Protein AF-0000000069418810 (afdb_homodimer)

Organism: NCBI:txid2607531

Solvent-accessible surface area (backbone atoms only — not comparable to full-atom values): 75416 Å² total; per-residue (Å²): 125,75,74,64,61,58,53,54,53,54,50,50,50,48,49,50,50,48,50,50,50,48,51,50,45,48,51,47,47,57,60,55,62,69,60,68,73,60,71,73,70,53,68,58,50,75,65,53,64,70,64,48,62,74,63,40,54,60,46,73,67,48,51,50,50,52,51,52,59,51,50,68,33,72,91,58,54,43,35,58,40,74,73,46,51,67,38,32,17,25,55,42,33,50,32,64,39,73,66,59,64,70,54,52,50,45,20,54,52,64,70,74,51,80,77,68,49,31,33,32,38,36,29,38,30,27,61,44,98,71,43,28,31,40,32,31,41,37,25,35,63,90,62,70,78,48,74,44,78,77,49,76,41,64,43,51,27,54,50,78,45,55,66,53,53,52,43,41,48,65,47,44,50,44,51,50,43,72,74,37,44,70,58,36,41,71,57,51,53,33,30,66,81,80,44,79,91,30,40,29,39,75,49,77,17,47,39,44,16,67,43,56,49,77,91,43,30,40,31,25,34,36,37,21,44,65,44,86,72,52,82,44,33,48,60,44,35,36,32,34,41,59,45,57,46,46,60,88,71,38,46,74,40,38,24,35,49,79,93,38,78,31,78,23,64,66,55,44,52,56,53,44,68,72,64,65,56,90,83,61,79,54,68,69,56,73,67,69,67,68,68,72,74,75,74,83,60,41,68,73,62,76,66,68,64,72,76,62,72,71,90,64,73,68,75,55,48,72,46,92,85,26,31,42,40,41,86,56,35,36,30,34,35,36,60,30,40,60,55,12,64,35,39,28,51,33,20,49,79,81,37,54,43,28,52,34,41,33,55,50,41,40,37,40,44,41,20,43,71,49,77,43,33,51,43,26,55,45,46,53,28,30,68,19,38,29,78,31,22,46,66,59,40,73,65,53,60,36,57,69,86,38,49,69,40,52,58,62,48,35,26,32,71,67,51,26,76,40,70,28,50,30,23,31,35,37,40,73,44,72,68,73,46,40,30,24,44,42,69,48,70,42,98,89,42,34,33,37,40,36,32,73,37,58,28,40,38,45,36,37,42,38,54,54,90,48,34,27,37,41,38,36,42,36,42,40,82,70,61,29,37,36,42,39,38,30,40,24,12,38,78,66,62,40,45,49,52,86,85,37,55,43,20,33,35,70,70,50,96,48,24,20,28,42,25,32,37,44,36,38,34,33,42,36,31,44,17,38,89,42,48,44,18,33,41,34,37,43,32,46,40,63,37,83,37,80,46,90,47,82,86,58,33,69,90,28,53,46,75,39,49,36,52,45,80,43,79,41,52,28,20,66,67,31,58,41,68,88,44,60,86,54,45,65,46,41,33,37,22,11,90,86,40,52,46,99,78,63,46,51,26,19,39,30,56,45,80,68,24,62,47,60,64,57,59,58,86,73,43,61,67,36,41,54,46,37,60,42,77,34,41,25,39,38,32,57,65,49,86,88,62,76,58,63,43,50,46,35,47,65,46,15,45,70,62,54,89,43,52,37,65,65,67,50,73,52,49,68,27,62,62,24,41,37,28,44,37,38,27,32,22,43,75,44,76,57,47,31,43,31,38,70,39,24,46,25,77,92,43,61,28,37,37,36,41,32,68,38,32,52,45,91,30,27,82,54,69,79,43,83,81,39,40,33,36,78,45,85,126,124,77,75,64,61,59,54,53,53,54,50,50,51,47,49,50,50,47,49,52,50,48,50,50,45,49,51,48,47,57,60,57,61,72,59,68,71,62,70,74,72,53,68,60,49,75,64,54,64,71,62,47,60,75,61,40,54,60,46,72,68,47,52,50,50,51,52,51,57,51,50,68,32,72,90,59,54,43,36,57,38,74,73,46,52,66,39,33,17,26,57,42,35,49,32,63,38,73,66,57,64,72,52,52,50,44,21,55,53,63,70,73,52,79,75,67,48,31,33,31,38,36,30,40,30,27,61,43,97,73,42,27,32,41,31,32,42,36,25,36,63,91,63,70,76,50,72,45,77,76,51,75,41,65,42,49,28,55,50,79,45,55,66,53,54,52,42,41,47,66,48,45,50,44,52,50,44,72,75,37,44,68,59,36,42,71,57,51,55,32,30,66,80,79,43,79,91,31,39,31,39,75,50,78,18,45,39,44,15,68,44,57,49,78,93,45,30,39,32,27,33,34,37,21,43,66,44,86,72,51,84,44,32,50,60,44,34,35,31,35,43,58,46,57,47,44,60,86,70,39,45,74,40,38,24,36,48,78,94,40,77,30,78,23,64,67,56,43,51,56,52,45,67,71,65,65,57,91,82,60,78,55,68,68,58,73,67,69,67,68,69,73,74,74,74,84,60,41,67,73,62,76,66,70,63,73,74,64,68,70,89,65,72,69,76,54,49,72,47,91,84,26,31,42,40,40,86,58,34,37,30,35,32,36,59,31,40,58,57,14,62,36,40,28,51,32,21,49,77,79,37,57,44,28,53,35,42,32,53,50,40,40,36,39,44,41,21,41,71,50,77,43,34,49,44,27,54,47,46,52,28,28,68,19,38,30,77,31,23,47,66,58,39,73,65,53,60,36,58,70,86,39,48,70,39,52,57,61,46,36,25,30,72,67,50,26,75,39,70,30,50,29,24,32,34,38,39,72,46,72,66,72,48,43,32,23,44,43,70,48,71,41,99,89,40,33,34,36,40,34,32,73,40,59,28,40,37,46,37,37,41,38,53,54,88,48,34,28,38,41,39,37,42,34,42,41,82,68,62,29,38,35,40,38,38,30,41,25,11,39,77,66,62,40,44,48,53,84,84,36,55,42,21,34,35,69,69,49,96,50,24,21,27,41,24,33,36,44,35,37,34,34,41,36,31,44,18,36,87,42,47,45,18,31,41,33,36,44,34,47,41,65,36,82,37,81,46,89,47,82,85,59,31,69,90,28,54,43,75,39,48,35,53,44,80,43,78,41,52,29,20,67,68,30,59,40,69,88,44,59,85,56,44,66,45,41,34,37,22,11,89,87,42,52,47,100,80,64,48,50,24,19,39,30,55,44,78,69,25,62,47,58,63,58,60,59,86,73,42,59,67,37,44,51,47,39,60,44,78,35,41,25,39,38,33,55,64,47,86,86,61,76,58,62,41,50,46,35,47,64,44,16,44,71,63,55,89,41,53,37,64,65,66,50,73,53,49,68,28,64,60,23,41,37,28,44,37,39,27,32,24,43,74,45,75,57,48,30,44,29,38,70,39,23,45,25,76,92,43,61,28,36,38,36,40,32,68,38,32,52,44,92,30,26,83,54,68,80,42,84,81,39,41,34,37,77,45,86,128

Secondary structure (DSSP, 8-state):
--HHHHHHHHHHHHHHHHHHHHHHHHHHHHHHHTTS------PPPHHHHHT-GGGSPPPHHHHHHHHHHHHT-TTT-BPPTTT--TTSEEEEEEEEEPPPHHHHHHHHHHS---PPPEEEEEEEETTSSS-EEEEEEEE-SSS--EEEEEEEEEGGGPPP-HHHHHHHIIIIIHHHHHHHHHHHHHHHS-BSSS-SSSBEEEEEEEPPTTTS-TT--EEEEEEEE--SS--EEEEEEEEEE--SSSGGG-EEEEEEESS-EESSHHHHHHHHHHH--TTS--HHHHHHT-------------------S-----SEEEETTTEEEETTEEEEEEEETTTEEEEEEEEETTEEEEEEEEEEEEEEEE--SSHHHHT-EEEGGGG-GGGGB----BTTTB-TTPEEE--EEEEGGGTEEEE-TT-EEEEEEE-SS-SEEEEEEETTEEEEEEE--EEEEEEEEEEETTEEEEEEEEE-TTS-EEEEEEEEEPPPEEE--GGGGGGEEE-SSSEEEEPEEEEEEEEEEE-TTSS-BEEEEEEEEEEEEE--STTTSGGGEEEEEEEEEEEE-BGGG-EE---TTS-EEEEEEEEEEE-TTSPEEEEEEEE-------S-TTSGGGGTTGGGGSSEEEEE--TT---SS-TTGGG-TTS-SS-GGGG-SS-B-TTB-EEEEEEEEEEE---GGGSSSB-STT--EEEEEEEESSSSS-TTTT-TT-EEEEE--/--SHHHHHHHHHHHHHHHHHHHHHHHHHHHHHHTTS------PPPHHHHHH-GGGSPPPHHHHHHHHHHHHT-TTT-BPPTTT--TTSEEEEEEEEEPPPHHHHHHHHHHS---PPPEEEEEEEETTSSS-EEEEEEEE-SSS--EEEEEEEEEGGGPPP-HHHHHHIIIIIIHHHHHHHHHHHHHHHS-BSSS-SSSBEEEEEEEPPTTTS-TT--EEEEEEEE--SS--EEEEEEEEEE--SSSGGG-EEEEEEESS-EESSHHHHHHHHHHH--TTS--HHHHHHT-----------------TTS-----SEEEETTTEEEETTEEEEEEEETTTEEEEEEEEETTEEEEEEEEEEEEEEEE--SSHHHHT-EEEGGGG-GGGGB----BTTTB-TTPEEE--EEEEGGGTEEEE-TT-EEEEEEE-SS-SEEEEEEETTEEEEEEE--EEEEEEEEEEETTEEEEEEEEE-TTS-EEEEEEEEEPPPEEE--GGGGGGEEE-SSSEEEEPEEEEEEEEEEE-TTSS-BEEEEEEEEEEEEE--STTTSGGGEEEEEEEEEEEE-BGGG-EE---TTS-EEEEEEEEEEE-TTSPEEEEEEEE-------S-TTSGGGGTTGGGGSSEEEEE--TT---SS-TTGGG-TTS-SS-GGGG-SS-B-TTB-EEEEEEEEEEE---GGGSSSB-STT--EEEEEEEESSSSS-TTTT-TT-EEEEE--

Foldseek 3Di:
DVVVVVVVVVVVVVVVVVVVVVVVVVVVVVVVVVPPPPPPLPQQDPVLLQPQCLLEKDDPLLQVLVQVVQCPDVVQVEDFLQPDALLAKYWFWKIWDHDDPVQVVCCRRPVPGDDATKMKIWIFHNNDPQTWIWIWIWDRSVDTDDIDTDDIGRNLLAFDFPNNVVLCVVAPLVVLCVLCVVVCCLQAVEHDPPGDPWHKDKDWAWFACVRPPHQWTKIKMFIFIPADFDTFTAQKIWMKTCNHSDSNPIDTAWIGGPHDIGGGSVRVVVVCVVPDDSPPPNVRHPPPPPRPPPPPPDPPPVPPPPPPDDVPPAQWDQRPNFWIDHQQWIWGWDQAQQFGIKIAQIDGNSHGWFGIKGWFWKKKFWPWDDPSRRRHIDIQSLRGQNVQQADQDDVPLHDNPKDFDWDWIAGSSVSGIDTRHRSKIKHKDWPPDWPDWDWDADPVAIKIWTHTKIKMWIWTWGDDDFKIKIWIWIHIPQGKIKIKIFIKGAFDKHFDDPVTVVAADDQDPTITGGKMKIKIKMKTFTAAVHQFKWKKKWKKDWDKDQAPDPPPDPVRIDIDIDIDIGTDWAQVRQFDADDPNIDIWIWMFDCSAADPVNHTWTKTKFWDAADADPDDPLPRLCQQPVLRNGQKTKAFDDPVPPHQHGSSSSHCSVPGPHGNVVRRPTDTSHGGRMMMMGMGIDIDHDDNVCGSMHDRPPGMTMMMIGTDSNDVDRPCPPPPPMDMDHDHD/DVVPVVVVVVVVVVVVVVVVVVVVVVVVVVVVVVPPPPPPLPQQDPVLLQPLCLLEKDDPLLQVLVQVVQCPDVVQVEDFLQPDALLAKYWFWKIWDHDDPVQVVCCRRPVPDDDATKMKIWIWHNVDPQTWIWIWIWDRSVDTDDIDTDDIGRNLLAFDFLNNVVLCVVAPLVVLCVLCVVVCCLQAVEHDPPGDPWHKDKDWAWFACVRPPHQWTKIKMFIFIPADFDTGTAQKIWMKTCNHSDSNPIDIAWIGGPHDIGGGSVRVVVVCVVPDDSPPPNVSHPPPPPRPPPPPPDPPPVPPPPPPDDVPDAQWDQRPNFWIDHQQWIWGWDQAQQFGIKIAQIDGNSHGWFGIKGWFWKKKFWPWDDPSRRRHIDIQSLRGQNVQQADQDDVPLHDNPKDFDWDWIAGSSVSGIDTRHRSKIKHKDWPPDWPDWDWDADPVAIKIWTHTKIKIWIWIWGDDDFKIKIWIWIHIPQGKIKIKIFIKGAFDKHFDDPVTVVAADDQDPTITGGKMKIKIKMKTFTAAVHQFKWKKKWKKDWDKDQAPDPPPDVVSIDIDIDIDIGTDWAQVRQFDADDPNIDIWIWMFDCSAADPVNHTWTKTKFWDAADADPDDDLPRLCQQPVLRNGQKTKAFDDPVPPHQHGSSSSHCSVPGPHGNVVRRPTDTSHGGRMMMMGMGIDIDHDDNVCGSMHDRVPGMTMMMIGTDSNDPDRPCPPPPPMDMDHDHD

Radius of gyration: 35.56 Å; Cα contacts (8 Å, |Δi|>4): 3519; chains: 2; bounding box: 109×102×103 Å

Structure (mmCIF, N/CA/C/O backbone):
data_AF-0000000069418810-model_v1
#
loop_
_entity.id
_entity.type
_entity.pdbx_description
1 polymer 'Amine oxidase'
#
loop_
_atom_site.group_PDB
_atom_site.id
_atom_site.type_symbol
_atom_site.label_atom_id
_atom_site.label_alt_id
_atom_site.label_comp_id
_atom_site.label_asym_id
_atom_site.label_entity_id
_atom_site.label_seq_id
_atom_site.pdbx_PDB_ins_code
_atom_site.Cartn_x
_atom_site.Cartn_y
_atom_site.Cartn_z
_atom_site.occupancy
_atom_site.B_iso_or_equiv
_atom_site.auth_seq_id
_atom_site.auth_comp_id
_atom_site.auth_asym_id
_atom_site.auth_atom_id
_atom_site.pdbx_PDB_model_num
ATOM 1 N N . MET A 1 1 ? 33.031 17.5 -69.25 1 26.44 1 MET A N 1
ATOM 2 C CA . MET A 1 1 ? 33.5 18.344 -68.188 1 26.44 1 MET A CA 1
ATOM 3 C C . MET A 1 1 ? 32.781 17.984 -66.875 1 26.44 1 MET A C 1
ATOM 5 O O . MET A 1 1 ? 33.125 18.5 -65.812 1 26.44 1 MET A O 1
ATOM 9 N N . ALA A 1 2 ? 31.547 17.391 -67 1 37.91 2 ALA A N 1
ATOM 10 C CA . ALA A 1 2 ? 30.531 17.234 -65.938 1 37.91 2 ALA A CA 1
ATOM 11 C C . ALA A 1 2 ? 30.922 16.141 -65 1 37.91 2 ALA A C 1
ATOM 13 O O . ALA A 1 2 ? 30.5 16.141 -63.812 1 37.91 2 ALA A O 1
ATOM 14 N N . LEU A 1 3 ? 31.75 15.18 -65.438 1 39.28 3 LEU A N 1
ATOM 15 C CA . LEU A 1 3 ? 32.062 13.984 -64.688 1 39.28 3 LEU A CA 1
ATOM 16 C C . LEU A 1 3 ? 33 14.32 -63.531 1 39.28 3 LEU A C 1
ATOM 18 O O . LEU A 1 3 ? 33.094 13.578 -62.562 1 39.28 3 LEU A O 1
ATOM 22 N N . SER A 1 4 ? 33.906 15.391 -63.719 1 43.75 4 SER A N 1
ATOM 23 C CA . SER A 1 4 ? 35.031 15.641 -62.812 1 43.75 4 SER A CA 1
ATOM 24 C C . SER A 1 4 ? 34.562 16.234 -61.5 1 43.75 4 SER A C 1
ATOM 26 O O . SER A 1 4 ? 35.25 16.062 -60.469 1 43.75 4 SER A O 1
ATOM 28 N N . HIS A 1 5 ? 33.469 17.062 -61.531 1 44.44 5 HIS A N 1
ATOM 29 C CA . HIS A 1 5 ? 33.094 17.797 -60.312 1 44.44 5 HIS A CA 1
ATOM 30 C C . HIS A 1 5 ? 32.5 16.891 -59.281 1 44.44 5 HIS A C 1
ATOM 32 O O . HIS A 1 5 ? 32.469 17.234 -58.094 1 44.44 5 HIS A O 1
ATOM 38 N N . THR A 1 6 ? 31.859 15.742 -59.75 1 46.97 6 THR A N 1
ATOM 39 C CA . THR A 1 6 ? 31.156 14.883 -58.812 1 46.97 6 THR A CA 1
ATOM 40 C C . THR A 1 6 ? 32.125 14.102 -57.969 1 46.97 6 THR A C 1
ATOM 42 O O . THR A 1 6 ? 31.828 13.789 -56.812 1 46.97 6 THR A O 1
ATOM 45 N N . LEU A 1 7 ? 33.406 13.836 -58.562 1 44.53 7 LEU A N 1
ATOM 46 C CA . LEU A 1 7 ? 34.344 13.039 -57.781 1 44.53 7 LEU A CA 1
ATOM 47 C C . LEU A 1 7 ? 34.938 13.852 -56.625 1 44.53 7 LEU A C 1
ATOM 49 O O . LEU A 1 7 ? 35.156 13.32 -55.562 1 44.53 7 LEU A O 1
ATOM 53 N N . LYS A 1 8 ? 35.125 15.234 -56.875 1 53.41 8 LYS A N 1
ATOM 54 C CA . LYS A 1 8 ? 35.719 16.047 -55.812 1 53.41 8 LYS A CA 1
ATOM 55 C C . LYS A 1 8 ? 34.781 16.172 -54.625 1 53.41 8 LYS A C 1
ATOM 57 O O . LYS A 1 8 ? 35.219 16.188 -53.469 1 53.41 8 LYS A O 1
ATOM 62 N N . PHE A 1 9 ? 33.438 16.281 -54.969 1 52.03 9 PHE A N 1
ATOM 63 C CA . PHE A 1 9 ? 32.469 16.406 -53.875 1 52.03 9 PHE A CA 1
ATOM 64 C C . PHE A 1 9 ? 32.469 15.156 -53 1 52.03 9 PHE A C 1
ATOM 66 O O . PHE A 1 9 ? 32.531 15.266 -51.781 1 52.03 9 PHE A O 1
ATOM 73 N N . TRP A 1 10 ? 32.562 13.953 -53.594 1 58.78 10 TRP A N 1
ATOM 74 C CA . TRP A 1 10 ? 32.5 12.727 -52.812 1 58.78 10 TRP A CA 1
ATOM 75 C C . TRP A 1 10 ? 33.812 12.516 -52.031 1 58.78 10 TRP A C 1
ATOM 77 O O . TRP A 1 10 ? 33.781 12.023 -50.906 1 58.78 10 TRP A O 1
ATOM 87 N N . ARG A 1 11 ? 34.969 13.047 -52.625 1 56.97 11 ARG A N 1
ATOM 88 C CA . ARG A 1 11 ? 36.25 12.961 -51.906 1 56.97 11 ARG A CA 1
ATOM 89 C C . ARG A 1 11 ? 36.25 13.883 -50.688 1 56.97 11 ARG A C 1
ATOM 91 O O . ARG A 1 11 ? 36.75 13.492 -49.625 1 56.97 11 ARG A O 1
ATOM 98 N N . THR A 1 12 ? 35.656 15.164 -50.938 1 58.38 12 THR A N 1
ATOM 99 C CA . THR A 1 12 ? 35.625 16.078 -49.812 1 58.38 12 THR A CA 1
ATOM 100 C C . THR A 1 12 ? 34.719 15.562 -48.719 1 58.38 12 THR A C 1
ATOM 102 O O . THR A 1 12 ? 35.062 15.625 -47.531 1 58.38 12 THR A O 1
ATOM 105 N N . ILE A 1 13 ? 33.562 14.891 -49.156 1 58.88 13 ILE A N 1
ATOM 106 C CA . ILE A 1 13 ? 32.656 14.344 -48.125 1 58.88 13 ILE A CA 1
ATOM 107 C C . ILE A 1 13 ? 33.312 13.18 -47.406 1 58.88 13 ILE A C 1
ATOM 109 O O . ILE A 1 13 ? 33.219 13.047 -46.188 1 58.88 13 ILE A O 1
ATOM 113 N N . SER A 1 14 ? 34.188 12.438 -48.219 1 59.03 14 SER A N 1
ATOM 114 C CA . SER A 1 14 ? 34.875 11.32 -47.594 1 59.03 14 SER A CA 1
ATOM 115 C C . SER A 1 14 ? 35.938 11.812 -46.594 1 59.03 14 SER A C 1
ATOM 117 O O . SER A 1 14 ? 36.094 11.258 -45.5 1 59.03 14 SER A O 1
ATOM 119 N N . TYR A 1 15 ? 36.594 12.977 -46.969 1 60.78 15 TYR A N 1
ATOM 120 C CA . TYR A 1 15 ? 37.594 13.508 -46.031 1 60.78 15 TYR A CA 1
ATOM 121 C C . TYR A 1 15 ? 36.938 14.086 -44.812 1 60.78 15 TYR A C 1
ATOM 123 O O . TYR A 1 15 ? 37.406 13.898 -43.688 1 60.78 15 TYR A O 1
ATOM 131 N N . VAL A 1 16 ? 35.75 14.727 -45 1 59.12 16 VAL A N 1
ATOM 132 C CA . VAL A 1 16 ? 35.031 15.281 -43.875 1 59.12 16 VAL A CA 1
ATOM 133 C C . VAL A 1 16 ? 34.531 14.148 -43 1 59.12 16 VAL A C 1
ATOM 135 O O . VAL A 1 16 ? 34.625 14.211 -41.75 1 59.12 16 VAL A O 1
ATOM 138 N N . LEU A 1 17 ? 34.094 13.031 -43.688 1 58.62 17 LEU A N 1
ATOM 139 C CA . LEU A 1 17 ? 33.594 11.914 -42.906 1 58.62 17 LEU A CA 1
ATOM 140 C C . LEU A 1 17 ? 34.719 11.203 -42.188 1 58.62 17 LEU A C 1
ATOM 142 O O . LEU A 1 17 ? 34.562 10.789 -41.031 1 58.62 17 LEU A O 1
ATOM 146 N N . ILE A 1 18 ? 35.938 11.211 -42.812 1 59.31 18 ILE A N 1
ATOM 147 C CA . ILE A 1 18 ? 37.125 10.641 -42.125 1 59.31 18 ILE A CA 1
ATOM 148 C C . ILE A 1 18 ? 37.531 11.547 -40.969 1 59.31 18 ILE A C 1
ATOM 150 O O . ILE A 1 18 ? 37.812 11.062 -39.875 1 59.31 18 ILE A O 1
ATOM 154 N N . ALA A 1 19 ? 37.469 12.883 -41.188 1 58 19 ALA A N 1
ATOM 155 C CA . ALA A 1 19 ? 37.844 13.797 -40.125 1 58 19 ALA A CA 1
ATOM 156 C C . ALA A 1 19 ? 36.844 13.719 -38.969 1 58 19 ALA A C 1
ATOM 158 O O . ALA A 1 19 ? 37.25 13.719 -37.781 1 58 19 ALA A O 1
ATOM 159 N N . VAL A 1 20 ? 35.531 13.555 -39.281 1 57.16 20 VAL A N 1
ATOM 160 C CA . VAL A 1 20 ? 34.531 13.422 -38.219 1 57.16 20 VAL A CA 1
ATOM 161 C C . VAL A 1 20 ? 34.688 12.078 -37.531 1 57.16 20 VAL A C 1
ATOM 163 O O . VAL A 1 20 ? 34.656 12 -36.281 1 57.16 20 VAL A O 1
ATOM 166 N N . SER A 1 21 ? 35.062 11.016 -38.281 1 55.94 21 SER A N 1
ATOM 167 C CA . SER A 1 21 ? 35.312 9.719 -37.656 1 55.94 21 SER A CA 1
ATOM 168 C C . SER A 1 21 ? 36.562 9.734 -36.781 1 55.94 21 SER A C 1
ATOM 170 O O . SER A 1 21 ? 36.562 9.164 -35.688 1 55.94 21 SER A O 1
ATOM 172 N N . LEU A 1 22 ? 37.594 10.445 -37.281 1 54.56 22 LEU A N 1
ATOM 173 C CA . LEU A 1 22 ? 38.812 10.523 -36.469 1 54.56 22 LEU A CA 1
ATOM 174 C C . LEU A 1 22 ? 38.594 11.367 -35.219 1 54.56 22 LEU A C 1
ATOM 176 O O . LEU A 1 22 ? 39.062 11.031 -34.125 1 54.56 22 LEU A O 1
ATOM 180 N N . SER A 1 23 ? 37.812 12.484 -35.375 1 52.16 23 SER A N 1
ATOM 181 C CA . SER A 1 23 ? 37.5 13.281 -34.219 1 52.16 23 SER A CA 1
ATOM 182 C C . SER A 1 23 ? 36.625 12.5 -33.219 1 52.16 23 SER A C 1
ATOM 184 O O . SER A 1 23 ? 36.812 12.602 -32 1 52.16 23 SER A O 1
ATOM 186 N N . LEU A 1 24 ? 35.688 11.648 -33.781 1 52.03 24 LEU A N 1
ATOM 187 C CA . LEU A 1 24 ? 34.906 10.797 -32.875 1 52.03 24 LEU A CA 1
ATOM 188 C C . LEU A 1 24 ? 35.781 9.711 -32.25 1 52.03 24 LEU A C 1
ATOM 190 O O . LEU A 1 24 ? 35.625 9.383 -31.078 1 52.03 24 LEU A O 1
ATOM 194 N N . LEU A 1 25 ? 36.812 9.242 -33.062 1 49.59 25 LEU A N 1
ATOM 195 C CA . LEU A 1 25 ? 37.75 8.273 -32.5 1 49.59 25 LEU A CA 1
ATOM 196 C C . LEU A 1 25 ? 38.625 8.922 -31.422 1 49.59 25 LEU A C 1
ATOM 198 O O . LEU A 1 25 ? 38.844 8.328 -30.359 1 49.59 25 LEU A O 1
ATOM 202 N N . ILE A 1 26 ? 39.156 10.148 -31.672 1 48 26 ILE A N 1
ATOM 203 C CA . ILE A 1 26 ? 39.938 10.82 -30.641 1 48 26 ILE A CA 1
ATOM 204 C C . ILE A 1 26 ? 39.062 11.102 -29.422 1 48 26 ILE A C 1
ATOM 206 O O . ILE A 1 26 ? 39.5 10.914 -28.281 1 48 26 ILE A O 1
ATOM 210 N N . ALA A 1 27 ? 37.75 11.523 -29.641 1 45 27 ALA A N 1
ATOM 211 C CA . ALA A 1 27 ? 36.875 11.727 -28.484 1 45 27 ALA A CA 1
ATOM 212 C C . ALA A 1 27 ? 36.656 10.422 -27.719 1 45 27 ALA A C 1
ATOM 214 O O . ALA A 1 27 ? 36.656 10.406 -26.484 1 45 27 ALA A O 1
ATOM 215 N N . VAL A 1 28 ? 36.562 9.297 -28.469 1 42.94 28 VAL A N 1
ATOM 216 C CA . VAL A 1 28 ? 36.438 8.008 -27.797 1 42.94 28 VA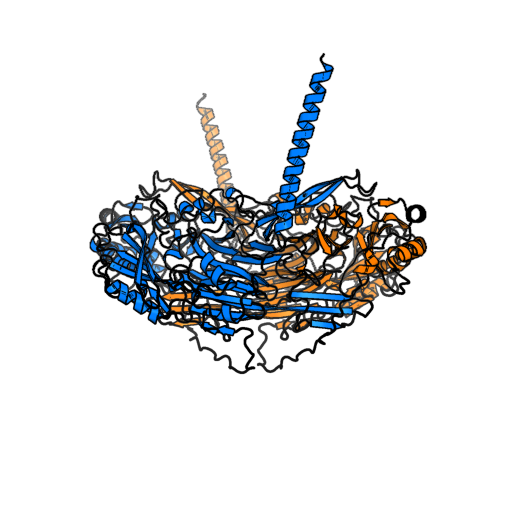L A CA 1
ATOM 217 C C . VAL A 1 28 ? 37.75 7.676 -27.094 1 42.94 28 VAL A C 1
ATOM 219 O O . VAL A 1 28 ? 37.75 7.18 -25.953 1 42.94 28 VAL A O 1
ATOM 222 N N . ILE A 1 29 ? 38.875 7.902 -27.719 1 41.28 29 ILE A N 1
ATOM 223 C CA . ILE A 1 29 ? 40.156 7.57 -27.094 1 41.28 29 ILE A CA 1
ATOM 224 C C . ILE A 1 29 ? 40.375 8.445 -25.859 1 41.28 29 ILE A C 1
ATOM 226 O O . ILE A 1 29 ? 40.781 7.965 -24.812 1 41.28 29 ILE A O 1
ATOM 230 N N . VAL A 1 30 ? 40.125 9.789 -26.016 1 38.53 30 VAL A N 1
ATOM 231 C CA . VAL A 1 30 ? 40.312 10.641 -24.844 1 38.53 30 VAL A CA 1
ATOM 232 C C . VAL A 1 30 ? 39.312 10.25 -23.766 1 38.53 30 VAL A C 1
ATOM 234 O O . VAL A 1 30 ? 39.688 10.195 -22.578 1 38.53 30 VAL A O 1
ATOM 237 N N . ILE A 1 31 ? 38.062 9.914 -24.156 1 35.03 31 ILE A N 1
ATOM 238 C CA . ILE A 1 31 ? 37.125 9.5 -23.125 1 35.03 31 ILE A CA 1
ATOM 239 C C . ILE A 1 31 ? 37.5 8.133 -22.578 1 35.03 31 ILE A C 1
ATOM 241 O O . ILE A 1 31 ? 37.375 7.871 -21.391 1 35.03 31 ILE A O 1
ATOM 245 N N . SER A 1 32 ? 38.094 7.27 -23.422 1 32.88 32 SER A N 1
ATOM 246 C CA . SER A 1 32 ? 38.5 5.961 -22.922 1 32.88 32 SER A CA 1
ATOM 247 C C . SER A 1 32 ? 39.75 6.066 -22.031 1 32.88 32 SER A C 1
ATOM 249 O O . SER A 1 32 ? 40 5.164 -21.234 1 32.88 32 SER A O 1
ATOM 251 N N . SER A 1 33 ? 40.75 6.867 -22.375 1 32.25 33 SER A N 1
ATOM 252 C CA . SER A 1 33 ? 41.969 6.879 -21.578 1 32.25 33 SER A CA 1
ATOM 253 C C . SER A 1 33 ? 41.688 7.41 -20.172 1 32.25 33 SER A C 1
ATOM 255 O O . SER A 1 33 ? 42.5 7.191 -19.266 1 32.25 33 SER A O 1
ATOM 257 N N . GLU A 1 34 ? 40.906 8.461 -20.031 1 28.5 34 GLU A N 1
ATOM 258 C CA . GLU A 1 34 ? 40.75 8.992 -18.688 1 28.5 34 GLU A CA 1
ATOM 259 C C . GLU A 1 34 ? 39.938 8.039 -17.797 1 28.5 34 GLU A C 1
ATOM 261 O O . GLU A 1 34 ? 39.438 8.438 -16.75 1 28.5 34 GLU A O 1
ATOM 266 N N . ARG A 1 35 ? 39.781 6.785 -18.219 1 30.53 35 ARG A N 1
ATOM 267 C CA . ARG A 1 35 ? 39.062 5.766 -17.438 1 30.53 35 ARG A CA 1
ATOM 268 C C . ARG A 1 35 ? 39.812 5.473 -16.141 1 30.53 35 ARG A C 1
ATOM 270 O O . ARG A 1 35 ? 39.25 4.891 -15.219 1 30.53 35 ARG A O 1
ATOM 277 N N . ASN A 1 36 ? 41.156 5.441 -16.25 1 27.7 36 ASN A N 1
ATOM 278 C CA . ASN A 1 36 ? 41.781 4.648 -15.195 1 27.7 36 ASN A CA 1
ATOM 279 C C . ASN A 1 36 ? 41.688 5.355 -13.844 1 27.7 36 ASN A C 1
ATOM 281 O O . ASN A 1 36 ? 41.844 4.727 -12.797 1 27.7 36 ASN A O 1
ATOM 285 N N . CYS A 1 37 ? 42.094 6.621 -13.82 1 27.08 37 CYS A N 1
ATOM 286 C CA . CYS A 1 37 ? 42.594 7.055 -12.516 1 27.08 37 CYS A CA 1
ATOM 287 C C . CYS A 1 37 ? 41.406 7.359 -11.578 1 27.08 37 CYS A C 1
ATOM 289 O O . CYS A 1 37 ? 41.062 8.523 -11.398 1 27.08 37 CYS A O 1
ATOM 291 N N . TYR A 1 38 ? 40.344 6.809 -11.852 1 28.33 38 TYR A N 1
ATOM 292 C CA . TYR A 1 38 ? 39.469 7.289 -10.789 1 28.33 38 TYR A CA 1
ATOM 293 C C . TYR A 1 38 ? 40.062 6.965 -9.414 1 28.33 38 TYR A C 1
ATOM 295 O O . TYR A 1 38 ? 40.375 5.809 -9.125 1 28.33 38 TYR A O 1
ATOM 303 N N . PRO A 1 39 ? 40.812 7.926 -8.906 1 29.5 39 PRO A N 1
ATOM 304 C CA . PRO A 1 39 ? 41.25 7.648 -7.535 1 29.5 39 PRO A CA 1
ATOM 305 C C . PRO A 1 39 ? 40.188 6.969 -6.691 1 29.5 39 PRO A C 1
ATOM 307 O O . PRO A 1 39 ? 39 7.23 -6.875 1 29.5 39 PRO A O 1
ATOM 310 N N . SER A 1 40 ? 40.375 5.734 -6.391 1 31.83 40 SER A N 1
ATOM 311 C CA . SER A 1 40 ? 39.562 5.074 -5.363 1 31.83 40 SER A CA 1
ATOM 312 C C . SER A 1 40 ? 39.219 6.039 -4.234 1 31.83 40 SER A C 1
ATOM 314 O O . SER A 1 40 ? 40.094 6.562 -3.555 1 31.83 40 SER A O 1
ATOM 316 N N . GLU A 1 41 ? 38.312 6.898 -4.512 1 34.16 41 GLU A N 1
ATOM 317 C CA . GLU A 1 41 ? 37.906 7.594 -3.291 1 34.16 41 GLU A CA 1
ATOM 318 C C . GLU A 1 41 ? 37.875 6.641 -2.1 1 34.16 41 GLU A C 1
ATOM 320 O O . GLU A 1 41 ? 37.219 5.59 -2.154 1 34.16 41 GLU A O 1
ATOM 325 N N . LYS A 1 42 ? 38.844 6.586 -1.33 1 44.66 42 LYS A N 1
ATOM 326 C CA . LYS A 1 42 ? 38.906 5.809 -0.097 1 44.66 42 LYS A CA 1
ATOM 327 C C . LYS A 1 42 ? 37.625 5.902 0.689 1 44.66 42 LYS A C 1
ATOM 329 O O . LYS A 1 42 ? 37.125 7.004 0.972 1 44.66 42 LYS A O 1
ATOM 334 N N . LYS A 1 43 ? 36.906 4.832 0.836 1 55.62 43 LYS A N 1
ATOM 335 C CA . LYS A 1 43 ? 35.719 4.77 1.688 1 55.62 43 LYS A CA 1
ATOM 336 C C . LYS A 1 43 ? 36 5.371 3.062 1 55.62 43 LYS A C 1
ATOM 338 O O . LYS A 1 43 ? 37 5.051 3.693 1 55.62 43 LYS A O 1
ATOM 343 N N . PRO A 1 44 ? 35.156 6.402 3.375 1 50.41 44 PRO A N 1
ATOM 344 C CA . PRO A 1 44 ? 35.406 6.934 4.715 1 50.41 44 PRO A CA 1
ATOM 345 C C . PRO A 1 44 ? 35.469 5.844 5.781 1 50.41 44 PRO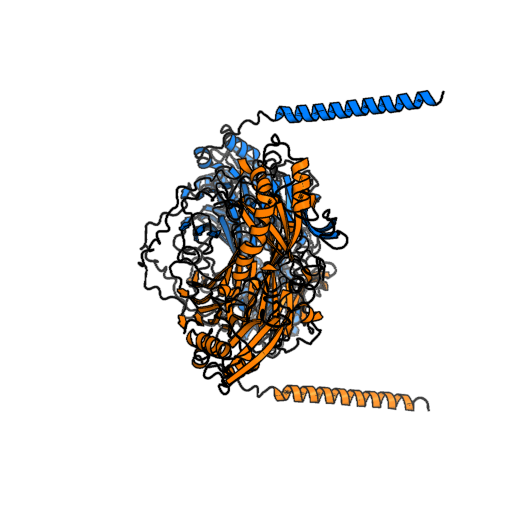 A C 1
ATOM 347 O O . PRO A 1 44 ? 34.75 4.832 5.676 1 50.41 44 PRO A O 1
ATOM 350 N N . THR A 1 45 ? 36.469 5.938 6.57 1 52.31 45 THR A N 1
ATOM 351 C CA . THR A 1 45 ? 36.625 4.996 7.672 1 52.31 45 THR A CA 1
ATOM 352 C C . THR A 1 45 ? 35.469 5.141 8.672 1 52.31 45 THR A C 1
ATOM 354 O O . THR A 1 45 ? 34.844 6.195 8.742 1 52.31 45 THR A O 1
ATOM 357 N N . GLU A 1 46 ? 35.094 4.035 9.258 1 56.31 46 GLU A N 1
ATOM 358 C CA . GLU A 1 46 ? 34.094 4.012 10.32 1 56.31 46 GLU A CA 1
ATOM 359 C C . GLU A 1 46 ? 34.312 5.148 11.312 1 56.31 46 GLU A C 1
ATOM 361 O O . GLU A 1 46 ? 33.344 5.77 11.789 1 56.31 46 GLU A O 1
ATOM 366 N N . SER A 1 47 ? 35.531 5.488 11.523 1 54.91 47 SER A N 1
ATOM 367 C CA . SER A 1 47 ? 35.875 6.516 12.5 1 54.91 47 SER A CA 1
ATOM 368 C C . SER A 1 47 ? 35.469 7.902 12.008 1 54.91 47 SER A C 1
ATOM 370 O O . SER A 1 47 ? 35.031 8.734 12.797 1 54.91 47 SER A O 1
ATOM 372 N N . MET A 1 48 ? 35.594 8.07 10.797 1 54.19 48 MET A N 1
ATOM 373 C CA . MET A 1 48 ? 35.25 9.383 10.242 1 54.19 48 MET A CA 1
ATOM 374 C C . MET A 1 48 ? 33.75 9.633 10.273 1 54.19 48 MET A C 1
ATOM 376 O O . MET A 1 48 ? 33.312 10.742 10.57 1 54.19 48 MET A O 1
ATOM 380 N N . ILE A 1 49 ? 33.062 8.672 10.047 1 56 49 ILE A N 1
ATOM 381 C CA . ILE A 1 49 ? 31.609 8.773 10.055 1 56 49 ILE A CA 1
ATOM 382 C C . ILE A 1 49 ? 31.125 9.07 11.477 1 56 49 ILE A C 1
ATOM 384 O O . ILE A 1 49 ? 30.234 9.883 11.672 1 56 49 ILE A O 1
ATOM 388 N N . GLU A 1 50 ? 31.828 8.555 12.344 1 59.97 50 GLU A N 1
ATOM 389 C CA . GLU A 1 50 ? 31.438 8.711 13.734 1 59.97 50 GLU A CA 1
ATOM 390 C C . GLU A 1 50 ? 31.812 10.094 14.273 1 59.97 50 GLU A C 1
ATOM 392 O O . GLU A 1 50 ? 31.172 10.609 15.18 1 59.97 50 GLU A O 1
ATOM 397 N N . LYS A 1 51 ? 32.812 10.641 13.656 1 59.06 51 LYS A N 1
ATOM 398 C CA . LYS A 1 51 ? 33.344 11.922 14.148 1 59.06 51 LYS A CA 1
ATOM 399 C C . LYS A 1 51 ? 32.625 13.094 13.484 1 59.06 51 LYS A C 1
ATOM 401 O O . LYS A 1 51 ? 32.906 14.25 13.812 1 59.06 51 LYS A O 1
ATOM 406 N N . ALA A 1 52 ? 31.703 12.688 12.703 1 62.44 52 ALA A N 1
ATOM 407 C CA . ALA A 1 52 ? 31.062 13.719 11.898 1 62.44 52 ALA A CA 1
ATOM 408 C C . ALA A 1 52 ? 30.062 14.523 12.727 1 62.44 52 ALA A C 1
ATOM 410 O O . ALA A 1 52 ? 28.844 14.398 12.547 1 62.44 52 ALA A O 1
ATOM 411 N N . GLU A 1 53 ? 30.516 15.406 13.477 1 70.06 53 GLU A N 1
ATOM 412 C CA . GLU A 1 53 ? 29.734 16.219 14.414 1 70.06 53 GLU A CA 1
ATOM 413 C C . GLU A 1 53 ? 28.906 17.266 13.68 1 70.06 53 GLU A C 1
ATOM 415 O O . GLU A 1 53 ? 27.969 17.828 14.242 1 70.06 53 GLU A O 1
ATOM 420 N N . TRP A 1 54 ? 29.219 17.375 12.422 1 76.44 54 TRP A N 1
ATOM 421 C CA . TRP A 1 54 ? 28.516 18.422 11.688 1 76.44 54 TRP A CA 1
ATOM 422 C C . TRP A 1 54 ? 27.062 18.047 11.445 1 76.44 54 TRP A C 1
ATOM 424 O O . TRP A 1 54 ? 26.219 18.906 11.219 1 76.44 54 TRP A O 1
ATOM 434 N N . TYR A 1 55 ? 26.719 16.75 11.586 1 82.88 55 TYR A N 1
ATOM 435 C CA . TYR A 1 55 ? 25.344 16.328 11.391 1 82.88 55 TYR A CA 1
ATOM 436 C C . TYR A 1 55 ? 24.531 16.484 12.672 1 82.88 55 TYR A C 1
ATOM 438 O O . TYR A 1 55 ? 23.297 16.484 12.648 1 82.88 55 TYR A O 1
ATOM 446 N N . ASN A 1 56 ? 25.219 16.703 13.688 1 85.06 56 ASN A N 1
ATOM 447 C CA . ASN A 1 56 ? 24.531 16.719 14.969 1 85.06 56 ASN A CA 1
ATOM 448 C C . ASN A 1 56 ? 23.656 17.953 15.109 1 85.06 56 ASN A C 1
ATOM 450 O O . ASN A 1 56 ? 24 19.031 14.609 1 85.06 56 ASN A O 1
ATOM 454 N N . GLU A 1 57 ? 22.609 17.781 15.773 1 89.44 57 GLU A N 1
ATOM 455 C CA . GLU A 1 57 ? 21.781 18.938 16.109 1 89.44 57 GLU A CA 1
ATOM 456 C C . GLU A 1 57 ? 22.547 19.922 17 1 89.44 57 GLU A C 1
ATOM 458 O O . GLU A 1 57 ? 23.578 19.562 17.578 1 89.44 57 GLU A O 1
ATOM 463 N N . LEU A 1 58 ? 22.047 21.094 17.062 1 93.56 58 LEU A N 1
ATOM 464 C CA . LEU A 1 58 ? 22.688 22.078 17.922 1 93.56 58 LEU A CA 1
ATOM 465 C C . LEU A 1 58 ? 22.656 21.625 19.391 1 93.56 58 LEU A C 1
ATOM 467 O O . LEU A 1 58 ? 21.641 21.125 19.875 1 93.56 58 LEU A O 1
ATOM 471 N N . LEU A 1 59 ? 23.734 21.766 20.031 1 91.69 59 LEU A N 1
ATOM 472 C CA . LEU A 1 59 ? 23.812 21.484 21.469 1 91.69 59 LEU A CA 1
ATOM 473 C C . LEU A 1 59 ? 23.266 22.656 22.281 1 91.69 59 LEU A C 1
ATOM 475 O O . LEU A 1 59 ? 23.266 23.797 21.812 1 91.69 59 LEU A O 1
ATOM 479 N N . PRO A 1 60 ? 22.859 22.375 23.516 1 94.44 60 PRO A N 1
ATOM 480 C CA . PRO A 1 60 ? 22.344 23.453 24.359 1 94.44 60 PRO A CA 1
ATOM 481 C C . PRO A 1 60 ? 23.312 24.609 24.5 1 94.44 60 PRO A C 1
ATOM 483 O O . PRO A 1 60 ? 22.906 25.766 24.438 1 94.44 60 PRO A O 1
ATOM 486 N N . ASN A 1 61 ? 24.578 24.312 24.672 1 94.75 61 ASN A N 1
ATOM 487 C CA . ASN A 1 61 ? 25.578 25.375 24.812 1 94.75 61 ASN A CA 1
ATOM 488 C C . ASN A 1 61 ? 25.719 26.188 23.531 1 94.75 61 ASN A C 1
ATOM 490 O O . ASN A 1 61 ? 25.938 27.391 23.594 1 94.75 61 ASN A O 1
ATOM 494 N N . GLU A 1 62 ? 25.656 25.562 22.375 1 95.25 62 GLU A N 1
ATOM 495 C CA . GLU A 1 62 ? 25.703 26.281 21.109 1 95.25 62 GLU A CA 1
ATOM 496 C C . GLU A 1 62 ? 24.5 27.219 20.953 1 95.25 62 GLU A C 1
ATOM 498 O O . GLU A 1 62 ? 24.641 28.344 20.484 1 95.25 62 GLU A O 1
ATOM 503 N N . ILE A 1 63 ? 23.344 26.75 21.328 1 96.75 63 ILE A N 1
ATOM 504 C CA . ILE A 1 63 ? 22.125 27.562 21.281 1 96.75 63 ILE A CA 1
ATOM 505 C C . ILE A 1 63 ? 22.281 28.797 22.172 1 96.75 63 ILE A C 1
ATOM 507 O O . ILE A 1 63 ? 21.969 29.906 21.75 1 96.75 63 ILE A O 1
ATOM 511 N N . GLU A 1 64 ? 22.781 28.594 23.375 1 96.25 64 GLU A N 1
ATOM 512 C CA . GLU A 1 64 ? 22.969 29.688 24.312 1 96.25 64 GLU A CA 1
ATOM 513 C C . GLU A 1 64 ? 23.953 30.719 23.766 1 96.25 64 GLU A C 1
ATOM 515 O O . GLU A 1 64 ? 23.75 31.922 23.938 1 96.25 64 GLU A O 1
ATOM 520 N N . LEU A 1 65 ? 25 30.172 23.188 1 96.62 65 LEU A N 1
ATOM 521 C CA . LEU A 1 65 ? 26 31.062 22.594 1 96.62 65 LEU A CA 1
ATOM 522 C C . LEU A 1 65 ? 25.391 31.938 21.516 1 96.62 65 LEU A C 1
ATOM 524 O O . LEU A 1 65 ? 25.688 33.125 21.438 1 96.62 65 LEU A O 1
ATOM 528 N N . VAL A 1 66 ? 24.578 31.375 20.641 1 97.88 66 VAL A N 1
ATOM 529 C CA . VAL A 1 66 ? 23.938 32.094 19.547 1 97.88 66 VAL A CA 1
ATOM 530 C C . VAL A 1 66 ? 22.953 33.125 20.125 1 97.88 66 VAL A C 1
ATOM 532 O O . VAL A 1 66 ? 22.922 34.281 19.672 1 97.88 66 VAL A O 1
ATOM 535 N N . VAL A 1 67 ? 22.156 32.75 21.109 1 97.19 67 VAL A N 1
ATOM 536 C CA . VAL A 1 67 ? 21.203 33.625 21.75 1 97.19 67 VAL A CA 1
ATOM 537 C C . VAL A 1 67 ? 21.922 34.844 22.344 1 97.19 67 VAL A C 1
ATOM 539 O O . VAL A 1 67 ? 21.547 36 22.109 1 97.19 67 VAL A O 1
ATOM 542 N N . LYS A 1 68 ? 22.984 34.562 23.094 1 96.06 68 LYS A N 1
ATOM 543 C CA . LYS A 1 68 ? 23.766 35.625 23.734 1 96.06 68 LYS A CA 1
ATOM 544 C C . LYS A 1 68 ? 24.375 36.562 22.688 1 96.06 68 LYS A C 1
ATOM 546 O O . LYS A 1 68 ? 24.328 37.781 22.844 1 96.06 68 LYS A O 1
ATOM 551 N N . PHE A 1 69 ? 24.984 36 21.719 1 97.19 69 PHE A N 1
ATOM 552 C CA . PHE A 1 69 ? 25.609 36.781 20.656 1 97.19 69 PHE A CA 1
ATOM 553 C C . PHE A 1 69 ? 24.594 37.719 20.016 1 97.19 69 PHE A C 1
ATOM 555 O O . PHE A 1 69 ? 24.906 38.906 19.797 1 97.19 69 PHE A O 1
ATOM 562 N N . LEU A 1 70 ? 23.359 37.219 19.703 1 97.31 70 LEU A N 1
ATOM 563 C CA . LEU A 1 70 ? 22.328 38.031 19.047 1 97.31 70 LEU A CA 1
ATOM 564 C C . LEU A 1 70 ? 21.766 39.062 20 1 97.31 70 LEU A C 1
ATOM 566 O O . LEU A 1 70 ? 21.484 40.219 19.594 1 97.31 70 LEU A O 1
ATOM 570 N N . GLU A 1 71 ? 21.562 38.781 21.234 1 94.69 71 GLU A N 1
ATOM 571 C CA . GLU A 1 71 ? 21.016 39.719 22.219 1 94.69 71 GLU A CA 1
ATOM 572 C C . GLU A 1 71 ? 21.969 40.875 22.5 1 94.69 71 GLU A C 1
ATOM 574 O O . GLU A 1 71 ? 21.547 41.969 22.875 1 94.69 71 GLU A O 1
ATOM 579 N N . GLU A 1 72 ? 23.234 40.625 22.344 1 94.38 72 GLU A N 1
ATOM 580 C CA . GLU A 1 72 ? 24.25 41.656 22.625 1 94.38 72 GLU A CA 1
ATOM 581 C C . GLU A 1 72 ? 24.391 42.625 21.469 1 94.38 72 GLU A C 1
ATOM 583 O O . GLU A 1 72 ? 25.016 43.688 21.625 1 94.38 72 GLU A O 1
ATOM 588 N N . ARG A 1 73 ? 23.844 42.344 20.438 1 94 73 ARG A N 1
ATOM 589 C CA . ARG A 1 73 ? 23.906 43.219 19.297 1 94 73 ARG A CA 1
ATOM 590 C C . ARG A 1 73 ? 22.875 44.344 19.406 1 94 73 ARG A C 1
ATOM 592 O O . ARG A 1 73 ? 21.688 44.125 19.109 1 94 73 ARG A O 1
ATOM 599 N N . SER A 1 74 ? 23.281 45.531 19.516 1 91.44 74 SER A N 1
ATOM 600 C CA . SER A 1 74 ? 22.391 46.656 19.766 1 91.44 74 SER A CA 1
ATOM 601 C C . SER A 1 74 ? 21.531 46.938 18.531 1 91.44 74 SER A C 1
ATOM 603 O O . SER A 1 74 ? 20.375 47.375 18.656 1 91.44 74 SER A O 1
ATOM 605 N N . ASN A 1 75 ? 22.078 46.719 17.391 1 92.12 75 ASN A N 1
ATOM 606 C CA . ASN A 1 75 ? 21.359 47.031 16.172 1 92.12 75 ASN A CA 1
ATOM 607 C C . ASN A 1 75 ? 20.156 46.125 15.969 1 92.12 75 ASN A C 1
ATOM 609 O O . ASN A 1 75 ? 19.234 46.438 15.227 1 92.12 75 ASN A O 1
ATOM 613 N N . LEU A 1 76 ? 20.109 45 16.625 1 95.5 76 LEU A N 1
ATOM 614 C CA . LEU A 1 76 ? 19 44.062 16.484 1 95.5 76 LEU A CA 1
ATOM 615 C C . LEU A 1 76 ? 17.953 44.312 17.562 1 95.5 76 LEU A C 1
ATOM 617 O O . LEU A 1 76 ? 16.781 43.969 17.375 1 95.5 76 LEU A O 1
ATOM 621 N N . SER A 1 77 ? 18.312 44.875 18.734 1 95.44 77 SER A N 1
ATOM 622 C CA . SER A 1 77 ? 17.406 45.156 19.844 1 95.44 77 SER A CA 1
ATOM 623 C C . SER A 1 77 ? 16.578 43.938 20.203 1 95.44 77 SER A C 1
ATOM 625 O O . SER A 1 77 ? 15.344 44.031 20.281 1 95.44 77 SER A O 1
ATOM 627 N N . ILE A 1 78 ? 17.172 42.844 20.375 1 97.25 78 ILE A N 1
ATOM 628 C CA . ILE A 1 78 ? 16.484 41.562 20.594 1 97.25 78 ILE A CA 1
ATOM 629 C C . ILE A 1 78 ? 15.922 41.531 22.016 1 97.25 78 ILE A C 1
ATOM 631 O O . ILE A 1 78 ? 16.641 41.781 22.984 1 97.25 78 ILE A O 1
ATOM 635 N N . VAL A 1 79 ? 14.633 41.219 22.078 1 95.94 79 VAL A N 1
ATOM 636 C CA . VAL A 1 79 ? 13.969 40.938 23.344 1 95.94 79 VAL A CA 1
ATOM 637 C C . VAL A 1 79 ? 13.875 39.406 23.547 1 95.94 79 VAL A C 1
ATOM 639 O O . VAL A 1 79 ? 13.68 38.656 22.594 1 95.94 79 VAL A O 1
ATOM 642 N N . THR A 1 80 ? 14.031 39.031 24.781 1 93.62 80 THR A N 1
ATOM 643 C CA . THR A 1 80 ? 13.953 37.625 25.094 1 93.62 80 THR A CA 1
ATOM 644 C C . THR A 1 80 ? 12.586 37.031 24.703 1 93.62 80 THR A C 1
ATOM 646 O O . THR A 1 80 ? 11.57 37.719 24.844 1 93.62 80 THR A O 1
ATOM 649 N N . ALA A 1 81 ? 12.609 35.844 24.266 1 90.56 81 ALA A N 1
ATOM 650 C CA . ALA A 1 81 ? 11.422 35.219 23.703 1 90.56 81 ALA A CA 1
ATOM 651 C C . ALA A 1 81 ? 10.266 35.219 24.703 1 90.56 81 ALA A C 1
ATOM 653 O O . ALA A 1 81 ? 9.117 35.438 24.312 1 90.56 81 ALA A O 1
ATOM 654 N N . LYS A 1 82 ? 10.484 35.031 25.953 1 90.12 82 LYS A N 1
ATOM 655 C CA . LYS A 1 82 ? 9.453 34.938 26.984 1 90.12 82 LYS A CA 1
ATOM 656 C C . LYS A 1 82 ? 8.742 36.25 27.188 1 90.12 82 LYS A C 1
ATOM 658 O O . LYS A 1 82 ? 7.566 36.312 27.547 1 90.12 82 LYS A O 1
ATOM 663 N N . LYS A 1 83 ? 9.391 37.344 26.859 1 92.19 83 LYS A N 1
ATOM 664 C CA . LYS A 1 83 ? 8.875 38.656 27.156 1 92.19 83 LYS A CA 1
ATOM 665 C C . LYS A 1 83 ? 8.5 39.406 25.891 1 92.19 83 LYS A C 1
ATOM 667 O O . LYS A 1 83 ? 7.902 40.5 25.938 1 92.19 83 LYS A O 1
ATOM 672 N N . ALA A 1 84 ? 8.82 38.844 24.844 1 94 84 ALA A N 1
ATOM 673 C CA . ALA A 1 84 ? 8.711 39.562 23.578 1 94 84 ALA A CA 1
ATOM 674 C C . ALA A 1 84 ? 7.25 39.781 23.203 1 94 84 ALA A C 1
ATOM 676 O O . ALA A 1 84 ? 6.406 38.906 23.422 1 94 84 ALA A O 1
ATOM 677 N N . LEU A 1 85 ? 6.961 40.906 22.688 1 94.56 85 LEU A N 1
ATOM 678 C CA . LEU A 1 85 ? 5.715 41.219 22 1 94.56 85 LEU A CA 1
ATOM 679 C C . LEU A 1 85 ? 5.883 41.094 20.484 1 94.56 85 LEU A C 1
ATOM 681 O O . LEU A 1 85 ? 7.012 41.094 19.984 1 94.56 85 LEU A O 1
ATOM 685 N N . LEU A 1 86 ? 4.762 41.031 19.828 1 95.31 86 LEU A N 1
ATOM 686 C CA . LEU A 1 86 ? 4.805 40.875 18.375 1 95.31 86 LEU A CA 1
ATOM 687 C C . LEU A 1 86 ? 5.477 42.094 17.734 1 95.31 86 LEU A C 1
ATOM 689 O O . LEU A 1 86 ? 6.078 41.969 16.672 1 95.31 86 LEU A O 1
ATOM 693 N N . SER A 1 87 ? 5.395 43.281 18.422 1 95.69 87 SER A N 1
ATOM 694 C CA . SER A 1 87 ? 5.953 44.5 17.906 1 95.69 87 SER A CA 1
ATOM 695 C C . SER A 1 87 ? 7.438 44.625 18.234 1 95.69 87 SER A C 1
ATOM 697 O O . SER A 1 87 ? 8.094 45.594 17.844 1 95.69 87 SER A O 1
ATOM 699 N N . ASP A 1 88 ? 7.992 43.656 18.906 1 97.12 88 ASP A N 1
ATOM 700 C CA . ASP A 1 88 ? 9.414 43.656 19.25 1 97.12 88 ASP A CA 1
ATOM 701 C C . ASP A 1 88 ? 10.219 42.844 18.234 1 97.12 88 ASP A C 1
ATOM 703 O O . ASP A 1 88 ? 9.656 42.188 17.359 1 97.12 88 ASP A O 1
ATOM 707 N N . SER A 1 89 ? 11.539 43.031 18.375 1 97.56 89 SER A N 1
ATOM 708 C CA . SER A 1 89 ? 12.445 42.094 17.719 1 97.56 89 SER A CA 1
ATOM 709 C C . SER A 1 89 ? 12.797 40.906 18.625 1 97.56 89 SER A C 1
ATOM 711 O O . SER A 1 89 ? 13.148 41.125 19.797 1 97.56 89 SER A O 1
ATOM 713 N N . PHE A 1 90 ? 12.656 39.719 18.203 1 97.56 90 PHE A N 1
ATOM 714 C CA . PHE A 1 90 ? 13.008 38.562 18.984 1 97.56 90 PHE A CA 1
ATOM 715 C C . PHE A 1 90 ? 13.375 37.375 18.094 1 97.56 90 PHE A C 1
ATOM 717 O O . PHE A 1 90 ? 13.016 37.344 16.906 1 97.56 90 PHE A O 1
ATOM 724 N N . ILE A 1 91 ? 14.125 36.438 18.641 1 98.12 91 ILE A N 1
ATOM 725 C CA . ILE A 1 91 ? 14.508 35.219 17.922 1 98.12 91 ILE A CA 1
ATOM 726 C C . ILE A 1 91 ? 13.336 34.25 17.906 1 98.12 91 ILE A C 1
ATOM 728 O O . ILE A 1 91 ? 12.883 33.781 18.953 1 98.12 91 ILE A O 1
ATOM 732 N N . HIS A 1 92 ? 12.82 33.906 16.75 1 97.56 92 HIS A N 1
ATOM 733 C CA . HIS A 1 92 ? 11.719 32.969 16.641 1 97.56 92 HIS A CA 1
ATOM 734 C C . HIS A 1 92 ? 12.227 31.531 16.812 1 97.56 92 HIS A C 1
ATOM 736 O O . HIS A 1 92 ? 11.641 30.75 17.562 1 97.56 92 HIS A O 1
ATOM 742 N N . PHE A 1 93 ? 13.266 31.141 16.062 1 97.62 93 PHE A N 1
ATOM 743 C CA . PHE A 1 93 ? 13.906 29.859 16.344 1 97.62 93 PHE A CA 1
ATOM 744 C C . PHE A 1 93 ? 15.344 29.859 15.836 1 97.62 93 PHE A C 1
ATOM 746 O O . PHE A 1 93 ? 15.766 30.781 15.125 1 97.62 93 PHE A O 1
ATOM 753 N N . ILE A 1 94 ? 16.141 28.953 16.297 1 97.94 94 ILE A N 1
ATOM 754 C CA . ILE A 1 94 ? 17.531 28.688 15.898 1 97.94 94 ILE A CA 1
ATOM 755 C C . ILE A 1 94 ? 17.672 27.219 15.477 1 97.94 94 ILE A C 1
ATOM 757 O O . ILE A 1 94 ? 17.125 26.328 16.109 1 97.94 94 ILE A O 1
ATOM 761 N N . GLU A 1 95 ? 18.297 26.984 14.383 1 96.69 95 GLU A N 1
ATOM 762 C CA . GLU A 1 95 ? 18.531 25.609 13.961 1 96.69 95 GLU A CA 1
ATOM 763 C C . GLU A 1 95 ? 19.891 25.453 13.305 1 96.69 95 GLU A C 1
ATOM 765 O O . GLU A 1 95 ? 20.562 26.453 13.016 1 96.69 95 GLU A O 1
ATOM 770 N N . LEU A 1 96 ? 20.312 24.234 13.172 1 95.25 96 LEU A N 1
ATOM 771 C CA . LEU A 1 96 ? 21.578 23.922 12.516 1 95.25 96 LEU A CA 1
ATOM 772 C C . LEU A 1 96 ? 21.531 24.328 11.047 1 95.25 96 LEU A C 1
ATOM 774 O O . LEU A 1 96 ? 20.547 24.047 10.352 1 95.25 96 LEU A O 1
ATOM 778 N N . LYS A 1 97 ? 22.469 25.078 10.648 1 95.19 97 LYS A N 1
ATOM 779 C CA . LYS A 1 97 ? 22.688 25.297 9.227 1 95.19 97 LYS A CA 1
ATOM 780 C C . LYS A 1 97 ? 23.703 24.312 8.672 1 95.19 97 LYS A C 1
ATOM 782 O O . LYS A 1 97 ? 24.906 24.406 8.961 1 95.19 97 LYS A O 1
ATOM 787 N N . MET A 1 98 ? 23.25 23.469 7.871 1 92.12 98 MET A N 1
ATOM 788 C CA . MET A 1 98 ? 24.172 22.484 7.297 1 92.12 98 MET A CA 1
ATOM 789 C C . MET A 1 98 ? 25.141 23.141 6.332 1 92.12 98 MET A C 1
ATOM 791 O O . MET A 1 98 ? 24.766 24.031 5.578 1 92.12 98 MET A O 1
ATOM 795 N N . PRO A 1 99 ? 26.391 22.703 6.312 1 91.62 99 PRO A N 1
ATOM 796 C CA . PRO A 1 99 ? 27.312 23.172 5.273 1 91.62 99 PRO A CA 1
ATOM 797 C C . PRO A 1 99 ? 26.891 22.734 3.873 1 91.62 99 PRO A C 1
ATOM 799 O O . PRO A 1 99 ? 26.031 21.859 3.727 1 91.62 99 PRO A O 1
ATOM 802 N N . ASP A 1 100 ? 27.484 23.406 2.957 1 92.88 100 ASP A N 1
ATOM 803 C CA . ASP A 1 100 ? 27.266 22.969 1.587 1 92.88 100 ASP A CA 1
ATOM 804 C C . ASP A 1 100 ? 27.609 21.484 1.428 1 92.88 100 ASP A C 1
ATOM 806 O O . ASP A 1 100 ? 28.594 21 2.012 1 92.88 100 ASP A O 1
ATOM 810 N N . LYS A 1 101 ? 26.812 20.844 0.625 1 93.75 101 LYS A N 1
ATOM 811 C CA . LYS A 1 101 ? 27.016 19.406 0.425 1 93.75 101 LYS A CA 1
ATOM 812 C C . LYS A 1 101 ? 28.422 19.109 -0.058 1 93.75 101 LYS A C 1
ATOM 814 O O . LYS A 1 101 ? 29.062 18.156 0.407 1 93.75 101 LYS A O 1
ATOM 819 N N . LYS A 1 102 ? 28.938 19.875 -1.004 1 90.88 102 LYS A N 1
ATOM 820 C CA . LYS A 1 102 ? 30.266 19.641 -1.566 1 90.88 102 LYS A CA 1
ATOM 821 C C . LYS A 1 102 ? 31.328 19.656 -0.476 1 90.88 102 LYS A C 1
ATOM 823 O O . LYS A 1 102 ? 32.281 18.891 -0.532 1 90.88 102 LYS A O 1
ATOM 828 N N . ASN A 1 103 ? 31.172 20.516 0.472 1 89.62 103 ASN A N 1
ATOM 829 C CA . ASN A 1 103 ? 32.125 20.625 1.561 1 89.62 103 ASN A CA 1
ATOM 830 C C . ASN A 1 103 ? 32.031 19.422 2.498 1 89.62 103 ASN A C 1
ATOM 832 O O . ASN A 1 103 ? 33.062 18.938 2.992 1 89.62 103 ASN A O 1
ATOM 836 N N . ILE A 1 104 ? 30.875 19 2.781 1 89.25 104 ILE A N 1
ATOM 837 C CA . ILE A 1 104 ? 30.672 17.828 3.623 1 89.25 104 ILE A CA 1
ATOM 838 C C . ILE A 1 104 ? 31.281 16.594 2.949 1 89.25 104 ILE A C 1
ATOM 840 O O . ILE A 1 104 ? 32 15.82 3.586 1 89.25 104 ILE A O 1
ATOM 844 N N . LEU A 1 105 ? 30.953 16.453 1.671 1 89.38 105 LEU A N 1
ATOM 845 C CA . LEU A 1 105 ? 31.453 15.289 0.942 1 89.38 105 LEU A CA 1
ATOM 846 C C . LEU A 1 105 ? 32.969 15.312 0.842 1 89.38 105 LEU A C 1
ATOM 848 O O . LEU A 1 105 ? 33.625 14.266 0.906 1 89.38 105 LEU A O 1
ATOM 852 N N . ARG A 1 106 ? 33.531 16.484 0.62 1 86.56 106 ARG A N 1
ATOM 853 C CA . ARG A 1 106 ? 34.969 16.609 0.601 1 86.56 106 ARG A CA 1
ATOM 854 C C . ARG A 1 106 ? 35.594 16.141 1.919 1 86.56 106 ARG A C 1
ATOM 856 O O . ARG A 1 106 ? 36.625 15.461 1.928 1 86.56 106 ARG A O 1
ATOM 863 N N . TYR A 1 107 ? 35 16.531 2.943 1 83.75 107 TYR A N 1
ATOM 864 C CA . TYR A 1 107 ? 35.469 16.109 4.258 1 83.75 107 TYR A CA 1
ATOM 865 C C . TYR A 1 107 ? 35.344 14.594 4.418 1 83.75 107 TYR A C 1
ATOM 867 O O . TYR A 1 107 ? 36.281 13.945 4.922 1 83.75 107 TYR A O 1
ATOM 875 N N . LEU A 1 108 ? 34.219 14.031 4.07 1 81.62 108 LEU A N 1
ATOM 876 C CA . LEU A 1 108 ? 33.938 12.609 4.242 1 81.62 108 LEU A CA 1
ATOM 877 C C . LEU A 1 108 ? 34.906 11.773 3.391 1 81.62 108 LEU A C 1
ATOM 879 O O . LEU A 1 108 ? 35.281 10.672 3.783 1 81.62 108 LEU A O 1
ATOM 883 N N . ASN A 1 109 ? 35.281 12.375 2.297 1 77.81 109 ASN A N 1
ATOM 884 C CA . ASN A 1 109 ? 36.094 11.602 1.359 1 77.81 109 ASN A CA 1
ATOM 885 C C . ASN A 1 109 ? 37.562 11.852 1.562 1 77.81 109 ASN A C 1
ATOM 887 O O . ASN A 1 109 ? 38.406 10.977 1.299 1 77.81 109 ASN A O 1
ATOM 891 N N . GLU A 1 110 ? 38 13.141 1.912 1 75.75 110 GLU A N 1
ATOM 892 C CA . GLU A 1 110 ? 39.406 13.516 1.939 1 75.75 110 GLU A CA 1
ATOM 893 C C . GLU A 1 110 ? 39.875 13.805 3.363 1 75.75 110 GLU A C 1
ATOM 895 O O . GLU A 1 110 ? 41.094 13.891 3.625 1 75.75 110 GLU A O 1
ATOM 900 N N . GLU A 1 111 ? 39.156 13.906 4.316 1 67.5 111 GLU A N 1
ATOM 901 C CA . GLU A 1 111 ? 39.438 14.203 5.715 1 67.5 111 GLU A CA 1
ATOM 902 C C . GLU A 1 111 ? 40.188 15.531 5.852 1 67.5 111 GLU A C 1
ATOM 904 O O . GLU A 1 111 ? 40.938 15.727 6.801 1 67.5 111 GLU A O 1
ATOM 909 N N . THR A 1 112 ? 40.281 16.344 5.02 1 64.94 112 THR A N 1
ATOM 910 C CA . THR A 1 112 ? 41.188 17.484 5.113 1 64.94 112 THR A CA 1
ATOM 911 C C . THR A 1 112 ? 40.406 18.734 5.551 1 64.94 112 THR A C 1
ATOM 913 O O . THR A 1 112 ? 41 19.641 6.164 1 64.94 112 THR A O 1
ATOM 916 N N . TYR A 1 113 ? 39.219 18.859 5.184 1 70.19 113 TYR A N 1
ATOM 917 C CA . TYR A 1 113 ? 38.469 20.094 5.387 1 70.19 113 TYR A CA 1
ATOM 918 C C . TYR A 1 113 ? 37.281 19.891 6.32 1 70.19 113 TYR A C 1
ATOM 920 O O . TYR A 1 113 ? 36.469 18.984 6.102 1 70.19 113 TYR A O 1
ATOM 928 N N . LEU A 1 114 ? 37.5 20.5 7.574 1 74.38 114 LEU A N 1
ATOM 929 C CA . LEU A 1 114 ? 36.344 20.453 8.461 1 74.38 114 LEU A CA 1
ATOM 930 C C . LEU A 1 114 ? 35.5 21.703 8.312 1 74.38 114 LEU A C 1
ATOM 932 O O . LEU A 1 114 ? 35.938 22.812 8.664 1 74.38 114 LEU A O 1
ATOM 936 N N . PRO A 1 115 ? 34.312 21.516 7.781 1 83.5 115 PRO A N 1
ATOM 937 C CA . PRO A 1 115 ? 33.469 22.719 7.672 1 83.5 115 PRO A CA 1
ATOM 938 C C . PRO A 1 115 ? 33.062 23.281 9.031 1 83.5 115 PRO A C 1
ATOM 940 O O . PRO A 1 115 ? 32.938 22.547 10 1 83.5 115 PRO A O 1
ATOM 943 N N . ASN A 1 116 ? 32.906 24.609 9.062 1 86.31 116 ASN A N 1
ATOM 944 C CA . ASN A 1 116 ? 32.438 25.25 10.289 1 86.31 116 ASN A CA 1
ATOM 945 C C . ASN A 1 116 ? 31 24.844 10.617 1 86.31 116 ASN A C 1
ATOM 947 O O . ASN A 1 116 ? 30.172 24.703 9.719 1 86.31 116 ASN A O 1
ATOM 951 N N . ARG A 1 117 ? 30.828 24.625 11.836 1 91.5 117 ARG A N 1
ATOM 952 C CA . ARG A 1 117 ? 29.453 24.484 12.289 1 91.5 117 ARG A CA 1
ATOM 953 C C . ARG A 1 117 ? 28.781 25.844 12.422 1 91.5 117 ARG A C 1
ATOM 955 O O . ARG A 1 117 ? 29.359 26.781 12.977 1 91.5 117 ARG A O 1
ATOM 962 N N . GLU A 1 118 ? 27.688 25.938 11.828 1 95.19 118 GLU A N 1
ATOM 963 C CA . GLU A 1 118 ? 26.969 27.203 11.805 1 95.19 118 GLU A CA 1
ATOM 964 C C . GLU A 1 118 ? 25.516 27.016 12.242 1 95.19 118 GLU A C 1
ATOM 966 O O . GLU A 1 118 ? 25 25.906 12.258 1 95.19 118 GLU A O 1
ATOM 971 N N . ALA A 1 119 ? 24.875 28.078 12.648 1 97.25 119 ALA A N 1
ATOM 972 C CA . ALA A 1 119 ? 23.453 28.109 12.992 1 97.25 119 ALA A CA 1
ATOM 973 C C . ALA A 1 119 ? 22.688 29.078 12.086 1 97.25 119 ALA A C 1
ATOM 975 O O . ALA A 1 119 ? 23.266 30.016 11.555 1 97.25 119 ALA A O 1
ATOM 976 N N . LYS A 1 120 ? 21.531 28.766 11.859 1 97.5 120 LYS A N 1
ATOM 977 C CA . LYS A 1 120 ? 20.578 29.688 11.242 1 97.5 120 LYS A CA 1
ATOM 978 C C . LYS A 1 120 ? 19.578 30.219 12.273 1 97.5 120 LYS A C 1
ATOM 980 O O . LYS A 1 120 ? 18.984 29.438 13.031 1 97.5 120 LYS A O 1
ATOM 985 N N . ALA A 1 121 ? 19.406 31.469 12.336 1 98.25 121 ALA A N 1
ATOM 986 C CA . ALA A 1 121 ? 18.453 32.094 13.227 1 98.25 121 ALA A CA 1
ATOM 987 C C . ALA A 1 121 ? 17.391 32.875 12.438 1 98.25 121 ALA A C 1
ATOM 989 O O . ALA A 1 121 ? 17.703 33.562 11.469 1 98.25 121 ALA A O 1
ATOM 990 N N . VAL A 1 122 ? 16.203 32.688 12.812 1 98.12 122 VAL A N 1
ATOM 991 C CA . VAL A 1 122 ? 15.086 33.438 12.258 1 98.12 122 VAL A CA 1
ATOM 992 C C . VAL A 1 122 ? 14.602 34.469 13.281 1 98.12 122 VAL A C 1
ATOM 994 O O . VAL A 1 122 ? 14.211 34.094 14.398 1 98.12 122 VAL A O 1
ATOM 997 N N . ILE A 1 123 ? 14.625 35.688 12.906 1 98.19 123 ILE A N 1
ATOM 998 C CA . ILE A 1 123 ? 14.32 36.781 13.828 1 98.19 123 ILE A CA 1
ATOM 999 C C . ILE A 1 123 ? 13.117 37.562 13.312 1 98.19 123 ILE A C 1
ATOM 1001 O O . ILE A 1 123 ? 13.109 38.031 12.172 1 98.19 123 ILE A O 1
ATOM 1005 N N . PHE A 1 124 ? 12.125 37.719 14.148 1 98.12 124 PHE A N 1
ATOM 1006 C CA . PHE A 1 124 ? 11.031 38.625 13.875 1 98.12 124 PHE A CA 1
ATOM 1007 C C . PHE A 1 124 ? 11.43 40.062 14.219 1 98.12 124 PHE A C 1
ATOM 1009 O O . PHE A 1 124 ? 11.906 40.344 15.328 1 98.12 124 PHE A O 1
ATOM 1016 N N . ARG A 1 125 ? 11.281 40.938 13.242 1 97.88 125 ARG A N 1
ATOM 1017 C CA . ARG A 1 125 ? 11.641 42.344 13.422 1 97.88 125 ARG A CA 1
ATOM 1018 C C . ARG A 1 125 ? 10.398 43.219 13.469 1 97.88 125 ARG A C 1
ATOM 1020 O O . ARG A 1 125 ? 10.195 44.062 12.586 1 97.88 125 ARG A O 1
ATOM 1027 N N . GLY A 1 126 ? 9.664 43.062 14.5 1 96.44 126 GLY A N 1
ATOM 1028 C CA . GLY A 1 126 ? 8.414 43.812 14.633 1 96.44 126 GLY A CA 1
ATOM 1029 C C . GLY A 1 126 ? 8.625 45.281 14.977 1 96.44 126 GLY A C 1
ATOM 1030 O O . GLY A 1 126 ? 7.738 46.094 14.742 1 96.44 126 GLY A O 1
ATOM 1031 N N . ASN A 1 127 ? 9.781 45.625 15.469 1 95.25 127 ASN A N 1
ATOM 1032 C CA . ASN A 1 127 ? 10.055 47 15.914 1 95.25 127 ASN A CA 1
ATOM 1033 C C . ASN A 1 127 ? 10.625 47.844 14.781 1 95.25 127 ASN A C 1
ATOM 1035 O O . ASN A 1 127 ? 10.82 49.062 14.945 1 95.25 127 ASN A O 1
ATOM 1039 N N . GLU A 1 128 ? 10.898 47.281 13.656 1 96.06 128 GLU A N 1
ATOM 1040 C CA . GLU A 1 128 ? 11.445 48.031 12.531 1 96.06 128 GLU A CA 1
ATOM 1041 C C . GLU A 1 128 ? 10.391 48.938 11.906 1 96.06 128 GLU A C 1
ATOM 1043 O O . GLU A 1 128 ? 9.195 48.625 11.969 1 96.06 128 GLU A O 1
ATOM 1048 N N . PRO A 1 129 ? 10.836 50.094 11.266 1 95.12 129 PRO A N 1
ATOM 1049 C CA . PRO A 1 129 ? 9.859 50.938 10.586 1 95.12 129 PRO A CA 1
ATOM 1050 C C . PRO A 1 129 ? 9.016 50.156 9.57 1 95.12 129 PRO A C 1
ATOM 1052 O O . PRO A 1 129 ? 7.805 50.406 9.477 1 95.12 129 PRO A O 1
ATOM 1055 N N . ILE A 1 130 ? 9.664 49.344 8.867 1 96.31 130 ILE A N 1
ATOM 1056 C CA . ILE A 1 130 ? 8.969 48.375 8.047 1 96.31 130 ILE A CA 1
ATOM 1057 C C . ILE A 1 130 ? 9.172 46.969 8.625 1 96.31 130 ILE A C 1
ATOM 1059 O O . ILE A 1 130 ? 10.18 46.312 8.344 1 96.31 130 ILE A O 1
ATOM 1063 N N . PRO A 1 131 ? 8.203 46.531 9.375 1 97 131 PRO A N 1
ATOM 1064 C CA . PRO A 1 131 ? 8.367 45.25 10.023 1 97 131 PRO A CA 1
ATOM 1065 C C . PRO A 1 131 ? 8.648 44.125 9.031 1 97 131 PRO A C 1
ATOM 1067 O O . PRO A 1 131 ? 8.086 44.094 7.934 1 97 131 PRO A O 1
ATOM 1070 N N . CYS A 1 132 ? 9.453 43.156 9.352 1 97.81 132 CYS A N 1
ATOM 1071 C CA . CYS A 1 132 ? 9.844 42.062 8.484 1 97.81 132 CYS A CA 1
ATOM 1072 C C . CYS A 1 132 ? 10.391 40.875 9.297 1 97.81 132 CYS A C 1
ATOM 1074 O O . CYS A 1 132 ? 10.398 40.938 10.531 1 97.81 132 CYS A O 1
ATOM 1076 N N . VAL A 1 133 ? 10.609 39.781 8.719 1 98 133 VAL A N 1
ATOM 1077 C CA . VAL A 1 133 ? 11.352 38.656 9.266 1 98 133 VAL A CA 1
ATOM 1078 C C . VAL A 1 133 ? 12.719 38.562 8.602 1 98 133 VAL A C 1
ATOM 1080 O O . VAL A 1 133 ? 12.836 38.656 7.375 1 98 133 VAL A O 1
ATOM 1083 N N . GLU A 1 134 ? 13.742 38.406 9.391 1 98.31 134 GLU A N 1
ATOM 1084 C CA . GLU A 1 134 ? 15.094 38.281 8.867 1 98.31 134 GLU A CA 1
ATOM 1085 C C . GLU A 1 134 ? 15.695 36.938 9.234 1 98.31 134 GLU A C 1
ATOM 1087 O O . GLU A 1 134 ? 15.477 36.438 10.344 1 98.31 134 GLU A O 1
ATOM 1092 N N . GLU A 1 135 ? 16.359 36.312 8.32 1 98.12 135 GLU A N 1
ATOM 1093 C CA . GLU A 1 135 ? 17.094 35.062 8.555 1 98.12 135 GLU A CA 1
ATOM 1094 C C . GLU A 1 135 ? 18.594 35.281 8.461 1 98.12 135 GLU A C 1
ATOM 1096 O O . GLU A 1 135 ? 19.078 35.938 7.523 1 98.12 135 GLU A O 1
ATOM 1101 N N . TYR A 1 136 ? 19.328 34.75 9.438 1 98.19 136 TYR A N 1
ATOM 1102 C CA . TYR A 1 136 ? 20.781 34.938 9.516 1 98.19 136 TYR A CA 1
ATOM 1103 C C . TYR A 1 136 ? 21.484 33.594 9.625 1 98.19 136 TYR A C 1
ATOM 1105 O O . TYR A 1 136 ? 20.953 32.656 10.211 1 98.19 136 TYR A O 1
ATOM 1113 N N . VAL A 1 137 ? 22.672 33.531 9.086 1 97.69 137 VAL A N 1
ATOM 1114 C CA . VAL A 1 137 ? 23.625 32.469 9.375 1 97.69 137 VAL A CA 1
ATOM 1115 C C . VAL A 1 137 ? 24.703 32.969 10.32 1 97.69 137 VAL A C 1
ATOM 1117 O O . VAL A 1 137 ? 25.266 34.062 10.109 1 97.69 137 VAL A O 1
ATOM 1120 N N . ILE A 1 138 ? 24.969 32.219 11.344 1 97.75 138 ILE A N 1
ATOM 1121 C CA . ILE A 1 138 ? 25.906 32.625 12.391 1 97.75 138 ILE A CA 1
ATOM 1122 C C . ILE A 1 138 ? 26.938 31.547 12.602 1 97.75 138 ILE A C 1
ATOM 1124 O O . ILE A 1 138 ? 26.594 30.359 12.734 1 97.75 138 ILE A O 1
ATOM 1128 N N . GLY A 1 139 ? 28.203 31.969 12.656 1 94.62 139 GLY A N 1
ATOM 1129 C CA . GLY A 1 139 ? 29.234 31 12.953 1 94.62 139 GLY A CA 1
ATOM 1130 C C . GLY A 1 139 ? 30.625 31.609 12.984 1 94.62 139 GLY A C 1
ATOM 1131 O O . GLY A 1 139 ? 30.781 32.844 12.891 1 94.62 139 GLY A O 1
ATOM 1132 N N . PRO A 1 140 ? 31.609 30.719 13.195 1 94.19 140 PRO A N 1
ATOM 1133 C CA . PRO A 1 140 ? 31.5 29.328 13.648 1 94.19 140 PRO A CA 1
ATOM 1134 C C . PRO A 1 140 ? 30.984 29.203 15.078 1 94.19 140 PRO A C 1
ATOM 1136 O O . PRO A 1 140 ? 31.094 30.141 15.867 1 94.19 140 PRO A O 1
ATOM 1139 N N . LEU A 1 141 ? 30.344 28.125 15.375 1 93.88 141 LEU A N 1
ATOM 1140 C CA . LEU A 1 141 ? 29.688 27.984 16.672 1 93.88 141 LEU A CA 1
ATOM 1141 C C . LEU A 1 141 ? 30.703 27.734 17.781 1 93.88 141 LEU A C 1
ATOM 1143 O O . LEU A 1 141 ? 30.375 27.844 18.969 1 93.88 141 LEU A O 1
ATOM 1147 N N . SER A 1 142 ? 31.953 27.438 17.453 1 87.75 142 SER A N 1
ATOM 1148 C CA . SER A 1 142 ? 33 27.312 18.469 1 87.75 142 SER A CA 1
ATOM 1149 C C . SER A 1 142 ? 33.406 28.688 19 1 87.75 142 SER A C 1
ATOM 1151 O O . SER A 1 142 ? 33.75 28.812 20.188 1 87.75 142 SER A O 1
ATOM 1153 N N . ASN A 1 143 ? 33.531 29.656 18.234 1 90.38 143 ASN A N 1
ATOM 1154 C CA . ASN A 1 143 ? 33.812 31.062 18.516 1 90.38 143 ASN A CA 1
ATOM 1155 C C . ASN A 1 143 ? 33.188 31.984 17.469 1 90.38 143 ASN A C 1
ATOM 1157 O O . ASN A 1 143 ? 33.844 32.344 16.5 1 90.38 143 ASN A O 1
ATOM 1161 N N . ILE A 1 144 ? 32 32.438 17.797 1 96.12 144 ILE A N 1
ATOM 1162 C CA . ILE A 1 144 ? 31.219 33.156 16.797 1 96.12 144 ILE A CA 1
ATOM 1163 C C . ILE A 1 144 ? 31.969 34.438 16.375 1 96.12 144 ILE A C 1
ATOM 1165 O O . ILE A 1 144 ? 32.281 35.281 17.219 1 96.12 144 ILE A O 1
ATOM 1169 N N . THR A 1 145 ? 32.25 34.562 15.062 1 94.44 145 THR A N 1
ATOM 1170 C CA . THR A 1 145 ? 33 35.688 14.547 1 94.44 145 THR A CA 1
ATOM 1171 C C . THR A 1 145 ? 32.25 36.406 13.438 1 94.44 145 THR A C 1
ATOM 1173 O O . THR A 1 145 ? 32.562 37.531 13.062 1 94.44 145 THR A O 1
ATOM 1176 N N . TYR A 1 146 ? 31.203 35.719 12.93 1 95.12 146 TYR A N 1
ATOM 1177 C CA . TYR A 1 146 ? 30.5 36.375 11.844 1 95.12 146 TYR A CA 1
ATOM 1178 C C . TYR A 1 146 ? 29 36.094 11.922 1 95.12 146 TYR A C 1
ATOM 1180 O O . TYR A 1 146 ? 28.578 35.156 12.602 1 95.12 146 TYR A O 1
ATOM 1188 N N . MET A 1 147 ? 28.266 36.875 11.281 1 96.12 147 MET A N 1
ATOM 1189 C CA . MET A 1 147 ? 26.812 36.812 11.078 1 96.12 147 MET A CA 1
ATOM 1190 C C . MET A 1 147 ? 26.438 37.438 9.727 1 96.12 147 MET A C 1
ATOM 1192 O O . MET A 1 147 ? 26.875 38.531 9.398 1 96.12 147 MET A O 1
ATOM 1196 N N . HIS A 1 148 ? 25.734 36.688 8.875 1 95.88 148 HIS A N 1
ATOM 1197 C CA . HIS A 1 148 ? 25.312 37.156 7.559 1 95.88 148 HIS A CA 1
ATOM 1198 C C . HIS A 1 148 ? 23.812 36.969 7.355 1 95.88 148 HIS A C 1
ATOM 1200 O O . HIS A 1 148 ? 23.266 35.906 7.648 1 95.88 148 HIS A O 1
ATOM 1206 N N . LYS A 1 149 ? 23.156 38 6.898 1 96.62 149 LYS A N 1
ATOM 1207 C CA . LYS A 1 149 ? 21.734 37.938 6.57 1 96.62 149 LYS A CA 1
ATOM 1208 C C . LYS A 1 149 ? 21.516 37.156 5.262 1 96.62 149 LYS A C 1
ATOM 1210 O O . LYS A 1 149 ? 22.141 37.469 4.25 1 96.62 149 LYS A O 1
ATOM 1215 N N . ILE A 1 150 ? 20.625 36.219 5.258 1 94.31 150 ILE A N 1
ATOM 1216 C CA . ILE A 1 150 ? 20.359 35.375 4.09 1 94.31 150 ILE A CA 1
ATOM 1217 C C . ILE A 1 150 ? 19.156 35.938 3.334 1 94.31 150 ILE A C 1
ATOM 1219 O O . ILE A 1 150 ? 19.125 35.906 2.102 1 94.31 150 ILE A O 1
ATOM 1223 N N . ARG A 1 151 ? 18.109 36.344 4.055 1 94.69 151 ARG A N 1
ATOM 1224 C CA . ARG A 1 151 ? 16.922 36.844 3.393 1 94.69 151 ARG A CA 1
ATOM 1225 C C . ARG A 1 151 ? 16.062 37.656 4.359 1 94.69 151 ARG A C 1
ATOM 1227 O O . ARG A 1 151 ? 16.266 37.594 5.574 1 94.69 151 ARG A O 1
ATOM 1234 N N . THR A 1 152 ? 15.281 38.5 3.801 1 97.25 152 THR A N 1
ATOM 1235 C CA . THR A 1 152 ? 14.258 39.281 4.48 1 97.25 152 THR A CA 1
ATOM 1236 C C . THR A 1 152 ? 12.875 38.938 3.924 1 97.25 152 THR A C 1
ATOM 1238 O O . THR A 1 152 ? 12.672 38.938 2.709 1 97.25 152 THR A O 1
ATOM 1241 N N . ILE A 1 153 ? 11.977 38.625 4.75 1 97.44 153 ILE A N 1
ATOM 1242 C CA . ILE A 1 153 ? 10.617 38.25 4.371 1 97.44 153 ILE A CA 1
ATOM 1243 C C . ILE A 1 153 ? 9.633 39.281 4.906 1 97.44 153 ILE A C 1
ATOM 1245 O O . ILE A 1 153 ? 9.758 39.75 6.047 1 97.44 153 ILE A O 1
ATOM 1249 N N . PRO A 1 154 ? 8.641 39.688 4.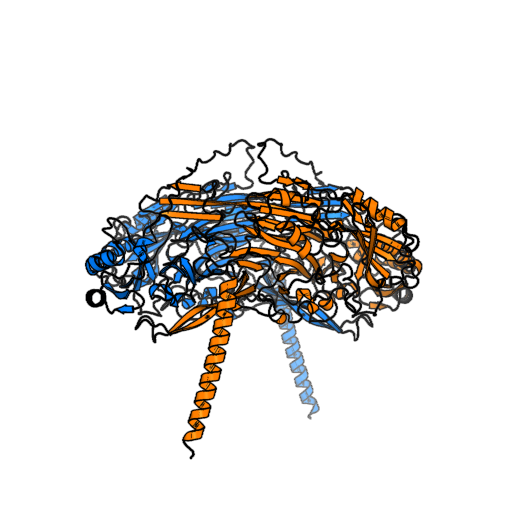051 1 96.25 154 PRO A N 1
ATOM 1250 C CA . PRO A 1 154 ? 7.621 40.594 4.586 1 96.25 154 PRO A CA 1
ATOM 1251 C C . PRO A 1 154 ? 6.941 40.031 5.836 1 96.25 154 PRO A C 1
ATOM 1253 O O . PRO A 1 154 ? 6.664 38.844 5.914 1 96.25 154 PRO A O 1
ATOM 1256 N N . PHE A 1 155 ? 6.625 40.875 6.785 1 96.75 155 PHE A N 1
ATOM 1257 C CA . PHE A 1 155 ? 6.152 40.469 8.102 1 96.75 155 PHE A CA 1
ATOM 1258 C C . PHE A 1 155 ? 4.797 39.781 8 1 96.75 155 PHE A C 1
ATOM 1260 O O . PHE A 1 155 ? 4.48 38.906 8.797 1 96.75 155 PHE A O 1
ATOM 1267 N N . TYR A 1 156 ? 3.939 40.188 7.047 1 94.94 156 TYR A N 1
ATOM 1268 C CA . TYR A 1 156 ? 2.598 39.625 6.938 1 94.94 156 TYR A CA 1
ATOM 1269 C C . TYR A 1 156 ? 2.656 38.156 6.602 1 94.94 156 TYR A C 1
ATOM 1271 O O . TYR A 1 156 ? 1.677 37.438 6.789 1 94.94 156 TYR A O 1
ATOM 1279 N N . GLN A 1 157 ? 3.787 37.625 6.121 1 95.56 157 GLN A N 1
ATOM 1280 C CA . GLN A 1 157 ? 3.918 36.219 5.727 1 95.56 157 GLN A CA 1
ATOM 1281 C C . GLN A 1 157 ? 4.453 35.375 6.879 1 95.56 157 GLN A C 1
ATOM 1283 O O . GLN A 1 157 ? 4.602 34.156 6.742 1 95.56 157 GLN A O 1
ATOM 1288 N N . ARG A 1 158 ? 4.742 36 7.996 1 95.62 158 ARG A N 1
ATOM 1289 C CA . ARG A 1 158 ? 5.359 35.312 9.125 1 95.62 158 ARG A CA 1
ATOM 1290 C C . ARG A 1 158 ? 4.535 34.094 9.547 1 95.62 158 ARG A C 1
ATOM 1292 O O . ARG A 1 158 ? 3.309 34.094 9.414 1 95.62 158 ARG A O 1
ATOM 1299 N N . PRO A 1 159 ? 5.199 33.031 10.062 1 93.94 159 PRO A N 1
ATOM 1300 C CA . PRO A 1 159 ? 4.41 31.953 10.633 1 93.94 159 PRO A CA 1
ATOM 1301 C C . PRO A 1 159 ? 3.613 32.375 11.867 1 93.94 159 PRO A C 1
ATOM 1303 O O . PRO A 1 159 ? 4.023 33.281 12.578 1 93.94 159 PRO A O 1
ATOM 1306 N N . ILE A 1 160 ? 2.516 31.734 12.07 1 90.44 160 ILE A N 1
ATOM 1307 C CA . ILE A 1 160 ? 1.707 32.062 13.242 1 90.44 160 ILE A CA 1
ATOM 1308 C C . ILE A 1 160 ? 2.387 31.531 14.508 1 90.44 160 ILE A C 1
ATOM 1310 O O . ILE A 1 160 ? 2.877 30.406 14.531 1 90.44 160 ILE A O 1
ATOM 1314 N N . THR A 1 161 ? 2.467 32.344 15.539 1 91.94 161 THR A N 1
ATOM 1315 C CA . THR A 1 161 ? 3.143 32 16.781 1 91.94 161 THR A CA 1
ATOM 1316 C C . THR A 1 161 ? 2.131 31.797 17.906 1 91.94 161 THR A C 1
ATOM 1318 O O . THR A 1 161 ? 0.969 32.188 17.781 1 91.94 161 THR A O 1
ATOM 1321 N N . VAL A 1 162 ? 2.6 31.203 18.938 1 90.19 162 VAL A N 1
ATOM 1322 C CA . VAL A 1 162 ? 1.771 31.016 20.125 1 90.19 162 VAL A CA 1
ATOM 1323 C C . VAL A 1 162 ? 1.385 32.375 20.688 1 90.19 162 VAL A C 1
ATOM 1325 O O . VAL A 1 162 ? 0.256 32.562 21.156 1 90.19 162 VAL A O 1
ATOM 1328 N N . MET A 1 163 ? 2.27 33.281 20.688 1 92.19 163 MET A N 1
ATOM 1329 C CA . MET A 1 163 ? 2.002 34.625 21.141 1 92.19 163 MET A CA 1
ATOM 1330 C C . MET A 1 163 ? 0.88 35.25 20.328 1 92.19 163 MET A C 1
ATOM 1332 O O . MET A 1 163 ? 0.008 35.938 20.891 1 92.19 163 MET A O 1
ATOM 1336 N N . GLU A 1 164 ? 0.93 35.094 19.109 1 93.25 164 GLU A N 1
ATOM 1337 C CA . GLU A 1 164 ? -0.112 35.656 18.25 1 93.25 164 GLU A CA 1
ATOM 1338 C C . GLU A 1 164 ? -1.468 35.031 18.547 1 93.25 164 GLU A C 1
ATOM 1340 O O . GLU A 1 164 ? -2.504 35.688 18.453 1 93.25 164 GLU A O 1
ATOM 1345 N N . MET A 1 165 ? -1.469 33.812 18.844 1 92.94 165 MET A N 1
ATOM 1346 C CA . MET A 1 165 ? -2.709 33.125 19.219 1 92.94 165 MET A CA 1
ATOM 1347 C C . MET A 1 165 ? -3.285 33.75 20.5 1 92.94 165 MET A C 1
ATOM 1349 O O . MET A 1 165 ? -4.496 33.938 20.609 1 92.94 165 MET A O 1
ATOM 1353 N N . LYS A 1 166 ? -2.41 34 21.406 1 93.56 166 LYS A N 1
ATOM 1354 C CA . LYS A 1 166 ? -2.84 34.688 22.641 1 93.56 166 LYS A CA 1
ATOM 1355 C C . LYS A 1 166 ? -3.367 36.094 22.344 1 93.56 166 LYS A C 1
ATOM 1357 O O . LYS A 1 166 ? -4.355 36.5 22.938 1 93.56 166 LYS A O 1
ATOM 1362 N N . ASN A 1 167 ? -2.686 36.719 21.5 1 96.38 167 ASN A N 1
ATOM 1363 C CA . ASN A 1 167 ? -3.115 38.062 21.125 1 96.38 167 ASN A CA 1
ATOM 1364 C C . ASN A 1 167 ? -4.457 38.031 20.406 1 96.38 167 ASN A C 1
ATOM 1366 O O . ASN A 1 167 ? -5.262 38.969 20.547 1 96.38 167 ASN A O 1
ATOM 1370 N N . LEU A 1 168 ? -4.672 37.031 19.578 1 97.19 168 LEU A N 1
ATOM 1371 C CA . LEU A 1 168 ? -5.965 36.875 18.938 1 97.19 168 LEU A CA 1
ATOM 1372 C C . LEU A 1 168 ? -7.09 36.781 19.953 1 97.19 168 LEU A C 1
ATOM 1374 O O . LEU A 1 168 ? -8.156 37.375 19.766 1 97.19 168 LEU A O 1
ATOM 1378 N N . LYS A 1 169 ? -6.844 36.062 20.969 1 96.19 169 LYS A N 1
ATOM 1379 C CA . LYS A 1 169 ? -7.824 35.938 22.047 1 96.19 169 LYS A CA 1
ATOM 1380 C C . LYS A 1 169 ? -8.07 37.281 22.719 1 96.19 169 LYS A C 1
ATOM 1382 O O . LYS A 1 169 ? -9.219 37.688 22.938 1 96.19 169 LYS A O 1
ATOM 1387 N N . LEU A 1 170 ? -7.039 38 22.938 1 96.25 170 LEU A N 1
ATOM 1388 C CA . LEU A 1 170 ? -7.094 39.219 23.75 1 96.25 170 LEU A CA 1
ATOM 1389 C C . LEU A 1 170 ? -7.637 40.406 22.938 1 96.25 170 LEU A C 1
ATOM 1391 O O . LEU A 1 170 ? -8.312 41.281 23.469 1 96.25 170 LEU A O 1
ATOM 1395 N N . TYR A 1 171 ? -7.332 40.375 21.656 1 97.44 171 TYR A N 1
ATOM 1396 C CA . TYR A 1 171 ? -7.602 41.594 20.922 1 97.44 171 TYR A CA 1
ATOM 1397 C C . TYR A 1 171 ? -8.719 41.406 19.906 1 97.44 171 TYR A C 1
ATOM 1399 O O . TYR A 1 171 ? -9.328 42.375 19.438 1 97.44 171 TYR A O 1
ATOM 1407 N N . ILE A 1 172 ? -8.969 40.219 19.484 1 98.31 172 ILE A N 1
ATOM 1408 C CA . ILE A 1 172 ? -10.016 40 18.484 1 98.31 172 ILE A CA 1
ATOM 1409 C C . ILE A 1 172 ? -11.203 39.281 19.156 1 98.31 172 ILE A C 1
ATOM 1411 O O . ILE A 1 172 ? -12.328 39.781 19.109 1 98.31 172 ILE A O 1
ATOM 1415 N N . ILE A 1 173 ? -10.977 38.156 19.75 1 98.25 173 ILE A N 1
ATOM 1416 C CA . ILE A 1 173 ? -12.062 37.375 20.328 1 98.25 173 ILE A CA 1
ATOM 1417 C C . ILE A 1 173 ? -12.758 38.156 21.406 1 98.25 173 ILE A C 1
ATOM 1419 O O . ILE A 1 173 ? -13.992 38.156 21.516 1 98.25 173 ILE A O 1
ATOM 1423 N N . LYS A 1 174 ? -11.992 38.844 22.281 1 97.5 174 LYS A N 1
ATOM 1424 C CA . LYS A 1 174 ? -12.57 39.688 23.312 1 97.5 174 LYS A CA 1
ATOM 1425 C C . LYS A 1 174 ? -13.438 40.781 22.703 1 97.5 174 LYS A C 1
ATOM 1427 O O . LYS A 1 174 ? -14.539 41.062 23.188 1 97.5 174 LYS A O 1
ATOM 1432 N N . LYS A 1 175 ? -12.938 41.438 21.688 1 97.19 175 LYS A N 1
ATOM 1433 C CA . LYS A 1 175 ? -13.695 42.469 20.984 1 97.19 175 LYS A CA 1
ATOM 1434 C C . LYS A 1 175 ? -15.008 41.906 20.438 1 97.19 175 LYS A C 1
ATOM 1436 O O . LYS A 1 175 ? -16.047 42.562 20.5 1 97.19 175 LYS A O 1
ATOM 1441 N N . VAL A 1 176 ? -14.953 40.75 19.875 1 98.25 176 VAL A N 1
ATOM 1442 C CA . VAL A 1 176 ? -16.141 40.094 19.312 1 98.25 176 VAL A CA 1
ATOM 1443 C C . VAL A 1 176 ? -17.109 39.75 20.422 1 98.25 176 VAL A C 1
ATOM 1445 O O . VAL A 1 176 ? -18.328 39.969 20.297 1 98.25 176 VAL A O 1
ATOM 1448 N N . GLU A 1 177 ? -16.578 39.125 21.5 1 97.62 177 GLU A N 1
ATOM 1449 C CA . GLU A 1 177 ? -17.469 38.812 22.625 1 97.62 177 GLU A CA 1
ATOM 1450 C C . GLU A 1 177 ? -18.156 40.062 23.141 1 97.62 177 GLU A C 1
ATOM 1452 O O . GLU A 1 177 ? -19.359 40.062 23.391 1 97.62 177 GLU A O 1
ATOM 1457 N N . ASP A 1 178 ? -17.438 41.188 23.359 1 97.06 178 ASP A N 1
ATOM 1458 C CA . ASP A 1 178 ? -17.969 42.438 23.922 1 97.06 178 ASP A CA 1
ATOM 1459 C C . ASP A 1 178 ? -19.078 43 23.031 1 97.06 178 ASP A C 1
ATOM 1461 O O . ASP A 1 178 ? -20.094 43.5 23.531 1 97.06 178 ASP A O 1
ATOM 1465 N N . LYS A 1 179 ? -18.859 42.906 21.781 1 97.38 179 LYS A N 1
ATOM 1466 C CA . LYS A 1 179 ? -19.812 43.5 20.828 1 97.38 179 LYS A CA 1
ATOM 1467 C C . LYS A 1 179 ? -21.016 42.594 20.641 1 97.38 179 LYS A C 1
ATOM 1469 O O . LYS A 1 179 ? -22.094 43.062 20.266 1 97.38 179 LYS A O 1
ATOM 1474 N N . THR A 1 180 ? -20.875 41.312 20.844 1 97.19 180 THR A N 1
ATOM 1475 C CA . THR A 1 180 ? -21.938 40.375 20.469 1 97.19 180 THR A CA 1
ATOM 1476 C C . THR A 1 180 ? -22.375 39.531 21.672 1 97.19 180 THR A C 1
ATOM 1478 O O . THR A 1 180 ? -22.938 38.469 21.516 1 97.19 180 THR A O 1
ATOM 1481 N N . ARG A 1 181 ? -22.109 39.906 22.844 1 94.94 181 ARG A N 1
ATOM 1482 C CA . ARG A 1 181 ? -22.312 39.125 24.062 1 94.94 181 ARG A CA 1
ATOM 1483 C C . ARG A 1 181 ? -23.75 38.656 24.141 1 94.94 181 ARG A C 1
ATOM 1485 O O . ARG A 1 181 ? -24 37.469 24.359 1 94.94 181 ARG A O 1
ATOM 1492 N N . ASP A 1 182 ? -24.766 39.562 24 1 93 182 ASP A N 1
ATOM 1493 C CA . ASP A 1 182 ? -26.172 39.188 24.109 1 93 182 ASP A CA 1
ATOM 1494 C C . ASP A 1 182 ? -26.562 38.219 23.016 1 93 182 ASP A C 1
ATOM 1496 O O . ASP A 1 182 ? -27.297 37.25 23.281 1 93 182 ASP A O 1
ATOM 1500 N N . PHE A 1 183 ? -26.141 38.469 21.875 1 93.56 183 PHE A N 1
ATOM 1501 C CA . PHE A 1 183 ? -26.391 37.594 20.734 1 93.56 183 PHE A CA 1
ATOM 1502 C C . PHE A 1 183 ? -25.859 36.188 21.016 1 93.56 183 PHE A C 1
ATOM 1504 O O . PHE A 1 183 ? -26.562 35.188 20.812 1 93.56 183 PHE A O 1
ATOM 1511 N N . LEU A 1 184 ? -24.531 36.031 21.484 1 93.88 184 LEU A N 1
ATOM 1512 C CA . LEU A 1 184 ? -23.891 34.75 21.75 1 93.88 184 LEU A CA 1
ATOM 1513 C C . LEU A 1 184 ? -24.641 34 22.844 1 93.88 184 LEU A C 1
ATOM 1515 O O . LEU A 1 184 ? -24.828 32.781 22.75 1 93.88 184 LEU A O 1
ATOM 1519 N N . LEU A 1 185 ? -25.031 34.656 23.891 1 90.44 185 LEU A N 1
ATOM 1520 C CA . LEU A 1 185 ? -25.75 34.031 25 1 90.44 185 LEU A CA 1
ATOM 1521 C C . LEU A 1 185 ? -27.125 33.562 24.547 1 90.44 185 LEU A C 1
ATOM 1523 O O . LEU A 1 185 ? -27.578 32.469 24.922 1 90.44 185 LEU A O 1
ATOM 1527 N N . LYS A 1 186 ? -27.812 34.375 23.766 1 88.5 186 LYS A N 1
ATOM 1528 C CA . LYS A 1 186 ? -29.156 34.062 23.297 1 88.5 186 LYS A CA 1
ATOM 1529 C C . LYS A 1 186 ? -29.125 32.875 22.328 1 88.5 186 LYS A C 1
ATOM 1531 O O . LYS A 1 186 ? -29.953 31.969 22.391 1 88.5 186 LYS A O 1
ATOM 1536 N N . GLU A 1 187 ? -28.156 32.906 21.438 1 88.5 187 GLU A N 1
ATOM 1537 C CA . GLU A 1 187 ? -28.109 31.906 20.359 1 88.5 187 GLU A CA 1
ATOM 1538 C C . GLU A 1 187 ? -27.453 30.609 20.828 1 88.5 187 GLU A C 1
ATOM 1540 O O . GLU A 1 187 ? -27.812 29.531 20.359 1 88.5 187 GLU A O 1
ATOM 1545 N N . TYR A 1 188 ? -26.422 30.719 21.672 1 88.12 188 TYR A N 1
ATOM 1546 C CA . TYR A 1 188 ? -25.594 29.547 21.938 1 88.12 188 TYR A CA 1
ATOM 1547 C C . TYR A 1 188 ? -25.469 29.281 23.422 1 88.12 188 TYR A C 1
ATOM 1549 O O . TYR A 1 188 ? -24.984 28.234 23.844 1 88.12 188 TYR A O 1
ATOM 1557 N N . ASP A 1 189 ? -25.844 30.094 24.297 1 88.88 189 ASP A N 1
ATOM 1558 C CA . ASP A 1 189 ? -25.656 30 25.75 1 88.88 189 ASP A CA 1
ATOM 1559 C C . ASP A 1 189 ? -24.188 29.719 26.078 1 88.88 189 ASP A C 1
ATOM 1561 O O . ASP A 1 189 ? -23.891 28.828 26.859 1 88.88 189 ASP A O 1
ATOM 1565 N N . ALA A 1 190 ? -23.281 30.453 25.375 1 90.19 190 ALA A N 1
ATOM 1566 C CA . ALA A 1 190 ? -21.859 30.234 25.547 1 90.19 190 ALA A CA 1
ATOM 1567 C C . ALA A 1 190 ? -21.062 31.484 25.219 1 90.19 190 ALA A C 1
ATOM 1569 O O . ALA A 1 190 ? -21.516 32.312 24.438 1 90.19 190 ALA A O 1
ATOM 1570 N N . LEU A 1 191 ? -19.969 31.641 25.828 1 93.62 191 LEU A N 1
ATOM 1571 C CA . LEU A 1 191 ? -19.062 32.75 25.578 1 93.62 191 LEU A CA 1
ATOM 1572 C C . LEU A 1 191 ? -17.641 32.25 25.391 1 93.62 191 LEU A C 1
ATOM 1574 O O . LEU A 1 191 ? -17.25 31.25 25.969 1 93.62 191 LEU A O 1
ATOM 1578 N N . PRO A 1 192 ? -16.906 32.938 24.578 1 94 192 PRO A N 1
ATOM 1579 C CA . PRO A 1 192 ? -15.555 32.469 24.297 1 94 192 PRO A CA 1
ATOM 1580 C C . PRO A 1 192 ? -14.547 32.875 25.375 1 94 192 PRO A C 1
ATOM 1582 O O . PRO A 1 192 ? -13.547 32.188 25.578 1 94 192 PRO A O 1
ATOM 1585 N N . ILE A 1 193 ? -14.68 33.938 26.062 1 94.31 193 ILE A N 1
ATOM 1586 C CA . ILE A 1 193 ? -13.711 34.438 27.031 1 94.31 193 ILE A CA 1
ATOM 1587 C C . ILE A 1 193 ? -14.273 34.281 28.453 1 94.31 193 ILE A C 1
ATOM 1589 O O . ILE A 1 193 ? -13.688 33.625 29.297 1 94.31 193 ILE A O 1
ATOM 1593 N N . SER A 1 194 ? -15.414 34.875 28.672 1 92.06 194 SER A N 1
ATOM 1594 C CA . SER A 1 194 ? -16.031 34.875 30 1 92.06 194 SER A CA 1
ATOM 1595 C C . SER A 1 194 ? -17.047 33.75 30.141 1 92.06 194 SER A C 1
ATOM 1597 O O . SER A 1 194 ? -18.188 33.969 30.531 1 92.06 194 SER A O 1
ATOM 1599 N N . CYS A 1 195 ? -16.547 32.594 29.781 1 85.38 195 CYS A N 1
ATOM 1600 C CA . CYS A 1 195 ? -17.531 31.531 29.734 1 85.38 195 CYS A CA 1
ATOM 1601 C C . CYS A 1 195 ? -18 31.172 31.141 1 85.38 195 CYS A C 1
ATOM 1603 O O . CYS A 1 195 ? -17.219 31.188 32.094 1 85.38 195 CYS A O 1
ATOM 1605 N N . ILE A 1 196 ? -19.203 30.922 31.328 1 78.94 196 ILE A N 1
ATOM 1606 C CA . ILE A 1 196 ? -19.875 30.578 32.594 1 78.94 196 ILE A CA 1
ATOM 1607 C C . ILE A 1 196 ? -20.297 29.109 32.562 1 78.94 196 ILE A C 1
ATOM 1609 O O . ILE A 1 196 ? -19.641 28.25 33.125 1 78.94 196 ILE A O 1
ATOM 1613 N N . ALA A 1 197 ? -21.391 28.812 31.766 1 72.94 197 ALA A N 1
ATOM 1614 C CA . ALA A 1 197 ? -21.906 27.438 31.672 1 72.94 197 ALA A CA 1
ATOM 1615 C C . ALA A 1 197 ? -21.219 26.672 30.531 1 72.94 197 ALA A C 1
ATOM 1617 O O . ALA A 1 197 ? -20.859 25.516 30.703 1 72.94 197 ALA A O 1
ATOM 1618 N N . HIS A 1 198 ? -21.156 27.297 29.406 1 81.38 198 HIS A N 1
ATOM 1619 C CA . HIS A 1 198 ? -20.531 26.672 28.25 1 81.38 198 HIS A CA 1
ATOM 1620 C C . HIS A 1 198 ? -19.469 27.594 27.641 1 81.38 198 HIS A C 1
ATOM 1622 O O . HIS A 1 198 ? -19.625 28.812 27.641 1 81.38 198 HIS A O 1
ATOM 1628 N N . CYS A 1 199 ? -18.422 26.953 27.219 1 86.5 199 CYS A N 1
ATOM 1629 C CA . CYS A 1 199 ? -17.312 27.719 26.672 1 86.5 199 CYS A CA 1
ATOM 1630 C C . CYS A 1 199 ? -17.141 27.469 25.188 1 86.5 199 CYS A C 1
ATOM 1632 O O . CYS A 1 199 ? -17.344 26.359 24.703 1 86.5 199 CYS A O 1
ATOM 1634 N N . LEU A 1 200 ? -16.844 28.531 24.516 1 90.06 200 LEU A N 1
ATOM 1635 C CA . LEU A 1 200 ? -16.516 28.438 23.094 1 90.06 200 LEU A CA 1
ATOM 1636 C C . LEU A 1 200 ? -15.016 28.578 22.875 1 90.06 200 LEU A C 1
ATOM 1638 O O . LEU A 1 200 ? -14.344 29.312 23.594 1 90.06 200 LEU A O 1
ATOM 1642 N N . GLU A 1 201 ? -14.531 27.828 22.016 1 89.75 201 GLU A N 1
ATOM 1643 C CA . GLU A 1 201 ? -13.156 27.969 21.516 1 89.75 201 GLU A CA 1
ATOM 1644 C C . GLU A 1 201 ? -13.133 28.375 20.047 1 89.75 201 GLU A C 1
ATOM 1646 O O . GLU A 1 201 ? -13.984 27.953 19.266 1 89.75 201 GLU A O 1
ATOM 1651 N N . PHE A 1 202 ? -12.18 29.266 19.719 1 92.56 202 PHE A N 1
ATOM 1652 C CA . PHE A 1 202 ? -12.172 29.734 18.328 1 92.56 202 PHE A CA 1
ATOM 1653 C C . PHE A 1 202 ? -11.273 28.859 17.469 1 92.56 202 PHE A C 1
ATOM 1655 O O . PHE A 1 202 ? -10.359 28.203 17.969 1 92.56 202 PHE A O 1
ATOM 1662 N N . TYR A 1 203 ? -11.57 28.75 16.219 1 91.19 203 TYR A N 1
ATOM 1663 C CA . TYR A 1 203 ? -10.719 28.188 15.188 1 91.19 203 TYR A CA 1
ATOM 1664 C C . TYR A 1 203 ? -10.461 29.203 14.078 1 91.19 203 TYR A C 1
ATOM 1666 O O . TYR A 1 203 ? -11.141 30.234 14.008 1 91.19 203 TYR A O 1
ATOM 1674 N N . MET A 1 204 ? -9.453 28.969 13.305 1 92.38 204 MET A N 1
ATOM 1675 C CA . MET A 1 204 ? -9.102 29.953 12.289 1 92.38 204 MET A CA 1
ATOM 1676 C C . MET A 1 204 ? -8.922 29.297 10.93 1 92.38 204 MET A C 1
ATOM 1678 O O . MET A 1 204 ? -8.523 28.141 10.844 1 92.38 204 MET A O 1
ATOM 1682 N N . SER A 1 205 ? -9.188 29.984 9.891 1 93.38 205 SER A N 1
ATOM 1683 C CA . SER A 1 205 ? -8.961 29.672 8.492 1 93.38 205 SER A CA 1
ATOM 1684 C C . SER A 1 205 ? -8.219 30.797 7.777 1 93.38 205 SER A C 1
ATOM 1686 O O . SER A 1 205 ? -8.82 31.828 7.453 1 93.38 205 SER A O 1
ATOM 1688 N N . PRO A 1 206 ? -6.996 30.547 7.504 1 92.19 206 PRO A N 1
ATOM 1689 C CA . PRO A 1 206 ? -6.262 31.594 6.789 1 92.19 206 PRO A CA 1
ATOM 1690 C C . PRO A 1 206 ? -6.824 31.859 5.398 1 92.19 206 PRO A C 1
ATOM 1692 O O . PRO A 1 206 ? -7.203 30.938 4.688 1 92.19 206 PRO A O 1
ATOM 1695 N N . VAL A 1 207 ? -6.855 33.125 5.035 1 90.75 207 VAL A N 1
ATOM 1696 C CA . VAL A 1 207 ? -7.301 33.531 3.701 1 90.75 207 VAL A CA 1
ATOM 1697 C C . VAL A 1 207 ? -6.098 33.625 2.764 1 90.75 207 VAL A C 1
ATOM 1699 O O . VAL A 1 207 ? -5.184 34.406 2.996 1 90.75 207 VAL A O 1
ATOM 1702 N N . PRO A 1 208 ? -6.121 32.844 1.725 1 87 208 PRO A N 1
ATOM 1703 C CA . PRO A 1 208 ? -5.031 33.031 0.764 1 87 208 PRO A CA 1
ATOM 1704 C C . PRO A 1 208 ? -4.969 34.438 0.207 1 87 208 PRO A C 1
ATOM 1706 O O . PRO A 1 208 ? -5.996 35 -0.174 1 87 208 PRO A O 1
ATOM 1709 N N . GLU A 1 209 ? -3.816 34.938 0.093 1 86.62 209 GLU A N 1
ATOM 1710 C CA . GLU A 1 209 ? -3.604 36.312 -0.348 1 86.62 209 GLU A CA 1
ATOM 1711 C C . GLU A 1 209 ? -4.234 36.531 -1.716 1 86.62 209 GLU A C 1
ATOM 1713 O O . GLU A 1 209 ? -4.824 37.594 -1.953 1 86.62 209 GLU A O 1
ATOM 1718 N N . VAL A 1 210 ? -4.117 35.594 -2.586 1 87.06 210 VAL A N 1
ATOM 1719 C CA . VAL A 1 210 ? -4.539 35.75 -3.973 1 87.06 210 VAL A CA 1
ATOM 1720 C C . VAL A 1 210 ? -6.062 35.781 -4.051 1 87.06 210 VAL A C 1
ATOM 1722 O O . VAL A 1 210 ? -6.637 36.281 -5.02 1 87.06 210 VAL A O 1
ATOM 1725 N N . LEU A 1 211 ? -6.707 35.219 -3.131 1 85.25 211 LEU A N 1
ATOM 1726 C CA . LEU A 1 211 ? -8.164 35.156 -3.127 1 85.25 211 LEU A CA 1
ATOM 1727 C C . LEU A 1 211 ? -8.742 36.312 -2.285 1 85.25 211 LEU A C 1
ATOM 1729 O O . LEU A 1 211 ? -9.914 36.656 -2.416 1 85.25 211 LEU A O 1
ATOM 1733 N N . GLY A 1 212 ? -7.926 36.844 -1.434 1 83.69 212 GLY A N 1
ATOM 1734 C CA . GLY A 1 212 ? -8.328 37.969 -0.589 1 83.69 212 GLY A CA 1
ATOM 1735 C C . GLY A 1 212 ? -7.738 39.281 -1.025 1 83.69 212 GLY A C 1
ATOM 1736 O O . GLY A 1 212 ? -7.949 39.719 -2.158 1 83.69 212 GLY A O 1
ATOM 1737 N N . LYS A 1 213 ? -7.004 39.812 -0.068 1 86.44 213 LYS A N 1
ATOM 1738 C CA . LYS A 1 213 ? -6.328 41.094 -0.336 1 86.44 213 LYS A CA 1
ATOM 1739 C C . LYS A 1 213 ? -4.812 40.906 -0.341 1 86.44 213 LYS A C 1
ATOM 1741 O O . LYS A 1 213 ? -4.262 40.219 0.524 1 86.44 213 LYS A O 1
ATOM 1746 N N . PHE A 1 214 ? -4.195 41.562 -1.22 1 89.44 214 PHE A N 1
ATOM 1747 C CA . PHE A 1 214 ? -2.75 41.438 -1.367 1 89.44 214 PHE A CA 1
ATOM 1748 C C . PHE A 1 214 ? -2.029 42.062 -0.182 1 89.44 214 PHE A C 1
ATOM 1750 O O . PHE A 1 214 ? -2.432 43.125 0.307 1 89.44 214 PHE A O 1
ATOM 1757 N N . LYS A 1 215 ? -1.039 41.406 0.321 1 92.31 215 LYS A N 1
ATOM 1758 C CA . LYS A 1 215 ? -0.112 41.844 1.361 1 92.31 215 LYS A CA 1
ATOM 1759 C C . LYS A 1 215 ? -0.835 42.062 2.686 1 92.31 215 LYS A C 1
ATOM 1761 O O . LYS A 1 215 ? -0.474 42.938 3.457 1 92.31 215 LYS A O 1
ATOM 1766 N N . ARG A 1 216 ? -1.905 41.344 2.857 1 93 216 ARG A N 1
ATOM 1767 C CA . ARG A 1 216 ? -2.648 41.375 4.113 1 93 216 ARG A CA 1
ATOM 1768 C C . ARG A 1 216 ? -2.713 39.969 4.734 1 93 216 ARG A C 1
ATOM 1770 O O . ARG A 1 216 ? -2.705 38.969 4.023 1 93 216 ARG A O 1
ATOM 1777 N N . ARG A 1 217 ? -2.758 40 5.992 1 95.12 217 ARG A N 1
ATOM 1778 C CA . ARG A 1 217 ? -2.939 38.781 6.762 1 95.12 217 ARG A CA 1
ATOM 1779 C C . ARG A 1 217 ? -4.363 38.656 7.297 1 95.12 217 ARG A C 1
ATOM 1781 O O . ARG A 1 217 ? -4.633 39.031 8.445 1 95.12 217 ARG A O 1
ATOM 1788 N N . LEU A 1 218 ? -5.219 38.094 6.48 1 94.06 218 LEU A N 1
ATOM 1789 C CA . LEU A 1 218 ? -6.633 37.969 6.812 1 94.06 218 LEU A CA 1
ATOM 1790 C C . LEU A 1 218 ? -6.949 36.531 7.281 1 94.06 218 LEU A C 1
ATOM 1792 O O . LEU A 1 218 ? -6.309 35.594 6.844 1 94.06 218 LEU A O 1
ATOM 1796 N N . LEU A 1 219 ? -7.867 36.438 8.18 1 95.19 219 LEU A N 1
ATOM 1797 C CA . LEU A 1 219 ? -8.383 35.188 8.711 1 95.19 219 LEU A CA 1
ATOM 1798 C C . LEU A 1 219 ? -9.906 35.219 8.773 1 95.19 219 LEU A C 1
ATOM 1800 O O . LEU A 1 219 ? -10.508 36.25 9 1 95.19 219 LEU A O 1
ATOM 1804 N N . TRP A 1 220 ? -10.453 34.094 8.484 1 96.06 220 TRP A N 1
ATOM 1805 C CA . TRP A 1 220 ? -11.797 33.844 8.992 1 96.06 220 TRP A CA 1
ATOM 1806 C C . TRP A 1 220 ? -11.75 33.031 10.281 1 96.06 220 TRP A C 1
ATOM 1808 O O . TRP A 1 220 ? -10.984 32.062 10.391 1 96.06 220 TRP A O 1
ATOM 1818 N N . LEU A 1 221 ? -12.477 33.469 11.258 1 97.06 221 LEU A N 1
ATOM 1819 C CA . LEU A 1 221 ? -12.555 32.781 12.547 1 97.06 221 LEU A CA 1
ATOM 1820 C C . LEU A 1 221 ? -13.977 32.281 12.82 1 97.06 221 LEU A C 1
ATOM 1822 O O . LEU A 1 221 ? -14.938 32.844 12.281 1 97.06 221 LEU A O 1
ATOM 1826 N N . GLY A 1 222 ? -14.062 31.25 13.547 1 95.19 222 GLY A N 1
ATOM 1827 C CA . GLY A 1 222 ? -15.312 30.703 14.055 1 95.19 222 GLY A CA 1
ATOM 1828 C C . GLY A 1 222 ? -15.188 30.141 15.461 1 95.19 222 GLY A C 1
ATOM 1829 O O . GLY A 1 222 ? -14.117 30.188 16.062 1 95.19 222 GLY A O 1
ATOM 1830 N N . PHE A 1 223 ? -16.359 29.719 15.977 1 93.62 223 PHE A N 1
ATOM 1831 C CA . PHE A 1 223 ? -16.359 29.172 17.328 1 93.62 223 PHE A CA 1
ATOM 1832 C C . PHE A 1 223 ? -16.859 27.734 17.328 1 93.62 223 PHE A C 1
ATOM 1834 O O . PHE A 1 223 ? -17.625 27.328 16.453 1 93.62 223 PHE A O 1
ATOM 1841 N N . SER A 1 224 ? -16.312 27 18.219 1 90.38 224 SER A N 1
ATOM 1842 C CA . SER A 1 224 ? -16.812 25.672 18.578 1 90.38 224 SER A CA 1
ATOM 1843 C C . SER A 1 224 ? -16.969 25.531 20.094 1 90.38 224 SER A C 1
ATOM 1845 O O . SER A 1 224 ? -16.25 26.172 20.859 1 90.38 224 SER A O 1
ATOM 1847 N N . TYR A 1 225 ? -17.938 24.734 20.469 1 85.06 225 TYR A N 1
ATOM 1848 C CA . TYR A 1 225 ? -18.062 24.438 21.891 1 85.06 225 TYR A CA 1
ATOM 1849 C C . TYR A 1 225 ? -16.828 23.703 22.406 1 85.06 225 TYR A C 1
ATOM 1851 O O . TYR A 1 225 ? -16.297 22.812 21.719 1 85.06 225 TYR A O 1
ATOM 1859 N N . LYS A 1 226 ? -16.328 24.141 23.453 1 78.94 226 LYS A N 1
ATOM 1860 C CA . LYS A 1 226 ? -15.227 23.438 24.094 1 78.94 226 LYS A CA 1
ATOM 1861 C C . LYS A 1 226 ? -15.719 22.188 24.828 1 78.94 226 LYS A C 1
ATOM 1863 O O . LYS A 1 226 ? -16.234 22.281 25.953 1 78.94 226 LYS A O 1
ATOM 1868 N N . THR A 1 227 ? -15.781 21.109 24.141 1 69.81 227 THR A N 1
ATOM 1869 C CA . THR A 1 227 ? -16.25 19.859 24.75 1 69.81 227 THR A CA 1
ATOM 1870 C C . THR A 1 227 ? -15.117 18.844 24.812 1 69.81 227 THR A C 1
ATOM 1872 O O . THR A 1 227 ? -14.031 19.062 24.281 1 69.81 227 THR A O 1
ATOM 1875 N N . ILE A 1 228 ? -15.383 17.891 25.609 1 56.94 228 ILE A N 1
ATOM 1876 C CA . ILE A 1 228 ? -14.375 16.859 25.797 1 56.94 228 ILE A CA 1
ATOM 1877 C C . ILE A 1 228 ? -14.266 16 24.531 1 56.94 228 ILE A C 1
ATOM 1879 O O . ILE A 1 228 ? -13.172 15.625 24.125 1 56.94 228 ILE A O 1
ATOM 1883 N N . TYR A 1 229 ? -15.336 15.75 23.953 1 58.91 229 TYR A N 1
ATOM 1884 C CA . TYR A 1 229 ? -15.227 14.695 22.953 1 58.91 229 TYR A CA 1
ATOM 1885 C C . TYR A 1 229 ? -15.586 15.219 21.578 1 58.91 229 TYR A C 1
ATOM 1887 O O . TYR A 1 229 ? -15.086 14.719 20.562 1 58.91 229 TYR A O 1
ATOM 1895 N N . ASP A 1 230 ? -16.438 16.109 21.625 1 64.38 230 ASP A N 1
ATOM 1896 C CA . ASP A 1 230 ? -17 16.422 20.312 1 64.38 230 ASP A CA 1
ATOM 1897 C C . ASP A 1 230 ? -16.719 17.875 19.922 1 64.38 230 ASP A C 1
ATOM 1899 O O . ASP A 1 230 ? -16.734 18.766 20.781 1 64.38 230 ASP A O 1
ATOM 1903 N N . ILE A 1 231 ? -16.203 17.922 18.781 1 74.19 231 ILE A N 1
ATOM 1904 C CA . ILE A 1 231 ? -16.094 19.281 18.25 1 74.19 231 ILE A CA 1
ATOM 1905 C C . ILE A 1 231 ? -17.438 19.719 17.672 1 74.19 231 ILE A C 1
ATOM 1907 O O . ILE A 1 231 ? -17.969 19.078 16.766 1 74.19 231 ILE A O 1
ATOM 1911 N N . SER A 1 232 ? -17.969 20.688 18.234 1 84.69 232 SER A N 1
ATOM 1912 C CA . SER A 1 232 ? -19.281 21.203 17.797 1 84.69 232 SER A CA 1
ATOM 1913 C C . SER A 1 232 ? -19.188 22.656 17.391 1 84.69 232 SER A C 1
ATOM 1915 O O . SER A 1 232 ? -19.531 23.547 18.156 1 84.69 232 SER A O 1
ATOM 1917 N N . PRO A 1 233 ? -18.938 22.891 16.156 1 91 233 PRO A N 1
ATOM 1918 C CA . PRO A 1 233 ? -18.859 24.266 15.68 1 91 233 PRO A CA 1
ATOM 1919 C C . PRO A 1 233 ? -20.219 24.938 15.609 1 91 233 PRO A C 1
ATOM 1921 O O . PRO A 1 233 ? -21.234 24.281 15.406 1 91 233 PRO A O 1
ATOM 1924 N N . VAL A 1 234 ? -20.25 26.188 15.828 1 91.56 234 VAL A N 1
ATOM 1925 C CA . VAL A 1 234 ? -21.484 26.953 15.703 1 91.56 234 VAL A CA 1
ATOM 1926 C C . VAL A 1 234 ? -21.531 27.656 14.352 1 91.56 234 VAL A C 1
ATOM 1928 O O . VAL A 1 234 ? -20.516 27.703 13.641 1 91.56 234 VAL A O 1
ATOM 1931 N N . ASN A 1 235 ? -22.641 28.156 13.922 1 93.06 235 ASN A N 1
ATOM 1932 C CA . ASN A 1 235 ? -22.828 28.734 12.594 1 93.06 235 ASN A CA 1
ATOM 1933 C C . ASN A 1 235 ? -22.594 30.25 12.617 1 93.06 235 ASN A C 1
ATOM 1935 O O . ASN A 1 235 ? -23.375 31.016 12.078 1 93.06 235 ASN A O 1
ATOM 1939 N N . PHE A 1 236 ? -21.578 30.688 13.305 1 95.75 236 PHE A N 1
ATOM 1940 C CA . PHE A 1 236 ? -21.156 32.094 13.391 1 95.75 236 PHE A CA 1
ATOM 1941 C C . PHE A 1 236 ? -19.656 32.219 13.086 1 95.75 236 PHE A C 1
ATOM 1943 O O . PHE A 1 236 ? -18.844 31.531 13.703 1 95.75 236 PHE A O 1
ATOM 1950 N N . GLN A 1 237 ? -19.328 33.062 12.07 1 97.12 237 GLN A N 1
ATOM 1951 C CA . GLN A 1 237 ? -17.938 33.312 11.672 1 97.12 237 GLN A CA 1
ATOM 1952 C C . GLN A 1 237 ? -17.688 34.812 11.422 1 97.12 237 GLN A C 1
ATOM 1954 O O . GLN A 1 237 ? -18.625 35.562 11.211 1 97.12 237 GLN A O 1
ATOM 1959 N N . PHE A 1 238 ? -16.484 35.188 11.508 1 97.88 238 PHE A N 1
ATOM 1960 C CA . PHE A 1 238 ? -16.141 36.594 11.258 1 97.88 238 PHE A CA 1
ATOM 1961 C C . PHE A 1 238 ? -14.727 36.719 10.719 1 97.88 238 PHE A C 1
ATOM 1963 O O . PHE A 1 238 ? -13.883 35.844 10.977 1 97.88 238 PHE A O 1
ATOM 1970 N N . GLU A 1 239 ? -14.484 37.719 9.977 1 96.75 239 GLU A N 1
ATOM 1971 C CA . GLU A 1 239 ? -13.188 38.031 9.383 1 96.75 239 GLU A CA 1
ATOM 1972 C C . GLU A 1 239 ? -12.32 38.844 10.328 1 96.75 239 GLU A C 1
ATOM 1974 O O . GLU A 1 239 ? -12.844 39.656 11.094 1 96.75 239 GLU A O 1
ATOM 1979 N N . ALA A 1 240 ? -11.062 38.688 10.328 1 97.56 240 ALA A N 1
ATOM 1980 C CA . ALA A 1 240 ? -10.117 39.5 11.086 1 97.56 240 ALA A CA 1
ATOM 1981 C C . ALA A 1 240 ? -8.898 39.844 10.234 1 97.56 240 ALA A C 1
ATOM 1983 O O . ALA A 1 240 ? -8.422 39.031 9.453 1 97.56 240 ALA A O 1
ATOM 1984 N N . ASP A 1 241 ? -8.438 41.062 10.32 1 97.38 241 ASP A N 1
ATOM 1985 C CA . ASP A 1 241 ? -7.18 41.5 9.734 1 97.38 241 ASP A CA 1
ATOM 1986 C C . ASP A 1 241 ? -6.094 41.625 10.805 1 97.38 241 ASP A C 1
ATOM 1988 O O . ASP A 1 241 ? -6.152 42.531 11.656 1 97.38 241 ASP A O 1
ATOM 1992 N N . ILE A 1 242 ? -5.117 40.781 10.719 1 97.25 242 ILE A N 1
ATOM 1993 C CA . ILE A 1 242 ? -4.086 40.781 11.75 1 97.25 242 ILE A CA 1
ATOM 1994 C C . ILE A 1 242 ? -2.732 41.125 11.125 1 97.25 242 ILE A C 1
ATOM 1996 O O . ILE A 1 242 ? -1.704 40.562 11.523 1 97.25 242 ILE A O 1
ATOM 2000 N N . THR A 1 243 ? -2.668 41.969 10.156 1 96.25 243 THR A N 1
ATOM 2001 C CA . THR A 1 243 ? -1.484 42.312 9.383 1 96.25 243 THR A CA 1
ATOM 2002 C C . THR A 1 243 ? -0.485 43.094 10.25 1 96.25 243 THR A C 1
ATOM 2004 O O . THR A 1 243 ? 0.719 42.844 10.188 1 96.25 243 THR A O 1
ATOM 2007 N N . SER A 1 244 ? -0.933 43.969 11.117 1 96.12 244 SER A N 1
ATOM 2008 C CA . SER A 1 244 ? -0.094 44.875 11.898 1 96.12 244 SER A CA 1
ATOM 2009 C C . SER A 1 244 ? 0.737 44.125 12.922 1 96.12 244 SER A C 1
ATOM 2011 O O . SER A 1 244 ? 0.26 43.156 13.523 1 96.12 244 SER A O 1
ATOM 2013 N N . PRO A 1 245 ? 1.969 44.531 13.156 1 96.12 245 PRO A N 1
ATOM 2014 C CA . PRO A 1 245 ? 2.756 43.938 14.242 1 96.12 245 PRO A CA 1
ATOM 2015 C C . PRO A 1 245 ? 2.256 44.375 15.625 1 96.12 245 PRO A C 1
ATOM 2017 O O . PRO A 1 245 ? 2.738 43.844 16.641 1 96.12 245 PRO A O 1
ATOM 2020 N N . THR A 1 246 ? 1.305 45.25 15.602 1 96.62 246 THR A N 1
ATOM 2021 C CA . THR A 1 246 ? 0.687 45.719 16.844 1 96.62 246 THR A CA 1
ATOM 2022 C C . THR A 1 246 ? -0.728 45.156 16.984 1 96.62 246 THR A C 1
ATOM 2024 O O . THR A 1 246 ? -1.669 45.688 16.391 1 96.62 246 THR A O 1
ATOM 2027 N N . PRO A 1 247 ? -0.874 44.25 17.875 1 97.06 247 PRO A N 1
ATOM 2028 C CA . PRO A 1 247 ? -2.15 43.531 17.969 1 97.06 247 PRO A CA 1
ATOM 2029 C C . PRO A 1 247 ? -3.33 44.469 18.234 1 97.06 247 PRO A C 1
ATOM 2031 O O . PRO A 1 247 ? -4.441 44.219 17.766 1 97.06 247 PRO A O 1
ATOM 2034 N N . SER A 1 248 ? -3.158 45.531 18.984 1 96.19 248 SER A N 1
ATOM 2035 C CA . SER A 1 248 ? -4.246 46.469 19.281 1 96.19 248 SER A CA 1
ATOM 2036 C C . SER A 1 248 ? -4.801 47.094 18 1 96.19 248 SER A C 1
ATOM 2038 O O . SER A 1 248 ? -5.91 47.625 18 1 96.19 248 SER A O 1
ATOM 2040 N N . ASP A 1 249 ? -4.047 47.031 16.922 1 97.06 249 ASP A N 1
ATOM 2041 C CA . ASP A 1 249 ? -4.461 47.594 15.633 1 97.06 249 ASP A CA 1
ATOM 2042 C C . ASP A 1 249 ? -5.336 46.594 14.859 1 97.06 249 ASP A C 1
ATOM 2044 O O . ASP A 1 249 ? -5.941 46.969 13.844 1 97.06 249 ASP A O 1
ATOM 2048 N N . TRP A 1 250 ? -5.379 45.438 15.305 1 98.19 250 TRP A N 1
ATOM 2049 C CA . TRP A 1 250 ? -6.121 44.406 14.57 1 98.19 250 TRP A CA 1
ATOM 2050 C C . TRP A 1 250 ? -7.609 44.75 14.531 1 98.19 250 TRP A C 1
ATOM 2052 O O . TRP A 1 250 ? -8.133 45.375 15.445 1 98.19 250 TRP A O 1
ATOM 2062 N N . THR A 1 251 ? -8.281 44.344 13.422 1 97.69 251 THR A N 1
ATOM 2063 C CA . THR A 1 251 ? -9.672 44.75 13.227 1 97.69 251 THR A CA 1
ATOM 2064 C C . THR A 1 251 ? -10.531 43.531 12.883 1 97.69 251 THR A C 1
ATOM 2066 O O . THR A 1 251 ? -10.023 42.531 12.383 1 97.69 251 THR A O 1
ATOM 2069 N N . VAL A 1 252 ? -11.789 43.656 13.195 1 98.06 252 VAL A N 1
ATOM 2070 C CA . VAL A 1 252 ? -12.812 42.719 12.805 1 98.06 252 VAL A CA 1
ATOM 2071 C C . VAL A 1 252 ? -13.617 43.25 11.625 1 98.06 252 VAL A C 1
ATOM 2073 O O . VAL A 1 252 ? -14.055 44.406 11.648 1 98.06 252 VAL A O 1
ATOM 2076 N N . GLY A 1 253 ? -13.719 42.438 10.609 1 95.62 253 GLY A N 1
ATOM 2077 C CA . GLY A 1 253 ? -14.422 42.875 9.406 1 95.62 253 GLY A CA 1
ATOM 2078 C C . GLY A 1 253 ? -15.805 42.25 9.273 1 95.62 253 GLY A C 1
ATOM 2079 O O . GLY A 1 253 ? -16.609 42.312 10.195 1 95.62 253 GLY A O 1
ATOM 2080 N N . LYS A 1 254 ? -16.016 41.625 8.133 1 95.62 254 LYS A N 1
ATOM 2081 C CA . LYS A 1 254 ? -17.297 41 7.82 1 95.62 254 LYS A CA 1
ATOM 2082 C C . LYS A 1 254 ? -17.641 39.906 8.812 1 95.62 254 LYS A C 1
ATOM 2084 O O . LYS A 1 254 ? -16.75 39.344 9.461 1 95.62 254 LYS A O 1
ATOM 2089 N N . ALA A 1 255 ? -18.891 39.656 8.906 1 97.19 255 ALA A N 1
ATOM 2090 C CA . ALA A 1 255 ? -19.391 38.562 9.734 1 97.19 255 ALA A CA 1
ATOM 2091 C C . ALA A 1 255 ? -20.344 37.656 8.953 1 97.19 255 ALA A C 1
ATOM 2093 O O . ALA A 1 255 ? -20.984 38.125 7.992 1 97.19 255 ALA A O 1
ATOM 2094 N N . TRP A 1 256 ? -20.391 36.438 9.266 1 96.19 256 TRP A N 1
ATOM 2095 C CA . TRP A 1 256 ? -21.266 35.438 8.664 1 96.19 256 TRP A CA 1
ATOM 2096 C C . TRP A 1 256 ? -22.062 34.688 9.727 1 96.19 256 TRP A C 1
ATOM 2098 O O . TRP A 1 256 ? -21.484 34.219 10.711 1 96.19 256 TRP A O 1
ATOM 2108 N N . PHE A 1 257 ? -23.375 34.719 9.664 1 94.62 257 PHE A N 1
ATOM 2109 C CA . PHE A 1 257 ? -24.25 34 10.594 1 94.62 257 PHE A CA 1
ATOM 2110 C C . PHE A 1 257 ? -25.438 33.406 9.867 1 94.62 257 PHE A C 1
ATOM 2112 O O . PHE A 1 257 ? -26.156 34.094 9.133 1 94.62 257 PHE A O 1
ATOM 2119 N N . ASP A 1 258 ? -25.547 32.062 9.992 1 89.06 258 ASP A N 1
ATOM 2120 C CA . ASP A 1 258 ? -26.703 31.312 9.492 1 89.06 258 ASP A CA 1
ATOM 2121 C C . ASP A 1 258 ? -26.891 31.531 7.996 1 89.06 258 ASP A C 1
ATOM 2123 O O . ASP A 1 258 ? -27.984 31.922 7.559 1 89.06 258 ASP A O 1
ATOM 2127 N N . ASN A 1 259 ? -25.844 31.453 7.285 1 89.69 259 ASN A N 1
ATOM 2128 C CA . ASN A 1 259 ? -25.812 31.5 5.824 1 89.69 259 ASN A CA 1
ATOM 2129 C C . ASN A 1 259 ? -26.141 32.906 5.305 1 89.69 259 ASN A C 1
ATOM 2131 O O . ASN A 1 259 ? -26.844 33.031 4.293 1 89.69 259 ASN A O 1
ATOM 2135 N N . LYS A 1 260 ? -25.797 33.844 6.07 1 92.5 260 LYS A N 1
ATOM 2136 C CA . LYS A 1 260 ? -25.906 35.219 5.656 1 92.5 260 LYS A CA 1
ATOM 2137 C C . LYS A 1 260 ? -24.641 36 5.996 1 92.5 260 LYS A C 1
ATOM 2139 O O . LYS A 1 260 ? -24.078 35.844 7.078 1 92.5 260 LYS A O 1
ATOM 2144 N N . MET A 1 261 ? -24.266 36.875 5.023 1 95.19 261 MET A N 1
ATOM 2145 C CA . MET A 1 261 ? -23.078 37.719 5.203 1 95.19 261 MET A CA 1
ATOM 2146 C C . MET A 1 261 ? -23.453 39.125 5.676 1 95.19 261 MET A C 1
ATOM 2148 O O . MET A 1 261 ? -24.438 39.688 5.203 1 95.19 261 MET A O 1
ATOM 2152 N N . TYR A 1 262 ? -22.766 39.656 6.609 1 96.31 262 TYR A N 1
ATOM 2153 C CA . TYR A 1 262 ? -22.953 41.031 7.133 1 96.31 262 TYR A CA 1
ATOM 2154 C C . TYR A 1 262 ? -21.688 41.844 6.953 1 96.31 262 TYR A C 1
ATOM 2156 O O . TYR A 1 262 ? -20.578 41.312 6.984 1 96.31 262 TYR A O 1
ATOM 2164 N N . ASP A 1 263 ? -21.828 43.094 6.836 1 95.25 263 ASP A N 1
ATOM 2165 C CA . ASP A 1 263 ? -20.703 43.969 6.582 1 95.25 263 ASP A CA 1
ATOM 2166 C C . ASP A 1 263 ? -19.797 44.062 7.805 1 95.25 263 ASP A C 1
ATOM 2168 O O . ASP A 1 263 ? -18.594 44.344 7.676 1 95.25 263 ASP A O 1
ATOM 2172 N N . ASN A 1 264 ? -20.406 43.969 8.93 1 96.62 264 ASN A N 1
ATOM 2173 C CA . ASN A 1 264 ? -19.703 44 10.203 1 96.62 264 ASN A CA 1
ATOM 2174 C C . ASN A 1 264 ? -20.562 43.438 11.336 1 96.62 264 ASN A C 1
ATOM 2176 O O . ASN A 1 264 ? -21.703 43.062 11.117 1 96.62 264 ASN A O 1
ATOM 2180 N N . LEU A 1 265 ? -19.984 43.438 12.531 1 97.88 265 LEU A N 1
ATOM 2181 C CA . LEU A 1 265 ? -20.688 42.906 13.688 1 97.88 265 LEU A CA 1
ATOM 2182 C C . LEU A 1 265 ? -21.875 43.75 14.062 1 97.88 265 LEU A C 1
ATOM 2184 O O . LEU A 1 265 ? -22.906 43.25 14.5 1 97.88 265 LEU A O 1
ATOM 2188 N N . THR A 1 266 ? -21.797 45.094 13.922 1 97.44 266 THR A N 1
ATOM 2189 C CA . THR A 1 266 ? -22.891 46 14.242 1 97.44 266 THR A CA 1
ATOM 2190 C C . THR A 1 266 ? -24.109 45.688 13.359 1 97.44 266 THR A C 1
ATOM 2192 O O . THR A 1 266 ? -25.234 45.656 13.844 1 97.44 266 THR A O 1
ATOM 2195 N N . HIS A 1 267 ? -23.797 45.531 12.102 1 97.06 267 HIS A N 1
ATOM 2196 C CA . HIS A 1 267 ? -24.859 45.188 11.172 1 97.06 267 HIS A CA 1
ATOM 2197 C C . HIS A 1 267 ? -25.547 43.875 11.562 1 97.06 267 HIS A C 1
ATOM 2199 O O . HIS A 1 267 ? -26.766 43.75 11.422 1 97.06 267 HIS A O 1
ATOM 2205 N N . LEU A 1 268 ? -24.781 42.875 11.914 1 96.94 268 LEU A N 1
ATOM 2206 C CA . LEU A 1 268 ? -25.328 41.594 12.344 1 96.94 268 LEU A CA 1
ATOM 2207 C C . LEU A 1 268 ? -26.234 41.75 13.555 1 96.94 268 LEU A C 1
ATOM 2209 O O . LEU A 1 268 ? -27.359 41.25 13.562 1 96.94 268 LEU A O 1
ATOM 2213 N N . ILE A 1 269 ? -25.781 42.5 14.57 1 96.56 269 ILE A N 1
ATOM 2214 C CA . ILE A 1 269 ? -26.531 42.688 15.82 1 96.56 269 ILE A CA 1
ATOM 2215 C C . ILE A 1 269 ? -27.828 43.438 15.555 1 96.56 269 ILE A C 1
ATOM 2217 O O . ILE A 1 269 ? -28.875 43.094 16.109 1 96.56 269 ILE A O 1
ATOM 2221 N N . GLN A 1 270 ? -27.797 44.438 14.75 1 96.12 270 GLN A N 1
ATOM 2222 C CA . GLN A 1 270 ? -28.984 45.219 14.406 1 96.12 270 GLN A CA 1
ATOM 2223 C C . GLN A 1 270 ? -30.031 44.344 13.727 1 96.12 270 GLN A C 1
ATOM 2225 O O . GLN A 1 270 ? -31.203 44.375 14.07 1 96.12 270 GLN A O 1
ATOM 2230 N N . ASP A 1 271 ? -29.531 43.625 12.789 1 94.88 271 ASP A N 1
ATOM 2231 C CA . ASP A 1 271 ? -30.438 42.75 12.062 1 94.88 271 ASP A CA 1
ATOM 2232 C C . ASP A 1 271 ? -31 41.656 12.984 1 94.88 271 ASP A C 1
ATOM 2234 O O . ASP A 1 271 ? -32.188 41.344 12.93 1 94.88 271 ASP A O 1
ATOM 2238 N N . TYR A 1 272 ? -30.125 41.094 13.773 1 93 272 TYR A N 1
ATOM 2239 C CA . TYR A 1 272 ? -30.531 40.031 14.703 1 93 272 TYR A CA 1
ATOM 2240 C C . TYR A 1 272 ? -31.578 40.531 15.688 1 93 272 TYR A C 1
ATOM 2242 O O . TYR A 1 272 ? -32.562 39.844 15.961 1 93 272 TYR A O 1
ATOM 2250 N N . ASN A 1 273 ? -31.422 41.719 16.25 1 91.56 273 ASN A N 1
ATOM 2251 C CA . ASN A 1 273 ? -32.344 42.281 17.219 1 91.56 273 ASN A CA 1
ATOM 2252 C C . ASN A 1 273 ? -33.719 42.562 16.594 1 91.56 273 ASN A C 1
ATOM 2254 O O . ASN A 1 273 ? -34.75 42.469 17.281 1 91.56 273 ASN A O 1
ATOM 2258 N N . LYS A 1 274 ? -33.719 42.781 15.398 1 91.38 274 LYS A N 1
ATOM 2259 C CA . LYS A 1 274 ? -34.969 43.031 14.695 1 91.38 274 LYS A CA 1
ATOM 2260 C C . LYS A 1 274 ? -35.719 41.75 14.422 1 91.38 274 LYS A C 1
ATOM 2262 O O . LYS A 1 274 ? -36.969 41.719 14.359 1 91.38 274 LYS A O 1
ATOM 2267 N N . THR A 1 275 ? -35 40.688 14.227 1 84.19 275 THR A N 1
ATOM 2268 C CA . THR A 1 275 ? -35.594 39.469 13.742 1 84.19 275 THR A CA 1
ATOM 2269 C C . THR A 1 275 ? -35.719 38.406 14.852 1 84.19 275 THR A C 1
ATOM 2271 O O . THR A 1 275 ? -36.375 37.406 14.711 1 84.19 275 THR A O 1
ATOM 2274 N N . TYR A 1 276 ? -35.031 38.656 15.938 1 80.5 276 TYR A N 1
ATOM 2275 C CA . TYR A 1 276 ? -34.969 37.688 17.016 1 80.5 276 TYR A CA 1
ATOM 2276 C C . TYR A 1 276 ? -36.375 37.438 17.609 1 80.5 276 TYR A C 1
ATOM 2278 O O . TYR A 1 276 ? -37.094 38.406 17.875 1 80.5 276 TYR A O 1
ATOM 2286 N N . ASN A 1 277 ? -36.844 36.156 17.516 1 68.81 277 ASN A N 1
ATOM 2287 C CA . ASN A 1 277 ? -38.031 35.688 18.188 1 68.81 277 ASN A CA 1
ATOM 2288 C C . ASN A 1 277 ? -37.719 34.594 19.219 1 68.81 277 ASN A C 1
ATOM 2290 O O . ASN A 1 277 ? -37.094 33.594 18.891 1 68.81 277 ASN A O 1
ATOM 2294 N N . GLU A 1 278 ? -37.969 34.812 20.5 1 60.47 278 GLU A N 1
ATOM 2295 C CA . GLU A 1 278 ? -37.688 33.938 21.625 1 60.47 278 GLU A CA 1
ATOM 2296 C C . GLU A 1 278 ? -38.156 32.531 21.344 1 60.47 278 GLU A C 1
ATOM 2298 O O . GLU A 1 278 ? -37.594 31.547 21.875 1 60.47 278 GLU A O 1
ATOM 2303 N N . ASN A 1 279 ? -39.188 32.188 20.609 1 52.91 279 ASN A N 1
ATOM 2304 C CA . ASN A 1 279 ? -39.781 30.859 20.391 1 52.91 279 ASN A CA 1
ATOM 2305 C C . ASN A 1 279 ? -38.938 30.031 19.406 1 52.91 279 ASN A C 1
ATOM 2307 O O . ASN A 1 279 ? -39.25 28.875 19.141 1 52.91 279 ASN A O 1
ATOM 2311 N N . THR A 1 280 ? -38 30.5 18.859 1 48.78 280 THR A N 1
ATOM 2312 C CA . THR A 1 280 ? -37.219 29.719 17.906 1 48.78 280 THR A CA 1
ATOM 2313 C C . THR A 1 280 ? -36.219 28.812 18.625 1 48.78 280 THR A C 1
ATOM 2315 O O . THR A 1 280 ? -35.406 29.297 19.422 1 48.78 280 THR A O 1
ATOM 2318 N N . THR A 1 281 ? -36.594 27.578 19.031 1 46.5 281 THR A N 1
ATOM 2319 C CA . THR A 1 281 ? -35.844 26.5 19.672 1 46.5 281 THR A CA 1
ATOM 2320 C C . THR A 1 281 ? -34.406 26.484 19.141 1 46.5 281 THR A C 1
ATOM 2322 O O . THR A 1 281 ? -34.156 26.359 17.938 1 46.5 281 THR A O 1
ATOM 2325 N N . ARG A 1 282 ? -33.562 27.016 19.922 1 51.22 282 ARG A N 1
ATOM 2326 C CA . ARG A 1 282 ? -32.125 27.141 19.656 1 51.22 282 ARG A CA 1
ATOM 2327 C C . ARG A 1 282 ? -31.469 25.766 19.531 1 51.22 282 ARG A C 1
ATOM 2329 O O . ARG A 1 282 ? -31.422 25 20.5 1 51.22 282 ARG A O 1
ATOM 2336 N N . PHE A 1 283 ? -31.344 25.219 18.453 1 48.69 283 PHE A N 1
ATOM 2337 C CA . PHE A 1 283 ? -30.922 23.891 17.984 1 48.69 283 PHE A CA 1
ATOM 2338 C C . PHE A 1 283 ? -29.578 23.516 18.578 1 48.69 283 PHE A C 1
ATOM 2340 O O . PHE A 1 283 ? -29.391 22.375 19.031 1 48.69 283 PHE A O 1
ATOM 2347 N N . TYR A 1 284 ? -28.594 24.422 18.609 1 52.44 284 TYR A N 1
ATOM 2348 C CA . TYR A 1 284 ? -27.25 24.016 18.984 1 52.44 284 TYR A CA 1
ATOM 2349 C C . TYR A 1 284 ? -27.156 23.688 20.469 1 52.44 284 TYR A C 1
ATOM 2351 O O . TYR A 1 284 ? -26.359 22.844 20.875 1 52.44 284 TYR A O 1
ATOM 2359 N N . GLN A 1 285 ? -27.969 24.297 21.453 1 47.66 285 GLN A N 1
ATOM 2360 C CA . GLN A 1 285 ? -27.859 24.172 22.906 1 47.66 285 GLN A CA 1
ATOM 2361 C C . GLN A 1 285 ? -28.156 22.75 23.359 1 47.66 285 GLN A C 1
ATOM 2363 O O . GLN A 1 285 ? -27.484 22.219 24.234 1 47.66 285 GLN A O 1
ATOM 2368 N N . ARG A 1 286 ? -29.141 22.094 22.844 1 44.59 286 ARG A N 1
ATOM 2369 C CA . ARG A 1 286 ? -29.672 20.875 23.453 1 44.59 286 ARG A CA 1
ATOM 2370 C C . ARG A 1 286 ? -28.812 19.672 23.062 1 44.59 286 ARG A C 1
ATOM 2372 O O . ARG A 1 286 ? -28.672 18.734 23.859 1 44.59 286 ARG A O 1
ATOM 2379 N N . THR A 1 287 ? -28.219 19.641 21.953 1 46.78 287 THR A N 1
ATOM 2380 C CA . THR A 1 287 ? -27.703 18.391 21.391 1 46.78 287 THR A CA 1
ATOM 2381 C C . THR A 1 287 ? -26.266 18.156 21.844 1 46.78 287 THR A C 1
ATOM 2383 O O . THR A 1 287 ? -25.859 17.016 22.062 1 46.78 287 THR A O 1
ATOM 2386 N N . VAL A 1 288 ? -25.516 19.203 22 1 48.5 288 VAL A N 1
ATOM 2387 C CA . VAL A 1 288 ? -24.062 18.984 22 1 48.5 288 VAL A CA 1
ATOM 2388 C C . VAL A 1 288 ? -23.641 18.391 23.344 1 48.5 288 VAL A C 1
ATOM 2390 O O . VAL A 1 288 ? -22.656 17.656 23.422 1 48.5 288 VAL A O 1
ATOM 2393 N N . PHE A 1 289 ? -24.391 18.781 24.531 1 45.34 289 PHE A N 1
ATOM 2394 C CA . PHE A 1 289 ? -23.656 18.641 25.781 1 45.34 289 PHE A CA 1
ATOM 2395 C C . PHE A 1 289 ? -23.891 17.266 26.391 1 45.34 289 PHE A C 1
ATOM 2397 O O . PHE A 1 289 ? -23.641 17.047 27.578 1 45.34 289 PHE A O 1
ATOM 2404 N N . GLN A 1 290 ? -24.484 16.422 25.688 1 45.88 290 GLN A N 1
ATOM 2405 C CA . GLN A 1 290 ? -24.484 15.18 26.469 1 45.88 290 GLN A CA 1
ATOM 2406 C C . GLN A 1 290 ? -23.078 14.586 26.562 1 45.88 290 GLN A C 1
ATOM 2408 O O . GLN A 1 290 ? -22.594 13.984 25.609 1 45.88 290 GLN A O 1
ATOM 2413 N N . GLU A 1 291 ? -22.297 15.227 27.422 1 48.75 291 GLU A N 1
ATOM 2414 C CA . GLU A 1 291 ? -21 14.664 27.766 1 48.75 291 GLU A CA 1
ATOM 2415 C C . GLU A 1 291 ? -21.094 13.18 28.078 1 48.75 291 GLU A C 1
ATOM 2417 O O . GLU A 1 291 ? -21.75 12.797 29.062 1 48.75 291 GLU A O 1
ATOM 2422 N N . LYS A 1 292 ? -21.203 12.445 27.156 1 45.84 292 LYS A N 1
ATOM 2423 C CA . LYS A 1 292 ? -21.094 11.055 27.578 1 45.84 292 LYS A CA 1
ATOM 2424 C C . LYS A 1 292 ? -19.844 10.828 28.422 1 45.84 292 LYS A C 1
ATOM 2426 O O . LYS A 1 292 ? -18.75 11.211 28.016 1 45.84 292 LYS A O 1
ATOM 2431 N N . ARG A 1 293 ? -19.984 10.742 29.719 1 40.38 293 ARG A N 1
ATOM 2432 C CA . ARG A 1 293 ? -19 10.391 30.75 1 40.38 293 ARG A CA 1
ATOM 2433 C C . ARG A 1 293 ? -18.172 9.188 30.312 1 40.38 293 ARG A C 1
ATOM 2435 O O . ARG A 1 293 ? -18.703 8.125 30 1 40.38 293 ARG A O 1
ATOM 2442 N N . PHE A 1 294 ? -17.141 9.375 29.688 1 45.41 294 PHE A N 1
ATOM 2443 C CA . PHE A 1 294 ? -16.25 8.234 29.578 1 45.41 294 PHE A CA 1
ATOM 2444 C C . PHE A 1 294 ? -15.758 7.801 30.953 1 45.41 294 PHE A C 1
ATOM 2446 O O . PHE A 1 294 ? -14.852 8.414 31.516 1 45.41 294 PHE A O 1
ATOM 2453 N N . SER A 1 295 ? -16.594 7.531 31.938 1 41.84 295 SER A N 1
ATOM 2454 C CA . SER A 1 295 ? -16.266 7.137 33.312 1 41.84 295 SER A CA 1
ATOM 2455 C C . SER A 1 295 ? -14.977 6.328 33.375 1 41.84 295 SER A C 1
ATOM 2457 O O . SER A 1 295 ? -14.297 6.312 34.406 1 41.84 295 SER A O 1
ATOM 2459 N N . ASN A 1 296 ? -14.82 5.203 32.719 1 44.25 296 ASN A N 1
ATOM 2460 C CA . ASN A 1 296 ? -13.797 4.238 33.125 1 44.25 296 ASN A CA 1
ATOM 2461 C C . ASN A 1 296 ? -12.445 4.574 32.5 1 44.25 296 ASN A C 1
ATOM 2463 O O . ASN A 1 296 ? -12.07 4.004 31.469 1 44.25 296 ASN A O 1
ATOM 2467 N N . PHE A 1 297 ? -11.969 5.793 32.875 1 45.53 297 PHE A N 1
ATOM 2468 C CA . PHE A 1 297 ? -10.602 6.203 32.594 1 45.53 297 PHE A CA 1
ATOM 2469 C C . PHE A 1 297 ? -9.609 5.152 33.094 1 45.53 297 PHE A C 1
ATOM 2471 O O . PHE A 1 297 ? -9.641 4.742 34.25 1 45.53 297 PHE A O 1
ATOM 2478 N N . HIS A 1 298 ? -9.234 4.285 32.344 1 50.12 298 HIS A N 1
ATOM 2479 C CA . HIS A 1 298 ? -8.141 3.43 32.781 1 50.12 298 HIS A CA 1
ATOM 2480 C C . HIS A 1 298 ? -6.812 4.176 32.781 1 50.12 298 HIS A C 1
ATOM 2482 O O . HIS A 1 298 ? -6.473 4.824 31.781 1 50.12 298 HIS A O 1
ATOM 2488 N N . LYS A 1 299 ? -6.391 4.625 34.062 1 48.12 299 LYS A N 1
ATOM 2489 C CA . LYS A 1 299 ? -5.039 5.152 34.219 1 48.12 299 LYS A CA 1
ATOM 2490 C C . LYS A 1 299 ? -4.008 4.258 33.531 1 48.12 299 LYS A C 1
ATOM 2492 O O . LYS A 1 299 ? -4.062 3.031 33.656 1 48.12 299 LYS A O 1
ATOM 2497 N N . TYR A 1 300 ? -3.324 4.898 32.625 1 50.25 300 TYR A N 1
ATOM 2498 C CA . TYR A 1 300 ? -2.189 4.195 32.031 1 50.25 300 TYR A CA 1
ATOM 2499 C C . TYR A 1 300 ? -1.256 3.664 33.125 1 50.25 300 TYR A C 1
ATOM 2501 O O . TYR A 1 300 ? -0.807 4.418 34 1 50.25 300 TYR A O 1
ATOM 2509 N N . GLU A 1 301 ? -1.555 2.533 33.719 1 49.81 301 GLU A N 1
ATOM 2510 C CA . GLU A 1 301 ? -0.412 1.993 34.438 1 49.81 301 GLU A CA 1
ATOM 2511 C C . GLU A 1 301 ? 0.604 1.363 33.5 1 49.81 301 GLU A C 1
ATOM 2513 O O . GLU A 1 301 ? 0.248 0.521 32.656 1 49.81 301 GLU A O 1
ATOM 2518 N N . GLN A 1 302 ? 1.535 2.213 33.312 1 44.66 302 GLN A N 1
ATOM 2519 C CA . GLN A 1 302 ? 2.621 1.606 32.531 1 44.66 302 GLN A CA 1
ATOM 2520 C C . GLN A 1 302 ? 2.809 0.141 32.938 1 44.66 302 GLN A C 1
ATOM 2522 O O . GLN A 1 302 ? 3.066 -0.175 34.094 1 44.66 302 GLN A O 1
ATOM 2527 N N . LYS A 1 303 ? 2.031 -0.624 32.5 1 45.38 303 LYS A N 1
ATOM 2528 C CA . LYS A 1 303 ? 2.379 -2.014 32.781 1 45.38 303 LYS A CA 1
ATOM 2529 C C . LYS A 1 303 ? 3.869 -2.262 32.562 1 45.38 303 LYS A C 1
ATOM 2531 O O . LYS A 1 303 ? 4.422 -1.898 31.531 1 45.38 303 LYS A O 1
ATOM 2536 N N . GLU A 1 304 ? 4.582 -2.166 33.719 1 35.44 304 GLU A N 1
ATOM 2537 C CA . GLU A 1 304 ? 5.953 -2.656 33.594 1 35.44 304 GLU A CA 1
ATOM 2538 C C . GLU A 1 304 ? 6.012 -3.936 32.75 1 35.44 304 GLU A C 1
ATOM 2540 O O . GLU A 1 304 ? 5.434 -4.953 33.125 1 35.44 304 GLU A O 1
ATOM 2545 N N . GLU A 1 305 ? 5.543 -3.959 31.625 1 37.53 305 GLU A N 1
ATOM 2546 C CA . GLU A 1 305 ? 5.969 -5.25 31.094 1 37.53 305 GLU A CA 1
ATOM 2547 C C . GLU A 1 305 ? 7.227 -5.754 31.812 1 37.53 305 GLU A C 1
ATOM 2549 O O . GLU A 1 305 ? 8.172 -4.988 32.031 1 37.53 305 GLU A O 1
ATOM 2554 N N . SER A 1 306 ? 6.961 -6.652 32.781 1 32.84 306 SER A N 1
ATOM 2555 C CA . SER A 1 306 ? 8.102 -7.367 33.344 1 32.84 306 SER A CA 1
ATOM 2556 C C . SER A 1 306 ? 9.281 -7.367 32.375 1 32.84 306 SER A C 1
ATOM 2558 O O . SER A 1 306 ? 9.109 -7.594 31.172 1 32.84 306 SER A O 1
ATOM 2560 N N . SER A 1 307 ? 10.164 -6.492 32.719 1 34.19 307 SER A N 1
ATOM 2561 C CA . SER A 1 307 ? 11.523 -6.605 32.188 1 34.19 307 SER A CA 1
ATOM 2562 C C . SER A 1 307 ? 11.906 -8.062 31.969 1 34.19 307 SER A C 1
ATOM 2564 O O . SER A 1 307 ? 13.047 -8.461 32.219 1 34.19 307 SER A O 1
ATOM 2566 N N . GLY A 1 308 ? 11.086 -8.961 32.438 1 31.66 308 GLY A N 1
ATOM 2567 C CA . GLY A 1 308 ? 11.758 -10.258 32.438 1 31.66 308 GLY A CA 1
ATOM 2568 C C . GLY A 1 308 ? 12.727 -10.445 31.297 1 31.66 308 GLY A C 1
ATOM 2569 O O . GLY A 1 308 ? 13.734 -11.141 31.438 1 31.66 308 GLY A O 1
ATOM 2570 N N . GLY A 1 309 ? 12.102 -10.953 30.172 1 32.25 309 GLY A N 1
ATOM 2571 C CA . GLY A 1 309 ? 13.125 -11.758 29.516 1 32.25 309 GLY A CA 1
ATOM 2572 C C . GLY A 1 309 ? 14.445 -11.023 29.344 1 32.25 309 GLY A C 1
ATOM 2573 O O . GLY A 1 309 ? 14.539 -9.828 29.625 1 32.25 309 GLY A O 1
ATOM 2574 N N . SER A 1 310 ? 15.234 -11.656 28.422 1 34.62 310 SER A N 1
ATOM 2575 C CA . SER A 1 310 ? 16.641 -11.641 28.047 1 34.62 310 SER A CA 1
ATOM 2576 C C . SER A 1 310 ? 17.125 -10.227 27.75 1 34.62 310 SER A C 1
ATOM 2578 O O . SER A 1 310 ? 16.344 -9.383 27.297 1 34.62 310 SER A O 1
ATOM 2580 N N . ASP A 1 311 ? 17.922 -9.555 28.469 1 39.47 311 ASP A N 1
ATOM 2581 C CA . ASP A 1 311 ? 19.016 -8.758 27.938 1 39.47 311 ASP A CA 1
ATOM 2582 C C . ASP A 1 311 ? 19.031 -8.781 26.406 1 39.47 311 ASP A C 1
ATOM 2584 O O . ASP A 1 311 ? 19.875 -9.438 25.797 1 39.47 311 ASP A O 1
ATOM 2588 N N . SER A 1 312 ? 18.047 -9.094 25.812 1 50.72 312 SER A N 1
ATOM 2589 C CA . SER A 1 312 ? 18.031 -9.297 24.359 1 50.72 312 SER A CA 1
ATOM 2590 C C . SER A 1 312 ? 18.656 -8.109 23.625 1 50.72 312 SER A C 1
ATOM 2592 O O . SER A 1 312 ? 18.156 -6.984 23.75 1 50.72 312 SER A O 1
ATOM 2594 N N . LYS A 1 313 ? 19.797 -8.102 23.406 1 64.06 313 LYS A N 1
ATOM 2595 C CA . LYS A 1 313 ? 20.719 -7.203 22.734 1 64.06 313 LYS A CA 1
ATOM 2596 C C . LYS A 1 313 ? 20.062 -6.543 21.516 1 64.06 313 LYS A C 1
ATOM 2598 O O . LYS A 1 313 ? 19.578 -7.227 20.625 1 64.06 313 LYS A O 1
ATOM 2603 N N . LYS A 1 314 ? 19.5 -5.246 21.797 1 84.19 314 LYS A N 1
ATOM 2604 C CA . LYS A 1 314 ? 19.094 -4.441 20.656 1 84.19 314 LYS A CA 1
ATOM 2605 C C . LYS A 1 314 ? 19.984 -4.727 19.438 1 84.19 314 LYS A C 1
ATOM 2607 O O . LYS A 1 314 ? 21.172 -4.977 19.594 1 84.19 314 LYS A O 1
ATOM 2612 N N . SER A 1 315 ? 19.297 -4.812 18.391 1 90.19 315 SER A N 1
ATOM 2613 C CA . SER A 1 315 ? 20.031 -5.094 17.156 1 90.19 315 SER A CA 1
ATOM 2614 C C . SER A 1 315 ? 20.656 -3.826 16.578 1 90.19 315 SER A C 1
ATOM 2616 O O . SER A 1 315 ? 21.188 -3.84 15.477 1 90.19 315 SER A O 1
ATOM 2618 N N . TYR A 1 316 ? 20.516 -2.684 17.312 1 95.75 316 TYR A N 1
ATOM 2619 C CA . TYR A 1 316 ? 21.031 -1.405 16.828 1 95.75 316 TYR A CA 1
ATOM 2620 C C . TYR A 1 316 ? 21.781 -0.672 17.938 1 95.75 316 TYR A C 1
ATOM 2622 O O . TYR A 1 316 ? 21.656 -1.017 19.125 1 95.75 316 TYR A O 1
ATOM 2630 N N . THR A 1 317 ? 22.641 0.265 17.578 1 94.94 317 THR A N 1
ATOM 2631 C CA . THR A 1 317 ? 23.344 1.158 18.484 1 94.94 317 THR A CA 1
ATOM 2632 C C . THR A 1 317 ? 23.141 2.615 18.094 1 94.94 317 THR A C 1
ATOM 2634 O O . THR A 1 317 ? 23.062 2.932 16.891 1 94.94 317 THR A O 1
ATOM 2637 N N . ILE A 1 318 ? 22.953 3.449 19.031 1 93.25 318 ILE A N 1
ATOM 2638 C CA . ILE A 1 318 ? 22.844 4.891 18.828 1 93.25 318 ILE A CA 1
ATOM 2639 C C . ILE A 1 318 ? 24.062 5.59 19.406 1 93.25 318 ILE A C 1
ATOM 2641 O O . ILE A 1 318 ? 24.328 5.488 20.609 1 93.25 318 ILE A O 1
ATOM 2645 N N . LEU A 1 319 ? 24.734 6.246 18.547 1 88.56 319 LEU A N 1
ATOM 2646 C CA . LEU A 1 319 ? 25.938 6.961 18.969 1 88.56 319 LEU A CA 1
ATOM 2647 C C . LEU A 1 319 ? 25.672 8.461 19.047 1 88.56 319 LEU A C 1
ATOM 2649 O O . LEU A 1 319 ? 25.156 9.055 18.094 1 88.56 319 LEU A O 1
ATOM 2653 N N . LYS A 1 320 ? 26.016 9.086 20.094 1 82.25 320 LYS A N 1
ATOM 2654 C CA . LYS A 1 320 ? 25.922 10.516 20.344 1 82.25 320 LYS A CA 1
ATOM 2655 C C . LYS A 1 320 ? 24.531 11.047 20.047 1 82.25 320 LYS A C 1
ATOM 2657 O O . LYS A 1 320 ? 24.375 12.141 19.516 1 82.25 320 LYS A O 1
ATOM 2662 N N . GLN A 1 321 ? 23.625 10.234 20.094 1 82.88 321 GLN A N 1
ATOM 2663 C CA . GLN A 1 321 ? 22.219 10.562 19.906 1 82.88 321 GLN A CA 1
ATOM 2664 C C . GLN A 1 321 ? 21.953 11.086 18.5 1 82.88 321 GLN A C 1
ATOM 2666 O O . GLN A 1 321 ? 21 11.844 18.281 1 82.88 321 GLN A O 1
ATOM 2671 N N . SER A 1 322 ? 22.828 10.75 17.578 1 90.44 322 SER A N 1
ATOM 2672 C CA . SER A 1 322 ? 22.656 11.328 16.25 1 90.44 322 SER A CA 1
ATOM 2673 C C . SER A 1 322 ? 23.016 10.32 15.164 1 90.44 322 SER A C 1
ATOM 2675 O O . SER A 1 322 ? 22.812 10.594 13.977 1 90.44 322 SER A O 1
ATOM 2677 N N . THR A 1 323 ? 23.578 9.227 15.562 1 93.12 323 THR A N 1
ATOM 2678 C CA . THR A 1 323 ? 23.984 8.219 14.594 1 93.12 323 THR A CA 1
ATOM 2679 C C . THR A 1 323 ? 23.438 6.848 14.969 1 93.12 323 THR A C 1
ATOM 2681 O O . THR A 1 323 ? 23.531 6.426 16.125 1 93.12 323 THR A O 1
ATOM 2684 N N . ILE A 1 324 ? 22.922 6.199 14.008 1 95.75 324 ILE A N 1
ATOM 2685 C CA . ILE A 1 324 ? 22.406 4.855 14.242 1 95.75 324 ILE A CA 1
ATOM 2686 C C . ILE A 1 324 ? 23.172 3.852 13.383 1 95.75 324 ILE A C 1
ATOM 2688 O O . ILE A 1 324 ? 23.422 4.105 12.203 1 95.75 324 ILE A O 1
ATOM 2692 N N . HIS A 1 325 ? 23.609 2.785 14.055 1 95.62 325 HIS A N 1
ATOM 2693 C CA . HIS A 1 325 ? 24.125 1.598 13.383 1 95.62 325 HIS A CA 1
ATOM 2694 C C . HIS A 1 325 ? 23.172 0.417 13.539 1 95.62 325 HIS A C 1
ATOM 2696 O O . HIS A 1 325 ? 22.766 0.079 14.656 1 95.62 325 HIS A O 1
ATOM 2702 N N . TYR A 1 326 ? 22.797 -0.158 12.461 1 96 326 TYR A N 1
ATOM 2703 C CA . TYR A 1 326 ? 21.922 -1.329 12.422 1 96 326 TYR A CA 1
ATOM 2704 C C . TYR A 1 326 ? 22.344 -2.279 11.305 1 96 326 TYR A C 1
ATOM 2706 O O . TYR A 1 326 ? 22.109 -1.995 10.125 1 96 326 TYR A O 1
ATOM 2714 N N . PHE A 1 327 ? 22.891 -3.441 11.703 1 92.38 327 PHE A N 1
ATOM 2715 C CA . PHE A 1 327 ? 23.438 -4.359 10.719 1 92.38 327 PHE A CA 1
ATOM 2716 C C . PHE A 1 327 ? 24.328 -3.611 9.719 1 92.38 327 PHE A C 1
ATOM 2718 O O . PHE A 1 327 ? 25.312 -2.98 10.102 1 92.38 327 PHE A O 1
ATOM 2725 N N . ASN A 1 328 ? 23.891 -3.588 8.398 1 93.62 328 ASN A N 1
ATOM 2726 C CA . ASN A 1 328 ? 24.734 -2.959 7.383 1 93.62 328 ASN A CA 1
ATOM 2727 C C . ASN A 1 328 ? 24.328 -1.505 7.148 1 93.62 328 ASN A C 1
ATOM 2729 O O . ASN A 1 328 ? 24.891 -0.833 6.281 1 93.62 328 ASN A O 1
ATOM 2733 N N . TRP A 1 329 ? 23.469 -0.995 7.957 1 96.88 329 TRP A N 1
ATOM 2734 C CA . TRP A 1 329 ? 23.016 0.386 7.844 1 96.88 329 TRP A CA 1
ATOM 2735 C C . TRP A 1 329 ? 23.766 1.292 8.805 1 96.88 329 TRP A C 1
ATOM 2737 O O . TRP A 1 329 ? 24.047 0.906 9.945 1 96.88 329 TRP A O 1
ATOM 2747 N N . LYS A 1 330 ? 24.094 2.428 8.336 1 95.62 330 LYS A N 1
ATOM 2748 C CA . LYS A 1 330 ? 24.594 3.543 9.133 1 95.62 330 LYS A CA 1
ATOM 2749 C C . LYS A 1 330 ? 24.047 4.871 8.633 1 95.62 330 LYS A C 1
ATOM 2751 O O . LYS A 1 330 ? 24.078 5.148 7.43 1 95.62 330 LYS A O 1
ATOM 2756 N N . PHE A 1 331 ? 23.547 5.66 9.484 1 96.44 331 PHE A N 1
ATOM 2757 C CA . PHE A 1 331 ? 23.031 6.953 9.055 1 96.44 331 PHE A CA 1
ATOM 2758 C C . PHE A 1 331 ? 22.984 7.934 10.219 1 96.44 331 PHE A C 1
ATOM 2760 O O . PHE A 1 331 ? 23.094 7.535 11.383 1 96.44 331 PHE A O 1
ATOM 2767 N N . HIS A 1 332 ? 22.969 9.195 9.914 1 94.88 332 HIS A N 1
ATOM 2768 C CA . HIS A 1 332 ? 22.781 10.273 10.875 1 94.88 332 HIS A CA 1
ATOM 2769 C C . HIS A 1 332 ? 21.344 10.781 10.852 1 94.88 332 HIS A C 1
ATOM 2771 O O . HIS A 1 332 ? 20.609 10.555 9.891 1 94.88 332 HIS A O 1
ATOM 2777 N N . PHE A 1 333 ? 20.953 11.367 11.953 1 95.56 333 PHE A N 1
ATOM 2778 C CA . PHE A 1 333 ? 19.625 12 12 1 95.56 333 PHE A CA 1
ATOM 2779 C C . PHE A 1 333 ? 19.625 13.172 12.977 1 95.56 333 PHE A C 1
ATOM 2781 O O . PHE A 1 333 ? 20.469 13.242 13.875 1 95.56 333 PHE A O 1
ATOM 2788 N N . HIS A 1 334 ? 18.812 14.094 12.742 1 93.44 334 HIS A N 1
ATOM 2789 C CA . HIS A 1 334 ? 18.562 15.156 13.711 1 93.44 334 HIS A CA 1
ATOM 2790 C C . HIS A 1 334 ? 17.188 15.781 13.508 1 93.44 334 HIS A C 1
ATOM 2792 O O . HIS A 1 334 ? 16.531 15.531 12.492 1 93.44 334 HIS A O 1
ATOM 2798 N N . ILE A 1 335 ? 16.719 16.516 14.461 1 93.88 335 ILE A N 1
ATOM 2799 C CA . ILE A 1 335 ? 15.469 17.266 14.406 1 93.88 335 ILE A CA 1
ATOM 2800 C C . ILE A 1 335 ? 15.75 18.766 14.422 1 93.88 335 ILE A C 1
ATOM 2802 O O . ILE A 1 335 ? 16.516 19.25 15.266 1 93.88 335 ILE A O 1
ATOM 2806 N N . THR A 1 336 ? 15.273 19.453 13.5 1 93.38 336 THR A N 1
ATOM 2807 C CA . THR A 1 336 ? 15.328 20.906 13.5 1 93.38 336 THR A CA 1
ATOM 2808 C C . THR A 1 336 ? 13.93 21.5 13.648 1 93.38 336 THR A C 1
ATOM 2810 O O . THR A 1 336 ? 12.93 20.844 13.344 1 93.38 336 THR A O 1
ATOM 2813 N N . PRO A 1 337 ? 13.867 22.672 14.117 1 94.81 337 PRO A N 1
ATOM 2814 C CA . PRO A 1 337 ? 12.547 23.281 14.289 1 94.81 337 PRO A CA 1
ATOM 2815 C C . PRO A 1 337 ? 11.75 23.344 12.992 1 94.81 337 PRO A C 1
ATOM 2817 O O . PRO A 1 337 ? 10.562 23 12.969 1 94.81 337 PRO A O 1
ATOM 2820 N N . SER A 1 338 ? 12.289 23.719 11.938 1 94.06 338 SER A N 1
ATOM 2821 C CA . SER A 1 338 ? 11.562 24 10.703 1 94.06 338 SER A CA 1
ATOM 2822 C C . SER A 1 338 ? 11.188 22.719 9.969 1 94.06 338 SER A C 1
ATOM 2824 O O . SER A 1 338 ? 10.039 22.547 9.547 1 94.06 338 SER A O 1
ATOM 2826 N N . VAL A 1 339 ? 12.109 21.766 9.805 1 91.19 339 VAL A N 1
ATOM 2827 C CA . VAL A 1 339 ? 11.93 20.609 8.938 1 91.19 339 VAL A CA 1
ATOM 2828 C C . VAL A 1 339 ? 11.508 19.406 9.773 1 91.19 339 VAL A C 1
ATOM 2830 O O . VAL A 1 339 ? 10.867 18.484 9.258 1 91.19 339 VAL A O 1
ATOM 2833 N N . GLY A 1 340 ? 11.836 19.438 11.008 1 94.25 340 GLY A N 1
ATOM 2834 C CA . GLY A 1 340 ? 11.625 18.234 11.812 1 94.25 340 GLY A CA 1
ATOM 2835 C C . GLY A 1 340 ? 12.695 17.188 11.609 1 94.25 340 GLY A C 1
ATOM 2836 O O . GLY A 1 340 ? 13.883 17.5 11.57 1 94.25 340 GLY A O 1
ATOM 2837 N N . LEU A 1 341 ? 12.289 15.961 11.57 1 96.62 341 LEU A N 1
ATOM 2838 C CA . LEU A 1 341 ? 13.227 14.844 11.484 1 96.62 341 LEU A CA 1
ATOM 2839 C C . LEU A 1 341 ? 13.836 14.75 10.094 1 96.62 341 LEU A C 1
ATOM 2841 O O . LEU A 1 341 ? 13.117 14.688 9.094 1 96.62 341 LEU A O 1
ATOM 2845 N N . ARG A 1 342 ? 15.141 14.758 10.047 1 96.25 342 ARG A N 1
ATOM 2846 C CA . ARG A 1 342 ? 15.914 14.547 8.828 1 96.25 342 ARG A CA 1
ATOM 2847 C C . ARG A 1 342 ? 16.844 13.336 8.969 1 96.25 342 ARG A C 1
ATOM 2849 O O . ARG A 1 342 ? 17.5 13.18 10 1 96.25 342 ARG A O 1
ATOM 2856 N N . ILE A 1 343 ? 16.859 12.562 8 1 97.94 343 ILE A N 1
ATOM 2857 C CA . ILE A 1 343 ? 17.812 11.469 7.934 1 97.94 343 ILE A CA 1
ATOM 2858 C C . ILE A 1 343 ? 18.922 11.812 6.934 1 97.94 343 ILE A C 1
ATOM 2860 O O . ILE A 1 343 ? 18.641 12.203 5.797 1 97.94 343 ILE A O 1
ATOM 2864 N N . LEU A 1 344 ? 20.172 11.633 7.395 1 96.06 344 LEU A N 1
ATOM 2865 C CA . LEU A 1 344 ? 21.312 12.117 6.617 1 96.06 344 LEU A CA 1
ATOM 2866 C C . LEU A 1 344 ? 22.359 11.031 6.461 1 96.06 344 LEU A C 1
ATOM 2868 O O . LEU A 1 344 ? 22.453 10.125 7.293 1 96.06 344 LEU A O 1
ATOM 2872 N N . ASN A 1 345 ? 23.047 11.195 5.375 1 94.88 345 ASN A N 1
ATOM 2873 C CA . ASN A 1 345 ? 24.188 10.312 5.133 1 94.88 345 ASN A CA 1
ATOM 2874 C C . ASN A 1 345 ? 23.812 8.844 5.32 1 94.88 345 ASN A C 1
ATOM 2876 O O . ASN A 1 345 ? 24.438 8.141 6.113 1 94.88 345 ASN A O 1
ATOM 2880 N N . ILE A 1 346 ? 22.828 8.422 4.633 1 97.56 346 ILE A N 1
ATOM 2881 C CA . ILE A 1 346 ? 22.359 7.039 4.727 1 97.56 346 ILE A CA 1
ATOM 2882 C C . ILE A 1 346 ? 23.297 6.129 3.941 1 97.56 346 ILE A C 1
ATOM 2884 O O . ILE A 1 346 ? 23.422 6.254 2.721 1 97.56 346 ILE A O 1
ATOM 2888 N N . ARG A 1 347 ? 23.844 5.258 4.668 1 96.56 347 ARG A N 1
ATOM 2889 C CA . ARG A 1 347 ? 24.812 4.344 4.066 1 96.56 347 ARG A CA 1
ATOM 2890 C C . ARG A 1 347 ? 24.391 2.891 4.262 1 96.56 347 ARG A C 1
ATOM 2892 O O . ARG A 1 347 ? 23.859 2.529 5.312 1 96.56 347 ARG A O 1
ATOM 2899 N N . TYR A 1 348 ? 24.594 2.143 3.264 1 96.88 348 TYR A N 1
ATOM 2900 C CA . TYR A 1 348 ? 24.453 0.691 3.295 1 96.88 348 TYR A CA 1
ATOM 2901 C C . TYR A 1 348 ? 25.734 0.001 2.838 1 96.88 348 TYR A C 1
ATOM 2903 O O . TYR A 1 348 ? 26.266 0.315 1.771 1 96.88 348 TYR A O 1
ATOM 2911 N N . TRP A 1 349 ? 26.266 -0.931 3.631 1 93 349 TRP A N 1
ATOM 2912 C CA . TRP A 1 349 ? 27.562 -1.56 3.383 1 93 349 TRP A CA 1
ATOM 2913 C C . TRP A 1 349 ? 28.641 -0.51 3.121 1 93 349 TRP A C 1
ATOM 2915 O O . TRP A 1 349 ? 29.391 -0.614 2.154 1 93 349 TRP A O 1
ATOM 2925 N N . ASN A 1 350 ? 28.578 0.55 3.857 1 90.5 350 ASN A N 1
ATOM 2926 C CA . ASN A 1 350 ? 29.547 1.631 3.91 1 90.5 350 ASN A CA 1
ATOM 2927 C C . ASN A 1 350 ? 29.531 2.469 2.635 1 90.5 350 ASN A C 1
ATOM 2929 O O . ASN A 1 350 ? 30.469 3.213 2.359 1 90.5 350 ASN A O 1
ATOM 2933 N N . GLU A 1 351 ? 28.5 2.332 1.853 1 93.38 351 GLU A N 1
ATOM 2934 C CA . GLU A 1 351 ? 28.297 3.184 0.685 1 93.38 351 GLU A CA 1
ATOM 2935 C C . GLU A 1 351 ? 27.109 4.121 0.886 1 93.38 351 GLU A C 1
ATOM 2937 O O . GLU A 1 351 ? 26.031 3.691 1.303 1 93.38 351 GLU A O 1
ATOM 2942 N N . GLN A 1 352 ? 27.391 5.379 0.609 1 95.19 352 GLN A N 1
ATOM 2943 C CA . GLN A 1 352 ? 26.297 6.336 0.735 1 95.19 352 GLN A CA 1
ATOM 2944 C C . GLN A 1 352 ? 25.281 6.156 -0.388 1 95.19 352 GLN A C 1
ATOM 2946 O O . GLN A 1 352 ? 25.641 6.145 -1.565 1 95.19 352 GLN A O 1
ATOM 2951 N N . ILE A 1 353 ? 24.031 6.062 -0.03 1 97.31 353 ILE A N 1
ATOM 2952 C CA . ILE A 1 353 ? 22.953 5.879 -0.996 1 97.31 353 ILE A CA 1
ATOM 2953 C C . ILE A 1 353 ? 22.109 7.148 -1.073 1 97.31 353 ILE A C 1
ATOM 2955 O O . ILE A 1 353 ? 21.594 7.488 -2.137 1 97.31 353 ILE A O 1
ATOM 2959 N N . VAL A 1 354 ? 21.938 7.777 0.062 1 98.31 354 VAL A N 1
ATOM 2960 C CA . VAL A 1 354 ? 21.125 8.984 0.171 1 98.31 354 VAL A CA 1
ATOM 2961 C C . VAL A 1 354 ? 21.844 10.008 1.052 1 98.31 354 VAL A C 1
ATOM 2963 O O . VAL A 1 354 ? 22.234 9.695 2.178 1 98.31 354 VAL A O 1
ATOM 2966 N N . TYR A 1 355 ? 21.984 11.156 0.542 1 97.06 355 TYR A N 1
ATOM 2967 C CA . TYR A 1 355 ? 22.594 12.227 1.315 1 97.06 355 TYR A CA 1
ATOM 2968 C C . TYR A 1 355 ? 21.609 12.797 2.33 1 97.06 355 TYR A C 1
ATOM 2970 O O . TYR A 1 355 ? 21.984 13.062 3.477 1 97.06 355 TYR A O 1
ATOM 2978 N N . GLU A 1 356 ? 20.359 12.945 1.86 1 97.44 356 GLU A N 1
ATOM 2979 C CA . GLU A 1 356 ? 19.297 13.477 2.717 1 97.44 356 GLU A CA 1
ATOM 2980 C C . GLU A 1 356 ? 17.938 12.898 2.34 1 97.44 356 GLU A C 1
ATOM 2982 O O . GLU A 1 356 ? 17.625 12.758 1.157 1 97.44 356 GLU A O 1
ATOM 2987 N N . MET A 1 357 ? 17.234 12.5 3.26 1 98.44 357 MET A N 1
ATOM 2988 C CA . MET A 1 357 ? 15.828 12.156 3.16 1 98.44 357 MET A CA 1
ATOM 2989 C C . MET A 1 357 ? 15.016 12.859 4.242 1 98.44 357 MET A C 1
ATOM 2991 O O . MET A 1 357 ? 15.242 12.641 5.434 1 98.44 357 MET A O 1
ATOM 2995 N N . SER A 1 358 ? 14.039 13.695 3.832 1 97.81 358 SER A N 1
ATOM 2996 C CA . SER A 1 358 ? 13.32 14.461 4.844 1 97.81 358 SER A CA 1
ATOM 2997 C C . SER A 1 358 ? 11.953 14.898 4.336 1 97.81 358 SER A C 1
ATOM 2999 O O . SER A 1 358 ? 11.773 15.141 3.139 1 97.81 358 SER A O 1
ATOM 3001 N N . LEU A 1 359 ? 11.008 14.984 5.234 1 97.94 359 LEU A N 1
ATOM 3002 C CA . LEU A 1 359 ? 9.695 15.555 4.969 1 97.94 359 LEU A CA 1
ATOM 3003 C C . LEU A 1 359 ? 9.781 17.062 4.781 1 97.94 359 LEU A C 1
ATOM 3005 O O . LEU A 1 359 ? 10.289 17.766 5.656 1 97.94 359 LEU A O 1
ATOM 3009 N N . GLN A 1 360 ? 9.281 17.531 3.67 1 97.88 360 GLN A N 1
ATOM 3010 C CA . GLN A 1 360 ? 9.414 18.938 3.342 1 97.88 360 GLN A CA 1
ATOM 3011 C C . GLN A 1 360 ? 8.156 19.719 3.711 1 97.88 360 GLN A C 1
ATOM 3013 O O . GLN A 1 360 ? 8.219 20.906 4.023 1 97.88 360 GLN A O 1
ATOM 3018 N N . GLU A 1 361 ? 7.055 19 3.586 1 97.69 361 GLU A N 1
ATOM 3019 C CA . GLU A 1 361 ? 5.797 19.703 3.852 1 97.69 361 GLU A CA 1
ATOM 3020 C C . GLU A 1 361 ? 4.645 18.719 4.016 1 97.69 361 GLU A C 1
ATOM 3022 O O . GLU A 1 361 ? 4.699 17.594 3.504 1 97.69 361 GLU A O 1
ATOM 3027 N N . ILE A 1 362 ? 3.65 19.109 4.773 1 97.62 362 ILE A N 1
ATOM 3028 C CA . ILE A 1 362 ? 2.318 18.516 4.816 1 97.62 362 ILE A CA 1
ATOM 3029 C C . ILE A 1 362 ? 1.271 19.578 4.48 1 97.62 362 ILE A C 1
ATOM 3031 O O . ILE A 1 362 ? 1.233 20.641 5.105 1 97.62 362 ILE A O 1
ATOM 3035 N N . ALA A 1 363 ? 0.496 19.281 3.494 1 97.12 363 ALA A N 1
ATOM 3036 C CA . ALA A 1 363 ? -0.597 20.188 3.137 1 97.12 363 ALA A CA 1
ATOM 3037 C C . ALA A 1 363 ? -1.944 19.469 3.219 1 97.12 363 ALA A C 1
ATOM 3039 O O . ALA A 1 363 ? -2.057 18.297 2.857 1 97.12 363 ALA A O 1
ATOM 3040 N N . VAL A 1 364 ? -2.898 20.109 3.719 1 96.81 364 VAL A N 1
ATOM 3041 C CA . VAL A 1 364 ? -4.266 19.609 3.775 1 96.81 364 VAL A CA 1
ATOM 3042 C C . VAL A 1 364 ? -5.219 20.625 3.148 1 96.81 364 VAL A C 1
ATOM 3044 O O . VAL A 1 364 ? -5.34 21.766 3.633 1 96.81 364 VAL A O 1
ATOM 3047 N N . LEU A 1 365 ? -5.891 20.281 2.156 1 96.5 365 LEU A N 1
ATOM 3048 C CA . LEU A 1 365 ? -6.797 21.172 1.437 1 96.5 365 LEU A CA 1
ATOM 3049 C C . LEU A 1 365 ? -8.242 20.719 1.59 1 96.5 365 LEU A C 1
ATOM 3051 O O . LEU A 1 365 ? -8.602 19.609 1.162 1 96.5 365 LEU A O 1
ATOM 3055 N N . TYR A 1 366 ? -9.086 21.531 2.133 1 95.88 366 TYR A N 1
ATOM 3056 C CA . TYR A 1 366 ? -10.477 21.203 2.422 1 95.88 366 TYR A CA 1
ATOM 3057 C C . TYR A 1 366 ? -11.414 21.812 1.378 1 95.88 366 TYR A C 1
ATOM 3059 O O . TYR A 1 366 ? -11 22.672 0.594 1 95.88 366 TYR A O 1
ATOM 3067 N N . SER A 1 367 ? -12.617 21.297 1.388 1 95.75 367 SER A N 1
ATOM 3068 C CA . SER A 1 367 ? -13.758 21.891 0.71 1 95.75 367 SER A CA 1
ATOM 3069 C C . SER A 1 367 ? -14.859 22.25 1.7 1 95.75 367 SER A C 1
ATOM 3071 O O . SER A 1 367 ? -14.992 21.609 2.748 1 95.75 367 SER A O 1
ATOM 3073 N N . GLY A 1 368 ? -15.562 23.266 1.374 1 94 368 GLY A N 1
ATOM 3074 C CA . GLY A 1 368 ? -16.625 23.703 2.268 1 94 368 GLY A CA 1
ATOM 3075 C C . GLY A 1 368 ? -17.562 24.703 1.633 1 94 368 GLY A C 1
ATOM 3076 O O . GLY A 1 368 ? -17.484 24.969 0.431 1 94 368 GLY A O 1
ATOM 3077 N N . PHE A 1 369 ? -18.484 25.203 2.504 1 93.44 369 PHE A N 1
ATOM 3078 C CA . PHE A 1 369 ? -19.531 26.109 2.025 1 93.44 369 PHE A CA 1
ATOM 3079 C C . PHE A 1 369 ? -19.438 27.453 2.723 1 93.44 369 PHE A C 1
ATOM 3081 O O . PHE A 1 369 ? -19.594 28.5 2.088 1 93.44 369 PHE A O 1
ATOM 3088 N N . SER A 1 370 ? -19.219 27.469 4.02 1 93.25 370 SER A N 1
ATOM 3089 C CA . SER A 1 370 ? -19.094 28.703 4.766 1 93.25 370 SER A CA 1
ATOM 3090 C C . SER A 1 370 ? -17.812 29.453 4.383 1 93.25 370 SER A C 1
ATOM 3092 O O . SER A 1 370 ? -16.922 28.891 3.762 1 93.25 370 SER A O 1
ATOM 3094 N N . PRO A 1 371 ? -17.734 30.703 4.723 1 93.5 371 PRO A N 1
ATOM 3095 C CA . PRO A 1 371 ? -16.531 31.453 4.383 1 93.5 371 PRO A CA 1
ATOM 3096 C C . PRO A 1 371 ? -15.258 30.781 4.914 1 93.5 371 PRO A C 1
ATOM 3098 O O . PRO A 1 371 ? -14.281 30.641 4.176 1 93.5 371 PRO A O 1
ATOM 3101 N N . ALA A 1 372 ? -15.289 30.406 6.156 1 93.19 372 ALA A N 1
ATOM 3102 C CA . ALA A 1 372 ? -14.125 29.719 6.719 1 93.19 372 ALA A CA 1
ATOM 3103 C C . ALA A 1 372 ? -13.906 28.375 6.039 1 93.19 372 ALA A C 1
ATOM 3105 O O . ALA A 1 372 ? -12.758 27.953 5.848 1 93.19 372 ALA A O 1
ATOM 3106 N N . GLY A 1 373 ? -14.953 27.734 5.672 1 91.62 373 GLY A N 1
ATOM 3107 C CA . GLY A 1 373 ? -14.875 26.391 5.102 1 91.62 373 GLY A CA 1
ATOM 3108 C C . GLY A 1 373 ? -14.344 26.391 3.68 1 91.62 373 GLY A C 1
ATOM 3109 O O . GLY A 1 373 ? -13.562 25.516 3.309 1 91.62 373 GLY A O 1
ATOM 3110 N N . ILE A 1 374 ? -14.766 27.297 2.873 1 91.56 374 ILE A N 1
ATOM 3111 C CA . ILE A 1 374 ? -14.414 27.344 1.458 1 91.56 374 ILE A CA 1
ATOM 3112 C C . ILE A 1 374 ? -12.922 27.656 1.308 1 91.56 374 ILE A C 1
ATOM 3114 O O . ILE A 1 374 ? -12.289 27.219 0.342 1 91.56 374 ILE A O 1
ATOM 3118 N N . LEU A 1 375 ? -12.367 28.328 2.281 1 89.94 375 LEU A N 1
ATOM 3119 C CA . LEU A 1 375 ? -10.984 28.797 2.193 1 89.94 375 LEU A CA 1
ATOM 3120 C C . LEU A 1 375 ? -10.078 27.984 3.109 1 89.94 375 LEU A C 1
ATOM 3122 O O . LEU A 1 375 ? -8.914 28.344 3.316 1 89.94 375 LEU A O 1
ATOM 3126 N N . LEU A 1 376 ? -10.547 26.938 3.586 1 91.56 376 LEU A N 1
ATOM 3127 C CA . LEU A 1 376 ? -9.859 26.188 4.629 1 91.56 376 LEU A CA 1
ATOM 3128 C C . LEU A 1 376 ? -8.727 25.344 4.039 1 91.56 376 LEU A C 1
ATOM 3130 O O . LEU A 1 376 ? -8.953 24.234 3.572 1 91.56 376 LEU A O 1
ATOM 3134 N N . ASN A 1 377 ? -7.5 25.812 4.078 1 92.75 377 ASN A N 1
ATOM 3135 C CA . ASN A 1 377 ? -6.285 25.125 3.652 1 92.75 377 ASN A CA 1
ATOM 3136 C C . ASN A 1 377 ? -5.16 25.297 4.672 1 92.75 377 ASN A C 1
ATOM 3138 O O . ASN A 1 377 ? -5.008 26.359 5.266 1 92.75 377 ASN A O 1
ATOM 3142 N N . PHE A 1 378 ? -4.434 24.234 4.797 1 93.25 378 PHE A N 1
ATOM 3143 C CA . PHE A 1 378 ? -3.35 24.297 5.77 1 93.25 378 PHE A CA 1
ATOM 3144 C C . PHE A 1 378 ? -2.031 23.859 5.141 1 93.25 378 PHE A C 1
ATOM 3146 O O . PHE A 1 378 ? -2.006 22.969 4.289 1 93.25 378 PHE A O 1
ATOM 3153 N N . ILE A 1 379 ? -1 24.547 5.535 1 94.19 379 ILE A N 1
ATOM 3154 C CA . ILE A 1 379 ? 0.405 24.203 5.34 1 94.19 379 ILE A CA 1
ATOM 3155 C C . ILE A 1 379 ? 1.073 23.984 6.695 1 94.19 379 ILE A C 1
ATOM 3157 O O . ILE A 1 379 ? 1.511 24.938 7.344 1 94.19 379 ILE A O 1
ATOM 3161 N N . ASP A 1 380 ? 1.278 22.797 6.984 1 94.31 380 ASP A N 1
ATOM 3162 C CA . ASP A 1 380 ? 1.571 22.453 8.375 1 94.31 380 ASP A CA 1
ATOM 3163 C C . ASP A 1 380 ? 3.018 22.797 8.727 1 94.31 380 ASP A C 1
ATOM 3165 O O . ASP A 1 380 ? 3.35 22.969 9.906 1 94.31 380 ASP A O 1
ATOM 3169 N N . GLY A 1 381 ? 3.857 22.875 7.766 1 93.81 381 GLY A N 1
ATOM 3170 C CA . GLY A 1 381 ? 5.238 23.25 8.023 1 93.81 381 GLY A CA 1
ATOM 3171 C C . GLY A 1 381 ? 5.371 24.609 8.688 1 93.81 381 GLY A C 1
ATOM 3172 O O . GLY A 1 381 ? 6.383 24.891 9.328 1 93.81 381 GLY A O 1
ATOM 3173 N N . THR A 1 382 ? 4.375 25.406 8.586 1 92.88 382 THR A N 1
ATOM 3174 C CA . THR A 1 382 ? 4.383 26.734 9.188 1 92.88 382 THR A CA 1
ATOM 3175 C C . THR A 1 382 ? 4.434 26.641 10.711 1 92.88 382 THR A C 1
ATOM 3177 O O . THR A 1 382 ? 4.871 27.578 11.383 1 92.88 382 THR A O 1
ATOM 3180 N N . ALA A 1 383 ? 3.963 25.531 11.211 1 91.19 383 ALA A N 1
ATOM 3181 C CA . ALA A 1 383 ? 3.945 25.328 12.656 1 91.19 383 ALA A CA 1
ATOM 3182 C C . ALA A 1 383 ? 5.289 24.812 13.156 1 91.19 383 ALA A C 1
ATOM 3184 O O . ALA A 1 383 ? 5.484 24.625 14.359 1 91.19 383 ALA A O 1
ATOM 3185 N N . LEU A 1 384 ? 6.246 24.625 12.328 1 93.94 384 LEU A N 1
ATOM 3186 C CA . LEU A 1 384 ? 7.578 24.141 12.68 1 93.94 384 LEU A CA 1
ATOM 3187 C C . LEU A 1 384 ? 7.52 22.688 13.164 1 93.94 384 LEU A C 1
ATOM 3189 O O . LEU A 1 384 ? 7.414 22.438 14.367 1 93.94 384 LEU A O 1
ATOM 3193 N N . PHE A 1 385 ? 7.812 21.75 12.344 1 91.56 385 PHE A N 1
ATOM 3194 C CA . PHE A 1 385 ? 7.645 20.328 12.586 1 91.56 385 PHE A CA 1
ATOM 3195 C C . PHE A 1 385 ? 8.398 19.906 13.836 1 91.56 385 PHE A C 1
ATOM 3197 O O . PHE A 1 385 ? 7.871 19.156 14.664 1 91.56 385 PHE A O 1
ATOM 3204 N N . GLY A 1 386 ? 9.562 20.406 13.984 1 91.44 386 GLY A N 1
ATOM 3205 C CA . GLY A 1 386 ? 10.406 19.969 15.078 1 91.44 386 GLY A CA 1
ATOM 3206 C C . GLY A 1 386 ? 9.836 20.312 16.453 1 91.44 386 GLY A C 1
ATOM 3207 O O . GLY A 1 386 ? 10.07 19.594 17.422 1 91.44 386 GLY A O 1
ATOM 3208 N N . THR A 1 387 ? 9.086 21.391 16.531 1 91.81 387 THR A N 1
ATOM 3209 C CA . THR A 1 387 ? 8.523 21.844 17.797 1 91.81 387 THR A CA 1
ATOM 3210 C C . THR A 1 387 ? 7.254 21.078 18.141 1 91.81 387 THR A C 1
ATOM 3212 O O . THR A 1 387 ? 6.734 21.172 19.25 1 91.81 387 THR A O 1
ATOM 3215 N N . ARG A 1 388 ? 6.848 20.266 17.156 1 90.81 388 ARG A N 1
ATOM 3216 C CA . ARG A 1 388 ? 5.602 19.516 17.328 1 90.81 388 ARG A CA 1
ATOM 3217 C C . ARG A 1 388 ? 5.871 18.031 17.5 1 90.81 388 ARG A C 1
ATOM 3219 O O . ARG A 1 388 ? 4.938 17.219 17.531 1 90.81 388 ARG A O 1
ATOM 3226 N N . SER A 1 389 ? 7.051 17.688 17.562 1 90.56 389 SER A N 1
ATOM 3227 C CA . SER A 1 389 ? 7.473 16.312 17.766 1 90.56 389 SER A CA 1
ATOM 3228 C C . SER A 1 389 ? 7.805 16.047 19.234 1 90.56 389 SER A C 1
ATOM 3230 O O . SER A 1 389 ? 8.898 16.391 19.703 1 90.56 389 SER A O 1
ATOM 3232 N N . LYS A 1 390 ? 6.902 15.508 20.047 1 83.81 390 LYS A N 1
ATOM 3233 C CA . LYS A 1 390 ? 7.172 15.203 21.453 1 83.81 390 LYS A CA 1
ATOM 3234 C C . LYS A 1 390 ? 6.102 14.289 22.031 1 83.81 390 LYS A C 1
ATOM 3236 O O . LYS A 1 390 ? 5.043 14.102 21.438 1 83.81 390 LYS A O 1
ATOM 3241 N N . GLY A 1 391 ? 6.512 13.68 23.125 1 88.75 391 GLY A N 1
ATOM 3242 C CA . GLY A 1 391 ? 5.527 13.039 23.984 1 88.75 391 GLY A CA 1
ATOM 3243 C C . GLY A 1 391 ? 5.188 11.625 23.562 1 88.75 391 GLY A C 1
ATOM 3244 O O . GLY A 1 391 ? 4.078 11.148 23.797 1 88.75 391 GLY A O 1
ATOM 3245 N N . LEU A 1 392 ? 6.055 10.961 22.875 1 94.44 392 LEU A N 1
ATOM 3246 C CA . LEU A 1 392 ? 5.793 9.57 22.531 1 94.44 392 LEU A CA 1
ATOM 3247 C C . LEU A 1 392 ? 5.707 8.703 23.781 1 94.44 392 LEU A C 1
ATOM 3249 O O . LEU A 1 392 ? 6.461 8.906 24.734 1 94.44 392 LEU A O 1
ATOM 3253 N N . ILE A 1 393 ? 4.828 7.793 23.781 1 92.19 393 ILE A N 1
ATOM 3254 C CA . ILE A 1 393 ? 4.566 6.977 24.953 1 92.19 393 ILE A CA 1
ATOM 3255 C C . ILE A 1 393 ? 4.977 5.531 24.688 1 92.19 393 ILE A C 1
ATOM 3257 O O . ILE A 1 393 ? 4.535 4.926 23.703 1 92.19 393 ILE A O 1
ATOM 3261 N N . ALA A 1 394 ? 5.777 4.984 25.609 1 92.5 394 ALA A N 1
ATOM 3262 C CA . ALA A 1 394 ? 6.191 3.588 25.516 1 92.5 394 ALA A CA 1
ATOM 3263 C C . ALA A 1 394 ? 4.996 2.652 25.672 1 92.5 394 ALA A C 1
ATOM 3265 O O . ALA A 1 394 ? 4.152 2.857 26.547 1 92.5 394 ALA A O 1
ATOM 3266 N N . GLY A 1 395 ? 4.91 1.652 24.75 1 89.81 395 GLY A N 1
ATOM 3267 C CA . GLY A 1 395 ? 3.83 0.68 24.812 1 89.81 395 GLY A CA 1
ATOM 3268 C C . GLY A 1 395 ? 2.6 1.106 24.031 1 89.81 395 GLY A C 1
ATOM 3269 O O . GLY A 1 395 ? 1.675 0.314 23.844 1 89.81 395 GLY A O 1
ATOM 3270 N N . VAL A 1 396 ? 2.611 2.381 23.625 1 91.38 396 VAL A N 1
ATOM 3271 C CA . VAL A 1 396 ? 1.476 2.902 22.875 1 91.38 396 VAL A CA 1
ATOM 3272 C C . VAL A 1 396 ? 1.942 3.387 21.5 1 91.38 396 VAL A C 1
ATOM 3274 O O . VAL A 1 396 ? 1.78 2.688 20.5 1 91.38 396 VAL A O 1
ATOM 3277 N N . ASP A 1 397 ? 2.766 4.449 21.594 1 94.44 397 ASP A N 1
ATOM 3278 C CA . ASP A 1 397 ? 3.295 4.988 20.344 1 94.44 397 ASP A CA 1
ATOM 3279 C C . ASP A 1 397 ? 4.398 4.098 19.781 1 94.44 397 ASP A C 1
ATOM 3281 O O . ASP A 1 397 ? 4.539 3.963 18.562 1 94.44 397 ASP A O 1
ATOM 3285 N N . CYS A 1 398 ? 5.168 3.598 20.656 1 95.81 398 CYS A N 1
ATOM 3286 C CA . CYS A 1 398 ? 6.273 2.699 20.359 1 95.81 398 CYS A CA 1
ATOM 3287 C C . CYS A 1 398 ? 6.301 1.52 21.312 1 95.81 398 CYS A C 1
ATOM 3289 O O . CYS A 1 398 ? 5.742 1.598 22.422 1 95.81 398 CYS A O 1
ATOM 3291 N N . PRO A 1 399 ? 6.855 0.431 20.891 1 93 399 PRO A N 1
ATOM 3292 C CA . PRO A 1 399 ? 6.938 -0.691 21.828 1 93 399 PRO A CA 1
ATOM 3293 C C . PRO A 1 399 ? 7.746 -0.356 23.078 1 93 399 PRO A C 1
ATOM 3295 O O . PRO A 1 399 ? 8.516 0.606 23.078 1 93 399 PRO A O 1
ATOM 3298 N N . ASN A 1 400 ? 7.621 -1.142 24.062 1 91.19 400 ASN A N 1
ATOM 3299 C CA . ASN A 1 400 ? 8.273 -0.911 25.344 1 91.19 400 ASN A CA 1
ATOM 3300 C C . ASN A 1 400 ? 9.797 -0.987 25.234 1 91.19 400 ASN A C 1
ATOM 3302 O O . ASN A 1 400 ? 10.516 -0.302 25.953 1 91.19 400 ASN A O 1
ATOM 3306 N N . HIS A 1 401 ? 10.297 -1.767 24.297 1 92 401 HIS A N 1
ATOM 3307 C CA . HIS A 1 401 ? 11.734 -1.978 24.188 1 92 401 HIS A CA 1
ATOM 3308 C C . HIS A 1 401 ? 12.391 -0.89 23.344 1 92 401 HIS A C 1
ATOM 3310 O O . HIS A 1 401 ? 13.594 -0.929 23.109 1 92 401 HIS A O 1
ATOM 3316 N N . ALA A 1 402 ? 11.656 0.093 22.953 1 96.5 402 ALA A N 1
ATOM 3317 C CA . ALA A 1 402 ? 12.188 1.166 22.109 1 96.5 402 ALA A CA 1
ATOM 3318 C C . ALA A 1 402 ? 13.125 2.07 22.906 1 96.5 402 ALA A C 1
ATOM 3320 O O . ALA A 1 402 ? 13.039 2.146 24.125 1 96.5 402 ALA A O 1
ATOM 3321 N N . THR A 1 403 ? 14.07 2.684 22.188 1 96.88 403 THR A N 1
ATOM 3322 C CA . THR A 1 403 ? 14.883 3.762 22.75 1 96.88 403 THR A CA 1
ATOM 3323 C C . THR A 1 403 ? 14.281 5.121 22.406 1 96.88 403 THR A C 1
ATOM 3325 O O . THR A 1 403 ? 14.023 5.418 21.234 1 96.88 403 THR A O 1
ATOM 3328 N N . PHE A 1 404 ? 14.094 5.934 23.422 1 96.38 404 PHE A N 1
ATOM 3329 C CA . PHE A 1 404 ? 13.5 7.25 23.219 1 96.38 404 PHE A CA 1
ATOM 3330 C C . PHE A 1 404 ? 14.57 8.336 23.234 1 96.38 404 PHE A C 1
ATOM 3332 O O . PHE A 1 404 ? 15.547 8.234 23.984 1 96.38 404 PHE A O 1
ATOM 3339 N N . LEU A 1 405 ? 14.422 9.266 22.406 1 95.44 405 LEU A N 1
ATOM 3340 C CA . LEU A 1 405 ? 15.344 10.383 22.328 1 95.44 405 LEU A CA 1
ATOM 3341 C C . LEU A 1 405 ? 14.617 11.711 22.516 1 95.44 405 LEU A C 1
ATOM 3343 O O . LEU A 1 405 ? 13.492 11.875 22.047 1 95.44 405 LEU A O 1
ATOM 3347 N N . SER A 1 406 ? 15.25 12.68 23.219 1 94.5 406 SER A N 1
ATOM 3348 C CA . SER A 1 406 ? 14.664 13.961 23.594 1 94.5 406 SER A CA 1
ATOM 3349 C C . SER A 1 406 ? 15.617 15.117 23.281 1 94.5 406 SER A C 1
ATOM 3351 O O . SER A 1 406 ? 16.25 15.672 24.188 1 94.5 406 SER A O 1
ATOM 3353 N N . PRO A 1 407 ? 15.672 15.555 22.062 1 92.75 407 PRO A N 1
ATOM 3354 C CA . PRO A 1 407 ? 16.578 16.656 21.703 1 92.75 407 PRO A CA 1
ATOM 3355 C C . PRO A 1 407 ? 16.094 18 22.25 1 92.75 407 PRO A C 1
ATOM 3357 O O . PRO A 1 407 ? 14.945 18.125 22.672 1 92.75 407 PRO A O 1
ATOM 3360 N N . TYR A 1 408 ? 17.078 18.953 22.266 1 93.81 408 TYR A N 1
ATOM 3361 C CA . TYR A 1 408 ? 16.75 20.328 22.594 1 93.81 408 TYR A CA 1
ATOM 3362 C C . TYR A 1 408 ? 16.484 21.156 21.344 1 93.81 408 TYR A C 1
ATOM 3364 O O . TYR A 1 408 ? 17.172 20.984 20.328 1 93.81 408 TYR A O 1
ATOM 3372 N N . ILE A 1 409 ? 15.523 22.016 21.453 1 95.06 409 ILE A N 1
ATOM 3373 C CA . ILE A 1 409 ? 15.195 22.938 20.359 1 95.06 409 ILE A CA 1
ATOM 3374 C C . ILE A 1 409 ? 14.93 24.328 20.922 1 95.06 409 ILE A C 1
ATOM 3376 O O . ILE A 1 409 ? 14.531 24.484 22.078 1 95.06 409 ILE A O 1
ATOM 3380 N N . TYR A 1 410 ? 15.258 25.328 20.188 1 96.69 410 TYR A N 1
ATOM 3381 C CA . TYR A 1 410 ? 14.922 26.703 20.547 1 96.69 410 TYR A CA 1
ATOM 3382 C C . TYR A 1 410 ? 13.805 27.234 19.672 1 96.69 410 TYR A C 1
ATOM 3384 O O . TYR A 1 410 ? 13.922 27.25 18.453 1 96.69 410 TYR A O 1
ATOM 3392 N N . SER A 1 411 ? 12.789 27.734 20.25 1 96.38 411 SER A N 1
ATOM 3393 C CA . SER A 1 411 ? 11.688 28.406 19.562 1 96.38 411 SER A CA 1
ATOM 3394 C C . SER A 1 411 ? 10.977 29.375 20.5 1 96.38 411 SER A C 1
ATOM 3396 O O . SER A 1 411 ? 10.812 29.109 21.688 1 96.38 411 SER A O 1
ATOM 3398 N N . SER A 1 412 ? 10.594 30.469 19.969 1 95.19 412 SER A N 1
ATOM 3399 C CA . SER A 1 412 ? 9.836 31.438 20.766 1 95.19 412 SER A CA 1
ATOM 3400 C C . SER A 1 412 ? 8.484 30.859 21.172 1 95.19 412 SER A C 1
ATOM 3402 O O . SER A 1 412 ? 7.918 31.25 22.203 1 95.19 412 SER A O 1
ATOM 3404 N N . ASN A 1 413 ? 7.977 29.938 20.391 1 92.31 413 ASN A N 1
ATOM 3405 C CA . ASN A 1 413 ? 6.695 29.312 20.719 1 92.31 413 ASN A CA 1
ATOM 3406 C C . ASN A 1 413 ? 6.762 28.516 22.016 1 92.31 413 ASN A C 1
ATOM 3408 O O . ASN A 1 413 ? 5.738 28.297 22.672 1 92.31 413 ASN A O 1
ATOM 3412 N N . ASP A 1 414 ? 7.973 28.172 22.375 1 91 414 ASP A N 1
ATOM 3413 C CA . ASP A 1 414 ? 8.18 27.391 23.594 1 91 414 ASP A CA 1
ATOM 3414 C C . ASP A 1 414 ? 8.875 28.219 24.672 1 91 414 ASP A C 1
ATOM 3416 O O . ASP A 1 414 ? 9.367 27.688 25.656 1 91 414 ASP A O 1
ATOM 3420 N N . GLY A 1 415 ? 9.039 29.391 24.438 1 92.25 415 GLY A N 1
ATOM 3421 C CA . GLY A 1 415 ? 9.664 30.297 25.406 1 92.25 415 GLY A CA 1
ATOM 3422 C C . GLY A 1 415 ? 11.18 30.266 25.344 1 92.25 415 GLY A C 1
ATOM 3423 O O . GLY A 1 415 ? 11.852 30.766 26.25 1 92.25 415 GLY A O 1
ATOM 3424 N N . GLY A 1 416 ? 11.672 29.656 24.344 1 94.69 416 GLY A N 1
ATOM 3425 C CA . GLY A 1 416 ? 13.109 29.531 24.188 1 94.69 416 GLY A CA 1
ATOM 3426 C C . GLY A 1 416 ? 13.562 28.094 24.016 1 94.69 416 GLY A C 1
ATOM 3427 O O . GLY A 1 416 ? 12.961 27.328 23.25 1 94.69 416 GLY A O 1
ATOM 3428 N N . MET A 1 417 ? 14.688 27.797 24.609 1 95.62 417 MET A N 1
ATOM 3429 C CA . MET A 1 417 ? 15.227 26.438 24.5 1 95.62 417 MET A CA 1
ATOM 3430 C C . MET A 1 417 ? 14.422 25.469 25.359 1 95.62 417 MET A C 1
ATOM 3432 O O . MET A 1 417 ? 14.188 25.734 26.547 1 95.62 417 MET A O 1
ATOM 3436 N N . LYS A 1 418 ? 13.984 24.438 24.812 1 94.5 418 LYS A N 1
ATOM 3437 C CA . LYS A 1 418 ? 13.195 23.422 25.5 1 94.5 418 LYS A CA 1
ATOM 3438 C C . LYS A 1 418 ? 13.617 22.016 25.078 1 94.5 418 LYS A C 1
ATOM 3440 O O . LYS A 1 418 ? 13.945 21.797 23.922 1 94.5 418 LYS A O 1
ATOM 3445 N N . LYS A 1 419 ? 13.602 21.156 26.047 1 94.44 419 LYS A N 1
ATOM 3446 C CA . LYS A 1 419 ? 13.805 19.734 25.75 1 94.44 419 LYS A CA 1
ATOM 3447 C C . LYS A 1 419 ? 12.523 19.109 25.203 1 94.44 419 LYS A C 1
ATOM 3449 O O . LYS A 1 419 ? 11.477 19.156 25.859 1 94.44 419 LYS A O 1
ATOM 3454 N N . MET A 1 420 ? 12.555 18.594 24.031 1 93.69 420 MET A N 1
ATOM 3455 C CA . MET A 1 420 ? 11.414 17.891 23.453 1 93.69 420 MET A CA 1
ATOM 3456 C C . MET A 1 420 ? 11.383 16.438 23.922 1 93.69 420 MET A C 1
ATOM 3458 O O . MET A 1 420 ? 11.922 15.562 23.25 1 93.69 420 MET A O 1
ATOM 3462 N N . GLU A 1 421 ? 10.641 16.203 24.953 1 93.19 421 GLU A N 1
ATOM 3463 C CA . GLU A 1 421 ? 10.656 14.906 25.625 1 93.19 421 GLU A CA 1
ATOM 3464 C C . GLU A 1 421 ? 10.109 13.812 24.703 1 93.19 421 GLU A C 1
ATOM 3466 O O . GLU A 1 421 ? 8.992 13.922 24.203 1 93.19 421 GLU A O 1
ATOM 3471 N N . ASN A 1 422 ? 10.859 12.75 24.516 1 95.06 422 ASN A N 1
ATOM 3472 C CA . ASN A 1 422 ? 10.484 11.586 23.719 1 95.06 422 ASN A CA 1
ATOM 3473 C C . ASN A 1 422 ? 9.977 12 22.328 1 95.06 422 ASN A C 1
ATOM 3475 O O . ASN A 1 422 ? 8.891 11.594 21.922 1 95.06 422 ASN A O 1
ATOM 3479 N N . ALA A 1 423 ? 10.75 12.805 21.703 1 95.69 423 ALA A N 1
ATOM 3480 C CA . ALA A 1 423 ? 10.391 13.297 20.375 1 95.69 423 ALA A CA 1
ATOM 3481 C C . ALA A 1 423 ? 10.531 12.195 19.328 1 95.69 423 ALA A C 1
ATOM 3483 O O . ALA A 1 423 ? 9.875 12.227 18.297 1 95.69 423 ALA A O 1
ATOM 3484 N N . LEU A 1 424 ? 11.43 11.234 19.609 1 96.31 424 LEU A N 1
ATOM 3485 C CA . LEU A 1 424 ? 11.719 10.125 18.703 1 96.31 424 LEU A CA 1
ATOM 3486 C C . LEU A 1 424 ? 11.797 8.812 19.469 1 96.31 424 LEU A C 1
ATOM 3488 O O . LEU A 1 424 ? 12.102 8.797 20.672 1 96.31 424 LEU A O 1
ATOM 3492 N N . CYS A 1 425 ? 11.539 7.816 18.797 1 97.31 425 CYS A N 1
ATOM 3493 C CA . CYS A 1 425 ? 11.859 6.492 19.328 1 97.31 425 CYS A CA 1
ATOM 3494 C C . CYS A 1 425 ? 12.43 5.594 18.234 1 97.31 425 CYS A C 1
ATOM 3496 O O . CYS A 1 425 ? 12.156 5.793 17.062 1 97.31 425 CYS A O 1
ATOM 3498 N N . VAL A 1 426 ? 13.32 4.68 18.594 1 97.88 426 VAL A N 1
ATOM 3499 C CA . VAL A 1 426 ? 13.984 3.715 17.719 1 97.88 426 VAL A CA 1
ATOM 3500 C C . VAL A 1 426 ? 13.734 2.299 18.234 1 97.88 426 VAL A C 1
ATOM 3502 O O . VAL A 1 426 ? 13.891 2.029 19.422 1 97.88 426 VAL A O 1
ATOM 3505 N N . PHE A 1 427 ? 13.336 1.434 17.359 1 96.81 427 PHE A N 1
ATOM 3506 C CA . PHE A 1 427 ? 13.141 0.047 17.75 1 96.81 427 PHE A CA 1
ATOM 3507 C C . PHE A 1 427 ? 13.258 -0.888 16.562 1 96.81 427 PHE A C 1
ATOM 3509 O O . PHE A 1 427 ? 13.18 -0.447 15.406 1 96.81 427 PHE A O 1
ATOM 3516 N N . ASP A 1 428 ? 13.562 -2.078 16.766 1 95 428 ASP A N 1
ATOM 3517 C CA . ASP A 1 428 ? 13.516 -3.111 15.727 1 95 428 ASP A CA 1
ATOM 3518 C C . ASP A 1 428 ? 12.242 -3.941 15.836 1 95 428 ASP A C 1
ATOM 3520 O O . ASP A 1 428 ? 11.633 -4.027 16.906 1 95 428 ASP A O 1
ATOM 3524 N N . GLN A 1 429 ? 11.836 -4.434 14.727 1 92.94 429 GLN A N 1
ATOM 3525 C CA . GLN A 1 429 ? 10.609 -5.215 14.711 1 92.94 429 GLN A CA 1
ATOM 3526 C C . GLN A 1 429 ? 10.641 -6.27 13.609 1 92.94 429 GLN A C 1
ATOM 3528 O O . GLN A 1 429 ? 11.203 -6.039 12.539 1 92.94 429 GLN A O 1
ATOM 3533 N N . SER A 1 430 ? 9.984 -7.426 13.945 1 91 430 SER A N 1
ATOM 3534 C CA . SER A 1 430 ? 9.758 -8.438 12.922 1 91 430 SER A CA 1
ATOM 3535 C C . SER A 1 430 ? 8.578 -8.062 12.031 1 91 430 SER A C 1
ATOM 3537 O O . SER A 1 430 ? 7.562 -7.562 12.516 1 91 430 SER A O 1
ATOM 3539 N N . THR A 1 431 ? 8.695 -8.32 10.773 1 91.12 431 THR A N 1
ATOM 3540 C CA . THR A 1 431 ? 7.574 -8.07 9.883 1 91.12 431 THR A CA 1
ATOM 3541 C C . THR A 1 431 ? 6.586 -9.227 9.914 1 91.12 431 THR A C 1
ATOM 3543 O O . THR A 1 431 ? 5.461 -9.109 9.422 1 91.12 431 THR A O 1
ATOM 3546 N N . MET A 1 432 ? 6.941 -10.305 10.438 1 91.88 432 MET A N 1
ATOM 3547 C CA . MET A 1 432 ? 6.168 -11.531 10.562 1 91.88 432 MET A CA 1
ATOM 3548 C C . MET A 1 432 ? 5.895 -12.148 9.195 1 91.88 432 MET A C 1
ATOM 3550 O O . MET A 1 432 ? 5.086 -13.07 9.07 1 91.88 432 MET A O 1
ATOM 3554 N N . VAL A 1 433 ? 6.379 -11.641 8.141 1 94.56 433 VAL A N 1
ATOM 3555 C CA . VAL A 1 433 ? 6.418 -12.211 6.797 1 94.56 433 VAL A CA 1
ATOM 3556 C C . VAL A 1 433 ? 7.863 -12.492 6.395 1 94.56 433 VAL A C 1
ATOM 3558 O O . VAL A 1 433 ? 8.719 -11.602 6.457 1 94.56 433 VAL A O 1
ATOM 3561 N N . PRO A 1 434 ? 8.148 -13.703 6.055 1 94.25 434 PRO A N 1
ATOM 3562 C CA . PRO A 1 434 ? 9.523 -13.961 5.617 1 94.25 434 PRO A CA 1
ATOM 3563 C C . PRO A 1 434 ? 9.93 -13.094 4.426 1 94.25 434 PRO A C 1
ATOM 3565 O O . PRO A 1 434 ? 9.117 -12.859 3.523 1 94.25 434 PRO A O 1
ATOM 3568 N N . LEU A 1 435 ? 11.125 -12.594 4.422 1 94.38 435 LEU A N 1
ATOM 3569 C CA . LEU A 1 435 ? 11.641 -11.82 3.301 1 94.38 435 LEU A CA 1
ATOM 3570 C C . LEU A 1 435 ? 11.75 -12.688 2.051 1 94.38 435 LEU A C 1
ATOM 3572 O O . LEU A 1 435 ? 11.578 -12.195 0.932 1 94.38 435 LEU A O 1
ATOM 3576 N N . SER A 1 436 ? 12.102 -13.922 2.293 1 93.56 436 SER A N 1
ATOM 3577 C CA . SER A 1 436 ? 12.047 -14.938 1.246 1 93.56 436 SER A CA 1
ATOM 3578 C C . SER A 1 436 ? 11.852 -16.328 1.837 1 93.56 436 SER A C 1
ATOM 3580 O O . SER A 1 436 ? 12.219 -16.578 2.986 1 93.56 436 SER A O 1
ATOM 3582 N N . ARG A 1 437 ? 11.289 -17.234 1.1 1 92.5 437 ARG A N 1
ATOM 3583 C CA . ARG A 1 437 ? 11.141 -18.641 1.476 1 92.5 437 ARG A CA 1
ATOM 3584 C C . ARG A 1 437 ? 10.828 -19.5 0.258 1 92.5 437 ARG A C 1
ATOM 3586 O O . ARG A 1 437 ? 10.094 -19.078 -0.64 1 92.5 437 ARG A O 1
ATOM 3593 N N . HIS A 1 438 ? 11.422 -20.609 0.225 1 90 438 HIS A N 1
ATOM 3594 C CA . HIS A 1 438 ? 11.133 -21.531 -0.872 1 90 438 HIS A CA 1
ATOM 3595 C C . HIS A 1 438 ? 11.609 -22.953 -0.542 1 90 438 HIS A C 1
ATOM 3597 O O . HIS A 1 438 ? 12.664 -23.125 0.065 1 90 438 HIS A O 1
ATOM 3603 N N . LYS A 1 439 ? 10.766 -23.828 -0.851 1 84.38 439 LYS A N 1
ATOM 3604 C CA . LYS A 1 439 ? 11.148 -25.234 -0.832 1 84.38 439 LYS A CA 1
ATOM 3605 C C . LYS A 1 439 ? 11.562 -25.719 -2.221 1 84.38 439 LYS A C 1
ATOM 3607 O O . LYS A 1 439 ? 10.859 -25.453 -3.205 1 84.38 439 LYS A O 1
ATOM 3612 N N . PHE A 1 440 ? 12.695 -26.359 -2.312 1 75.5 440 PHE A N 1
ATOM 3613 C CA . PHE A 1 440 ? 13.172 -26.797 -3.617 1 75.5 440 PHE A CA 1
ATOM 3614 C C . PHE A 1 440 ? 13.836 -28.172 -3.52 1 75.5 440 PHE A C 1
ATOM 3616 O O . PHE A 1 440 ? 14.344 -28.547 -2.461 1 75.5 440 PHE A O 1
ATOM 3623 N N . THR A 1 441 ? 13.727 -28.844 -4.578 1 73.5 441 THR A N 1
ATOM 3624 C CA . THR A 1 441 ? 14.312 -30.188 -4.645 1 73.5 441 THR A CA 1
ATOM 3625 C C . THR A 1 441 ? 15.578 -30.188 -5.496 1 73.5 441 THR A C 1
ATOM 3627 O O . THR A 1 441 ? 15.625 -29.531 -6.539 1 73.5 441 THR A O 1
ATOM 3630 N N . THR A 1 442 ? 16.609 -30.828 -5.023 1 68.75 442 THR A N 1
ATOM 3631 C CA . THR A 1 442 ? 17.875 -31.031 -5.738 1 68.75 442 THR A CA 1
ATOM 3632 C C . THR A 1 442 ? 18.188 -32.5 -5.879 1 68.75 442 THR A C 1
ATOM 3634 O O . THR A 1 442 ? 17.375 -33.375 -5.492 1 68.75 442 THR A O 1
ATOM 3637 N N . MET A 1 443 ? 19.328 -32.781 -6.535 1 65.56 443 MET A N 1
ATOM 3638 C CA . MET A 1 443 ? 19.812 -34.156 -6.641 1 65.56 443 MET A CA 1
ATOM 3639 C C . MET A 1 443 ? 20.125 -34.75 -5.266 1 65.56 443 MET A C 1
ATOM 3641 O O . MET A 1 443 ? 20.156 -35.969 -5.086 1 65.56 443 MET A O 1
ATOM 3645 N N . HIS A 1 444 ? 20.297 -33.812 -4.352 1 68.62 444 HIS A N 1
ATOM 3646 C CA . HIS A 1 444 ? 20.703 -34.25 -3.02 1 68.62 444 HIS A CA 1
ATOM 3647 C C . HIS A 1 444 ? 19.5 -34.281 -2.07 1 68.62 444 HIS A C 1
ATOM 3649 O O . HIS A 1 444 ? 19.672 -34.562 -0.878 1 68.62 444 HIS A O 1
ATOM 3655 N N . GLY A 1 445 ? 18.406 -34 -2.641 1 73.25 445 GLY A N 1
ATOM 3656 C CA . GLY A 1 445 ? 17.219 -34 -1.797 1 73.25 445 GLY A CA 1
ATOM 3657 C C . GLY A 1 445 ? 16.438 -32.719 -1.867 1 73.25 445 GLY A C 1
ATOM 3658 O O . GLY A 1 445 ? 16.688 -31.875 -2.736 1 73.25 445 GLY A O 1
ATOM 3659 N N . THR A 1 446 ? 15.383 -32.688 -0.969 1 79.69 446 THR A N 1
ATOM 3660 C CA . THR A 1 446 ? 14.539 -31.516 -0.906 1 79.69 446 THR A CA 1
ATOM 3661 C C . THR A 1 446 ? 14.953 -30.609 0.26 1 79.69 446 THR A C 1
ATOM 3663 O O . THR A 1 446 ? 15.211 -31.109 1.363 1 79.69 446 THR A O 1
ATOM 3666 N N . PHE A 1 447 ? 15.094 -29.328 -0.029 1 80.5 447 PHE A N 1
ATOM 3667 C CA . PHE A 1 447 ? 15.57 -28.391 0.973 1 80.5 447 PHE A CA 1
ATOM 3668 C C . PHE A 1 447 ? 14.609 -27.219 1.114 1 80.5 447 PHE A C 1
ATOM 3670 O O . PHE A 1 447 ? 13.828 -26.938 0.201 1 80.5 447 PHE A O 1
ATOM 3677 N N . PHE A 1 448 ? 14.656 -26.656 2.307 1 86 448 PHE A N 1
ATOM 3678 C CA . PHE A 1 448 ? 13.922 -25.438 2.604 1 86 448 PHE A CA 1
ATOM 3679 C C . PHE A 1 448 ? 14.883 -24.281 2.859 1 86 448 PHE A C 1
ATOM 3681 O O . PHE A 1 448 ? 15.891 -24.438 3.551 1 86 448 PHE A O 1
ATOM 3688 N N . ASP A 1 449 ? 14.602 -23.172 2.162 1 87.12 449 ASP A N 1
ATOM 3689 C CA . ASP A 1 449 ? 15.398 -21.969 2.283 1 87.12 449 ASP A CA 1
ATOM 3690 C C . ASP A 1 449 ? 14.523 -20.766 2.633 1 87.12 449 ASP A C 1
ATOM 3692 O O . ASP A 1 449 ? 13.516 -20.516 1.977 1 87.12 449 ASP A O 1
ATOM 3696 N N . ALA A 1 450 ? 14.938 -20.031 3.734 1 90.75 450 ALA A N 1
ATOM 3697 C CA . ALA A 1 450 ? 14.133 -18.875 4.094 1 90.75 450 ALA A CA 1
ATOM 3698 C C . ALA A 1 450 ? 14.984 -17.797 4.75 1 90.75 450 ALA A C 1
ATOM 3700 O O . ALA A 1 450 ? 16 -18.094 5.375 1 90.75 450 ALA A O 1
ATOM 3701 N N . LEU A 1 451 ? 14.609 -16.562 4.531 1 91.06 451 LEU A N 1
ATOM 3702 C CA . LEU A 1 451 ? 15.141 -15.375 5.195 1 91.06 451 LEU A CA 1
ATOM 3703 C C . LEU A 1 451 ? 14.031 -14.609 5.914 1 91.06 451 LEU A C 1
ATOM 3705 O O . LEU A 1 451 ? 12.953 -14.391 5.352 1 91.06 451 LEU A O 1
ATOM 3709 N N . LEU A 1 452 ? 14.312 -14.328 7.141 1 89.69 452 LEU A N 1
ATOM 3710 C CA . LEU A 1 452 ? 13.359 -13.508 7.883 1 89.69 452 LEU A CA 1
ATOM 3711 C C . LEU A 1 452 ? 13.688 -12.023 7.723 1 89.69 452 LEU A C 1
ATOM 3713 O O . LEU A 1 452 ? 14.805 -11.664 7.355 1 89.69 452 LEU A O 1
ATOM 3717 N N . ASP A 1 453 ? 12.656 -11.203 7.93 1 87.62 453 ASP A N 1
ATOM 3718 C CA . ASP A 1 453 ? 12.844 -9.758 7.82 1 87.62 453 ASP A CA 1
ATOM 3719 C C . ASP A 1 453 ? 12.641 -9.078 9.172 1 87.62 453 ASP A C 1
ATOM 3721 O O . ASP A 1 453 ? 11.516 -8.961 9.656 1 87.62 453 ASP A O 1
ATOM 3725 N N . LYS A 1 454 ? 13.672 -8.68 9.773 1 90.12 454 LYS A N 1
ATOM 3726 C CA . LYS A 1 454 ? 13.68 -7.789 10.93 1 90.12 454 LYS A CA 1
ATOM 3727 C C . LYS A 1 454 ? 14.062 -6.367 10.523 1 90.12 454 LYS A C 1
ATOM 3729 O O . LYS A 1 454 ? 15.133 -6.148 9.938 1 90.12 454 LYS A O 1
ATOM 3734 N N . ILE A 1 455 ? 13.266 -5.387 10.828 1 96.06 455 ILE A N 1
ATOM 3735 C CA . ILE A 1 455 ? 13.469 -4.035 10.328 1 96.06 455 ILE A CA 1
ATOM 3736 C C . ILE A 1 455 ? 13.773 -3.094 11.492 1 96.06 455 ILE A C 1
ATOM 3738 O O . ILE A 1 455 ? 13.383 -3.357 12.633 1 96.06 455 ILE A O 1
ATOM 3742 N N . LEU A 1 456 ? 14.562 -2.064 11.219 1 97.88 456 LEU A N 1
ATOM 3743 C CA . LEU A 1 456 ? 14.719 -0.95 12.148 1 97.88 456 LEU A CA 1
ATOM 3744 C C . LEU A 1 456 ? 13.711 0.156 11.844 1 97.88 456 LEU A C 1
ATOM 3746 O O . LEU A 1 456 ? 13.539 0.544 10.688 1 97.88 456 LEU A O 1
ATOM 3750 N N . VAL A 1 457 ? 13.078 0.625 12.883 1 98.19 457 VAL A N 1
ATOM 3751 C CA . VAL A 1 457 ? 12.094 1.694 12.75 1 98.19 457 VAL A CA 1
ATOM 3752 C C . VAL A 1 457 ? 12.562 2.93 13.508 1 98.19 457 VAL A C 1
ATOM 3754 O O . VAL A 1 457 ? 12.883 2.85 14.695 1 98.19 457 VAL A O 1
ATOM 3757 N N . LEU A 1 458 ? 12.75 4 12.859 1 98.5 458 LEU A N 1
ATOM 3758 C CA . LEU A 1 458 ? 12.852 5.328 13.453 1 98.5 458 LEU A CA 1
ATOM 3759 C C . LEU A 1 458 ? 11.539 6.094 13.312 1 98.5 458 LEU A C 1
ATOM 3761 O O . LEU A 1 458 ? 11.109 6.391 12.203 1 98.5 458 LEU A O 1
ATOM 3765 N N . ARG A 1 459 ? 10.898 6.406 14.547 1 97.94 459 ARG A N 1
ATOM 3766 C CA . ARG A 1 459 ? 9.539 6.945 14.523 1 97.94 459 ARG A CA 1
ATOM 3767 C C . ARG A 1 459 ? 9.477 8.297 15.227 1 97.94 459 ARG A C 1
ATOM 3769 O O . ARG A 1 459 ? 10.102 8.492 16.266 1 97.94 459 ARG A O 1
ATOM 3776 N N . THR A 1 460 ? 8.742 9.227 14.578 1 97.88 460 THR A N 1
ATOM 3777 C CA . THR A 1 460 ? 8.297 10.453 15.234 1 97.88 460 THR A CA 1
ATOM 3778 C C . THR A 1 460 ? 6.812 10.695 14.961 1 97.88 460 THR A C 1
ATOM 3780 O O . THR A 1 460 ? 6.238 10.109 14.039 1 97.88 460 THR A O 1
ATOM 3783 N N . VAL A 1 461 ? 6.125 11.414 15.859 1 96.62 461 VAL A N 1
ATOM 3784 C CA . VAL A 1 461 ? 4.746 11.844 15.656 1 96.62 461 VAL A CA 1
ATOM 3785 C C . VAL A 1 461 ? 4.672 13.367 15.711 1 96.62 461 VAL A C 1
ATOM 3787 O O . VAL A 1 461 ? 5.125 13.984 16.672 1 96.62 461 VAL A O 1
ATOM 3790 N N . VAL A 1 462 ? 4.195 13.883 14.648 1 95.31 462 VAL A N 1
ATOM 3791 C CA . VAL A 1 462 ? 3.986 15.328 14.602 1 95.31 462 VAL A CA 1
ATOM 3792 C C . VAL A 1 462 ? 2.5 15.641 14.773 1 95.31 462 VAL A C 1
ATOM 3794 O O . VAL A 1 462 ? 1.662 15.117 14.031 1 95.31 462 VAL A O 1
ATOM 3797 N N . THR A 1 463 ? 2.211 16.469 15.68 1 91.38 463 THR A N 1
ATOM 3798 C CA . THR A 1 463 ? 0.821 16.812 15.953 1 91.38 463 THR A CA 1
ATOM 3799 C C . THR A 1 463 ? 0.532 18.266 15.57 1 91.38 463 THR A C 1
ATOM 3801 O O . THR A 1 463 ? 1.21 19.172 16.031 1 91.38 463 THR A O 1
ATOM 3804 N N . PHE A 1 464 ? -0.413 18.359 14.758 1 86.5 464 PHE A N 1
ATOM 3805 C CA . PHE A 1 464 ? -0.891 19.688 14.375 1 86.5 464 PHE A CA 1
ATOM 3806 C C . PHE A 1 464 ? -2.391 19.812 14.617 1 86.5 464 PHE A C 1
ATOM 3808 O O . PHE A 1 464 ? -3.193 19.219 13.891 1 86.5 464 PHE A O 1
ATOM 3815 N N . LEU A 1 465 ? -2.73 20.641 15.57 1 81.81 465 LEU A N 1
ATOM 3816 C CA . LEU A 1 465 ? -4.133 20.844 15.914 1 81.81 465 LEU A CA 1
ATOM 3817 C C . LEU A 1 465 ? -4.852 19.531 16.125 1 81.81 465 LEU A C 1
ATOM 3819 O O . LEU A 1 465 ? -4.5 18.766 17.031 1 81.81 465 LEU A O 1
ATOM 3823 N N . SER A 1 466 ? -5.645 19.141 15.117 1 81.38 466 SER A N 1
ATOM 3824 C CA . SER A 1 466 ? -6.488 17.969 15.297 1 81.38 466 SER A CA 1
ATOM 3825 C C . SER A 1 466 ? -5.836 16.719 14.711 1 81.38 466 SER A C 1
ATOM 3827 O O . SER A 1 466 ? -6.301 15.602 14.945 1 81.38 466 SER A O 1
ATOM 3829 N N . TYR A 1 467 ? -4.734 16.875 14.117 1 90.38 467 TYR A N 1
ATOM 3830 C CA . TYR A 1 467 ? -4.188 15.734 13.398 1 90.38 467 TYR A CA 1
ATOM 3831 C C . TYR A 1 467 ? -2.865 15.281 14.008 1 90.38 467 TYR A C 1
ATOM 3833 O O . TYR A 1 467 ? -2.062 16.109 14.445 1 90.38 467 TYR A O 1
ATOM 3841 N N . ASP A 1 468 ? -2.678 14.07 14.062 1 95.75 468 ASP A N 1
ATOM 3842 C CA . ASP A 1 468 ? -1.408 13.414 14.359 1 95.75 468 ASP A CA 1
ATOM 3843 C C . ASP A 1 468 ? -0.881 12.664 13.141 1 95.75 468 ASP A C 1
ATOM 3845 O O . ASP A 1 468 ? -1.611 11.883 12.523 1 95.75 468 ASP A O 1
ATOM 3849 N N . TYR A 1 469 ? 0.331 12.875 12.805 1 97.44 469 TYR A N 1
ATOM 3850 C CA . TYR A 1 469 ? 0.998 12.141 11.734 1 97.44 469 TYR A CA 1
ATOM 3851 C C . TYR A 1 469 ? 2.098 11.242 12.297 1 97.44 469 TYR A C 1
ATOM 3853 O O . TYR A 1 469 ? 3.096 11.734 12.828 1 97.44 469 TYR A O 1
ATOM 3861 N N . ILE A 1 470 ? 1.876 9.984 12.242 1 98 470 ILE A N 1
ATOM 3862 C CA . ILE A 1 470 ? 2.914 9.031 12.625 1 98 470 ILE A CA 1
ATOM 3863 C C . ILE A 1 470 ? 3.871 8.812 11.453 1 98 470 ILE A C 1
ATOM 3865 O O . ILE A 1 470 ? 3.48 8.266 10.414 1 98 470 ILE A O 1
ATOM 3869 N N . ILE A 1 471 ? 5.082 9.195 11.602 1 98.31 471 ILE A N 1
ATOM 3870 C CA . ILE A 1 471 ? 6.062 9.148 10.523 1 98.31 471 ILE A CA 1
ATOM 3871 C C . ILE A 1 471 ? 7.133 8.102 10.844 1 98.31 471 ILE A C 1
ATOM 3873 O O . ILE A 1 471 ? 7.828 8.203 11.852 1 98.31 471 ILE A O 1
ATOM 3877 N N . ASP A 1 472 ? 7.273 7.148 10.023 1 98.5 472 ASP A N 1
ATOM 3878 C CA . ASP A 1 472 ? 8.219 6.055 10.211 1 98.5 472 ASP A CA 1
ATOM 3879 C C . ASP A 1 472 ? 9.227 5.992 9.07 1 98.5 472 ASP A C 1
ATOM 3881 O O . ASP A 1 472 ? 8.859 6.152 7.902 1 98.5 472 ASP A O 1
ATOM 3885 N N . TYR A 1 473 ? 10.445 5.812 9.383 1 98.69 473 TYR A N 1
ATOM 3886 C CA . TYR A 1 473 ? 11.492 5.375 8.469 1 98.69 473 TYR A CA 1
ATOM 3887 C C . TYR A 1 473 ? 11.914 3.939 8.766 1 98.69 473 TYR A C 1
ATOM 3889 O O . TYR A 1 473 ? 12.398 3.643 9.859 1 98.69 473 TYR A O 1
ATOM 3897 N N . LEU A 1 474 ? 11.695 3.096 7.828 1 98.5 474 LEU A N 1
ATOM 3898 C CA . LEU A 1 474 ? 11.984 1.676 8 1 98.5 474 LEU A CA 1
ATOM 3899 C C . LEU A 1 474 ? 13.219 1.27 7.199 1 98.5 474 LEU A C 1
ATOM 3901 O O . LEU A 1 474 ? 13.281 1.509 5.992 1 98.5 474 LEU A O 1
ATOM 3905 N N . PHE A 1 475 ? 14.148 0.673 7.852 1 98.31 475 PHE A N 1
ATOM 3906 C CA . PHE A 1 475 ? 15.359 0.173 7.211 1 98.31 475 PHE A CA 1
ATOM 3907 C C . PHE A 1 475 ? 15.359 -1.351 7.164 1 98.31 475 PHE A C 1
ATOM 3909 O O . PHE A 1 475 ? 15.555 -2.008 8.188 1 98.31 475 PHE A O 1
ATOM 3916 N N . HIS A 1 476 ? 15.188 -1.862 5.992 1 97 476 HIS A N 1
ATOM 3917 C CA . HIS A 1 476 ? 15.172 -3.307 5.793 1 97 476 HIS A CA 1
ATOM 3918 C C . HIS A 1 476 ? 16.594 -3.855 5.652 1 97 476 HIS A C 1
ATOM 3920 O O . HIS A 1 476 ? 17.484 -3.17 5.137 1 97 476 HIS A O 1
ATOM 3926 N N . LYS A 1 477 ? 16.766 -5.043 5.969 1 93.25 477 LYS A N 1
ATOM 3927 C CA . LYS A 1 477 ? 18.094 -5.652 5.977 1 93.25 477 LYS A CA 1
ATOM 3928 C C . LYS A 1 477 ? 18.656 -5.785 4.562 1 93.25 477 LYS A C 1
ATOM 3930 O O . LYS A 1 477 ? 19.859 -5.906 4.371 1 93.25 477 LYS A O 1
ATOM 3935 N N . ASN A 1 478 ? 17.797 -5.785 3.6 1 94.12 478 ASN A N 1
ATOM 3936 C CA . ASN A 1 478 ? 18.25 -6.078 2.242 1 94.12 478 ASN A CA 1
ATOM 3937 C C . ASN A 1 478 ? 18.656 -4.812 1.501 1 94.12 478 ASN A C 1
ATOM 3939 O O . ASN A 1 478 ? 18.797 -4.816 0.275 1 94.12 478 ASN A O 1
ATOM 3943 N N . GLY A 1 479 ? 18.688 -3.699 2.197 1 96.62 479 GLY A N 1
ATOM 3944 C CA . GLY A 1 479 ? 19.141 -2.459 1.585 1 96.62 479 GLY A CA 1
ATOM 3945 C C . GLY A 1 479 ? 18 -1.561 1.15 1 96.62 479 GLY A C 1
ATOM 3946 O O . GLY A 1 479 ? 18.219 -0.499 0.566 1 96.62 479 GLY A O 1
ATOM 3947 N N . ALA A 1 480 ? 16.797 -1.928 1.419 1 97.69 480 ALA A N 1
ATOM 3948 C CA . ALA A 1 480 ? 15.633 -1.104 1.08 1 97.69 480 ALA A CA 1
ATOM 3949 C C . ALA A 1 480 ? 15.273 -0.168 2.23 1 97.69 480 ALA A C 1
ATOM 3951 O O . ALA A 1 480 ? 15.469 -0.506 3.4 1 97.69 480 ALA A O 1
ATOM 3952 N N . ILE A 1 481 ? 14.789 0.969 1.892 1 98.5 481 ILE A N 1
ATOM 3953 C CA . ILE A 1 481 ? 14.258 1.943 2.84 1 98.5 481 ILE A CA 1
ATOM 3954 C C . ILE A 1 481 ? 12.789 2.227 2.521 1 98.5 481 ILE A C 1
ATOM 3956 O O . ILE A 1 481 ? 12.422 2.396 1.355 1 98.5 481 ILE A O 1
ATOM 3960 N N . GLU A 1 482 ? 11.992 2.238 3.543 1 98.25 482 GLU A N 1
ATOM 3961 C CA . GLU A 1 482 ? 10.586 2.568 3.375 1 98.25 482 GLU A CA 1
ATOM 3962 C C . GLU A 1 482 ? 10.18 3.729 4.277 1 98.25 482 GLU A C 1
ATOM 3964 O O . GLU A 1 482 ? 10.594 3.799 5.434 1 98.25 482 GLU A O 1
ATOM 3969 N N . VAL A 1 483 ? 9.484 4.645 3.707 1 98.62 483 VAL A N 1
ATOM 3970 C CA . VAL A 1 483 ? 8.852 5.711 4.477 1 98.62 483 VAL A CA 1
ATOM 3971 C C . VAL A 1 483 ? 7.344 5.473 4.547 1 98.62 483 VAL A C 1
ATOM 3973 O O . VAL A 1 483 ? 6.707 5.164 3.537 1 98.62 483 VAL A O 1
ATOM 3976 N N . GLN A 1 484 ? 6.812 5.582 5.762 1 98.25 484 GLN A N 1
ATOM 3977 C CA . GLN A 1 484 ? 5.371 5.477 5.98 1 98.25 484 GLN A CA 1
ATOM 3978 C C . GLN A 1 484 ? 4.855 6.633 6.828 1 98.25 484 GLN A C 1
ATOM 3980 O O . GLN A 1 484 ? 5.52 7.055 7.777 1 98.25 484 GLN A O 1
ATOM 3985 N N . ILE A 1 485 ? 3.721 7.105 6.43 1 98.56 485 ILE A N 1
ATOM 3986 C CA . ILE A 1 485 ? 3.014 8.086 7.25 1 98.56 485 ILE A CA 1
ATOM 3987 C C . ILE A 1 485 ? 1.585 7.605 7.504 1 98.56 485 ILE A C 1
ATOM 3989 O O . ILE A 1 485 ? 0.867 7.25 6.566 1 98.56 485 ILE A O 1
ATOM 3993 N N . HIS A 1 486 ? 1.18 7.566 8.75 1 98 486 HIS A N 1
ATOM 3994 C CA . HIS A 1 486 ? -0.192 7.289 9.164 1 98 486 HIS A CA 1
ATOM 3995 C C . HIS A 1 486 ? -0.848 8.523 9.766 1 98 486 HIS A C 1
ATOM 3997 O O . HIS A 1 486 ? -0.282 9.164 10.656 1 98 486 HIS A O 1
ATOM 4003 N N . SER A 1 487 ? -1.985 8.828 9.258 1 97.69 487 SER A N 1
ATOM 4004 C CA . SER A 1 487 ? -2.707 9.992 9.773 1 97.69 487 SER A CA 1
ATOM 4005 C C . SER A 1 487 ? -3.816 9.57 10.734 1 97.69 487 SER A C 1
ATOM 4007 O O . SER A 1 487 ? -4.531 8.594 10.477 1 97.69 487 SER A O 1
ATOM 4009 N N . THR A 1 488 ? -3.922 10.211 11.82 1 96.69 488 THR A N 1
ATOM 4010 C CA . THR A 1 488 ? -4.965 10.016 12.82 1 96.69 488 THR A CA 1
ATOM 4011 C C . THR A 1 488 ? -5.293 11.328 13.531 1 96.69 488 THR A C 1
ATOM 4013 O O . THR A 1 488 ? -4.938 12.406 13.047 1 96.69 488 THR A O 1
ATOM 4016 N N . GLY A 1 489 ? -6.125 11.234 14.523 1 93.19 489 GLY A N 1
ATOM 4017 C CA . GLY A 1 489 ? -6.574 12.438 15.211 1 93.19 489 GLY A CA 1
ATOM 4018 C C . GLY A 1 489 ? -8.055 12.719 15.023 1 93.19 489 GLY A C 1
ATOM 4019 O O . GLY A 1 489 ? -8.836 11.797 14.758 1 93.19 489 GLY A O 1
ATOM 4020 N N . LYS A 1 490 ? -8.383 13.984 15.219 1 90 490 LYS A N 1
ATOM 4021 C CA . LYS A 1 490 ? -9.797 14.359 15.18 1 90 490 LYS A CA 1
ATOM 4022 C C . LYS A 1 490 ? -10.141 15.047 13.859 1 90 490 LYS A C 1
ATOM 4024 O O . LYS A 1 490 ? -9.297 15.719 13.266 1 90 490 LYS A O 1
ATOM 4029 N N . LEU A 1 491 ? -11.391 14.906 13.508 1 90.94 491 LEU A N 1
ATOM 4030 C CA . LEU A 1 491 ? -11.875 15.516 12.273 1 90.94 491 LEU A CA 1
ATOM 4031 C C . LEU A 1 491 ? -12 17.031 12.43 1 90.94 491 LEU A C 1
ATOM 4033 O O . LEU A 1 491 ? -12.398 17.516 13.492 1 90.94 491 LEU A O 1
ATOM 4037 N N . LEU A 1 492 ? -11.594 17.703 11.398 1 89.25 492 LEU A N 1
ATOM 4038 C CA . LEU A 1 492 ? -12.016 19.094 11.297 1 89.25 492 LEU A CA 1
ATOM 4039 C C . LEU A 1 492 ? -13.453 19.188 10.789 1 89.25 492 LEU A C 1
ATOM 4041 O O . LEU A 1 492 ? -13.797 18.594 9.766 1 89.25 492 LEU A O 1
ATOM 4045 N N . VAL A 1 493 ? -14.297 19.906 11.477 1 91.38 493 VAL A N 1
ATOM 4046 C CA . VAL A 1 493 ? -15.727 19.922 11.195 1 91.38 493 VAL A CA 1
ATOM 4047 C C . VAL A 1 493 ? -16.234 21.359 11.133 1 91.38 493 VAL A C 1
ATOM 4049 O O . VAL A 1 493 ? -15.586 22.266 11.664 1 91.38 493 VAL A O 1
ATOM 4052 N N . THR A 1 494 ? -17.281 21.578 10.414 1 92.12 494 THR A N 1
ATOM 4053 C CA . THR A 1 494 ? -18.031 22.828 10.367 1 92.12 494 THR A CA 1
ATOM 4054 C C . THR A 1 494 ? -19.5 22.594 10.719 1 92.12 494 THR A C 1
ATOM 4056 O O . THR A 1 494 ? -19.922 21.453 10.875 1 92.12 494 THR A O 1
ATOM 4059 N N . SER A 1 495 ? -20.172 23.688 10.969 1 92 495 SER A N 1
ATOM 4060 C CA . SER A 1 495 ? -21.594 23.578 11.242 1 92 495 SER A CA 1
ATOM 4061 C C . SER A 1 495 ? -22.359 23.047 10.031 1 92 495 SER A C 1
ATOM 4063 O O . SER A 1 495 ? -22.031 23.391 8.891 1 92 495 SER A O 1
ATOM 4065 N N . TYR A 1 496 ? -23.359 22.266 10.297 1 91.06 496 TYR A N 1
ATOM 4066 C CA . TYR A 1 496 ? -24.094 21.609 9.219 1 91.06 496 TYR A CA 1
ATOM 4067 C C . TYR A 1 496 ? -25.234 22.484 8.711 1 91.06 496 TYR A C 1
ATOM 4069 O O . TYR A 1 496 ? -25.891 23.172 9.5 1 91.06 496 TYR A O 1
ATOM 4077 N N . SER A 1 497 ? -25.422 22.484 7.465 1 89.06 497 SER A N 1
ATOM 4078 C CA . SER A 1 497 ? -26.625 22.906 6.746 1 89.06 497 SER A CA 1
ATOM 4079 C C . SER A 1 497 ? -26.812 22.109 5.461 1 89.06 497 SER A C 1
ATOM 4081 O O . SER A 1 497 ? -25.844 21.547 4.922 1 89.06 497 SER A O 1
ATOM 4083 N N . PRO A 1 498 ? -28.031 21.922 4.984 1 84.69 498 PRO A N 1
ATOM 4084 C CA . PRO A 1 498 ? -28.297 21.062 3.82 1 84.69 498 PRO A CA 1
ATOM 4085 C C . PRO A 1 498 ? -27.453 21.453 2.607 1 84.69 498 PRO A C 1
ATOM 4087 O O . PRO A 1 498 ? -27.109 20.594 1.793 1 84.69 498 PRO A O 1
ATOM 4090 N N . ASN A 1 499 ? -27.031 22.688 2.463 1 81.62 499 ASN A N 1
ATOM 4091 C CA . ASN A 1 499 ? -26.25 23.156 1.329 1 81.62 499 ASN A CA 1
ATOM 4092 C C . ASN A 1 499 ? -24.812 22.656 1.388 1 81.62 499 ASN A C 1
ATOM 4094 O O . ASN A 1 499 ? -24.078 22.734 0.401 1 81.62 499 ASN A O 1
ATOM 4098 N N . LYS A 1 500 ? -24.5 22.125 2.436 1 84.25 500 LYS A N 1
ATOM 4099 C CA . LYS A 1 500 ? -23.109 21.75 2.658 1 84.25 500 LYS A CA 1
ATOM 4100 C C . LYS A 1 500 ? -22.875 20.266 2.322 1 84.25 500 LYS A C 1
ATOM 4102 O O . LYS A 1 500 ? -21.75 19.781 2.377 1 84.25 500 LYS A O 1
ATOM 4107 N N . GLY A 1 501 ? -23.844 19.547 1.894 1 89.62 501 GLY A N 1
ATOM 4108 C CA . GLY A 1 501 ? -23.781 18.109 1.667 1 89.62 501 GLY A CA 1
ATOM 4109 C C . GLY A 1 501 ? -22.766 17.719 0.608 1 89.62 501 GLY A C 1
ATOM 4110 O O . GLY A 1 501 ? -22.172 16.641 0.669 1 89.62 501 GLY A O 1
ATOM 4111 N N . ALA A 1 502 ? -22.516 18.594 -0.32 1 93.31 502 ALA A N 1
ATOM 4112 C CA . ALA A 1 502 ? -21.594 18.312 -1.421 1 93.31 502 ALA A CA 1
ATOM 4113 C C . ALA A 1 502 ? -20.141 18.422 -0.965 1 93.31 502 ALA A C 1
ATOM 4115 O O . ALA A 1 502 ? -19.234 17.984 -1.673 1 93.31 502 ALA A O 1
ATOM 4116 N N . TYR A 1 503 ? -19.969 18.922 0.233 1 95.62 503 TYR A N 1
ATOM 4117 C CA . TYR A 1 503 ? -18.594 19.219 0.643 1 95.62 503 TYR A CA 1
ATOM 4118 C C . TYR A 1 503 ? -18.219 18.438 1.9 1 95.62 503 TYR A C 1
ATOM 4120 O O . TYR A 1 503 ? -17.25 18.766 2.57 1 95.62 503 TYR A O 1
ATOM 4128 N N . GLY A 1 504 ? -19.031 17.453 2.238 1 95.69 504 GLY A N 1
ATOM 4129 C CA . GLY A 1 504 ? -18.703 16.672 3.42 1 95.69 504 GLY A CA 1
ATOM 4130 C C . GLY A 1 504 ? -19.766 15.641 3.77 1 95.69 504 GLY A C 1
ATOM 4131 O O . GLY A 1 504 ? -20.625 15.32 2.945 1 95.69 504 GLY A O 1
ATOM 4132 N N . VAL A 1 505 ? -19.594 15.055 4.945 1 95.5 505 VAL A N 1
ATOM 4133 C CA . VAL A 1 505 ? -20.531 14.07 5.492 1 95.5 505 VAL A CA 1
ATOM 4134 C C . VAL A 1 505 ? -21.047 14.539 6.848 1 95.5 505 VAL A C 1
ATOM 4136 O O . VAL A 1 505 ? -20.25 14.891 7.73 1 95.5 505 VAL A O 1
ATOM 4139 N N . GLN A 1 506 ? -22.391 14.633 6.938 1 93.62 506 GLN A N 1
ATOM 4140 C CA . GLN A 1 506 ? -22.984 15 8.219 1 93.62 506 GLN A CA 1
ATOM 4141 C C . GLN A 1 506 ? -22.703 13.938 9.281 1 93.62 506 GLN A C 1
ATOM 4143 O O . GLN A 1 506 ? -22.984 12.758 9.078 1 93.62 506 GLN A O 1
ATOM 4148 N N . ILE A 1 507 ? -22.141 14.359 10.398 1 90.31 507 ILE A N 1
ATOM 4149 C CA . ILE A 1 507 ? -21.734 13.375 11.391 1 90.31 507 ILE A CA 1
ATOM 4150 C C . ILE A 1 507 ? -22.516 13.586 12.68 1 90.31 507 ILE A C 1
ATOM 4152 O O . ILE A 1 507 ? -22.453 12.766 13.602 1 90.31 507 ILE A O 1
ATOM 4156 N N . SER A 1 508 ? -23.172 14.664 12.82 1 88 508 SER A N 1
ATOM 4157 C CA . SER A 1 508 ? -24.141 14.945 13.883 1 88 508 SER A CA 1
ATOM 4158 C C . SER A 1 508 ? -25.266 15.844 13.383 1 88 508 SER A C 1
ATOM 4160 O O . SER A 1 508 ? -25.281 16.25 12.219 1 88 508 SER A O 1
ATOM 4162 N N . LYS A 1 509 ? -26.172 16.109 14.234 1 86.62 509 LYS A N 1
ATOM 4163 C CA . LYS A 1 509 ? -27.312 16.953 13.844 1 86.62 509 LYS A CA 1
ATOM 4164 C C . LYS A 1 509 ? -26.844 18.344 13.414 1 86.62 509 LYS A C 1
ATOM 4166 O O . LYS A 1 509 ? -27.469 18.984 12.562 1 86.62 509 LYS A O 1
ATOM 4171 N N . THR A 1 510 ? -25.688 18.766 13.977 1 87.94 510 THR A N 1
ATOM 4172 C CA . THR A 1 510 ? -25.281 20.156 13.758 1 87.94 510 THR A CA 1
ATOM 4173 C C . THR A 1 510 ? -23.906 20.219 13.109 1 87.94 510 THR A C 1
ATOM 4175 O O . THR A 1 510 ? -23.328 21.297 12.961 1 87.94 510 THR A O 1
ATOM 4178 N N . THR A 1 511 ? -23.391 19.094 12.82 1 91 511 THR A N 1
ATOM 4179 C CA . THR A 1 511 ? -21.984 19.109 12.43 1 91 511 THR A CA 1
ATOM 4180 C C . THR A 1 511 ? -21.781 18.344 11.133 1 91 511 THR A C 1
ATOM 4182 O O . THR A 1 511 ? -22.375 17.281 10.93 1 91 511 THR A O 1
ATOM 4185 N N . ILE A 1 512 ? -20.984 18.859 10.25 1 93.44 512 ILE A N 1
ATOM 4186 C CA . ILE A 1 512 ? -20.547 18.188 9.023 1 93.44 512 ILE A CA 1
ATOM 4187 C C . ILE A 1 512 ? -19.031 18.125 8.984 1 93.44 512 ILE A C 1
ATOM 4189 O O . ILE A 1 512 ? -18.344 19.062 9.383 1 93.44 512 ILE A O 1
ATOM 4193 N N . ALA A 1 513 ? -18.5 16.969 8.734 1 94.81 513 ALA A N 1
ATOM 4194 C CA . ALA A 1 513 ? -17.078 16.797 8.5 1 94.81 513 ALA A CA 1
ATOM 4195 C C . ALA A 1 513 ? -16.734 17.016 7.027 1 94.81 513 ALA A C 1
ATOM 4197 O O . ALA A 1 513 ? -17.281 16.344 6.152 1 94.81 513 ALA A O 1
ATOM 4198 N N . ASN A 1 514 ? -15.797 17.859 6.727 1 96.25 514 ASN A N 1
ATOM 4199 C CA . ASN A 1 514 ? -15.523 18.297 5.363 1 96.25 514 ASN A CA 1
ATOM 4200 C C . ASN A 1 514 ? -14.57 17.344 4.648 1 96.25 514 ASN A C 1
ATOM 4202 O O . ASN A 1 514 ? -13.625 16.828 5.258 1 96.25 514 ASN A O 1
ATOM 4206 N N . ILE A 1 515 ? -14.812 17.125 3.312 1 97.44 515 ILE A N 1
ATOM 4207 C CA . ILE A 1 515 ? -13.875 16.344 2.508 1 97.44 515 ILE A CA 1
ATOM 4208 C C . ILE A 1 515 ? -12.562 17.125 2.359 1 97.44 515 ILE A C 1
ATOM 4210 O O . ILE A 1 515 ? -12.555 18.344 2.406 1 97.44 515 ILE A O 1
ATOM 4214 N N . HIS A 1 516 ? -11.477 16.406 2.23 1 96.94 516 HIS A N 1
ATOM 4215 C CA . HIS A 1 516 ? -10.188 17.078 2.133 1 96.94 516 HIS A CA 1
ATOM 4216 C C . HIS A 1 516 ? -9.125 16.172 1.532 1 96.94 516 HIS A C 1
ATOM 4218 O O . HIS A 1 516 ? -9.336 14.953 1.427 1 96.94 516 HIS A O 1
ATOM 4224 N N . ASN A 1 517 ? -8.078 16.734 1.07 1 97.31 517 ASN A N 1
ATOM 4225 C CA . ASN A 1 517 ? -6.922 16.094 0.452 1 97.31 517 ASN A CA 1
ATOM 4226 C C . ASN A 1 517 ? -5.664 16.266 1.299 1 97.31 517 ASN A C 1
ATOM 4228 O O . ASN A 1 517 ? -5.23 17.391 1.549 1 97.31 517 ASN A O 1
ATOM 4232 N N . HIS A 1 518 ? -5.086 15.18 1.837 1 97.88 518 HIS A N 1
ATOM 4233 C CA . HIS A 1 518 ? -3.789 15.203 2.504 1 97.88 518 HIS A CA 1
ATOM 4234 C C . HIS A 1 518 ? -2.652 14.984 1.51 1 97.88 518 HIS A C 1
ATOM 4236 O O . HIS A 1 518 ? -2.676 14.023 0.734 1 97.88 518 HIS A O 1
ATOM 4242 N N . LEU A 1 519 ? -1.659 15.812 1.616 1 98.25 519 LEU A N 1
ATOM 4243 C CA . LEU A 1 519 ? -0.477 15.719 0.767 1 98.25 519 LEU A CA 1
ATOM 4244 C C . LEU A 1 519 ? 0.799 15.789 1.599 1 98.25 519 LEU A C 1
ATOM 4246 O O . LEU A 1 519 ? 0.878 16.562 2.559 1 98.25 519 LEU A O 1
ATOM 4250 N N . PHE A 1 520 ? 1.761 14.984 1.259 1 98.56 520 PHE A N 1
ATOM 4251 C CA . PHE A 1 520 ? 3.062 14.914 1.911 1 98.56 520 PHE A CA 1
ATOM 4252 C C . PHE A 1 520 ? 4.188 15 0.886 1 98.56 520 PHE A C 1
ATOM 4254 O O . PHE A 1 520 ? 4.207 14.234 -0.084 1 98.56 520 PHE A O 1
ATOM 4261 N N . HIS A 1 521 ? 5.066 15.867 1.054 1 98.62 521 HIS A N 1
ATOM 4262 C CA . HIS A 1 521 ? 6.133 16.062 0.079 1 98.62 521 HIS A CA 1
ATOM 4263 C C . HIS A 1 521 ? 7.496 15.727 0.682 1 98.62 521 HIS A C 1
ATOM 4265 O O . HIS A 1 521 ? 7.828 16.203 1.772 1 98.62 521 HIS A O 1
ATOM 4271 N N . TYR A 1 522 ? 8.305 14.938 -0.019 1 98.75 522 TYR A N 1
ATOM 4272 C CA . TYR A 1 522 ? 9.594 14.477 0.474 1 98.75 522 TYR A CA 1
ATOM 4273 C C . TYR A 1 522 ? 10.719 14.898 -0.465 1 98.75 522 TYR A C 1
ATOM 4275 O O . TYR A 1 522 ? 10.539 14.922 -1.685 1 98.75 522 TYR A O 1
ATOM 4283 N N . LYS A 1 523 ? 11.789 15.172 0.161 1 98.69 523 LYS A N 1
ATOM 4284 C CA . LYS A 1 523 ? 13.07 15.32 -0.517 1 98.69 523 LYS A CA 1
ATOM 4285 C C . LYS A 1 523 ? 13.922 14.062 -0.362 1 98.69 523 LYS A C 1
ATOM 4287 O O . LYS A 1 523 ? 14.156 13.594 0.756 1 98.69 523 LYS A O 1
ATOM 4292 N N . VAL A 1 524 ? 14.367 13.516 -1.424 1 98.88 524 VAL A N 1
ATOM 4293 C CA . VAL A 1 524 ? 15.312 12.398 -1.421 1 98.88 524 VAL A CA 1
ATOM 4294 C C . VAL A 1 524 ? 16.516 12.742 -2.291 1 98.88 524 VAL A C 1
ATOM 4296 O O . VAL A 1 524 ? 16.469 12.617 -3.518 1 98.88 524 VAL A O 1
ATOM 4299 N N . ASP A 1 525 ? 17.562 13.141 -1.657 1 98.69 525 ASP A N 1
ATOM 4300 C CA . ASP A 1 525 ? 18.828 13.461 -2.318 1 98.69 525 ASP A CA 1
ATOM 4301 C C . ASP A 1 525 ? 19.688 12.211 -2.492 1 98.69 525 ASP A C 1
ATOM 4303 O O . ASP A 1 525 ? 20.422 11.82 -1.581 1 98.69 525 ASP A O 1
ATOM 4307 N N . LEU A 1 526 ? 19.672 11.695 -3.693 1 98.38 526 LEU A N 1
ATOM 4308 C CA . LEU A 1 526 ? 20.25 10.375 -3.936 1 98.38 526 LEU A CA 1
ATOM 4309 C C . LEU A 1 526 ? 21.719 10.492 -4.332 1 98.38 526 LEU A C 1
ATOM 4311 O O . LEU A 1 526 ? 22.109 11.406 -5.059 1 98.38 526 LEU A O 1
ATOM 4315 N N . ASP A 1 527 ? 22.5 9.609 -3.863 1 97.69 527 ASP A N 1
ATOM 4316 C CA . ASP A 1 527 ? 23.891 9.422 -4.242 1 97.69 527 ASP A CA 1
ATOM 4317 C C . ASP A 1 527 ? 24.188 7.949 -4.547 1 97.69 527 ASP A C 1
ATOM 4319 O O . ASP A 1 527 ? 24.891 7.281 -3.787 1 97.69 527 ASP A O 1
ATOM 4323 N N . VAL A 1 528 ? 23.766 7.488 -5.637 1 98.12 528 VAL A N 1
ATOM 4324 C CA . VAL A 1 528 ? 23.906 6.09 -6.027 1 98.12 528 VAL A CA 1
ATOM 4325 C C . VAL A 1 528 ? 25.266 5.883 -6.688 1 98.12 528 VAL A C 1
ATOM 4327 O O . VAL A 1 528 ? 25.484 6.305 -7.828 1 98.12 528 VAL A O 1
ATOM 4330 N N . LYS A 1 529 ? 26.141 5.176 -6.035 1 97.31 529 LYS A N 1
ATOM 4331 C CA . LYS A 1 529 ? 27.516 4.98 -6.496 1 97.31 529 LYS A CA 1
ATOM 4332 C C . LYS A 1 529 ? 28.188 6.32 -6.797 1 97.31 529 LYS A C 1
ATOM 4334 O O . LYS A 1 529 ? 28.875 6.457 -7.812 1 97.31 529 LYS A O 1
ATOM 4339 N N . GLY A 1 530 ? 27.906 7.27 -5.949 1 95.38 530 GLY A N 1
ATOM 4340 C CA . GLY A 1 530 ? 28.453 8.609 -6.113 1 95.38 530 GLY A CA 1
ATOM 4341 C C . GLY A 1 530 ? 27.375 9.648 -6.402 1 95.38 530 GLY A C 1
ATOM 4342 O O . GLY A 1 530 ? 26.188 9.359 -6.316 1 95.38 530 GLY A O 1
ATOM 4343 N N . THR A 1 531 ? 27.812 10.859 -6.711 1 96.69 531 THR A N 1
ATOM 4344 C CA . THR A 1 531 ? 26.875 11.961 -6.887 1 96.69 531 THR A CA 1
ATOM 4345 C C . THR A 1 531 ? 26.469 12.102 -8.352 1 96.69 531 THR A C 1
ATOM 4347 O O . THR A 1 531 ? 25.469 12.742 -8.672 1 96.69 531 THR A O 1
ATOM 4350 N N . GLU A 1 532 ? 27.266 11.578 -9.281 1 97.69 532 GLU A N 1
ATOM 4351 C CA . GLU A 1 532 ? 26.953 11.695 -10.703 1 97.69 532 GLU A CA 1
ATOM 4352 C C . GLU A 1 532 ? 25.938 10.648 -11.133 1 97.69 532 GLU A C 1
ATOM 4354 O O . GLU A 1 532 ? 26.297 9.578 -11.625 1 97.69 532 GLU A O 1
ATOM 4359 N N . ASN A 1 533 ? 24.688 11.078 -11.07 1 98.56 533 ASN A N 1
ATOM 4360 C CA . ASN A 1 533 ? 23.609 10.117 -11.328 1 98.56 533 ASN A CA 1
ATOM 4361 C C . ASN A 1 533 ? 22.828 10.477 -12.586 1 98.56 533 ASN A C 1
ATOM 4363 O O . ASN A 1 533 ? 22.953 11.594 -13.102 1 98.56 533 ASN A O 1
ATOM 4367 N N . ARG A 1 534 ? 22.125 9.547 -13.078 1 98.62 534 ARG A N 1
ATOM 4368 C CA . ARG A 1 534 ? 21.141 9.648 -14.148 1 98.62 534 ARG A CA 1
ATOM 4369 C C . ARG A 1 534 ? 19.781 9.094 -13.703 1 98.62 534 ARG A C 1
ATOM 4371 O O . ARG A 1 534 ? 19.703 8.336 -12.742 1 98.62 534 ARG A O 1
ATOM 4378 N N . PHE A 1 535 ? 18.734 9.641 -14.391 1 98.62 535 PHE A N 1
ATOM 4379 C CA . PHE A 1 535 ? 17.375 9.18 -14.156 1 98.62 535 PHE A CA 1
ATOM 4380 C C . PHE A 1 535 ? 16.812 8.5 -15.398 1 98.62 535 PHE A C 1
ATOM 4382 O O . PHE A 1 535 ? 16.812 9.086 -16.484 1 98.62 535 PHE A O 1
ATOM 4389 N N . GLU A 1 536 ? 16.359 7.266 -15.156 1 98.12 536 GLU A N 1
ATOM 4390 C CA . GLU A 1 536 ? 15.812 6.465 -16.25 1 98.12 536 GLU A CA 1
ATOM 4391 C C . GLU A 1 536 ? 14.516 5.777 -15.836 1 98.12 536 GLU A C 1
ATOM 4393 O O . GLU A 1 536 ? 14.328 5.441 -14.664 1 98.12 536 GLU A O 1
ATOM 4398 N N . THR A 1 537 ? 13.586 5.672 -16.844 1 98.19 537 THR A N 1
ATOM 4399 C CA . THR A 1 537 ? 12.406 4.848 -16.625 1 98.19 537 THR A CA 1
ATOM 4400 C C . THR A 1 537 ? 12.453 3.578 -17.469 1 98.19 537 THR A C 1
ATOM 4402 O O . THR A 1 537 ? 12.883 3.613 -18.625 1 98.19 537 THR A O 1
ATOM 4405 N N . TRP A 1 538 ? 12.219 2.445 -16.844 1 98 538 TRP A N 1
ATOM 4406 C CA . TRP A 1 538 ? 11.992 1.196 -17.562 1 98 538 TRP A CA 1
ATOM 4407 C C . TRP A 1 538 ? 10.508 0.938 -17.75 1 98 538 TRP A C 1
ATOM 4409 O O . TRP A 1 538 ? 9.797 0.624 -16.797 1 98 538 TRP A O 1
ATOM 4419 N N . ASN A 1 539 ? 10.086 1.058 -18.984 1 97.81 539 ASN A N 1
ATOM 4420 C CA . ASN A 1 539 ? 8.664 1.066 -19.312 1 97.81 539 ASN A CA 1
ATOM 4421 C C . ASN A 1 539 ? 8.211 -0.285 -19.859 1 97.81 539 ASN A C 1
ATOM 4423 O O . ASN A 1 539 ? 8.93 -0.931 -20.625 1 97.81 539 ASN A O 1
ATOM 4427 N N . LEU A 1 540 ? 7.078 -0.759 -19.391 1 97.81 540 LEU A N 1
ATOM 4428 C CA . LEU A 1 540 ? 6.418 -1.936 -19.953 1 97.81 540 LEU A CA 1
ATOM 4429 C C . LEU A 1 540 ? 5.207 -1.535 -20.781 1 97.81 540 LEU A C 1
ATOM 4431 O O . LEU A 1 540 ? 4.391 -0.717 -20.359 1 97.81 540 LEU A O 1
ATOM 4435 N N . GLN A 1 541 ? 5.121 -2.078 -21.953 1 96.12 541 GLN A N 1
ATOM 4436 C CA . GLN A 1 541 ? 4.012 -1.746 -22.844 1 96.12 541 GLN A CA 1
ATOM 4437 C C . GLN A 1 541 ? 3.641 -2.934 -23.719 1 96.12 541 GLN A C 1
ATOM 4439 O O . GLN A 1 541 ? 4.469 -3.809 -23.969 1 96.12 541 GLN A O 1
ATOM 4444 N N . GLN A 1 542 ? 2.387 -2.924 -24.078 1 94.44 542 GLN A N 1
ATOM 4445 C CA . GLN A 1 542 ? 1.953 -3.84 -25.141 1 94.44 542 GLN A CA 1
ATOM 4446 C C . GLN A 1 542 ? 2.66 -3.537 -26.453 1 94.44 542 GLN A C 1
ATOM 4448 O O . GLN A 1 542 ? 2.781 -2.375 -26.844 1 94.44 542 GLN A O 1
ATOM 4453 N N . TYR A 1 543 ? 3.148 -4.637 -27.094 1 92.75 543 TYR A N 1
ATOM 4454 C CA . TYR A 1 543 ? 3.914 -4.41 -28.312 1 92.75 543 TYR A CA 1
ATOM 4455 C C . TYR A 1 543 ? 3.676 -5.531 -29.312 1 92.75 543 TYR A C 1
ATOM 4457 O O . TYR A 1 543 ? 3.869 -6.707 -29 1 92.75 543 TYR A O 1
ATOM 4465 N N . PRO A 1 544 ? 3.311 -5.176 -30.531 1 92.06 544 PRO A N 1
ATOM 4466 C CA . PRO A 1 544 ? 3.275 -6.195 -31.594 1 92.06 544 PRO A CA 1
ATOM 4467 C C . PRO A 1 544 ? 4.664 -6.699 -31.969 1 92.06 544 PRO A C 1
ATOM 4469 O O . PRO A 1 544 ? 5.582 -5.902 -32.188 1 92.06 544 PRO A O 1
ATOM 4472 N N . THR A 1 545 ? 4.793 -7.973 -31.984 1 89.38 545 THR A N 1
ATOM 4473 C CA . THR A 1 545 ? 6.09 -8.578 -32.25 1 89.38 545 THR A CA 1
ATOM 4474 C C . THR A 1 545 ? 5.988 -9.57 -33.406 1 89.38 545 THR A C 1
ATOM 4476 O O . THR A 1 545 ? 5.082 -10.406 -33.438 1 89.38 545 THR A O 1
ATOM 4479 N N . HIS A 1 546 ? 6.941 -9.406 -34.344 1 89.06 546 HIS A N 1
ATOM 4480 C CA . HIS A 1 546 ? 7.102 -10.453 -35.344 1 89.06 546 HIS A CA 1
ATOM 4481 C C . HIS A 1 546 ? 7.84 -11.656 -34.781 1 89.06 546 HIS A C 1
ATOM 4483 O O . HIS A 1 546 ? 8.945 -11.516 -34.25 1 89.06 546 HIS A O 1
ATOM 4489 N N . VAL A 1 547 ? 7.238 -12.828 -34.844 1 87.75 547 VAL A N 1
ATOM 4490 C CA . VAL A 1 547 ? 7.82 -14.07 -34.344 1 87.75 547 VAL A CA 1
ATOM 4491 C C . VAL A 1 547 ? 8.594 -14.773 -35.438 1 87.75 547 VAL A C 1
ATOM 4493 O O . VAL A 1 547 ? 8 -15.227 -36.438 1 87.75 547 VAL A O 1
ATOM 4496 N N . PRO A 1 548 ? 9.852 -14.891 -35.281 1 86.06 548 PRO A N 1
ATOM 4497 C CA . PRO A 1 548 ? 10.648 -15.453 -36.375 1 86.06 548 PRO A CA 1
ATOM 4498 C C . PRO A 1 548 ? 10.562 -16.984 -36.438 1 86.06 548 PRO A C 1
ATOM 4500 O O . PRO A 1 548 ? 11.203 -17.594 -37.312 1 86.06 548 PRO A O 1
ATOM 4503 N N . TRP A 1 549 ? 9.805 -17.547 -35.625 1 88.81 549 TRP A N 1
ATOM 4504 C CA . TRP A 1 549 ? 9.703 -19 -35.594 1 88.81 549 TRP A CA 1
ATOM 4505 C C . TRP A 1 549 ? 8.547 -19.484 -36.469 1 88.81 549 TRP A C 1
ATOM 4507 O O . TRP A 1 549 ? 7.379 -19.375 -36.062 1 88.81 549 TRP A O 1
ATOM 4517 N N . ASP A 1 550 ? 8.859 -20.156 -37.5 1 78.62 550 ASP A N 1
ATOM 4518 C CA . ASP A 1 550 ? 7.871 -20.547 -38.5 1 78.62 550 ASP A CA 1
ATOM 4519 C C . ASP A 1 550 ? 6.824 -21.469 -37.906 1 78.62 550 ASP A C 1
ATOM 4521 O O . ASP A 1 550 ? 7.164 -22.422 -37.188 1 78.62 550 ASP A O 1
ATOM 4525 N N . ARG A 1 551 ? 5.617 -21.188 -38.156 1 78.38 551 ARG A N 1
ATOM 4526 C CA . ARG A 1 551 ? 4.434 -21.984 -37.844 1 78.38 551 ARG A CA 1
ATOM 4527 C C . ARG A 1 551 ? 4.285 -22.188 -36.344 1 78.38 551 ARG A C 1
ATOM 4529 O O . ARG A 1 551 ? 3.715 -23.172 -35.875 1 78.38 551 ARG A O 1
ATOM 4536 N N . LEU A 1 552 ? 4.941 -21.375 -35.562 1 82.44 552 LEU A N 1
ATOM 4537 C CA . LEU A 1 552 ? 4.684 -21.391 -34.125 1 82.44 552 LEU A CA 1
ATOM 4538 C C . LEU A 1 552 ? 3.32 -20.781 -33.812 1 82.44 552 LEU A C 1
ATOM 4540 O O . LEU A 1 552 ? 2.537 -21.359 -33.062 1 82.44 552 LEU A O 1
ATOM 4544 N N . ILE A 1 553 ? 3.105 -19.562 -34.312 1 83.88 553 ILE A N 1
ATOM 4545 C CA . ILE A 1 553 ? 1.865 -18.812 -34.125 1 83.88 553 ILE A CA 1
ATOM 4546 C C . ILE A 1 553 ? 1.305 -18.438 -35.5 1 83.88 553 ILE A C 1
ATOM 4548 O O . ILE A 1 553 ? 2.062 -18.188 -36.438 1 83.88 553 ILE A O 1
ATOM 4552 N N . LYS A 1 554 ? 0.018 -18.328 -35.531 1 77.5 554 LYS A N 1
ATOM 4553 C CA . LYS A 1 554 ? -0.627 -17.984 -36.781 1 77.5 554 LYS A CA 1
ATOM 4554 C C . LYS A 1 554 ? -0.092 -16.672 -37.344 1 77.5 554 LYS A C 1
ATOM 4556 O O . LYS A 1 554 ? 0.011 -15.68 -36.625 1 77.5 554 LYS A O 1
ATOM 4561 N N . ASN A 1 555 ? 0.364 -16.578 -38.562 1 79.88 555 ASN A N 1
ATOM 4562 C CA . ASN A 1 555 ? 0.849 -15.43 -39.312 1 79.88 555 ASN A CA 1
ATOM 4563 C C . ASN A 1 555 ? 2.137 -14.867 -38.719 1 79.88 555 ASN A C 1
ATOM 4565 O O . ASN A 1 555 ? 2.562 -13.766 -39.062 1 79.88 555 ASN A O 1
ATOM 4569 N N . ASN A 1 556 ? 2.672 -15.523 -37.719 1 87.44 556 ASN A N 1
ATOM 4570 C CA . ASN A 1 556 ? 3.951 -15.18 -37.125 1 87.44 556 ASN A CA 1
ATOM 4571 C C . ASN A 1 556 ? 3.902 -13.812 -36.438 1 87.44 556 ASN A C 1
ATOM 4573 O O . ASN A 1 556 ? 4.883 -13.062 -36.469 1 87.44 556 ASN A O 1
ATOM 4577 N N . ASN A 1 557 ? 2.723 -13.445 -36.094 1 88.81 557 ASN A N 1
ATOM 4578 C CA . ASN A 1 557 ? 2.551 -12.211 -35.344 1 88.81 557 ASN A CA 1
ATOM 4579 C C . ASN A 1 557 ? 2.016 -12.477 -33.938 1 88.81 557 ASN A C 1
ATOM 4581 O O . ASN A 1 557 ? 1.128 -13.312 -33.75 1 88.81 557 ASN A O 1
ATOM 4585 N N . HIS A 1 558 ? 2.674 -11.875 -33 1 91.06 558 HIS A N 1
ATOM 4586 C CA . HIS A 1 558 ? 2.281 -12.016 -31.609 1 91.06 558 HIS A CA 1
ATOM 4587 C C . HIS A 1 558 ? 2.322 -10.672 -30.875 1 91.06 558 HIS A C 1
ATOM 4589 O O . HIS A 1 558 ? 3.037 -9.758 -31.297 1 91.06 558 HIS A O 1
ATOM 4595 N N . ILE A 1 559 ? 1.38 -10.477 -29.969 1 92.81 559 ILE A N 1
ATOM 4596 C CA . ILE A 1 559 ? 1.416 -9.297 -29.109 1 92.81 559 ILE A CA 1
ATOM 4597 C C . ILE A 1 559 ? 1.851 -9.695 -27.703 1 92.81 559 ILE A C 1
ATOM 4599 O O . ILE A 1 559 ? 1.254 -10.578 -27.094 1 92.81 559 ILE A O 1
ATOM 4603 N N . GLN A 1 560 ? 2.889 -9.141 -27.203 1 93.75 560 GLN A N 1
ATOM 4604 C CA . GLN A 1 560 ? 3.359 -9.398 -25.844 1 93.75 560 GLN A CA 1
ATOM 4605 C C . GLN A 1 560 ? 3.961 -8.141 -25.219 1 93.75 560 GLN A C 1
ATOM 4607 O O . GLN A 1 560 ? 4.105 -7.117 -25.891 1 93.75 560 GLN A O 1
ATOM 4612 N N . THR A 1 561 ? 4.176 -8.117 -23.938 1 95.5 561 THR A N 1
ATOM 4613 C CA . THR A 1 561 ? 4.746 -7 -23.188 1 95.5 561 THR A CA 1
ATOM 4614 C C . THR A 1 561 ? 6.223 -6.824 -23.531 1 95.5 561 THR A C 1
ATOM 4616 O O . THR A 1 561 ? 6.961 -7.809 -23.641 1 95.5 561 THR A O 1
ATOM 4619 N N . ARG A 1 562 ? 6.625 -5.68 -23.734 1 96.5 562 ARG A N 1
ATOM 4620 C CA . ARG A 1 562 ? 8.016 -5.352 -24.047 1 96.5 562 ARG A CA 1
ATOM 4621 C C . ARG A 1 562 ? 8.562 -4.324 -23.062 1 96.5 562 ARG A C 1
ATOM 4623 O O . ARG A 1 562 ? 7.832 -3.455 -22.578 1 96.5 562 ARG A O 1
ATOM 4630 N N . LEU A 1 563 ? 9.852 -4.477 -22.75 1 97 563 LEU A N 1
ATOM 4631 C CA . LEU A 1 563 ? 10.586 -3.557 -21.875 1 97 563 LEU A CA 1
ATOM 4632 C C . LEU A 1 563 ? 11.336 -2.521 -22.703 1 97 563 LEU A C 1
ATOM 4634 O O . LEU A 1 563 ? 12.078 -2.875 -23.625 1 97 563 LEU A O 1
ATOM 4638 N N . THR A 1 564 ? 11.109 -1.273 -22.453 1 96.81 564 THR A N 1
ATOM 4639 C CA . THR A 1 564 ? 11.859 -0.184 -23.062 1 96.81 564 THR A CA 1
ATOM 4640 C C . THR A 1 564 ? 12.508 0.691 -22 1 96.81 564 THR A C 1
ATOM 4642 O O . THR A 1 564 ? 11.867 1.061 -21.016 1 96.81 564 THR A O 1
ATOM 4645 N N . ARG A 1 565 ? 13.789 0.964 -22.219 1 96.19 565 ARG A N 1
ATOM 4646 C CA . ARG A 1 565 ? 14.539 1.823 -21.312 1 96.19 565 ARG A CA 1
ATOM 4647 C C . ARG A 1 565 ? 14.609 3.252 -21.844 1 96.19 565 ARG A C 1
ATOM 4649 O O . ARG A 1 565 ? 15.008 3.477 -22.984 1 96.19 565 ARG A O 1
ATOM 4656 N N . VAL A 1 566 ? 14.188 4.234 -21.016 1 97.88 566 VAL A N 1
ATOM 4657 C CA . VAL A 1 566 ? 14.117 5.617 -21.469 1 97.88 566 VAL A CA 1
ATOM 4658 C C . VAL A 1 566 ? 14.922 6.512 -20.531 1 97.88 566 VAL A C 1
ATOM 4660 O O . VAL A 1 566 ? 14.547 6.711 -19.375 1 97.88 566 VAL A O 1
ATOM 4663 N N . LEU A 1 567 ? 16.031 7.051 -21 1 98.25 567 LEU A N 1
ATOM 4664 C CA . LEU A 1 567 ? 16.812 8.047 -20.281 1 98.25 567 LEU A CA 1
ATOM 4665 C C . LEU A 1 567 ? 16.109 9.398 -20.297 1 98.25 567 LEU A C 1
ATOM 4667 O O . LEU A 1 567 ? 15.742 9.898 -21.359 1 98.25 567 LEU A O 1
ATOM 4671 N N . ILE A 1 568 ? 15.875 9.938 -19.141 1 98.56 568 ILE A N 1
ATOM 4672 C CA . ILE A 1 568 ? 15.312 11.289 -19.062 1 98.56 568 ILE A CA 1
ATOM 4673 C C . ILE A 1 568 ? 16.438 12.305 -18.891 1 98.56 568 ILE A C 1
ATOM 4675 O O . ILE A 1 568 ? 17.203 12.242 -17.922 1 98.56 568 ILE A O 1
ATOM 4679 N N . GLU A 1 569 ? 16.469 13.297 -19.719 1 98.38 569 GLU A N 1
ATOM 4680 C CA . GLU A 1 569 ? 17.703 14.07 -19.828 1 98.38 569 GLU A CA 1
ATOM 4681 C C . GLU A 1 569 ? 17.547 15.445 -19.188 1 98.38 569 GLU A C 1
ATOM 4683 O O . GLU A 1 569 ? 18.547 16.109 -18.875 1 98.38 569 GLU A O 1
ATOM 4688 N N . THR A 1 570 ? 16.312 15.906 -19.062 1 98.5 570 THR A N 1
ATOM 4689 C CA . THR A 1 570 ? 16.109 17.266 -18.562 1 98.5 570 THR A CA 1
ATOM 4690 C C . THR A 1 570 ? 15.094 17.281 -17.438 1 98.5 570 THR A C 1
ATOM 4692 O O . THR A 1 570 ? 14.234 16.406 -17.344 1 98.5 570 THR A O 1
ATOM 4695 N N . GLU A 1 571 ? 15.18 18.297 -16.625 1 98.19 571 GLU A N 1
ATOM 4696 C CA . GLU A 1 571 ? 14.273 18.453 -15.5 1 98.19 571 GLU A CA 1
ATOM 4697 C C . GLU A 1 571 ? 12.828 18.594 -15.969 1 98.19 571 GLU A C 1
ATOM 4699 O O . GLU A 1 571 ? 11.914 18.078 -15.32 1 98.19 571 GLU A O 1
ATOM 4704 N N . THR A 1 572 ? 12.625 19.25 -17.047 1 96.94 572 THR A N 1
ATOM 4705 C CA . THR A 1 572 ? 11.281 19.516 -17.547 1 96.94 572 THR A CA 1
ATOM 4706 C C . THR A 1 572 ? 10.555 18.203 -17.859 1 96.94 572 THR A C 1
ATOM 4708 O O . THR A 1 572 ? 9.344 18.094 -17.672 1 96.94 572 THR A O 1
ATOM 4711 N N . ASN A 1 573 ? 11.32 17.281 -18.297 1 97.12 573 ASN A N 1
ATOM 4712 C CA . ASN A 1 573 ? 10.734 15.992 -18.656 1 97.12 573 ASN A CA 1
ATOM 4713 C C . ASN A 1 573 ? 10.805 15 -17.484 1 97.12 573 ASN A C 1
ATOM 4715 O O . ASN A 1 573 ? 10.258 13.898 -17.578 1 97.12 573 ASN A O 1
ATOM 4719 N N . ALA A 1 574 ? 11.43 15.383 -16.422 1 98.12 574 ALA A N 1
ATOM 4720 C CA . ALA A 1 574 ? 11.68 14.461 -15.312 1 98.12 574 ALA A CA 1
ATOM 4721 C C . ALA A 1 574 ? 10.555 14.531 -14.281 1 98.12 574 ALA A C 1
ATOM 4723 O O . ALA A 1 574 ? 10.812 14.695 -13.086 1 98.12 574 ALA A O 1
ATOM 4724 N N . THR A 1 575 ? 9.344 14.516 -14.766 1 97.12 575 THR A N 1
ATOM 4725 C CA . THR A 1 575 ? 8.164 14.422 -13.914 1 97.12 575 THR A CA 1
ATOM 4726 C C . THR A 1 575 ? 7.484 13.07 -14.078 1 97.12 575 THR A C 1
ATOM 4728 O O . THR A 1 575 ? 7.539 12.461 -15.148 1 97.12 575 THR A O 1
ATOM 4731 N N . PHE A 1 576 ? 6.934 12.602 -13 1 97.12 576 PHE A N 1
ATOM 4732 C CA . PHE A 1 576 ? 6.25 11.312 -13 1 97.12 576 PHE A CA 1
ATOM 4733 C C . PHE A 1 576 ? 4.855 11.445 -12.391 1 97.12 576 PHE A C 1
ATOM 4735 O O . PHE A 1 576 ? 4.695 12.023 -11.312 1 97.12 576 PHE A O 1
ATOM 4742 N N . ASP A 1 577 ? 3.9 10.945 -13.078 1 96.31 577 ASP A N 1
ATOM 4743 C CA . ASP A 1 577 ? 2.533 10.75 -12.609 1 96.31 577 ASP A CA 1
ATOM 4744 C C . ASP A 1 577 ? 2.1 9.289 -12.766 1 96.31 577 ASP A C 1
ATOM 4746 O O . ASP A 1 577 ? 2.143 8.742 -13.867 1 96.31 577 ASP A O 1
ATOM 4750 N N . TYR A 1 578 ? 1.687 8.75 -11.68 1 95 578 TYR A N 1
ATOM 4751 C CA . TYR A 1 578 ? 1.342 7.332 -11.664 1 95 578 TYR A CA 1
ATOM 4752 C C . TYR A 1 578 ? 0.172 7.043 -12.602 1 95 578 TYR A C 1
ATOM 4754 O O . TYR A 1 578 ? -0.849 7.734 -12.555 1 95 578 TYR A O 1
ATOM 4762 N N . GLU A 1 579 ? 0.336 6.07 -13.469 1 91.56 579 GLU A N 1
ATOM 4763 C CA . GLU A 1 579 ? -0.689 5.516 -14.352 1 91.56 579 GLU A CA 1
ATOM 4764 C C . GLU A 1 579 ? -0.593 3.992 -14.414 1 91.56 579 GLU A C 1
ATOM 4766 O O . GLU A 1 579 ? 0.359 3.449 -14.977 1 91.56 579 GLU A O 1
ATOM 4771 N N . SER A 1 580 ? -1.641 3.352 -13.953 1 88.06 580 SER A N 1
ATOM 4772 C CA . SER A 1 580 ? -1.598 1.895 -13.906 1 88.06 580 SER A CA 1
ATOM 4773 C C . SER A 1 580 ? -1.516 1.296 -15.305 1 88.06 580 SER A C 1
ATOM 4775 O O . SER A 1 580 ? -1 0.191 -15.484 1 88.06 580 SER A O 1
ATOM 4777 N N . SER A 1 581 ? -1.973 1.957 -16.328 1 91.38 581 SER A N 1
ATOM 4778 C CA . SER A 1 581 ? -1.995 1.448 -17.703 1 91.38 581 SER A CA 1
ATOM 4779 C C . SER A 1 581 ? -0.62 1.555 -18.344 1 91.38 581 SER A C 1
ATOM 4781 O O . SER A 1 581 ? -0.379 0.961 -19.406 1 91.38 581 SER A O 1
ATOM 4783 N N . SER A 1 582 ? 0.236 2.293 -17.734 1 93.38 582 SER A N 1
ATOM 4784 C CA . SER A 1 582 ? 1.599 2.461 -18.219 1 93.38 582 SER A CA 1
ATOM 4785 C C . SER A 1 582 ? 2.623 2.193 -17.125 1 93.38 582 SER A C 1
ATOM 4787 O O . SER A 1 582 ? 3.297 3.113 -16.656 1 93.38 582 SER A O 1
ATOM 4789 N N . PRO A 1 583 ? 2.756 0.944 -16.797 1 95.38 583 PRO A N 1
ATOM 4790 C CA . PRO A 1 583 ? 3.672 0.617 -15.695 1 95.38 583 PRO A CA 1
ATOM 4791 C C . PRO A 1 583 ? 5.125 0.964 -16.016 1 95.38 583 PRO A C 1
ATOM 4793 O O . PRO A 1 583 ? 5.586 0.721 -17.141 1 95.38 583 PRO A O 1
ATOM 4796 N N . LYS A 1 584 ? 5.82 1.563 -15 1 96.06 584 LYS A N 1
ATOM 4797 C CA . LYS A 1 584 ? 7.211 1.977 -15.164 1 96.06 584 LYS A CA 1
ATOM 4798 C C . LYS A 1 584 ? 7.992 1.796 -13.867 1 96.06 584 LYS A C 1
ATOM 4800 O O . LYS A 1 584 ? 7.438 1.953 -12.773 1 96.06 584 LYS A O 1
ATOM 4805 N N . TYR A 1 585 ? 9.281 1.405 -14.047 1 97.88 585 TYR A N 1
ATOM 4806 C CA . TYR A 1 585 ? 10.219 1.487 -12.938 1 97.88 585 TYR A CA 1
ATOM 4807 C C . TYR A 1 585 ? 11 2.795 -12.977 1 97.88 585 TYR A C 1
ATOM 4809 O O . TYR A 1 585 ? 11.422 3.242 -14.047 1 97.88 585 TYR A O 1
ATOM 4817 N N . LEU A 1 586 ? 11.094 3.486 -11.859 1 98.81 586 LEU A N 1
ATOM 4818 C CA . LEU A 1 586 ? 11.852 4.727 -11.703 1 98.81 586 LEU A CA 1
ATOM 4819 C C . LEU A 1 586 ? 13.242 4.453 -11.141 1 98.81 586 LEU A C 1
ATOM 4821 O O . LEU A 1 586 ? 13.383 4.113 -9.969 1 98.81 586 LEU A O 1
ATOM 4825 N N . LEU A 1 587 ? 14.289 4.688 -11.961 1 98.69 587 LEU A N 1
ATOM 4826 C CA . LEU A 1 587 ? 15.617 4.203 -11.609 1 98.69 587 LEU A CA 1
ATOM 4827 C C . LEU A 1 587 ? 16.625 5.348 -11.586 1 98.69 587 LEU A C 1
ATOM 4829 O O . LEU A 1 587 ? 16.656 6.172 -12.5 1 98.69 587 LEU A O 1
ATOM 4833 N N . PHE A 1 588 ? 17.391 5.457 -10.555 1 98.88 588 PHE A N 1
ATOM 4834 C CA . PHE A 1 588 ? 18.547 6.336 -10.422 1 98.88 588 PHE A CA 1
ATOM 4835 C C . PHE A 1 588 ? 19.844 5.531 -10.43 1 98.88 588 PHE A C 1
ATOM 4837 O O . PHE A 1 588 ? 19.953 4.523 -9.727 1 98.88 588 PHE A O 1
ATOM 4844 N N . TYR A 1 589 ? 20.828 5.914 -11.273 1 98.31 589 TYR A N 1
ATOM 4845 C CA . TYR A 1 589 ? 22.047 5.121 -11.375 1 98.31 589 TYR A CA 1
ATOM 4846 C C . TYR A 1 589 ? 23.219 5.988 -11.789 1 98.31 589 TYR A C 1
ATOM 4848 O O . TYR A 1 589 ? 23.062 7.176 -12.07 1 98.31 589 TYR A O 1
ATOM 4856 N N . ASN A 1 590 ? 24.391 5.43 -11.609 1 97.62 590 ASN A N 1
ATOM 4857 C CA . ASN A 1 590 ? 25.625 5.988 -12.117 1 97.62 590 ASN A CA 1
ATOM 4858 C C . ASN A 1 590 ? 26.094 5.262 -13.383 1 97.62 590 ASN A C 1
ATOM 4860 O O . ASN A 1 590 ? 26.328 4.051 -13.359 1 97.62 590 ASN A O 1
ATOM 4864 N N . LYS A 1 591 ? 26.234 6 -14.477 1 95.75 591 LYS A N 1
ATOM 4865 C CA . LYS A 1 591 ? 26.547 5.398 -15.773 1 95.75 591 LYS A CA 1
ATOM 4866 C C . LYS A 1 591 ? 27.875 4.645 -15.727 1 95.75 591 LYS A C 1
ATOM 4868 O O . LYS A 1 591 ? 28.094 3.73 -16.531 1 95.75 591 LYS A O 1
ATOM 4873 N N . LEU A 1 592 ? 28.688 4.969 -14.828 1 96.19 592 LEU A N 1
ATOM 4874 C CA . LEU A 1 592 ? 30.031 4.391 -14.781 1 96.19 592 LEU A CA 1
ATOM 4875 C C . LEU A 1 592 ? 30.047 3.119 -13.938 1 96.19 592 LEU A C 1
ATOM 4877 O O . LEU A 1 592 ? 31.047 2.418 -13.883 1 96.19 592 LEU A O 1
ATOM 4881 N N . SER A 1 593 ? 28.984 2.842 -13.297 1 96.94 593 SER A N 1
ATOM 4882 C CA . SER A 1 593 ? 28.906 1.653 -12.453 1 96.94 593 SER A CA 1
ATOM 4883 C C . SER A 1 593 ? 27.891 0.655 -13 1 96.94 593 SER A C 1
ATOM 4885 O O . SER A 1 593 ? 26.688 0.79 -12.766 1 96.94 593 SER A O 1
ATOM 4887 N N . ASN A 1 594 ? 28.344 -0.37 -13.609 1 96 594 ASN A N 1
ATOM 4888 C CA . ASN A 1 594 ? 27.5 -1.421 -14.18 1 96 594 ASN A CA 1
ATOM 4889 C C . ASN A 1 594 ? 27.906 -2.799 -13.656 1 96 594 ASN A C 1
ATOM 4891 O O . ASN A 1 594 ? 29.031 -2.994 -13.203 1 96 594 ASN A O 1
ATOM 4895 N N . ASN A 1 595 ? 27.031 -3.67 -13.68 1 93.06 595 ASN A N 1
ATOM 4896 C CA . ASN A 1 595 ? 27.391 -5.043 -13.352 1 93.06 595 ASN A CA 1
ATOM 4897 C C . ASN A 1 595 ? 28.016 -5.754 -14.555 1 93.06 595 ASN A C 1
ATOM 4899 O O . ASN A 1 595 ? 28.219 -5.145 -15.602 1 93.06 595 ASN A O 1
ATOM 4903 N N . GLU A 1 596 ? 28.312 -6.98 -14.391 1 91.88 596 GLU A N 1
ATOM 4904 C CA . GLU A 1 596 ? 29.062 -7.734 -15.398 1 91.88 596 GLU A CA 1
ATOM 4905 C C . GLU A 1 596 ? 28.234 -7.898 -16.672 1 91.88 596 GLU A C 1
ATOM 4907 O O . GLU A 1 596 ? 28.781 -8.156 -17.75 1 91.88 596 GLU A O 1
ATOM 4912 N N . PHE A 1 597 ? 26.953 -7.625 -16.625 1 90.69 597 PHE A N 1
ATOM 4913 C CA . PHE A 1 597 ? 26.078 -7.836 -17.781 1 90.69 597 PHE A CA 1
ATOM 4914 C C . PHE A 1 597 ? 25.656 -6.504 -18.391 1 90.69 597 PHE A C 1
ATOM 4916 O O . PHE A 1 597 ? 24.797 -6.465 -19.281 1 90.69 597 PHE A O 1
ATOM 4923 N N . GLY A 1 598 ? 26.156 -5.488 -17.828 1 90.38 598 GLY A N 1
ATOM 4924 C CA . GLY A 1 598 ? 25.938 -4.176 -18.422 1 90.38 598 GLY A CA 1
ATOM 4925 C C . GLY A 1 598 ? 24.766 -3.434 -17.828 1 90.38 598 GLY A C 1
ATOM 4926 O O . GLY A 1 598 ? 24.484 -2.297 -18.219 1 90.38 598 GLY A O 1
ATOM 4927 N N . ASN A 1 599 ? 24.094 -4.004 -16.953 1 91.44 599 ASN A N 1
ATOM 4928 C CA . ASN A 1 599 ? 23.016 -3.281 -16.281 1 91.44 599 ASN A CA 1
ATOM 4929 C C . ASN A 1 599 ? 23.562 -2.26 -15.289 1 91.44 599 ASN A C 1
ATOM 4931 O O . ASN A 1 599 ? 24.484 -2.559 -14.531 1 91.44 599 ASN A O 1
ATOM 4935 N N . PRO A 1 600 ? 23.016 -1.097 -15.344 1 95.31 600 PRO A N 1
ATOM 4936 C CA . PRO A 1 600 ? 23.484 -0.104 -14.375 1 95.31 600 PRO A CA 1
ATOM 4937 C C . PRO A 1 600 ? 23.125 -0.469 -12.938 1 95.31 600 PRO A C 1
ATOM 4939 O O . PRO A 1 600 ? 22.031 -0.977 -12.68 1 95.31 600 PRO A O 1
ATOM 4942 N N . ARG A 1 601 ? 24.062 -0.272 -12.062 1 97.56 601 ARG A N 1
ATOM 4943 C CA . ARG A 1 601 ? 23.75 -0.381 -10.641 1 97.56 601 ARG A CA 1
ATOM 4944 C C . ARG A 1 601 ? 22.859 0.771 -10.188 1 97.56 601 ARG A C 1
ATOM 4946 O O . ARG A 1 601 ? 23.281 1.929 -10.188 1 97.56 601 ARG A O 1
ATOM 4953 N N . SER A 1 602 ? 21.609 0.435 -9.75 1 98.38 602 SER A N 1
ATOM 4954 C CA . SER A 1 602 ? 20.609 1.481 -9.578 1 98.38 602 SER A CA 1
ATOM 4955 C C . SER A 1 602 ? 19.828 1.287 -8.281 1 98.38 602 SER A C 1
ATOM 4957 O O . SER A 1 602 ? 19.906 0.229 -7.656 1 98.38 602 SER A O 1
ATOM 4959 N N . TYR A 1 603 ? 19.203 2.285 -7.848 1 98.69 603 TYR A N 1
ATOM 4960 C CA . TYR A 1 603 ? 18.109 2.236 -6.883 1 98.69 603 TYR A CA 1
ATOM 4961 C C . TYR A 1 603 ? 16.781 2.607 -7.543 1 98.69 603 TYR A C 1
ATOM 4963 O O . TYR A 1 603 ? 16.734 3.506 -8.383 1 98.69 603 TYR A O 1
ATOM 4971 N N . ARG A 1 604 ? 15.766 1.887 -7.137 1 98.56 604 ARG A N 1
ATOM 4972 C CA . ARG A 1 604 ? 14.414 2.062 -7.648 1 98.56 604 ARG A CA 1
ATOM 4973 C C . ARG A 1 604 ? 13.531 2.791 -6.637 1 98.56 604 ARG A C 1
ATOM 4975 O O . ARG A 1 604 ? 13.57 2.49 -5.445 1 98.56 604 ARG A O 1
ATOM 4982 N N . VAL A 1 605 ? 12.82 3.818 -7.133 1 98.69 605 VAL A N 1
ATOM 4983 C CA . VAL A 1 605 ? 11.797 4.465 -6.312 1 98.69 605 VAL A CA 1
ATOM 4984 C C . VAL A 1 605 ? 10.43 3.848 -6.609 1 98.69 605 VAL A C 1
ATOM 4986 O O . VAL A 1 605 ? 10.023 3.756 -7.77 1 98.69 605 VAL A O 1
ATOM 4989 N N . ILE A 1 606 ? 9.789 3.389 -5.586 1 97.94 606 ILE A N 1
ATOM 4990 C CA . ILE A 1 606 ? 8.422 2.875 -5.676 1 97.94 606 ILE A CA 1
ATOM 4991 C C . ILE A 1 606 ? 7.484 3.758 -4.859 1 97.94 606 ILE A C 1
ATOM 4993 O O . ILE A 1 606 ? 7.613 3.846 -3.637 1 97.94 606 ILE A O 1
ATOM 4997 N N . ILE A 1 607 ? 6.594 4.41 -5.5 1 97.88 607 ILE A N 1
ATOM 4998 C CA . ILE A 1 607 ? 5.598 5.23 -4.816 1 97.88 607 ILE A CA 1
ATOM 4999 C C . ILE A 1 607 ? 4.301 4.441 -4.664 1 97.88 607 ILE A C 1
ATOM 5001 O O . ILE A 1 607 ? 3.627 4.145 -5.652 1 97.88 607 ILE A O 1
ATOM 5005 N N . ASN A 1 608 ? 3.883 4.145 -3.48 1 96.19 608 ASN A N 1
ATOM 5006 C CA . ASN A 1 608 ? 2.762 3.24 -3.242 1 96.19 608 ASN A CA 1
ATOM 5007 C C . ASN A 1 608 ? 1.438 3.998 -3.172 1 96.19 608 ASN A C 1
ATOM 5009 O O . ASN A 1 608 ? 0.391 3.463 -3.543 1 96.19 608 ASN A O 1
ATOM 5013 N N . ASP A 1 609 ? 1.516 5.207 -2.623 1 96.62 609 ASP A N 1
ATOM 5014 C CA . ASP A 1 609 ? 0.273 5.934 -2.383 1 96.62 609 ASP A CA 1
ATOM 5015 C C . ASP A 1 609 ? 0.351 7.352 -2.943 1 96.62 609 ASP A C 1
ATOM 5017 O O . ASP A 1 609 ? 1.153 8.164 -2.48 1 96.62 609 ASP A O 1
ATOM 5021 N N . VAL A 1 610 ? -0.49 7.578 -3.9 1 95.81 610 VAL A N 1
ATOM 5022 C CA . VAL A 1 610 ? -0.478 8.883 -4.559 1 95.81 610 VAL A CA 1
ATOM 5023 C C . VAL A 1 610 ? -1.879 9.484 -4.527 1 95.81 610 VAL A C 1
ATOM 5025 O O . VAL A 1 610 ? -2.867 8.773 -4.348 1 95.81 610 VAL A O 1
ATOM 5028 N N . SER A 1 611 ? -1.989 10.766 -4.602 1 95.38 611 SER A N 1
ATOM 5029 C CA . SER A 1 611 ? -3.215 11.516 -4.844 1 95.38 611 SER A CA 1
ATOM 5030 C C . SER A 1 611 ? -2.953 12.734 -5.73 1 95.38 611 SER A C 1
ATOM 5032 O O . SER A 1 611 ? -1.903 13.367 -5.625 1 95.38 611 SER A O 1
ATOM 5034 N N . ASN A 1 612 ? -3.82 12.977 -6.598 1 94.44 612 ASN A N 1
ATOM 5035 C CA . ASN A 1 612 ? -3.727 14.18 -7.414 1 94.44 612 ASN A CA 1
ATOM 5036 C C . ASN A 1 612 ? -4.301 15.398 -6.695 1 94.44 612 ASN A C 1
ATOM 5038 O O . ASN A 1 612 ? -5.27 15.281 -5.941 1 94.44 612 ASN A O 1
ATOM 5042 N N . LEU A 1 613 ? -3.637 16.469 -6.926 1 94.69 613 LEU A N 1
ATOM 5043 C CA . LEU A 1 613 ? -4.211 17.75 -6.52 1 94.69 613 LEU A CA 1
ATOM 5044 C C . LEU A 1 613 ? -5.445 18.078 -7.352 1 94.69 613 LEU A C 1
ATOM 5046 O O . LEU A 1 613 ? -5.359 18.188 -8.578 1 94.69 613 LEU A O 1
ATOM 5050 N N . LEU A 1 614 ? -6.598 18.156 -6.785 1 94.12 614 LEU A N 1
ATOM 5051 C CA . LEU A 1 614 ? -7.836 18.438 -7.512 1 94.12 614 LEU A CA 1
ATOM 5052 C C . LEU A 1 614 ? -8.102 19.938 -7.578 1 94.12 614 LEU A C 1
ATOM 5054 O O . LEU A 1 614 ? -9.195 20.391 -7.242 1 94.12 614 LEU A O 1
ATOM 5058 N N . LEU A 1 615 ? -7.152 20.688 -7.859 1 93.44 615 LEU A N 1
ATOM 5059 C CA . LEU A 1 615 ? -7.184 22.125 -8.156 1 93.44 615 LEU A CA 1
ATOM 5060 C C . LEU A 1 615 ? -6.422 22.422 -9.445 1 93.44 615 LEU A C 1
ATOM 5062 O O . LEU A 1 615 ? -5.422 21.766 -9.75 1 93.44 615 LEU A O 1
ATOM 5066 N N . PRO A 1 616 ? -6.926 23.422 -10.133 1 93 616 PRO A N 1
ATOM 5067 C CA . PRO A 1 616 ? -6.141 23.812 -11.305 1 93 616 PRO A CA 1
ATOM 5068 C C . PRO A 1 616 ? -4.77 24.375 -10.938 1 93 616 PRO A C 1
ATOM 5070 O O . PRO A 1 616 ? -4.621 25 -9.883 1 93 616 PRO A O 1
ATOM 5073 N N . ARG A 1 617 ? -3.867 24.219 -11.859 1 91.81 617 ARG A N 1
ATOM 5074 C CA . ARG A 1 617 ? -2.543 24.797 -11.664 1 91.81 617 ARG A CA 1
ATOM 5075 C C . ARG A 1 617 ? -2.625 26.312 -11.5 1 91.81 617 ARG A C 1
ATOM 5077 O O . ARG A 1 617 ? -3.41 26.969 -12.18 1 91.81 617 ARG A O 1
ATOM 5084 N N . ASP A 1 618 ? -1.887 26.859 -10.555 1 88.88 618 ASP A N 1
ATOM 5085 C CA . ASP A 1 618 ? -1.684 28.281 -10.305 1 88.88 618 ASP A CA 1
ATOM 5086 C C . ASP A 1 618 ? -2.955 28.938 -9.758 1 88.88 618 ASP A C 1
ATOM 5088 O O . ASP A 1 618 ? -3.086 30.156 -9.766 1 88.88 618 ASP A O 1
ATOM 5092 N N . TYR A 1 619 ? -3.861 28.141 -9.352 1 89.69 619 TYR A N 1
ATOM 5093 C CA . TYR A 1 619 ? -5.09 28.672 -8.781 1 89.69 619 TYR A CA 1
ATOM 5094 C C . TYR A 1 619 ? -5.043 28.641 -7.254 1 89.69 619 TYR A C 1
ATOM 5096 O O . TYR A 1 619 ? -4.879 27.578 -6.656 1 89.69 619 TYR A O 1
ATOM 5104 N N . GLY A 1 620 ? -5.227 29.828 -6.715 1 86.31 620 GLY A N 1
ATOM 5105 C CA . GLY A 1 620 ? -5.348 29.906 -5.266 1 86.31 620 GLY A CA 1
ATOM 5106 C C . GLY A 1 620 ? -4.176 29.297 -4.531 1 86.31 620 GLY A C 1
ATOM 5107 O O . GLY A 1 620 ? -3.021 29.641 -4.777 1 86.31 620 GLY A O 1
ATOM 5108 N N . PHE A 1 621 ? -4.547 28.312 -3.756 1 89.19 621 PHE A N 1
ATOM 5109 C CA . PHE A 1 621 ? -3.564 27.688 -2.877 1 89.19 621 PHE A CA 1
ATOM 5110 C C . PHE A 1 621 ? -2.686 26.719 -3.652 1 89.19 621 PHE A C 1
ATOM 5112 O O . PHE A 1 621 ? -1.627 26.312 -3.168 1 89.19 621 PHE A O 1
ATOM 5119 N N . ALA A 1 622 ? -3.02 26.297 -4.867 1 92.44 622 ALA A N 1
ATOM 5120 C CA . ALA A 1 622 ? -2.203 25.422 -5.703 1 92.44 622 ALA A CA 1
ATOM 5121 C C . ALA A 1 622 ? -0.822 26.031 -5.945 1 92.44 622 ALA A C 1
ATOM 5123 O O . ALA A 1 622 ? 0.165 25.297 -6.078 1 92.44 622 ALA A O 1
ATOM 5124 N N . ARG A 1 623 ? -0.738 27.328 -5.895 1 91.56 623 ARG A N 1
ATOM 5125 C CA . ARG A 1 623 ? 0.53 28.031 -6.09 1 91.56 623 ARG A CA 1
ATOM 5126 C C . ARG A 1 623 ? 1.507 27.719 -4.961 1 91.56 623 ARG A C 1
ATOM 5128 O O . ARG A 1 623 ? 2.711 27.594 -5.191 1 91.56 623 ARG A O 1
ATOM 5135 N N . THR A 1 624 ? 0.944 27.625 -3.816 1 94.38 624 THR A N 1
ATOM 5136 C CA . THR A 1 624 ? 1.754 27.375 -2.629 1 94.38 624 THR A CA 1
ATOM 5137 C C . THR A 1 624 ? 2.244 25.938 -2.604 1 94.38 624 THR A C 1
ATOM 5139 O O . THR A 1 624 ? 3.305 25.641 -2.045 1 94.38 624 THR A O 1
ATOM 5142 N N . VAL A 1 625 ? 1.462 25.031 -3.207 1 96.81 625 VAL A N 1
ATOM 5143 C CA . VAL A 1 625 ? 1.796 23.609 -3.16 1 96.81 625 VAL A CA 1
ATOM 5144 C C . VAL A 1 625 ? 2.127 23.109 -4.566 1 96.81 625 VAL A C 1
ATOM 5146 O O . VAL A 1 625 ? 1.714 22.016 -4.953 1 96.81 625 VAL A O 1
ATOM 5149 N N . SER A 1 626 ? 2.881 23.891 -5.305 1 96.69 626 SER A N 1
ATOM 5150 C CA . SER A 1 626 ? 3.199 23.531 -6.68 1 96.69 626 SER A CA 1
ATOM 5151 C C . SER A 1 626 ? 3.957 22.203 -6.746 1 96.69 626 SER A C 1
ATOM 5153 O O . SER A 1 626 ? 4 21.562 -7.793 1 96.69 626 SER A O 1
ATOM 5155 N N . TRP A 1 627 ? 4.578 21.797 -5.66 1 97.69 627 TRP A N 1
ATOM 5156 C CA . TRP A 1 627 ? 5.254 20.5 -5.586 1 97.69 627 TRP A CA 1
ATOM 5157 C C . TRP A 1 627 ? 4.254 19.359 -5.723 1 97.69 627 TRP A C 1
ATOM 5159 O O . TRP A 1 627 ? 4.645 18.203 -5.945 1 97.69 627 TRP A O 1
ATOM 5169 N N . ALA A 1 628 ? 2.963 19.578 -5.645 1 97.56 628 ALA A N 1
ATOM 5170 C CA . ALA A 1 628 ? 1.934 18.547 -5.699 1 97.56 628 ALA A CA 1
ATOM 5171 C C . ALA A 1 628 ? 1.426 18.359 -7.125 1 97.56 628 ALA A C 1
ATOM 5173 O O . ALA A 1 628 ? 0.533 17.547 -7.367 1 97.56 628 ALA A O 1
ATOM 5174 N N . TYR A 1 629 ? 1.979 19.109 -8.086 1 96.88 629 TYR A N 1
ATOM 5175 C CA . TYR A 1 629 ? 1.514 18.984 -9.469 1 96.88 629 TYR A CA 1
ATOM 5176 C C . TYR A 1 629 ? 1.844 17.609 -10.039 1 96.88 629 TYR A C 1
ATOM 5178 O O . TYR A 1 629 ? 1.194 17.156 -10.977 1 96.88 629 TYR A O 1
ATOM 5186 N N . HIS A 1 630 ? 2.881 17 -9.523 1 97.44 630 HIS A N 1
ATOM 5187 C CA . HIS A 1 630 ? 3.311 15.664 -9.953 1 97.44 630 HIS A CA 1
ATOM 5188 C C . HIS A 1 630 ? 3.57 14.758 -8.758 1 97.44 630 HIS A C 1
ATOM 5190 O O . HIS A 1 630 ? 3.791 15.234 -7.645 1 97.44 630 HIS A O 1
ATOM 5196 N N . HIS A 1 631 ? 3.512 13.5 -9.039 1 98.31 631 HIS A N 1
ATOM 5197 C CA . HIS A 1 631 ? 3.779 12.555 -7.961 1 98.31 631 HIS A CA 1
ATOM 5198 C C . HIS A 1 631 ? 5.273 12.453 -7.68 1 98.31 631 HIS A C 1
ATOM 5200 O O . HIS A 1 631 ? 5.676 12.047 -6.586 1 98.31 631 HIS A O 1
ATOM 5206 N N . MET A 1 632 ? 6.094 12.766 -8.609 1 98.62 632 MET A N 1
ATOM 5207 C CA . MET A 1 632 ? 7.535 12.891 -8.406 1 98.62 632 MET A CA 1
ATOM 5208 C C . MET A 1 632 ? 8.148 13.836 -9.438 1 98.62 632 MET A C 1
ATOM 5210 O O . MET A 1 632 ? 7.699 13.883 -10.586 1 98.62 632 MET A O 1
ATOM 5214 N N . SER A 1 633 ? 9.094 14.594 -9.078 1 98.62 633 SER A N 1
ATOM 5215 C CA . SER A 1 633 ? 9.969 15.398 -9.922 1 98.62 633 SER A CA 1
ATOM 5216 C C . SER A 1 633 ? 11.438 15.164 -9.594 1 98.62 633 SER A C 1
ATOM 5218 O O . SER A 1 633 ? 11.781 14.867 -8.453 1 98.62 633 SER A O 1
ATOM 5220 N N . VAL A 1 634 ? 12.227 15.219 -10.602 1 98.81 634 VAL A N 1
ATOM 5221 C CA . VAL A 1 634 ? 13.664 15.039 -10.398 1 98.81 634 VAL A CA 1
ATOM 5222 C C . VAL A 1 634 ? 14.406 16.281 -10.875 1 98.81 634 VAL A C 1
ATOM 5224 O O . VAL A 1 634 ? 14.164 16.781 -11.977 1 98.81 634 VAL A O 1
ATOM 5227 N N . THR A 1 635 ? 15.297 16.797 -10.055 1 98.69 635 THR A N 1
ATOM 5228 C CA . THR A 1 635 ? 16.094 17.953 -10.422 1 98.69 635 THR A CA 1
ATOM 5229 C C . THR A 1 635 ? 17.578 17.719 -10.125 1 98.69 635 THR A C 1
ATOM 5231 O O . THR A 1 635 ? 17.922 16.781 -9.398 1 98.69 635 THR A O 1
ATOM 5234 N N . SER A 1 636 ? 18.391 18.547 -10.766 1 98.38 636 SER A N 1
ATOM 5235 C CA . SER A 1 636 ? 19.781 18.656 -10.344 1 98.38 636 SER A CA 1
ATOM 5236 C C . SER A 1 636 ? 19.906 19.406 -9.023 1 98.38 636 SER A C 1
ATOM 5238 O O . SER A 1 636 ? 19.281 20.438 -8.828 1 98.38 636 SER A O 1
ATOM 5240 N N . ARG A 1 637 ? 20.688 18.875 -8.164 1 98 637 ARG A N 1
ATOM 5241 C CA . ARG A 1 637 ? 20.797 19.438 -6.824 1 98 637 ARG A CA 1
ATOM 5242 C C . ARG A 1 637 ? 21.469 20.812 -6.855 1 98 637 ARG A C 1
ATOM 5244 O O . ARG A 1 637 ? 22.484 21 -7.531 1 98 637 ARG A O 1
ATOM 5251 N N . LYS A 1 638 ? 20.938 21.688 -6.156 1 96.62 638 LYS A N 1
ATOM 5252 C CA . LYS A 1 638 ? 21.5 23.031 -5.961 1 96.62 638 LYS A CA 1
ATOM 5253 C C . LYS A 1 638 ? 21.469 23.422 -4.492 1 96.62 638 LYS A C 1
ATOM 5255 O O . LYS A 1 638 ? 20.516 23.109 -3.775 1 96.62 638 LYS A O 1
ATOM 5260 N N . GLU A 1 639 ? 22.453 24.172 -4.09 1 95.19 639 GLU A N 1
ATOM 5261 C CA . GLU A 1 639 ? 22.469 24.672 -2.721 1 95.19 639 GLU A CA 1
ATOM 5262 C C . GLU A 1 639 ? 21.312 25.641 -2.477 1 95.19 639 GLU A C 1
ATOM 5264 O O . GLU A 1 639 ? 20.828 25.766 -1.353 1 95.19 639 GLU A O 1
ATOM 5269 N N . THR A 1 640 ? 20.844 26.25 -3.512 1 94.19 640 THR A N 1
ATOM 5270 C CA . THR A 1 640 ? 19.781 27.25 -3.398 1 94.19 640 THR A CA 1
ATOM 5271 C C . THR A 1 640 ? 18.422 26.578 -3.342 1 94.19 640 THR A C 1
ATOM 5273 O O . THR A 1 640 ? 17.406 27.234 -3.084 1 94.19 640 THR A O 1
ATOM 5276 N N . GLU A 1 641 ? 18.359 25.297 -3.633 1 96.69 641 GLU A N 1
ATOM 5277 C CA . GLU A 1 641 ? 17.125 24.531 -3.592 1 96.69 641 GLU A CA 1
ATOM 5278 C C . GLU A 1 641 ? 17.094 23.594 -2.391 1 96.69 641 GLU A C 1
ATOM 5280 O O . GLU A 1 641 ? 16.844 22.391 -2.541 1 96.69 641 GLU A O 1
ATOM 5285 N N . GLU A 1 642 ? 17.203 24.188 -1.25 1 94.75 642 GLU A N 1
ATOM 5286 C CA . GLU A 1 642 ? 17.344 23.422 -0.019 1 94.75 642 GLU A CA 1
ATOM 5287 C C . GLU A 1 642 ? 16.016 22.766 0.365 1 94.75 642 GLU A C 1
ATOM 5289 O O . GLU A 1 642 ? 16.016 21.625 0.867 1 94.75 642 GLU A O 1
ATOM 5294 N N . ARG A 1 643 ? 14.961 23.5 0.218 1 95.94 643 ARG A N 1
ATOM 5295 C CA . ARG A 1 643 ? 13.625 23.062 0.594 1 95.94 643 ARG A CA 1
ATOM 5296 C C . ARG A 1 643 ? 12.625 23.297 -0.533 1 95.94 643 ARG A C 1
ATOM 5298 O O . ARG A 1 643 ? 12.742 24.281 -1.272 1 95.94 643 ARG A O 1
ATOM 5305 N N . SER A 1 644 ? 11.648 22.391 -0.571 1 96.75 644 SER A N 1
ATOM 5306 C CA . SER A 1 644 ? 10.648 22.531 -1.623 1 96.75 644 SER A CA 1
ATOM 5307 C C . SER A 1 644 ? 9.477 23.391 -1.159 1 96.75 644 SER A C 1
ATOM 5309 O O . SER A 1 644 ? 8.562 23.672 -1.938 1 96.75 644 SER A O 1
ATOM 5311 N N . SER A 1 645 ? 9.453 23.719 0.076 1 95.88 645 SER A N 1
ATOM 5312 C CA . SER A 1 645 ? 8.453 24.562 0.71 1 95.88 645 SER A CA 1
ATOM 5313 C C . SER A 1 645 ? 9.086 25.484 1.747 1 95.88 645 SER A C 1
ATOM 5315 O O . SER A 1 645 ? 10.312 25.594 1.822 1 95.88 645 SER A O 1
ATOM 5317 N N . SER A 1 646 ? 8.281 26.344 2.398 1 95.06 646 SER A N 1
ATOM 5318 C CA . SER A 1 646 ? 8.82 27.25 3.41 1 95.06 646 SER A CA 1
ATOM 5319 C C . SER A 1 646 ? 7.863 27.391 4.59 1 95.06 646 SER A C 1
ATOM 5321 O O . SER A 1 646 ? 6.676 27.078 4.477 1 95.06 646 SER A O 1
ATOM 5323 N N . ILE A 1 647 ? 8.375 27.844 5.695 1 95.69 647 ILE A N 1
ATOM 5324 C CA . ILE A 1 647 ? 7.578 28.031 6.906 1 95.69 647 ILE A CA 1
ATOM 5325 C C . ILE A 1 647 ? 6.629 29.219 6.73 1 95.69 647 ILE A C 1
ATOM 5327 O O . ILE A 1 647 ? 5.77 29.453 7.578 1 95.69 647 ILE A O 1
ATOM 5331 N N . TYR A 1 648 ? 6.684 29.922 5.59 1 95.94 648 TYR A N 1
ATOM 5332 C CA . TYR A 1 648 ? 5.895 31.125 5.336 1 95.94 648 TYR A CA 1
ATOM 5333 C C . TYR A 1 648 ? 4.723 30.828 4.41 1 95.94 648 TYR A C 1
ATOM 5335 O O . TYR A 1 648 ? 4.062 31.734 3.912 1 95.94 648 TYR A O 1
ATOM 5343 N N . GLY A 1 649 ? 4.438 29.609 4.176 1 93.31 649 GLY A N 1
ATOM 5344 C CA . GLY A 1 649 ? 3.576 29.156 3.094 1 93.31 649 GLY A CA 1
ATOM 5345 C C . GLY A 1 649 ? 2.117 29.516 3.305 1 93.31 649 GLY A C 1
ATOM 5346 O O . GLY A 1 649 ? 1.349 29.594 2.344 1 93.31 649 GLY A O 1
ATOM 5347 N N . LEU A 1 650 ? 1.667 29.812 4.465 1 92.62 650 LEU A N 1
ATOM 5348 C CA . LEU A 1 650 ? 0.248 29.984 4.746 1 92.62 650 LEU A CA 1
ATOM 5349 C C . LEU A 1 650 ? -0.285 31.234 4.047 1 92.62 650 LEU A C 1
ATOM 5351 O O . LEU A 1 650 ? -1.451 31.281 3.648 1 92.62 650 LEU A O 1
ATOM 5355 N N . TRP A 1 651 ? 0.497 32.312 3.924 1 92.56 651 TRP A N 1
ATOM 5356 C CA . TRP A 1 651 ? 0.052 33.562 3.311 1 92.56 651 TRP A CA 1
ATOM 5357 C C . TRP A 1 651 ? 0.991 33.969 2.186 1 92.56 651 TRP A C 1
ATOM 5359 O O . TRP A 1 651 ? 1.142 35.156 1.905 1 92.56 651 TRP A O 1
ATOM 5369 N N . ASP A 1 652 ? 1.66 33.094 1.508 1 88.56 652 ASP A N 1
ATOM 5370 C CA . ASP A 1 652 ? 2.664 33.469 0.529 1 88.56 652 ASP A CA 1
ATOM 5371 C C . ASP A 1 652 ? 2.156 33.281 -0.896 1 88.56 652 ASP A C 1
ATOM 5373 O O . ASP A 1 652 ? 2.926 33.375 -1.855 1 88.56 652 ASP A O 1
ATOM 5377 N N . ASN A 1 653 ? 0.935 32.906 -1.128 1 86.19 653 ASN A N 1
ATOM 5378 C CA . ASN A 1 653 ? 0.458 32.469 -2.432 1 86.19 653 ASN A CA 1
ATOM 5379 C C . ASN A 1 653 ? 0.57 33.562 -3.479 1 86.19 653 ASN A C 1
ATOM 5381 O O . ASN A 1 653 ? 0.589 33.312 -4.68 1 86.19 653 ASN A O 1
ATOM 5385 N N . GLY A 1 654 ? 0.565 34.844 -3.098 1 86.88 654 GLY A N 1
ATOM 5386 C CA . GLY A 1 654 ? 0.76 35.938 -4.039 1 86.88 654 GLY A CA 1
ATOM 5387 C C . GLY A 1 654 ? 2.217 36.156 -4.402 1 86.88 654 GLY A C 1
ATOM 5388 O O . GLY A 1 654 ? 2.523 36.594 -5.508 1 86.88 654 GLY A O 1
ATOM 5389 N N . AS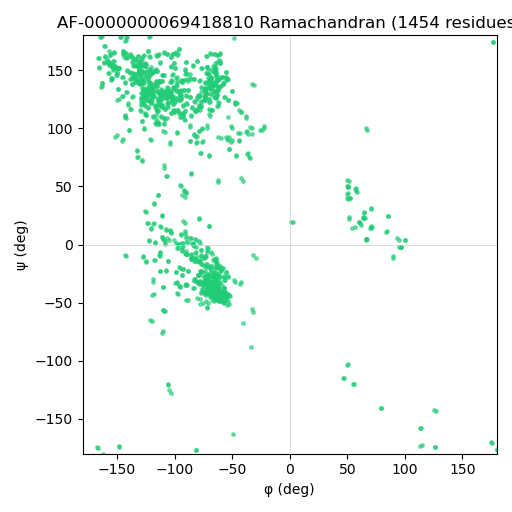P A 1 655 ? 3.033 35.906 -3.518 1 91 655 ASP A N 1
ATOM 5390 C CA . ASP A 1 655 ? 4.48 36.062 -3.652 1 91 655 ASP A CA 1
ATOM 5391 C C . ASP A 1 655 ? 5.203 34.969 -2.844 1 91 655 ASP A C 1
ATOM 5393 O O . ASP A 1 655 ? 5.688 35.25 -1.74 1 91 655 ASP A O 1
ATOM 5397 N N . GLN A 1 656 ? 5.43 33.906 -3.473 1 93 656 GLN A N 1
ATOM 5398 C CA . GLN A 1 656 ? 5.93 32.719 -2.75 1 93 656 GLN A CA 1
ATOM 5399 C C . GLN A 1 656 ? 7.398 32.906 -2.363 1 93 656 GLN A C 1
ATOM 5401 O O . GLN A 1 656 ? 8.227 33.281 -3.199 1 93 656 GLN A O 1
ATOM 5406 N N . VAL A 1 657 ? 7.703 32.625 -1.136 1 94.44 657 VAL A N 1
ATOM 5407 C CA . VAL A 1 657 ? 9.086 32.625 -0.686 1 94.44 657 VAL A CA 1
ATOM 5408 C C . VAL A 1 657 ? 9.859 31.5 -1.369 1 94.44 657 VAL A C 1
ATOM 5410 O O . VAL A 1 657 ? 11.008 31.672 -1.781 1 94.44 657 VAL A O 1
ATOM 5413 N N . VAL A 1 658 ? 9.266 30.344 -1.421 1 95.38 658 VAL A N 1
ATOM 5414 C CA . VAL A 1 658 ? 9.781 29.203 -2.188 1 95.38 658 VAL A CA 1
ATOM 5415 C C . VAL A 1 658 ? 8.727 28.734 -3.186 1 95.38 658 VAL A C 1
ATOM 5417 O O . VAL A 1 658 ? 7.609 28.391 -2.797 1 95.38 658 VAL A O 1
ATOM 5420 N N . ASN A 1 659 ? 9.039 28.828 -4.414 1 94.88 659 ASN A N 1
ATOM 5421 C CA . ASN A 1 659 ? 8.211 28.312 -5.492 1 94.88 659 ASN A CA 1
ATOM 5422 C C . ASN A 1 659 ? 8.844 27.078 -6.148 1 94.88 659 ASN A C 1
ATOM 5424 O O . ASN A 1 659 ? 9.719 27.219 -7.004 1 94.88 659 ASN A O 1
ATOM 5428 N N . PHE A 1 660 ? 8.312 25.953 -5.84 1 97 660 PHE A N 1
ATOM 5429 C CA . PHE A 1 660 ? 8.906 24.703 -6.293 1 97 660 PHE A CA 1
ATOM 5430 C C . PHE A 1 660 ? 8.844 24.594 -7.809 1 97 660 PHE A C 1
ATOM 5432 O O . PHE A 1 660 ? 9.719 23.984 -8.43 1 97 660 PHE A O 1
ATOM 5439 N N . ALA A 1 661 ? 7.832 25.141 -8.43 1 94.5 661 ALA A N 1
ATOM 5440 C CA . ALA A 1 661 ? 7.684 25.062 -9.883 1 94.5 661 ALA A CA 1
ATOM 5441 C C . ALA A 1 661 ? 8.922 25.609 -10.586 1 94.5 661 ALA A C 1
ATOM 5443 O O . ALA A 1 661 ? 9.219 25.219 -11.719 1 94.5 661 ALA A O 1
ATOM 5444 N N . ASN A 1 662 ? 9.633 26.453 -9.898 1 94.94 662 ASN A N 1
ATOM 5445 C CA . ASN A 1 662 ? 10.812 27.078 -10.492 1 94.94 662 ASN A CA 1
ATOM 5446 C C . ASN A 1 662 ? 12.023 26.156 -10.43 1 94.94 662 ASN A C 1
ATOM 5448 O O . ASN A 1 662 ? 13.047 26.422 -11.062 1 94.94 662 ASN A O 1
ATOM 5452 N N . PHE A 1 663 ? 11.969 25.094 -9.656 1 97.25 663 PHE A N 1
ATOM 5453 C CA . PHE A 1 663 ? 13.102 24.188 -9.539 1 97.25 663 PHE A CA 1
ATOM 5454 C C . PHE A 1 663 ? 13.359 23.469 -10.859 1 97.25 663 PHE A C 1
ATOM 5456 O O . PHE A 1 663 ? 14.5 23.125 -11.164 1 97.25 663 PHE A O 1
ATOM 5463 N N . SER A 1 664 ? 12.312 23.188 -11.617 1 95.38 664 SER A N 1
ATOM 5464 C CA . SER A 1 664 ? 12.438 22.578 -12.938 1 95.38 664 SER A CA 1
ATOM 5465 C C . SER A 1 664 ? 12.648 23.625 -14.023 1 95.38 664 SER A C 1
ATOM 5467 O O . SER A 1 664 ? 11.703 24.016 -14.711 1 95.38 664 SER A O 1
ATOM 5469 N N . ASP A 1 665 ? 13.836 23.969 -14.289 1 93.62 665 ASP A N 1
ATOM 5470 C CA . ASP A 1 665 ? 14.117 25.047 -15.227 1 93.62 665 ASP A CA 1
ATOM 5471 C C . ASP A 1 665 ? 14.781 24.516 -16.5 1 93.62 665 ASP A C 1
ATOM 5473 O O . ASP A 1 665 ? 15.469 25.266 -17.203 1 93.62 665 ASP A O 1
ATOM 5477 N N . GLY A 1 666 ? 14.719 23.25 -16.688 1 94.56 666 GLY A N 1
ATOM 5478 C CA . GLY A 1 666 ? 15.133 22.688 -17.969 1 94.56 666 GLY A CA 1
ATOM 5479 C C . GLY A 1 666 ? 16.578 22.219 -17.984 1 94.56 666 GLY A C 1
ATOM 5480 O O . GLY A 1 666 ? 17.062 21.688 -18.969 1 94.56 666 GLY A O 1
ATOM 5481 N N . GLU A 1 667 ? 17.281 22.266 -16.891 1 96.62 667 GLU A N 1
ATOM 5482 C CA . GLU A 1 667 ? 18.672 21.828 -16.812 1 96.62 667 GLU A CA 1
ATOM 5483 C C . GLU A 1 667 ? 18.797 20.344 -17.109 1 96.62 667 GLU A C 1
ATOM 5485 O O . GLU A 1 667 ? 17.828 19.578 -16.922 1 96.62 667 GLU A O 1
ATOM 5490 N N . SER A 1 668 ? 20.031 20.016 -17.531 1 97.81 668 SER A N 1
ATOM 5491 C CA . SER A 1 668 ? 20.312 18.594 -17.719 1 97.81 668 SER A CA 1
ATOM 5492 C C . SER A 1 668 ? 20.406 17.875 -16.391 1 97.81 668 SER A C 1
ATOM 5494 O O . SER A 1 668 ? 20.922 18.406 -15.406 1 97.81 668 SER A O 1
ATOM 5496 N N . ILE A 1 669 ? 19.922 16.688 -16.375 1 98.38 669 ILE A N 1
ATOM 5497 C CA . ILE A 1 669 ? 20.047 15.859 -15.172 1 98.38 669 ILE A CA 1
ATOM 5498 C C . ILE A 1 669 ? 20.859 14.609 -15.484 1 98.38 669 ILE A C 1
ATOM 5500 O O . ILE A 1 669 ? 20.734 13.594 -14.789 1 98.38 669 ILE A O 1
ATOM 5504 N N . CYS A 1 670 ? 21.625 14.609 -16.578 1 98.38 670 CYS A N 1
ATOM 5505 C CA . CYS A 1 670 ? 22.531 13.516 -16.922 1 98.38 670 CYS A CA 1
ATOM 5506 C C . CYS A 1 670 ? 23.859 13.656 -16.172 1 98.38 670 CYS A C 1
ATOM 5508 O O . CYS A 1 670 ? 24.562 14.656 -16.344 1 98.38 670 CYS A O 1
ATOM 5510 N N . ASP A 1 671 ? 24.219 12.633 -15.43 1 98.25 671 ASP A N 1
ATOM 5511 C CA . ASP A 1 671 ? 25.469 12.594 -14.688 1 98.25 671 ASP A CA 1
ATOM 5512 C C . ASP A 1 671 ? 25.578 13.781 -13.727 1 98.25 671 ASP A C 1
ATOM 5514 O O . ASP A 1 671 ? 26.578 14.492 -13.727 1 98.25 671 ASP A O 1
ATOM 5518 N N . LYS A 1 672 ? 24.562 13.969 -13.039 1 98.31 672 LYS A N 1
ATOM 5519 C CA . LYS A 1 672 ? 24.469 15.078 -12.094 1 98.31 672 LYS A CA 1
ATOM 5520 C C . LYS A 1 672 ? 24.078 14.578 -10.703 1 98.31 672 LYS A C 1
ATOM 5522 O O . LYS A 1 672 ? 23.688 13.422 -10.539 1 98.31 672 LYS A O 1
ATOM 5527 N N . ASP A 1 673 ? 24.297 15.43 -9.711 1 98.31 673 ASP A N 1
ATOM 5528 C CA . ASP A 1 673 ? 23.734 15.227 -8.383 1 98.31 673 ASP A CA 1
ATOM 5529 C C . ASP A 1 673 ? 22.219 15.422 -8.383 1 98.31 673 ASP A C 1
ATOM 5531 O O . ASP A 1 673 ? 21.734 16.547 -8.586 1 98.31 673 ASP A O 1
ATOM 5535 N N . LEU A 1 674 ? 21.469 14.328 -8.188 1 98.75 674 LEU A N 1
ATOM 5536 C CA . LEU A 1 674 ? 20.031 14.383 -8.445 1 98.75 674 LEU A CA 1
ATOM 5537 C C . LEU A 1 674 ? 19.25 14.328 -7.141 1 98.75 674 LEU A C 1
ATOM 5539 O O . LEU A 1 674 ? 19.656 13.641 -6.199 1 98.75 674 LEU A O 1
ATOM 5543 N N . VAL A 1 675 ? 18.141 15.016 -7.121 1 98.81 675 VAL A N 1
ATOM 5544 C CA . VAL A 1 675 ? 17.172 14.977 -6.027 1 98.81 675 VAL A CA 1
ATOM 5545 C C . VAL A 1 675 ? 15.828 14.5 -6.555 1 98.81 675 VAL A C 1
ATOM 5547 O O . VAL A 1 675 ? 15.305 15.047 -7.527 1 98.81 675 VAL A O 1
ATOM 5550 N N . ALA A 1 676 ? 15.297 13.469 -5.973 1 98.88 676 ALA A N 1
ATOM 5551 C CA . ALA A 1 676 ? 13.914 13.07 -6.215 1 98.88 676 ALA A CA 1
ATOM 5552 C C . ALA A 1 676 ? 12.961 13.75 -5.23 1 98.88 676 ALA A C 1
ATOM 5554 O O . ALA A 1 676 ? 13.133 13.641 -4.016 1 98.88 676 ALA A O 1
ATOM 5555 N N . TRP A 1 677 ? 12.031 14.477 -5.758 1 98.81 677 TRP A N 1
ATOM 5556 C CA . TRP A 1 677 ? 10.961 15.102 -4.977 1 98.81 677 TRP A CA 1
ATOM 5557 C C . TRP A 1 677 ? 9.672 14.297 -5.078 1 98.81 677 TRP A C 1
ATOM 5559 O O . TRP A 1 677 ? 9.031 14.266 -6.133 1 98.81 677 TRP A O 1
ATOM 5569 N N . ILE A 1 678 ? 9.227 13.711 -3.996 1 98.88 678 ILE A N 1
ATOM 5570 C CA . ILE A 1 678 ? 8.148 12.727 -4.027 1 98.88 678 ILE A CA 1
ATOM 5571 C C . ILE A 1 678 ? 6.918 13.289 -3.316 1 98.88 678 ILE A C 1
ATOM 5573 O O . ILE A 1 678 ? 7.016 13.781 -2.189 1 98.88 678 ILE A O 1
ATOM 5577 N N . THR A 1 679 ? 5.781 13.195 -3.932 1 98.69 679 THR A N 1
ATOM 5578 C CA . THR A 1 679 ? 4.516 13.617 -3.348 1 98.69 679 THR A CA 1
ATOM 5579 C C . THR A 1 679 ? 3.627 12.414 -3.045 1 98.69 679 THR A C 1
ATOM 5581 O O . THR A 1 679 ? 3.264 11.664 -3.951 1 98.69 679 THR A O 1
ATOM 5584 N N . LEU A 1 680 ? 3.307 12.227 -1.83 1 98.62 680 LEU A N 1
ATOM 5585 C CA . LEU A 1 680 ? 2.34 11.234 -1.369 1 98.62 680 LEU A CA 1
ATOM 5586 C C . LEU A 1 680 ? 1.013 11.898 -1.01 1 98.62 680 LEU A C 1
ATOM 5588 O O . LEU A 1 680 ? 0.959 13.109 -0.785 1 98.62 680 LEU A O 1
ATOM 5592 N N . GLY A 1 681 ? -0.043 11.062 -0.959 1 98.19 681 GLY A N 1
ATOM 5593 C CA . GLY A 1 681 ? -1.286 11.68 -0.521 1 98.19 681 GLY A CA 1
ATOM 5594 C C . GLY A 1 681 ? -2.469 10.727 -0.558 1 98.19 681 GLY A C 1
ATOM 5595 O O . GLY A 1 681 ? -2.334 9.578 -0.982 1 98.19 681 GLY A O 1
ATOM 5596 N N . PHE A 1 682 ? -3.584 11.18 -0.076 1 97.56 682 PHE A N 1
ATOM 5597 C CA . PHE A 1 682 ? -4.883 10.523 -0.165 1 97.56 682 PHE A CA 1
ATOM 5598 C C . PHE A 1 682 ? -6.012 11.539 -0.007 1 97.56 682 PHE A C 1
ATOM 5600 O O . PHE A 1 682 ? -5.801 12.633 0.521 1 97.56 682 PHE A O 1
ATOM 5607 N N . HIS A 1 683 ? -7.125 11.219 -0.542 1 97.62 683 HIS A N 1
ATOM 5608 C CA . HIS A 1 683 ? -8.359 11.961 -0.291 1 97.62 683 HIS A CA 1
ATOM 5609 C C . HIS A 1 683 ? -9.156 11.336 0.849 1 97.62 683 HIS A C 1
ATOM 5611 O O . HIS A 1 683 ? -9.203 10.109 0.977 1 97.62 683 HIS A O 1
ATOM 5617 N N . HIS A 1 684 ? -9.695 12.148 1.633 1 97.56 684 HIS A N 1
ATOM 5618 C CA . HIS A 1 684 ? -10.453 11.656 2.781 1 97.56 684 HIS A CA 1
ATOM 5619 C C . HIS A 1 684 ? -11.914 12.094 2.701 1 97.56 684 HIS A C 1
ATOM 5621 O O . HIS A 1 684 ? -12.219 13.289 2.775 1 97.56 684 HIS A O 1
ATOM 5627 N N . ILE A 1 685 ? -12.773 11.203 2.479 1 97.88 685 ILE A N 1
ATOM 5628 C CA . ILE A 1 685 ? -14.203 11.383 2.729 1 97.88 685 ILE A CA 1
ATOM 5629 C C . ILE A 1 685 ? -14.539 10.906 4.141 1 97.88 685 ILE A C 1
ATOM 5631 O O . ILE A 1 685 ? -14.547 9.703 4.414 1 97.88 685 ILE A O 1
ATOM 5635 N N . PRO A 1 686 ? -14.805 11.828 4.992 1 96.19 686 PRO A N 1
ATOM 5636 C CA . PRO A 1 686 ? -15.008 11.453 6.395 1 96.19 686 PRO A CA 1
ATOM 5637 C C . PRO A 1 686 ? -16.188 10.5 6.578 1 96.19 686 PRO A C 1
ATOM 5639 O O . PRO A 1 686 ? -17.078 10.43 5.719 1 96.19 686 PRO A O 1
ATOM 5642 N N . GLN A 1 687 ? -16.188 9.797 7.66 1 96 687 GLN A N 1
ATOM 5643 C CA . GLN A 1 687 ? -17.203 8.828 8.031 1 96 687 GLN A CA 1
ATOM 5644 C C . GLN A 1 687 ? -17.438 8.812 9.539 1 96 687 GLN A C 1
ATOM 5646 O O . GLN A 1 687 ? -16.594 9.312 10.305 1 96 687 GLN A O 1
ATOM 5651 N N . LEU A 1 688 ? -18.484 8.266 9.977 1 94.88 688 LEU A N 1
ATOM 5652 C CA . LEU A 1 688 ? -18.844 8.289 11.391 1 94.88 688 LEU A CA 1
ATOM 5653 C C . LEU A 1 688 ? -17.844 7.484 12.219 1 94.88 688 LEU A C 1
ATOM 5655 O O . LEU A 1 688 ? -17.609 7.809 13.383 1 94.88 688 LEU A O 1
ATOM 5659 N N . GLU A 1 689 ? -17.234 6.488 11.625 1 94.75 689 GLU A N 1
ATOM 5660 C CA . GLU A 1 689 ? -16.25 5.664 12.328 1 94.75 689 GLU A CA 1
ATOM 5661 C C . GLU A 1 689 ? -15 6.465 12.664 1 94.75 689 GLU A C 1
ATOM 5663 O O . GLU A 1 689 ? -14.148 6.004 13.422 1 94.75 689 GLU A O 1
ATOM 5668 N N . ASN A 1 690 ? -14.875 7.695 12.172 1 93.69 690 ASN A N 1
ATOM 5669 C CA . ASN A 1 690 ? -13.75 8.562 12.5 1 93.69 690 ASN A CA 1
ATOM 5670 C C . ASN A 1 690 ? -13.961 9.258 13.844 1 93.69 690 ASN A C 1
ATOM 5672 O O . ASN A 1 690 ? -13.109 10.031 14.281 1 93.69 690 ASN A O 1
ATOM 5676 N N . ILE A 1 691 ? -15.039 9.055 14.477 1 89.06 691 ILE A N 1
ATOM 5677 C CA . ILE A 1 691 ? -15.359 9.648 15.773 1 89.06 691 ILE A CA 1
ATOM 5678 C C . ILE A 1 691 ? -15.148 8.617 16.875 1 89.06 691 ILE A C 1
ATOM 5680 O O . ILE A 1 691 ? -15.711 7.523 16.828 1 89.06 691 ILE A O 1
ATOM 5684 N N . PRO A 1 692 ? -14.336 8.914 17.859 1 85.25 692 PRO A N 1
ATOM 5685 C CA . PRO A 1 692 ? -13.805 10.227 18.234 1 85.25 692 PRO A CA 1
ATOM 5686 C C . PRO A 1 692 ? -12.508 10.57 17.5 1 85.25 692 PRO A C 1
ATOM 5688 O O . PRO A 1 692 ? -12.109 11.734 17.469 1 85.25 692 PRO A O 1
ATOM 5691 N N . SER A 1 693 ? -11.805 9.539 17.031 1 90.56 693 SER A N 1
ATOM 5692 C CA . SER A 1 693 ? -10.555 9.789 16.328 1 90.56 693 SER A CA 1
ATOM 5693 C C . SER A 1 693 ? -10.477 8.969 15.039 1 90.56 693 SER A C 1
ATOM 5695 O O . SER A 1 693 ? -10.93 7.824 15 1 90.56 693 SER A O 1
ATOM 5697 N N . THR A 1 694 ? -9.922 9.547 14.07 1 94.44 694 THR A N 1
ATOM 5698 C CA . THR A 1 694 ? -9.703 8.844 12.805 1 94.44 694 THR A CA 1
ATOM 5699 C C . THR A 1 694 ? -8.719 7.691 12.984 1 94.44 694 THR A C 1
ATOM 5701 O O . THR A 1 694 ? -7.664 7.863 13.602 1 94.44 694 THR A O 1
ATOM 5704 N N . ASN A 1 695 ? -9.086 6.527 12.492 1 95.12 695 ASN A N 1
ATOM 5705 C CA . ASN A 1 695 ? -8.195 5.371 12.555 1 95.12 695 ASN A CA 1
ATOM 5706 C C . ASN A 1 695 ? -7.094 5.461 11.5 1 95.12 695 ASN A C 1
ATOM 5708 O O . ASN A 1 695 ? -7.297 6.027 10.43 1 95.12 695 ASN A O 1
ATOM 5712 N N . THR A 1 696 ? -5.953 4.836 11.828 1 96.75 696 THR A N 1
ATOM 5713 C CA . THR A 1 696 ? -4.805 4.871 10.93 1 96.75 696 THR A CA 1
ATOM 5714 C C . THR A 1 696 ? -5 3.914 9.758 1 96.75 696 THR A C 1
ATOM 5716 O O . THR A 1 696 ? -4.305 4.008 8.742 1 96.75 696 THR A O 1
ATOM 5719 N N . LEU A 1 697 ? -5.922 2.998 9.875 1 94.88 697 LEU A N 1
ATOM 5720 C CA . LEU A 1 697 ? -6.223 2.105 8.758 1 94.88 697 LEU A CA 1
ATOM 5721 C C . LEU A 1 697 ? -6.906 2.861 7.625 1 94.88 697 LEU A C 1
ATOM 5723 O O . LEU A 1 697 ? -7.906 3.547 7.844 1 94.88 697 LEU A O 1
ATOM 5727 N N . GLY A 1 698 ? -6.324 2.807 6.492 1 93.44 698 GLY A N 1
ATOM 5728 C CA . GLY A 1 698 ? -6.895 3.477 5.332 1 93.44 698 GLY A CA 1
ATOM 5729 C C . GLY A 1 698 ? -6.297 4.852 5.086 1 93.44 698 GLY A C 1
ATOM 5730 O O . GLY A 1 698 ? -6.641 5.516 4.109 1 93.44 698 GLY A O 1
ATOM 5731 N N . THR A 1 699 ? -5.391 5.25 5.965 1 96.5 699 THR A N 1
ATOM 5732 C CA . THR A 1 699 ? -4.82 6.582 5.797 1 96.5 699 THR A CA 1
ATOM 5733 C C . THR A 1 699 ? -3.318 6.496 5.535 1 96.5 699 THR A C 1
ATOM 5735 O O . THR A 1 699 ? -2.646 7.523 5.414 1 96.5 699 THR A O 1
ATOM 5738 N N . LYS A 1 700 ? -2.783 5.352 5.477 1 97 700 LYS A N 1
ATOM 5739 C CA . LYS A 1 700 ? -1.344 5.156 5.316 1 97 700 LYS A CA 1
ATOM 5740 C C . LYS A 1 700 ? -0.879 5.594 3.932 1 97 700 LYS A C 1
ATOM 5742 O O . LYS A 1 700 ? -1.517 5.27 2.926 1 97 700 LYS A O 1
ATOM 5747 N N . VAL A 1 701 ? 0.165 6.32 3.855 1 98.31 701 VAL A N 1
ATOM 5748 C CA . VAL A 1 701 ? 0.859 6.59 2.602 1 98.31 701 VAL A CA 1
ATOM 5749 C C . VAL A 1 701 ? 2.324 6.176 2.723 1 98.31 701 VAL A C 1
ATOM 5751 O O . VAL A 1 701 ? 2.918 6.277 3.799 1 98.31 701 VAL A O 1
ATOM 5754 N N . SER A 1 702 ? 2.947 5.73 1.62 1 98.44 702 SER A N 1
ATOM 5755 C CA . SER A 1 702 ? 4.312 5.23 1.726 1 98.44 702 SER A CA 1
ATOM 5756 C C . SER A 1 702 ? 5.02 5.258 0.373 1 98.44 702 SER A C 1
ATOM 5758 O O . SER A 1 702 ? 4.367 5.336 -0.671 1 98.44 702 SER A O 1
ATOM 5760 N N . PHE A 1 703 ? 6.277 5.285 0.377 1 98.44 703 PHE A N 1
ATOM 5761 C CA . PHE A 1 703 ? 7.125 4.977 -0.769 1 98.44 703 PHE A CA 1
ATOM 5762 C C . PHE A 1 703 ? 8.328 4.145 -0.342 1 98.44 703 PHE A C 1
ATOM 5764 O O . PHE A 1 703 ? 8.633 4.047 0.849 1 98.44 703 PHE A O 1
ATOM 5771 N N . LEU A 1 704 ? 9 3.512 -1.309 1 98.12 704 LEU A N 1
ATOM 5772 C CA . LEU A 1 704 ? 10.148 2.639 -1.075 1 98.12 704 LEU A CA 1
ATOM 5773 C C . LEU A 1 704 ? 11.32 3.039 -1.959 1 98.12 704 LEU A C 1
ATOM 5775 O O . LEU A 1 704 ? 11.133 3.453 -3.105 1 98.12 704 LEU A O 1
ATOM 5779 N N . LEU A 1 705 ? 12.469 3.004 -1.406 1 98.5 705 LEU A N 1
ATOM 5780 C CA . LEU A 1 705 ? 13.734 2.969 -2.137 1 98.5 705 LEU A CA 1
ATOM 5781 C C . LEU A 1 705 ? 14.359 1.582 -2.068 1 98.5 705 LEU A C 1
ATOM 5783 O O . LEU A 1 705 ? 14.695 1.101 -0.984 1 98.5 705 LEU A O 1
ATOM 5787 N N . MET A 1 706 ? 14.531 0.959 -3.209 1 97.62 706 MET A N 1
ATOM 5788 C CA . MET A 1 706 ? 14.992 -0.428 -3.223 1 97.62 706 MET A CA 1
ATOM 5789 C C . MET A 1 706 ? 16.156 -0.607 -4.191 1 97.62 706 MET A C 1
ATOM 5791 O O . MET A 1 706 ? 16.156 -0.029 -5.277 1 97.62 706 MET A O 1
ATOM 5795 N N . PRO A 1 707 ? 17.156 -1.461 -3.783 1 97.81 707 PRO A N 1
ATOM 5796 C CA . PRO A 1 707 ? 18.188 -1.779 -4.77 1 97.81 707 PRO A CA 1
ATOM 5797 C C . PRO A 1 707 ? 17.625 -2.477 -6.008 1 97.81 707 PRO A C 1
ATOM 5799 O O . PRO A 1 707 ? 16.703 -3.293 -5.902 1 97.81 707 PRO A O 1
ATOM 5802 N N . PHE A 1 708 ? 18.172 -2.148 -7.18 1 97.81 708 PHE A N 1
ATOM 5803 C CA . PHE A 1 708 ? 17.812 -2.738 -8.461 1 97.81 708 PHE A CA 1
ATOM 5804 C C . PHE A 1 708 ? 19.047 -2.973 -9.32 1 97.81 708 PHE A C 1
ATOM 5806 O O . PHE A 1 708 ? 19.531 -2.055 -9.984 1 97.81 708 PHE A O 1
ATOM 5813 N N . ASN A 1 709 ? 19.516 -4.195 -9.305 1 97.12 709 ASN A N 1
ATOM 5814 C CA . ASN A 1 709 ? 20.781 -4.559 -9.914 1 97.12 709 ASN A CA 1
ATOM 5815 C C . ASN A 1 709 ? 21.953 -3.791 -9.289 1 97.12 709 ASN A C 1
ATOM 5817 O O . ASN A 1 709 ? 22.938 -3.502 -9.953 1 97.12 709 ASN A O 1
ATOM 5821 N N . TYR A 1 710 ? 21.688 -3.299 -8.141 1 97.44 710 TYR A N 1
ATOM 5822 C CA . TYR A 1 710 ? 22.734 -2.594 -7.41 1 97.44 710 TYR A CA 1
ATOM 5823 C C . TYR A 1 710 ? 23.812 -3.557 -6.941 1 97.44 710 TYR A C 1
ATOM 5825 O O . TYR A 1 710 ? 25 -3.211 -6.926 1 97.44 710 TYR A O 1
ATOM 5833 N N . PHE A 1 711 ? 23.359 -4.727 -6.527 1 95.31 711 PHE A N 1
ATOM 5834 C CA . PHE A 1 711 ? 24.234 -5.824 -6.113 1 95.31 711 PHE A CA 1
ATOM 5835 C C . PHE A 1 711 ? 24.25 -6.922 -7.168 1 95.31 711 PHE A C 1
ATOM 5837 O O . PHE A 1 711 ? 23.391 -6.965 -8.047 1 95.31 711 PHE A O 1
ATOM 5844 N N . ASP A 1 712 ? 25.188 -7.777 -7.086 1 92.56 712 ASP A N 1
ATOM 5845 C CA . ASP A 1 712 ? 25.312 -8.859 -8.055 1 92.56 712 ASP A CA 1
ATOM 5846 C C . ASP A 1 712 ? 24.453 -10.062 -7.648 1 92.56 712 ASP A C 1
ATOM 5848 O O . ASP A 1 712 ? 24.375 -11.047 -8.383 1 92.56 712 ASP A O 1
ATOM 5852 N N . LYS A 1 713 ? 23.938 -10 -6.527 1 89.69 713 LYS A N 1
ATOM 5853 C CA . LYS A 1 713 ? 22.953 -10.922 -5.965 1 89.69 713 LYS A CA 1
ATOM 5854 C C . LYS A 1 713 ? 22.281 -10.328 -4.738 1 89.69 713 LYS A C 1
ATOM 5856 O O . LYS A 1 713 ? 22.578 -9.203 -4.34 1 89.69 713 LYS A O 1
ATOM 5861 N N . ASP A 1 714 ? 21.375 -11.078 -4.203 1 89.75 714 ASP A N 1
ATOM 5862 C CA . ASP A 1 714 ? 20.797 -10.641 -2.936 1 89.75 714 ASP A CA 1
ATOM 5863 C C . ASP A 1 714 ? 21.875 -10.367 -1.9 1 89.75 714 ASP A C 1
ATOM 5865 O O . ASP A 1 714 ? 22.703 -11.234 -1.612 1 89.75 714 ASP A O 1
ATOM 5869 N N . PRO A 1 715 ? 21.891 -9.18 -1.353 1 90.75 715 PRO A N 1
ATOM 5870 C CA . PRO A 1 715 ? 22.938 -8.852 -0.388 1 90.75 715 PRO A CA 1
ATOM 5871 C C . PRO A 1 715 ? 22.875 -9.711 0.875 1 90.75 715 PRO A C 1
ATOM 5873 O O . PRO A 1 715 ? 23.844 -9.766 1.64 1 90.75 715 PRO A O 1
ATOM 5876 N N . LEU A 1 716 ? 21.734 -10.391 1.081 1 87.69 716 LEU A N 1
ATOM 5877 C CA . LEU A 1 716 ? 21.578 -11.234 2.264 1 87.69 716 LEU A CA 1
ATOM 5878 C C . LEU A 1 716 ? 21.734 -12.711 1.906 1 87.69 716 LEU A C 1
ATOM 5880 O O . LEU A 1 716 ? 21.438 -13.586 2.721 1 87.69 716 LEU A O 1
ATOM 5884 N N . ALA A 1 717 ? 22.172 -12.953 0.764 1 77.94 717 ALA A N 1
ATOM 5885 C CA . ALA A 1 717 ? 22.281 -14.32 0.277 1 77.94 717 ALA A CA 1
ATOM 5886 C C . ALA A 1 717 ? 23.156 -15.164 1.199 1 77.94 717 ALA A C 1
ATOM 5888 O O . ALA A 1 717 ? 22.891 -16.359 1.403 1 77.94 717 ALA A O 1
ATOM 5889 N N . SER A 1 718 ? 24.156 -14.5 1.858 1 70.56 718 SER A N 1
ATOM 5890 C CA . SER A 1 718 ? 25.094 -15.227 2.703 1 70.56 718 SER A CA 1
ATOM 5891 C C . SER A 1 718 ? 24.891 -14.898 4.176 1 70.56 718 SER A C 1
ATOM 5893 O O . SER A 1 718 ? 25.797 -15.062 4.992 1 70.56 718 SER A O 1
ATOM 5895 N N . GLU A 1 719 ? 23.688 -14.508 4.406 1 75.12 719 GLU A N 1
ATOM 5896 C CA . GLU A 1 719 ? 23.391 -14.133 5.781 1 75.12 719 GLU A CA 1
ATOM 5897 C C . GLU A 1 719 ? 23.438 -15.336 6.711 1 75.12 719 GLU A C 1
ATOM 5899 O O . GLU A 1 719 ? 22.938 -16.422 6.359 1 75.12 719 GLU A O 1
ATOM 5904 N N . LYS A 1 720 ? 23.984 -15.133 7.816 1 69.19 720 LYS A N 1
ATOM 5905 C CA . LYS A 1 720 ? 24.188 -16.219 8.773 1 69.19 720 LYS A CA 1
ATOM 5906 C C . LYS A 1 720 ? 22.844 -16.672 9.359 1 69.19 720 LYS A C 1
ATOM 5908 O O . LYS A 1 720 ? 22.703 -17.844 9.727 1 69.19 720 LYS A O 1
ATOM 5913 N N . ASP A 1 721 ? 21.938 -15.828 9.398 1 73.44 721 ASP A N 1
ATOM 5914 C CA . ASP A 1 721 ? 20.672 -16.172 10.047 1 73.44 721 ASP A CA 1
ATOM 5915 C C . ASP A 1 721 ? 19.672 -16.719 9.031 1 73.44 721 ASP A C 1
ATOM 5917 O O . ASP A 1 721 ? 18.484 -16.859 9.336 1 73.44 721 ASP A O 1
ATOM 5921 N N . ARG A 1 722 ? 20.203 -17.141 7.973 1 82.19 722 ARG A N 1
ATOM 5922 C CA . ARG A 1 722 ? 19.359 -17.766 6.949 1 82.19 722 ARG A CA 1
ATOM 5923 C C . ARG A 1 722 ? 18.984 -19.188 7.34 1 82.19 722 ARG A C 1
ATOM 5925 O O . ARG A 1 722 ? 19.812 -19.922 7.898 1 82.19 722 ARG A O 1
ATOM 5932 N N . TYR A 1 723 ? 17.734 -19.547 7.176 1 80.5 723 TYR A N 1
ATOM 5933 C CA . TYR A 1 723 ? 17.266 -20.906 7.414 1 80.5 723 TYR A CA 1
ATOM 5934 C C . TYR A 1 723 ? 17.469 -21.781 6.184 1 80.5 723 TYR A C 1
ATOM 5936 O O . TYR A 1 723 ? 16.953 -21.484 5.102 1 80.5 723 TYR A O 1
ATOM 5944 N N . PHE A 1 724 ? 18.203 -22.75 6.277 1 81.19 724 PHE A N 1
ATOM 5945 C CA . PHE A 1 724 ? 18.453 -23.703 5.207 1 81.19 724 PHE A CA 1
ATOM 5946 C C . PHE A 1 724 ? 18.594 -25.109 5.766 1 81.19 724 PHE A C 1
ATOM 5948 O O . PHE A 1 724 ? 19.531 -25.391 6.516 1 81.19 724 PHE A O 1
ATOM 5955 N N . PHE A 1 725 ? 17.672 -26 5.512 1 81.06 725 PHE A N 1
ATOM 5956 C CA . PHE A 1 725 ? 17.719 -27.344 6.051 1 81.06 725 PHE A CA 1
ATOM 5957 C C . PHE A 1 725 ? 16.938 -28.312 5.16 1 81.06 725 PHE A C 1
ATOM 5959 O O . PHE A 1 725 ? 16.078 -27.891 4.395 1 81.06 725 PHE A O 1
ATOM 5966 N N . PRO A 1 726 ? 17.297 -29.531 5.191 1 80.31 726 PRO A N 1
ATOM 5967 C CA . PRO A 1 726 ? 16.562 -30.547 4.418 1 80.31 726 PRO A CA 1
ATOM 5968 C C . PRO A 1 726 ? 15.156 -30.781 4.965 1 80.31 726 PRO A C 1
ATOM 5970 O O . PRO A 1 726 ? 14.938 -30.688 6.172 1 80.31 726 PRO A O 1
ATOM 5973 N N . VAL A 1 727 ? 14.289 -31 4.074 1 77.75 727 VAL A N 1
ATOM 5974 C CA . VAL A 1 727 ? 12.922 -31.328 4.469 1 77.75 727 VAL A CA 1
ATOM 5975 C C . VAL A 1 727 ? 12.445 -32.562 3.707 1 77.75 727 VAL A C 1
ATOM 5977 O O . VAL A 1 727 ? 13.008 -32.906 2.666 1 77.75 727 VAL A O 1
ATOM 5980 N N . ASP A 1 728 ? 11.516 -33.281 4.344 1 68.31 728 ASP A N 1
ATOM 5981 C CA . ASP A 1 728 ? 10.93 -34.438 3.666 1 68.31 728 ASP A CA 1
ATOM 5982 C C . ASP A 1 728 ? 10.023 -34 2.52 1 68.31 728 ASP A C 1
ATOM 5984 O O . ASP A 1 728 ? 9.398 -32.938 2.58 1 68.31 728 ASP A O 1
ATOM 5988 N N . ASP A 1 729 ? 10.133 -34.719 1.425 1 60.66 729 ASP A N 1
ATOM 5989 C CA . ASP A 1 729 ? 9.312 -34.406 0.26 1 60.66 729 ASP A CA 1
ATOM 5990 C C . ASP A 1 729 ? 7.828 -34.594 0.569 1 60.66 729 ASP A C 1
ATOM 5992 O O . ASP A 1 729 ? 7.441 -35.562 1.235 1 60.66 729 ASP A O 1
ATOM 5996 N N . MET B 1 1 ? -66.188 28.672 -31.75 1 25.88 1 MET B N 1
ATOM 5997 C CA . MET B 1 1 ? -66.188 27.219 -31.547 1 25.88 1 MET B CA 1
ATOM 5998 C C . MET B 1 1 ? -64.875 26.734 -31.016 1 25.88 1 MET B C 1
ATOM 6000 O O . MET B 1 1 ? -64.688 25.578 -30.672 1 25.88 1 MET B O 1
ATOM 6004 N N . ALA B 1 2 ? -63.781 27.531 -31.375 1 39.59 2 ALA B N 1
ATOM 6005 C CA . ALA B 1 2 ? -62.344 27.188 -31.25 1 39.59 2 ALA B CA 1
ATOM 6006 C C . ALA B 1 2 ? -61.906 27.188 -29.781 1 39.59 2 ALA B C 1
ATOM 6008 O O . ALA B 1 2 ? -60.938 26.531 -29.422 1 39.59 2 ALA B O 1
ATOM 6009 N N . LEU B 1 3 ? -62.625 27.953 -28.938 1 38.59 3 LEU B N 1
ATOM 6010 C CA . LEU B 1 3 ? -62.219 28.156 -27.547 1 38.59 3 LEU B CA 1
ATOM 6011 C C . LEU B 1 3 ? -62.5 26.906 -26.719 1 38.59 3 LEU B C 1
ATOM 6013 O O . LEU B 1 3 ? -61.938 26.719 -25.656 1 38.59 3 LEU B O 1
ATOM 6017 N N . SER B 1 4 ? -63.562 26.047 -27.109 1 43.34 4 SER B N 1
ATOM 6018 C CA . SER B 1 4 ? -64.125 24.984 -26.266 1 43.34 4 SER B CA 1
ATOM 6019 C C . SER B 1 4 ? -63.188 23.781 -26.219 1 43.34 4 SER B C 1
ATOM 6021 O O . SER B 1 4 ? -63.188 23.016 -25.25 1 43.34 4 SER B O 1
ATOM 6023 N N . HIS B 1 5 ? -62.5 23.5 -27.344 1 44.62 5 HIS B N 1
ATOM 6024 C CA . HIS B 1 5 ? -61.75 22.25 -27.438 1 44.62 5 HIS B CA 1
ATOM 6025 C C . HIS B 1 5 ? -60.5 22.281 -26.578 1 44.62 5 HIS B C 1
ATOM 6027 O O . HIS B 1 5 ? -59.938 21.234 -26.234 1 44.62 5 HIS B O 1
ATOM 6033 N N . THR B 1 6 ? -59.969 23.547 -26.359 1 47.19 6 THR B N 1
ATOM 6034 C CA . THR B 1 6 ? -58.688 23.672 -25.641 1 47.19 6 THR B CA 1
ATOM 6035 C C . THR B 1 6 ? -58.875 23.359 -24.156 1 47.19 6 THR B C 1
ATOM 6037 O O . THR B 1 6 ? -57.969 22.859 -23.5 1 47.19 6 THR B O 1
ATOM 6040 N N . LEU B 1 7 ? -60.156 23.641 -23.641 1 44.34 7 LEU B N 1
ATOM 6041 C CA . LEU B 1 7 ? -60.375 23.422 -22.203 1 44.34 7 LEU B CA 1
ATOM 6042 C C . LEU B 1 7 ? -60.469 21.938 -21.891 1 44.34 7 LEU B C 1
ATOM 6044 O O . LEU B 1 7 ? -60 21.5 -20.844 1 44.34 7 LEU B O 1
ATOM 6048 N N . LYS B 1 8 ? -61.062 21.109 -22.844 1 53.28 8 LYS B N 1
ATOM 6049 C CA . LYS B 1 8 ? -61.188 19.672 -22.562 1 53.28 8 LYS B CA 1
ATOM 6050 C C . LYS B 1 8 ? -59.844 18.984 -22.516 1 53.28 8 LYS B C 1
ATOM 6052 O O . LYS B 1 8 ? -59.625 18.078 -21.719 1 53.28 8 LYS B O 1
ATOM 6057 N N . PHE B 1 9 ? -58.938 19.438 -23.422 1 52.34 9 PHE B N 1
ATOM 6058 C CA . PHE B 1 9 ? -57.594 18.844 -23.469 1 52.34 9 PHE B CA 1
ATOM 6059 C C . PHE B 1 9 ? -56.875 19.062 -22.172 1 52.34 9 PHE B C 1
ATOM 6061 O O . PHE B 1 9 ? -56.312 18.125 -21.594 1 52.34 9 PHE B O 1
ATOM 6068 N N . TRP B 1 10 ? -56.938 20.297 -21.594 1 58.94 10 TRP B N 1
ATOM 6069 C CA . TRP B 1 10 ? -56.219 20.578 -20.359 1 58.94 10 TRP B CA 1
ATOM 6070 C C . TRP B 1 10 ? -56.875 19.906 -19.156 1 58.94 10 TRP B C 1
ATOM 6072 O O . TRP B 1 10 ? -56.156 19.469 -18.234 1 58.94 10 TRP B O 1
ATOM 6082 N N . ARG B 1 11 ? -58.25 19.656 -19.219 1 56.12 11 ARG B N 1
ATOM 6083 C CA . ARG B 1 11 ? -58.938 18.938 -18.156 1 56.12 11 ARG B CA 1
ATOM 6084 C C . ARG B 1 11 ? -58.562 17.453 -18.156 1 56.12 11 ARG B C 1
ATOM 6086 O O . ARG B 1 11 ? -58.312 16.875 -17.094 1 56.12 11 ARG B O 1
ATOM 6093 N N . THR B 1 12 ? -58.469 16.875 -19.469 1 58.47 12 THR B N 1
ATOM 6094 C CA . THR B 1 12 ? -58.094 15.469 -19.531 1 58.47 12 THR B CA 1
ATOM 6095 C C . THR B 1 12 ? -56.656 15.273 -19.078 1 58.47 12 THR B C 1
ATOM 6097 O O . THR B 1 12 ? -56.344 14.328 -18.359 1 58.47 12 THR B O 1
ATOM 6100 N N . ILE B 1 13 ? -55.75 16.297 -19.406 1 58.66 13 ILE B N 1
ATOM 6101 C CA . ILE B 1 13 ? -54.344 16.172 -18.984 1 58.66 13 ILE B CA 1
ATOM 6102 C C . ILE B 1 13 ? -54.281 16.297 -17.453 1 58.66 13 ILE B C 1
ATOM 6104 O O . ILE B 1 13 ? -53.531 15.57 -16.797 1 58.66 13 ILE B O 1
ATOM 6108 N N . SER B 1 14 ? -55.219 17.188 -16.922 1 58.88 14 SER B N 1
ATOM 6109 C CA . SER B 1 14 ? -55.219 17.344 -15.469 1 58.88 14 SER B CA 1
ATOM 6110 C C . SER B 1 14 ? -55.719 16.094 -14.766 1 58.88 14 SER B C 1
ATOM 6112 O O . SER B 1 14 ? -55.188 15.672 -13.75 1 58.88 14 SER B O 1
ATOM 6114 N N . TYR B 1 15 ? -56.719 15.391 -15.414 1 60.75 15 TYR B N 1
ATOM 6115 C CA . TYR B 1 15 ? -57.219 14.164 -14.797 1 60.75 15 TYR B CA 1
ATOM 6116 C C . TYR B 1 15 ? -56.188 13.047 -14.898 1 60.75 15 TYR B C 1
ATOM 6118 O O . TYR B 1 15 ? -56 12.289 -13.945 1 60.75 15 TYR B O 1
ATOM 6126 N N . VAL B 1 16 ? -55.469 13.016 -16.047 1 59.34 16 VAL B N 1
ATOM 6127 C CA . VAL B 1 16 ? -54.438 11.992 -16.188 1 59.34 16 VAL B CA 1
ATOM 6128 C C . VAL B 1 16 ? -53.312 12.266 -15.219 1 59.34 16 VAL B C 1
ATOM 6130 O O . VAL B 1 16 ? -52.781 11.344 -14.57 1 59.34 16 VAL B O 1
ATOM 6133 N N . LEU B 1 17 ? -53.031 13.609 -15.016 1 58.84 17 LEU B N 1
ATOM 6134 C CA . LEU B 1 17 ? -51.938 13.938 -14.094 1 58.84 17 LEU B CA 1
ATOM 6135 C C . LEU B 1 17 ? -52.344 13.664 -12.656 1 58.84 17 LEU B C 1
ATOM 6137 O O . LEU B 1 17 ? -51.562 13.18 -11.859 1 58.84 17 LEU B O 1
ATOM 6141 N N . ILE B 1 18 ? -53.688 13.82 -12.344 1 59.34 18 ILE B N 1
ATOM 6142 C CA . ILE B 1 18 ? -54.188 13.484 -11.016 1 59.34 18 ILE B CA 1
ATOM 6143 C C . ILE B 1 18 ? -54.188 11.969 -10.828 1 59.34 18 ILE B C 1
ATOM 6145 O O . ILE B 1 18 ? -53.781 11.469 -9.781 1 59.34 18 ILE B O 1
ATOM 6149 N N . ALA B 1 19 ? -54.562 11.219 -11.891 1 58.06 19 ALA B N 1
ATOM 6150 C CA . ALA B 1 19 ? -54.562 9.766 -11.766 1 58.06 19 ALA B CA 1
ATOM 6151 C C . ALA B 1 19 ? -53.156 9.219 -11.617 1 58.06 19 ALA B C 1
ATOM 6153 O O . ALA B 1 19 ? -52.906 8.32 -10.812 1 58.06 19 ALA B O 1
ATOM 6154 N N . VAL B 1 20 ? -52.156 9.844 -12.352 1 57.38 20 VAL B N 1
ATOM 6155 C CA . VAL B 1 20 ? -50.781 9.414 -12.227 1 57.38 20 VAL B CA 1
ATOM 6156 C C . VAL B 1 20 ? -50.25 9.797 -10.844 1 57.38 20 VAL B C 1
ATOM 6158 O O . VAL B 1 20 ? -49.562 8.992 -10.188 1 57.38 20 VAL B O 1
ATOM 6161 N N . SER B 1 21 ? -50.688 10.984 -10.305 1 56.25 21 SER B N 1
ATOM 6162 C CA . SER B 1 21 ? -50.25 11.383 -8.977 1 56.25 21 SER B CA 1
ATOM 6163 C C . SER B 1 21 ? -50.844 10.5 -7.898 1 56.25 21 SER B C 1
ATOM 6165 O O . SER B 1 21 ? -50.188 10.109 -6.941 1 56.25 21 SER B O 1
ATOM 6167 N N . LEU B 1 22 ? -52.156 10.109 -8.102 1 54.88 22 LEU B N 1
ATOM 6168 C CA . LEU B 1 22 ? -52.781 9.234 -7.117 1 54.88 22 LEU B CA 1
ATOM 6169 C C . LEU B 1 22 ? -52.188 7.828 -7.176 1 54.88 22 LEU B C 1
ATOM 6171 O O . LEU B 1 22 ? -51.969 7.195 -6.141 1 54.88 22 LEU B O 1
ATOM 6175 N N . SER B 1 23 ? -51.875 7.336 -8.422 1 52.25 23 SER B N 1
ATOM 6176 C CA . SER B 1 23 ? -51.219 6.031 -8.516 1 52.25 23 SER B CA 1
ATOM 6177 C C . SER B 1 23 ? -49.844 6.066 -7.914 1 52.25 23 SER B C 1
ATOM 6179 O O . SER B 1 23 ? -49.406 5.105 -7.262 1 52.25 23 SER B O 1
ATOM 6181 N N . LEU B 1 24 ? -49.125 7.23 -8.102 1 52.09 24 LEU B N 1
ATOM 6182 C CA . LEU B 1 24 ? -47.812 7.355 -7.457 1 52.09 24 LEU B CA 1
ATOM 6183 C C . LEU B 1 24 ? -47.969 7.477 -5.945 1 52.09 24 LEU B C 1
ATOM 6185 O O . LEU B 1 24 ? -47.156 6.91 -5.191 1 52.09 24 LEU B O 1
ATOM 6189 N N . LEU B 1 25 ? -49.094 8.117 -5.512 1 49.75 25 LEU B N 1
ATOM 6190 C CA . LEU B 1 25 ? -49.344 8.195 -4.078 1 49.75 25 LEU B CA 1
ATOM 6191 C C . LEU B 1 25 ? -49.688 6.816 -3.521 1 49.75 25 LEU B C 1
ATOM 6193 O O . LEU B 1 25 ? -49.219 6.43 -2.459 1 49.75 25 LEU B O 1
ATOM 6197 N N . ILE B 1 26 ? -50.562 6.035 -4.195 1 48.03 26 ILE B N 1
ATOM 6198 C CA . ILE B 1 26 ? -50.875 4.691 -3.727 1 48.03 26 ILE B CA 1
ATOM 6199 C C . ILE B 1 26 ? -49.625 3.828 -3.74 1 48.03 26 ILE B C 1
ATOM 6201 O O . ILE B 1 26 ? -49.375 3.072 -2.799 1 48.03 26 ILE B O 1
ATOM 6205 N N . ALA B 1 27 ? -48.75 3.965 -4.828 1 44.84 27 ALA B N 1
ATOM 6206 C CA . ALA B 1 27 ? -47.5 3.207 -4.824 1 44.84 27 ALA B CA 1
ATOM 6207 C C . ALA B 1 27 ? -46.594 3.615 -3.652 1 44.84 27 ALA B C 1
ATOM 6209 O O . ALA B 1 27 ? -46 2.764 -2.996 1 44.84 27 ALA B O 1
ATOM 6210 N N . VAL B 1 28 ? -46.625 4.918 -3.307 1 43.47 28 VAL B N 1
ATOM 6211 C CA . VAL B 1 28 ? -45.875 5.348 -2.137 1 43.47 28 VAL B CA 1
ATOM 6212 C C . VAL B 1 28 ? -46.531 4.801 -0.869 1 43.47 28 VAL B C 1
ATOM 6214 O O . VAL B 1 28 ? -45.844 4.352 0.047 1 43.47 28 VAL B O 1
ATOM 6217 N N . ILE B 1 29 ? -47.844 4.848 -0.766 1 41.53 29 ILE B N 1
ATOM 6218 C CA . ILE B 1 29 ? -48.5 4.363 0.442 1 41.53 29 ILE B CA 1
ATOM 6219 C C . ILE B 1 29 ? -48.281 2.857 0.577 1 41.53 29 ILE B C 1
ATOM 6221 O O . ILE B 1 29 ? -48 2.361 1.668 1 41.53 29 ILE B O 1
ATOM 6225 N N . VAL B 1 30 ? -48.5 2.094 -0.527 1 39 30 VAL B N 1
ATOM 6226 C CA . VAL B 1 30 ? -48.281 0.656 -0.415 1 39 30 VAL B CA 1
ATOM 6227 C C . VAL B 1 30 ? -46.812 0.379 -0.103 1 39 30 VAL B C 1
ATOM 6229 O O . VAL B 1 30 ? -46.5 -0.492 0.712 1 39 30 VAL B O 1
ATOM 6232 N N . ILE B 1 31 ? -45.875 1.151 -0.736 1 35.44 31 ILE B N 1
ATOM 6233 C CA . ILE B 1 31 ? -44.469 0.929 -0.404 1 35.44 31 ILE B CA 1
ATOM 6234 C C . ILE B 1 31 ? -44.188 1.385 1.028 1 35.44 31 ILE B C 1
ATOM 6236 O O . ILE B 1 31 ? -43.438 0.748 1.755 1 35.44 31 ILE B O 1
ATOM 6240 N N . SER B 1 32 ? -44.875 2.428 1.49 1 33.03 32 SER B N 1
ATOM 6241 C CA . SER B 1 32 ? -44.656 2.883 2.857 1 33.03 32 SER B CA 1
ATOM 6242 C C . SER B 1 32 ? -45.25 1.919 3.871 1 33.03 32 SER B C 1
ATOM 6244 O O . SER B 1 32 ? -44.844 1.881 5.027 1 33.03 32 SER B O 1
ATOM 6246 N N . SER B 1 33 ? -46.469 1.408 3.654 1 32.34 33 SER B N 1
ATOM 6247 C CA . SER B 1 33 ? -47.094 0.585 4.691 1 32.34 33 SER B CA 1
ATOM 6248 C C . SER B 1 33 ? -46.281 -0.701 4.914 1 32.34 33 SER B C 1
ATOM 6250 O O . SER B 1 33 ? -46.438 -1.354 5.949 1 32.34 33 SER B O 1
ATOM 6252 N N . GLU B 1 34 ? -45.812 -1.369 3.865 1 28.62 34 GLU B N 1
ATOM 6253 C CA . GLU B 1 34 ? -45.156 -2.641 4.129 1 28.62 34 GLU B CA 1
ATOM 6254 C C . GLU B 1 34 ? -43.812 -2.426 4.82 1 28.62 34 GLU B C 1
ATOM 6256 O O . GLU B 1 34 ? -42.938 -3.277 4.742 1 28.62 34 GLU B O 1
ATOM 6261 N N . ARG B 1 35 ? -43.562 -1.243 5.359 1 30.75 35 ARG B N 1
ATOM 6262 C CA . ARG B 1 35 ? -42.344 -0.941 6.102 1 30.75 35 ARG B CA 1
ATOM 6263 C C . ARG B 1 35 ? -42.219 -1.803 7.355 1 30.75 35 ARG B C 1
ATOM 6265 O O . ARG B 1 35 ? -41.156 -1.929 7.938 1 30.75 35 ARG B O 1
ATOM 6272 N N . ASN B 1 36 ? -43.375 -1.99 8.008 1 28.31 36 ASN B N 1
ATOM 6273 C CA . ASN B 1 36 ? -43.156 -2.328 9.414 1 28.31 36 ASN B CA 1
ATOM 6274 C C . ASN B 1 36 ? -42.625 -3.744 9.562 1 28.31 36 ASN B C 1
ATOM 6276 O O . ASN B 1 36 ? -42.094 -4.098 10.617 1 28.31 36 ASN B O 1
ATOM 6280 N N . CYS B 1 37 ? -43.25 -4.691 8.906 1 27.23 37 CYS B N 1
ATOM 6281 C CA . CYS B 1 37 ? -43.125 -6.012 9.508 1 27.23 37 CYS B CA 1
ATOM 6282 C C . CYS B 1 37 ? -41.781 -6.621 9.164 1 27.23 37 CYS B C 1
ATOM 6284 O O . CYS B 1 37 ? -41.656 -7.457 8.266 1 27.23 37 CYS B O 1
ATOM 6286 N N . TYR B 1 38 ? -40.875 -5.82 8.844 1 28.34 38 TYR B N 1
ATOM 6287 C CA . TYR B 1 38 ? -39.719 -6.699 8.617 1 28.34 38 TYR B CA 1
ATOM 6288 C C . TYR B 1 38 ? -39.469 -7.578 9.836 1 28.34 38 TYR B C 1
ATOM 6290 O O . TYR B 1 38 ? -39.312 -7.07 10.945 1 28.34 38 TYR B O 1
ATOM 6298 N N . PRO B 1 39 ? -40.094 -8.742 9.812 1 29.81 39 PRO B N 1
ATOM 6299 C CA . PRO B 1 39 ? -39.719 -9.617 10.93 1 29.81 39 PRO B CA 1
ATOM 6300 C C . PRO B 1 39 ? -38.25 -9.523 11.289 1 29.81 39 PRO B C 1
ATOM 6302 O O . PRO B 1 39 ? -37.406 -9.289 10.422 1 29.81 39 PRO B O 1
ATOM 6305 N N . SER B 1 40 ? -37.938 -8.969 12.422 1 32.22 40 SER B N 1
ATOM 6306 C CA . SER B 1 40 ? -36.594 -9.078 13.008 1 32.22 40 SER B CA 1
ATOM 6307 C C . SER B 1 40 ? -35.969 -10.43 12.695 1 32.22 40 SER B C 1
ATOM 6309 O O . SER B 1 40 ? -36.5 -11.477 13.102 1 32.22 40 SER B O 1
ATOM 6311 N N . GLU B 1 41 ? -35.562 -10.586 11.5 1 34.5 41 GLU B N 1
ATOM 6312 C CA . GLU B 1 41 ? -34.781 -11.812 11.406 1 34.5 41 GLU B CA 1
ATOM 6313 C C . GLU B 1 41 ? -33.938 -12.031 12.664 1 34.5 41 GLU B C 1
ATOM 6315 O O . GLU B 1 41 ? -33.188 -11.148 13.062 1 34.5 41 GLU B O 1
ATOM 6320 N N . LYS B 1 42 ? -34.375 -12.789 13.547 1 44.72 42 LYS B N 1
ATOM 6321 C CA . LYS B 1 42 ? -33.625 -13.18 14.75 1 44.72 42 LYS B CA 1
ATOM 6322 C C . LYS B 1 42 ? -32.188 -13.492 14.438 1 44.72 42 LYS B C 1
ATOM 6324 O O . LYS B 1 42 ? -31.891 -14.297 13.547 1 44.72 42 LYS B O 1
ATOM 6329 N N . LYS B 1 43 ? -31.25 -12.719 14.914 1 55.47 43 LYS B N 1
ATOM 6330 C CA . LYS B 1 43 ? -29.828 -13.008 14.812 1 55.47 43 LYS B CA 1
ATOM 6331 C C . LYS B 1 43 ? -29.531 -14.453 15.211 1 55.47 43 LYS B C 1
ATOM 6333 O O . LYS B 1 43 ? -29.984 -14.93 16.25 1 55.47 43 LYS B O 1
ATOM 6338 N N . PRO B 1 44 ? -28.906 -15.164 14.211 1 50.5 44 PRO B N 1
ATOM 6339 C CA . PRO B 1 44 ? -28.578 -16.531 14.625 1 50.5 44 PRO B CA 1
ATOM 6340 C C . PRO B 1 44 ? -27.844 -16.578 15.961 1 50.5 44 PRO B C 1
ATOM 6342 O O . PRO B 1 44 ? -27.078 -15.68 16.281 1 50.5 44 PRO B O 1
ATOM 6345 N N . THR B 1 45 ? -28.344 -17.453 16.797 1 52.91 45 THR B N 1
ATOM 6346 C CA . THR B 1 45 ? -27.703 -17.641 18.094 1 52.91 45 THR B CA 1
ATOM 6347 C C . THR B 1 45 ? -26.281 -18.188 17.922 1 52.91 45 THR B C 1
ATOM 6349 O O . THR B 1 45 ? -25.969 -18.797 16.891 1 52.91 45 THR B O 1
ATOM 6352 N N . GLU B 1 46 ? -25.391 -17.781 18.797 1 56.59 46 GLU B N 1
ATOM 6353 C CA . GLU B 1 46 ? -24.031 -18.297 18.844 1 56.59 46 GLU B CA 1
ATOM 6354 C C . GLU B 1 46 ? -24 -19.812 18.656 1 56.59 46 GLU B C 1
ATOM 6356 O O . GLU B 1 46 ? -23.125 -20.344 17.984 1 56.59 46 GLU B O 1
ATOM 6361 N N . SER B 1 47 ? -25.016 -20.438 19.125 1 55.56 47 SER B N 1
ATOM 6362 C CA . SER B 1 47 ? -25.078 -21.906 19.062 1 55.56 47 SER B CA 1
ATOM 6363 C C . SER B 1 47 ? -25.297 -22.375 17.625 1 55.56 47 SER B C 1
ATOM 6365 O O . SER B 1 47 ? -24.734 -23.391 17.219 1 55.56 47 SER B O 1
ATOM 6367 N N . MET B 1 48 ? -26.016 -21.656 16.938 1 55.03 48 MET B N 1
ATOM 6368 C CA . MET B 1 48 ? -26.328 -22.062 15.57 1 55.03 48 MET B CA 1
ATOM 6369 C C . MET B 1 48 ? -25.109 -21.906 14.664 1 55.03 48 MET B C 1
ATOM 6371 O O . MET B 1 48 ? -24.859 -22.75 13.812 1 55.03 48 MET B O 1
ATOM 6375 N N . ILE B 1 49 ? -24.422 -20.953 14.891 1 56.78 49 ILE B N 1
ATOM 6376 C CA . ILE B 1 49 ? -23.219 -20.703 14.102 1 56.78 49 ILE B CA 1
ATOM 6377 C C . ILE B 1 49 ? -22.188 -21.797 14.367 1 56.78 49 ILE B C 1
ATOM 6379 O O . ILE B 1 49 ? -21.531 -22.266 13.445 1 56.78 49 ILE B O 1
ATOM 6383 N N . GLU B 1 50 ? -22.234 -22.234 15.508 1 60.62 50 GLU B N 1
ATOM 6384 C CA . GLU B 1 50 ? -21.25 -23.234 15.906 1 60.62 50 GLU B CA 1
ATOM 6385 C C . GLU B 1 50 ? -21.641 -24.625 15.391 1 60.62 50 GLU B C 1
ATOM 6387 O O . GLU B 1 50 ? -20.781 -25.469 15.164 1 60.62 50 GLU B O 1
ATOM 6392 N N . LYS B 1 51 ? -22.922 -24.781 15.203 1 59.84 51 LYS B N 1
ATOM 6393 C CA . LYS B 1 51 ? -23.422 -26.094 14.797 1 59.84 51 LYS B CA 1
ATOM 6394 C C . LYS B 1 51 ? -23.422 -26.234 13.281 1 59.84 51 LYS B C 1
ATOM 6396 O O . LYS B 1 51 ? -23.75 -27.312 12.75 1 59.84 51 LYS B O 1
ATOM 6401 N N . ALA B 1 52 ? -22.938 -25.188 12.703 1 62.62 52 ALA B N 1
ATOM 6402 C CA . ALA B 1 52 ? -23.031 -25.156 11.242 1 62.62 52 ALA B CA 1
ATOM 6403 C C . ALA B 1 52 ? -21.953 -26.047 10.609 1 62.62 52 ALA B C 1
ATOM 6405 O O . ALA B 1 52 ? -21 -25.547 10.008 1 62.62 52 ALA B O 1
ATOM 6406 N N . GLU B 1 53 ? -22.172 -27.266 10.594 1 70.19 53 GLU B N 1
ATOM 6407 C CA . GLU B 1 53 ? -21.234 -28.281 10.117 1 70.19 53 GLU B CA 1
ATOM 6408 C C . GLU B 1 53 ? -21.141 -28.266 8.594 1 70.19 53 GLU B C 1
ATOM 6410 O O . GLU B 1 53 ? -20.203 -28.828 8.016 1 70.19 53 GLU B O 1
ATOM 6415 N N . TRP B 1 54 ? -22.062 -27.531 8.031 1 76.44 54 TRP B N 1
ATOM 6416 C CA . TRP B 1 54 ? -22.078 -27.562 6.57 1 76.44 54 TRP B CA 1
ATOM 6417 C C . TRP B 1 54 ? -20.891 -26.797 5.996 1 76.44 54 TRP B C 1
ATOM 6419 O O . TRP B 1 54 ? -20.484 -27.031 4.855 1 76.44 54 TRP B O 1
ATOM 6429 N N . TYR B 1 55 ? -20.234 -25.953 6.816 1 83 55 TYR B N 1
ATOM 6430 C CA . TYR B 1 55 ? -19.078 -25.219 6.336 1 83 55 TYR B CA 1
ATOM 6431 C C . TYR B 1 55 ? -17.797 -26.031 6.477 1 83 55 TYR B C 1
ATOM 6433 O O . TYR B 1 55 ? -16.781 -25.719 5.863 1 83 55 TYR B O 1
ATOM 6441 N N . ASN B 1 56 ? -17.922 -27.047 7.18 1 85.19 56 ASN B N 1
ATOM 6442 C CA . ASN B 1 56 ? -16.719 -27.812 7.473 1 85.19 56 ASN B CA 1
ATOM 6443 C C . ASN B 1 56 ? -16.188 -28.531 6.238 1 85.19 56 ASN B C 1
ATOM 6445 O O . ASN B 1 56 ? -16.969 -28.969 5.395 1 85.19 56 ASN B O 1
ATOM 6449 N N . GLU B 1 57 ? -14.945 -28.641 6.191 1 89.44 57 GLU B N 1
ATOM 6450 C CA . GLU B 1 57 ? -14.359 -29.469 5.137 1 89.44 57 GLU B CA 1
ATOM 6451 C C . GLU B 1 57 ? -14.789 -30.922 5.262 1 89.44 57 GLU B C 1
ATOM 6453 O O . GLU B 1 57 ? -15.289 -31.344 6.309 1 89.44 57 GLU B O 1
ATOM 6458 N N . LEU B 1 58 ? -14.609 -31.625 4.211 1 93.56 58 LEU B N 1
ATOM 6459 C CA . LEU B 1 58 ? -14.953 -33.031 4.258 1 93.56 58 LEU B CA 1
ATOM 6460 C C . LEU B 1 58 ? -14.117 -33.781 5.301 1 93.56 58 LEU B C 1
ATOM 6462 O O . LEU B 1 58 ? -12.906 -33.562 5.398 1 93.56 58 LEU B O 1
ATOM 6466 N N . LEU B 1 59 ? -14.727 -34.594 6.059 1 91.62 59 LEU B N 1
ATOM 6467 C CA . LEU B 1 59 ? -14.031 -35.438 7.016 1 91.62 59 LEU B CA 1
ATOM 6468 C C . LEU B 1 59 ? -13.445 -36.656 6.324 1 91.62 59 LEU B C 1
ATOM 6470 O O . LEU B 1 59 ? -13.938 -37.094 5.273 1 91.62 59 LEU B O 1
ATOM 6474 N N . PRO B 1 60 ? -12.43 -37.25 6.953 1 94.38 60 PRO B N 1
ATOM 6475 C CA . PRO B 1 60 ? -11.82 -38.438 6.359 1 94.38 60 PRO B CA 1
ATOM 6476 C C . PRO B 1 60 ? -12.836 -39.531 6.086 1 94.38 60 PRO B C 1
ATOM 6478 O O . PRO B 1 60 ? -12.797 -40.188 5.027 1 94.38 60 PRO B O 1
ATOM 6481 N N . ASN B 1 61 ? -13.734 -39.75 7.004 1 94.81 61 ASN B N 1
ATOM 6482 C CA . ASN B 1 61 ? -14.742 -40.781 6.816 1 94.81 61 ASN B CA 1
ATOM 6483 C C . ASN B 1 61 ? -15.68 -40.469 5.656 1 94.81 61 ASN B C 1
ATOM 6485 O O . ASN B 1 61 ? -16.125 -41.375 4.941 1 94.81 61 ASN B O 1
ATOM 6489 N N . GLU B 1 62 ? -16.062 -39.219 5.477 1 95.25 62 GLU B N 1
ATOM 6490 C CA . GLU B 1 62 ? -16.891 -38.812 4.352 1 95.25 62 GLU B CA 1
ATOM 6491 C C . GLU B 1 62 ? -16.188 -39.031 3.023 1 95.25 62 GLU B C 1
ATOM 6493 O O . GLU B 1 62 ? -16.797 -39.5 2.053 1 95.25 62 GLU B O 1
ATOM 6498 N N . ILE B 1 63 ? -14.906 -38.75 2.971 1 96.75 63 ILE B N 1
ATOM 6499 C CA . ILE B 1 63 ? -14.109 -38.938 1.769 1 96.75 63 ILE B CA 1
ATOM 6500 C C . ILE B 1 63 ? -14.086 -40.438 1.42 1 96.75 63 ILE B C 1
ATOM 6502 O O . ILE B 1 63 ? -14.297 -40.812 0.265 1 96.75 63 ILE B O 1
ATOM 6506 N N . GLU B 1 64 ? -13.859 -41.25 2.428 1 96.31 64 GLU B N 1
ATOM 6507 C CA . GLU B 1 64 ? -13.812 -42.719 2.225 1 96.31 64 GLU B CA 1
ATOM 6508 C C . GLU B 1 64 ? -15.148 -43.219 1.694 1 96.31 64 GLU B C 1
ATOM 6510 O O . GLU B 1 64 ? -15.172 -44.094 0.824 1 96.31 64 GLU B O 1
ATOM 6515 N N . LEU B 1 65 ? -16.188 -42.688 2.301 1 96.62 65 LEU B N 1
ATOM 6516 C CA . LEU B 1 65 ? -17.531 -43.094 1.869 1 96.62 65 LEU B CA 1
ATOM 6517 C C . LEU B 1 65 ? -17.75 -42.781 0.396 1 96.62 65 LEU B C 1
ATOM 6519 O O . LEU B 1 65 ? -18.312 -43.594 -0.347 1 96.62 65 LEU B O 1
ATOM 6523 N N . VAL B 1 66 ? -17.359 -41.594 -0.047 1 97.88 66 VAL B N 1
ATOM 6524 C CA . VAL B 1 66 ? -17.531 -41.156 -1.432 1 97.88 66 VAL B CA 1
ATOM 6525 C C . VAL B 1 66 ? -16.672 -42.031 -2.348 1 97.88 66 VAL B C 1
ATOM 6527 O O . VAL B 1 66 ? -17.125 -42.469 -3.408 1 97.88 66 VAL B O 1
ATOM 6530 N N . VAL B 1 67 ? -15.422 -42.281 -1.964 1 97.25 67 VAL B N 1
ATOM 6531 C CA . VAL B 1 67 ? -14.508 -43.125 -2.752 1 97.25 67 VAL B CA 1
ATOM 6532 C C . VAL B 1 67 ? -15.102 -44.5 -2.941 1 97.25 67 VAL B C 1
ATOM 6534 O O . VAL B 1 67 ? -15.172 -45.031 -4.062 1 97.25 67 VAL B O 1
ATOM 6537 N N . LYS B 1 68 ? -15.562 -45.094 -1.846 1 96.06 68 LYS B N 1
ATOM 6538 C CA . LYS B 1 68 ? -16.156 -46.438 -1.891 1 96.06 68 LYS B CA 1
ATOM 6539 C C . LYS B 1 68 ? -17.391 -46.469 -2.783 1 96.06 68 LYS B C 1
ATOM 6541 O O . LYS B 1 68 ? -17.547 -47.375 -3.594 1 96.06 68 LYS B O 1
ATOM 6546 N N . PHE B 1 69 ? -18.25 -45.562 -2.596 1 97.19 69 PHE B N 1
ATOM 6547 C CA . PHE B 1 69 ? -19.469 -45.438 -3.375 1 97.19 69 PHE B CA 1
ATOM 6548 C C . PHE B 1 69 ? -19.156 -45.406 -4.867 1 97.19 69 PHE B C 1
ATOM 6550 O O . PHE B 1 69 ? -19.812 -46.094 -5.66 1 97.19 69 PHE B O 1
ATOM 6557 N N . LEU B 1 70 ? -18.172 -44.562 -5.277 1 97.31 70 LEU B N 1
ATOM 6558 C CA . LEU B 1 70 ? -17.812 -44.375 -6.68 1 97.31 70 LEU B CA 1
ATOM 6559 C C . LEU B 1 70 ? -17.109 -45.625 -7.223 1 97.31 70 LEU B C 1
ATOM 6561 O O . LEU B 1 70 ? -17.344 -46.031 -8.367 1 97.31 70 LEU B O 1
ATOM 6565 N N . GLU B 1 71 ? -16.266 -46.281 -6.496 1 94.75 71 GLU B N 1
ATOM 6566 C CA . GLU B 1 71 ? -15.523 -47.469 -6.918 1 94.75 71 GLU B CA 1
ATOM 6567 C C . GLU B 1 71 ? -16.469 -48.656 -7.113 1 94.75 71 GLU B C 1
ATOM 6569 O O . GLU B 1 71 ? -16.188 -49.531 -7.91 1 94.75 71 GLU B O 1
ATOM 6574 N N . GLU B 1 72 ? -17.562 -48.656 -6.418 1 94.44 72 GLU B N 1
ATOM 6575 C CA . GLU B 1 72 ? -18.5 -49.781 -6.484 1 94.44 72 GLU B CA 1
ATOM 6576 C C . GLU B 1 72 ? -19.406 -49.656 -7.703 1 94.44 72 GLU B C 1
ATOM 6578 O O . GLU B 1 72 ? -20.094 -50.625 -8.07 1 94.44 72 GLU B O 1
ATOM 6583 N N . ARG B 1 73 ? -19.391 -48.594 -8.273 1 94 73 ARG B N 1
ATOM 6584 C CA . ARG B 1 73 ? -20.219 -48.406 -9.461 1 94 73 ARG B CA 1
ATOM 6585 C C . ARG B 1 73 ? -19.547 -48.969 -10.703 1 94 73 ARG B C 1
ATOM 6587 O O . ARG B 1 73 ? -18.656 -48.344 -11.273 1 94 73 ARG B O 1
ATOM 6594 N N . SER B 1 74 ? -20.109 -49.938 -11.289 1 91.56 74 SER B N 1
ATOM 6595 C CA . SER B 1 74 ? -19.5 -50.656 -12.406 1 91.56 74 SER B CA 1
ATOM 6596 C C . SER B 1 74 ? -19.453 -49.781 -13.656 1 91.56 74 SER B C 1
ATOM 6598 O O . SER B 1 74 ? -18.531 -49.875 -14.461 1 91.56 74 SER B O 1
ATOM 6600 N N . ASN B 1 75 ? -20.422 -48.938 -13.805 1 92.19 75 ASN B N 1
ATOM 6601 C CA . ASN B 1 75 ? -20.5 -48.125 -15.008 1 92.19 75 ASN B CA 1
ATOM 6602 C C . ASN B 1 75 ? -19.375 -47.094 -15.055 1 92.19 75 ASN B C 1
ATOM 6604 O O . ASN B 1 75 ? -19.047 -46.562 -16.125 1 92.19 75 ASN B O 1
ATOM 6608 N N . LEU B 1 76 ? -18.766 -46.812 -13.945 1 95.5 76 LEU B N 1
ATOM 6609 C CA . LEU B 1 76 ? -17.688 -45.812 -13.898 1 95.5 76 LEU B CA 1
ATOM 6610 C C . LEU B 1 76 ? -16.328 -46.469 -14.047 1 95.5 76 LEU B C 1
ATOM 6612 O O . LEU B 1 76 ? -15.359 -45.844 -14.461 1 95.5 76 LEU B O 1
ATOM 6616 N N . SER B 1 77 ? -16.188 -47.781 -13.664 1 95.5 77 SER B N 1
ATOM 6617 C CA . SER B 1 77 ? -14.953 -48.531 -13.758 1 95.5 77 SER B CA 1
ATOM 6618 C C . SER B 1 77 ? -13.789 -47.781 -13.125 1 95.5 77 SER B C 1
ATOM 6620 O O . SER B 1 77 ? -12.742 -47.625 -13.75 1 95.5 77 SER B O 1
ATOM 6622 N N . ILE B 1 78 ? -13.961 -47.312 -11.961 1 97.31 78 ILE B N 1
ATOM 6623 C CA . ILE B 1 78 ? -12.984 -46.469 -11.281 1 97.31 78 ILE B CA 1
ATOM 6624 C C . ILE B 1 78 ? -11.805 -47.312 -10.812 1 97.31 78 ILE B C 1
ATOM 6626 O O . ILE B 1 78 ? -11.992 -48.344 -10.164 1 97.31 78 ILE B O 1
ATOM 6630 N N . VAL B 1 79 ? -10.602 -46.875 -11.203 1 96 79 VAL B N 1
ATOM 6631 C CA . VAL B 1 79 ? -9.359 -47.438 -10.688 1 96 79 VAL B CA 1
ATOM 6632 C C . VAL B 1 79 ? -8.836 -46.531 -9.555 1 96 79 VAL B C 1
ATOM 6634 O O . VAL B 1 79 ? -8.969 -45.312 -9.594 1 96 79 VAL B O 1
ATOM 6637 N N . THR B 1 80 ? -8.266 -47.188 -8.586 1 93.81 80 THR B N 1
ATOM 6638 C CA . THR B 1 80 ? -7.711 -46.469 -7.457 1 93.81 80 THR B CA 1
ATOM 6639 C C . THR B 1 80 ? -6.633 -45.469 -7.926 1 93.81 80 THR B C 1
ATOM 6641 O O . THR B 1 80 ? -5.859 -45.781 -8.836 1 93.81 80 THR B O 1
ATOM 6644 N N . ALA B 1 81 ? -6.582 -44.375 -7.285 1 90.88 81 ALA B N 1
ATOM 6645 C CA . ALA B 1 81 ? -5.715 -43.281 -7.691 1 90.88 81 ALA B CA 1
ATOM 6646 C C . ALA B 1 81 ? -4.258 -43.75 -7.777 1 90.88 81 ALA B C 1
ATOM 6648 O O . ALA B 1 81 ? -3.529 -43.344 -8.688 1 90.88 81 ALA B O 1
ATOM 6649 N N . LYS B 1 82 ? -3.779 -44.531 -6.883 1 90.31 82 LYS B N 1
ATOM 6650 C CA . LYS B 1 82 ? -2.385 -44.969 -6.797 1 90.31 82 LYS B CA 1
ATOM 6651 C C . LYS B 1 82 ? -2.002 -45.844 -7.992 1 90.31 82 LYS B C 1
ATOM 6653 O O . LYS B 1 82 ? -0.843 -45.844 -8.414 1 90.31 82 LYS B O 1
ATOM 6658 N N . LYS B 1 83 ? -2.953 -46.469 -8.594 1 92.31 83 LYS B N 1
ATOM 6659 C CA . LYS B 1 83 ? -2.676 -47.438 -9.641 1 92.31 83 LYS B CA 1
ATOM 6660 C C . LYS B 1 83 ? -3.168 -46.938 -11 1 92.31 83 LYS B C 1
ATOM 6662 O O . LYS B 1 83 ? -2.881 -47.562 -12.031 1 92.31 83 LYS B O 1
ATOM 6667 N N . ALA B 1 84 ? -3.805 -45.906 -10.961 1 94.06 84 ALA B N 1
ATOM 6668 C CA . ALA B 1 84 ? -4.504 -45.469 -12.164 1 94.06 84 ALA B CA 1
ATOM 6669 C C . ALA B 1 84 ? -3.518 -45 -13.234 1 94.06 84 ALA B C 1
ATOM 6671 O O . ALA B 1 84 ? -2.5 -44.375 -12.922 1 94.06 84 ALA B O 1
ATOM 6672 N N . LEU B 1 85 ? -3.793 -45.312 -14.445 1 94.62 85 LEU B N 1
ATOM 6673 C CA . LEU B 1 85 ? -3.156 -44.75 -15.625 1 94.62 85 LEU B CA 1
ATOM 6674 C C . LEU B 1 85 ? -4.016 -43.625 -16.219 1 94.62 85 LEU B C 1
ATOM 6676 O O . LEU B 1 85 ? -5.207 -43.531 -15.906 1 94.62 85 LEU B O 1
ATOM 6680 N N . LEU B 1 86 ? -3.379 -42.844 -17.047 1 95.44 86 LEU B N 1
ATOM 6681 C CA . LEU B 1 86 ? -4.102 -41.75 -17.656 1 95.44 86 LEU B CA 1
ATOM 6682 C C . LEU B 1 86 ? -5.258 -42.25 -18.516 1 95.44 86 LEU B C 1
ATOM 6684 O O . LEU B 1 86 ? -6.262 -41.562 -18.672 1 95.44 86 LEU B O 1
ATOM 6688 N N . SER B 1 87 ? -5.117 -43.5 -19.047 1 95.81 87 SER B N 1
ATOM 6689 C CA . SER B 1 87 ? -6.129 -44.094 -19.906 1 95.81 87 SER B CA 1
ATOM 6690 C C . SER B 1 87 ? -7.246 -44.75 -19.109 1 95.81 87 SER B C 1
ATOM 6692 O O . SER B 1 87 ? -8.211 -45.25 -19.672 1 95.81 87 SER B O 1
ATOM 6694 N N . ASP B 1 88 ? -7.16 -44.719 -17.812 1 97.12 88 ASP B N 1
ATOM 6695 C CA . ASP B 1 88 ? -8.18 -45.281 -16.938 1 97.12 88 ASP B CA 1
ATOM 6696 C C . ASP B 1 88 ? -9.172 -44.219 -16.469 1 97.12 88 ASP B C 1
ATOM 6698 O O . ASP B 1 88 ? -8.969 -43.031 -16.719 1 97.12 88 ASP B O 1
ATOM 6702 N N . SER B 1 89 ? -10.258 -44.719 -15.883 1 97.56 89 SER B N 1
ATOM 6703 C CA . SER B 1 89 ? -11.125 -43.844 -15.102 1 97.56 89 SER B CA 1
ATOM 6704 C C . SER B 1 89 ? -10.695 -43.812 -13.641 1 97.56 89 SER B C 1
ATOM 6706 O O . SER B 1 89 ? -10.461 -44.844 -13.023 1 97.56 89 SER B O 1
ATOM 6708 N N . PHE B 1 90 ? -10.508 -42.656 -13.07 1 97.62 90 PHE B N 1
ATOM 6709 C CA . PHE B 1 90 ? -10.133 -42.531 -11.664 1 97.62 90 PHE B CA 1
ATOM 6710 C C . PHE B 1 90 ? -10.617 -41.188 -11.109 1 97.62 90 PHE B C 1
ATOM 6712 O O . PHE B 1 90 ? -10.883 -40.25 -11.859 1 97.62 90 PHE B O 1
ATOM 6719 N N . ILE B 1 91 ? -10.758 -41.125 -9.781 1 98.12 91 ILE B N 1
ATOM 6720 C CA . ILE B 1 91 ? -11.148 -39.906 -9.094 1 98.12 91 ILE B CA 1
ATOM 6721 C C . ILE B 1 91 ? -9.945 -38.969 -8.977 1 98.12 91 ILE B C 1
ATOM 6723 O O . ILE B 1 91 ? -8.938 -39.312 -8.352 1 98.12 91 ILE B O 1
ATOM 6727 N N . HIS B 1 92 ? -10 -37.812 -9.602 1 97.62 92 HIS B N 1
ATOM 6728 C CA . HIS B 1 92 ? -8.914 -36.844 -9.508 1 97.62 92 HIS B CA 1
ATOM 6729 C C . HIS B 1 92 ? -8.922 -36.125 -8.164 1 97.62 92 HIS B C 1
ATOM 6731 O O . HIS B 1 92 ? -7.883 -36 -7.516 1 97.62 92 HIS B O 1
ATOM 6737 N N . PHE B 1 93 ? -10.07 -35.594 -7.758 1 97.62 93 PHE B N 1
ATOM 6738 C CA . PHE B 1 93 ? -10.18 -35.062 -6.398 1 97.62 93 PHE B CA 1
ATOM 6739 C C . PHE B 1 93 ? -11.633 -35.062 -5.938 1 97.62 93 PHE B C 1
ATOM 6741 O O . PHE B 1 93 ? -12.547 -35.25 -6.742 1 97.62 93 PHE B O 1
ATOM 6748 N N . ILE B 1 94 ? -11.867 -34.938 -4.66 1 97.94 94 ILE B N 1
ATOM 6749 C CA . ILE B 1 94 ? -13.156 -34.812 -3.988 1 97.94 94 ILE B CA 1
ATOM 6750 C C . ILE B 1 94 ? -13.148 -33.562 -3.098 1 97.94 94 ILE B C 1
ATOM 6752 O O . ILE B 1 94 ? -12.164 -33.312 -2.408 1 97.94 94 ILE B O 1
ATOM 6756 N N . GLU B 1 95 ? -14.148 -32.781 -3.182 1 96.69 95 GLU B N 1
ATOM 6757 C CA . GLU B 1 95 ? -14.227 -31.625 -2.307 1 96.69 95 GLU B CA 1
ATOM 6758 C C . GLU B 1 95 ? -15.664 -31.375 -1.856 1 96.69 95 GLU B C 1
ATOM 6760 O O . GLU B 1 95 ? -16.594 -31.984 -2.377 1 96.69 95 GLU B O 1
ATOM 6765 N N . LEU B 1 96 ? -15.797 -30.562 -0.848 1 95.19 96 LEU B N 1
ATOM 6766 C CA . LEU B 1 96 ? -17.109 -30.188 -0.342 1 95.19 96 LEU B CA 1
ATOM 6767 C C . LEU B 1 96 ? -17.891 -29.391 -1.39 1 95.19 96 LEU B C 1
ATOM 6769 O O . LEU B 1 96 ? -17.344 -28.484 -2.021 1 95.19 96 LEU B O 1
ATOM 6773 N N . LYS B 1 97 ? -19.047 -29.844 -1.651 1 95.19 97 LYS B N 1
ATOM 6774 C CA . LYS B 1 97 ? -19.984 -29.031 -2.42 1 95.19 97 LYS B CA 1
ATOM 6775 C C . LYS B 1 97 ? -20.891 -28.203 -1.498 1 95.19 97 LYS B C 1
ATOM 6777 O O . LYS B 1 97 ? -21.766 -28.766 -0.839 1 95.19 97 LYS B O 1
ATOM 6782 N N . MET B 1 98 ? -20.703 -26.984 -1.532 1 92.12 98 MET B N 1
ATOM 6783 C CA . MET B 1 98 ? -21.516 -26.125 -0.672 1 92.12 98 MET B CA 1
ATOM 6784 C C . MET B 1 98 ? -22.969 -26.109 -1.144 1 92.12 98 MET B C 1
ATOM 6786 O O . MET B 1 98 ? -23.234 -26.078 -2.346 1 92.12 98 MET B O 1
ATOM 6790 N N . PRO B 1 99 ? -23.922 -26.078 -0.226 1 91.56 99 PRO B N 1
ATOM 6791 C CA . PRO B 1 99 ? -25.312 -25.875 -0.63 1 91.56 99 PRO B CA 1
ATOM 6792 C C . PRO B 1 99 ? -25.547 -24.484 -1.224 1 91.56 99 PRO B C 1
ATOM 6794 O O . PRO B 1 99 ? -24.688 -23.609 -1.104 1 91.56 99 PRO B O 1
ATOM 6797 N N . ASP B 1 100 ? -26.656 -24.422 -1.876 1 92.81 100 ASP B N 1
ATOM 6798 C CA . ASP B 1 100 ? -27.047 -23.094 -2.361 1 92.81 100 ASP B CA 1
ATOM 6799 C C . ASP B 1 100 ? -27.078 -22.078 -1.223 1 92.81 100 ASP B C 1
ATOM 6801 O O . ASP B 1 100 ? -27.484 -22.406 -0.108 1 92.81 100 ASP B O 1
ATOM 6805 N N . LYS B 1 101 ? -26.641 -20.906 -1.564 1 93.69 101 LYS B N 1
ATOM 6806 C CA . LYS B 1 101 ? -26.578 -19.859 -0.555 1 93.69 101 LYS B CA 1
ATOM 6807 C C . LYS B 1 101 ? -27.922 -19.641 0.112 1 93.69 101 LYS B C 1
ATOM 6809 O O . LYS B 1 101 ? -28 -19.484 1.332 1 93.69 101 LYS B O 1
ATOM 6814 N N . LYS B 1 102 ? -29 -19.594 -0.659 1 90.81 102 LYS B N 1
ATOM 6815 C CA . LYS B 1 102 ? -30.344 -19.344 -0.13 1 90.81 102 LYS B CA 1
ATOM 6816 C C . LYS B 1 102 ? -30.703 -20.375 0.938 1 90.81 102 LYS B C 1
ATOM 6818 O O . LYS B 1 102 ? -31.344 -20.047 1.933 1 90.81 102 LYS B O 1
ATOM 6823 N N . ASN B 1 103 ? -30.281 -21.578 0.724 1 89.5 103 ASN B N 1
ATOM 6824 C CA . ASN B 1 103 ? -30.594 -22.641 1.68 1 89.5 103 ASN B CA 1
ATOM 6825 C C . ASN B 1 103 ? -29.766 -22.484 2.961 1 89.5 103 ASN B C 1
ATOM 6827 O O . ASN B 1 103 ? -30.266 -22.75 4.055 1 89.5 103 ASN B O 1
ATOM 6831 N N . ILE B 1 104 ? -28.547 -22.141 2.818 1 89.19 104 ILE B N 1
ATOM 6832 C CA . ILE B 1 104 ? -27.703 -21.922 3.98 1 89.19 104 ILE B CA 1
ATOM 6833 C C . ILE B 1 104 ? -28.25 -20.766 4.809 1 89.19 104 ILE B C 1
ATOM 6835 O O . ILE B 1 104 ? -28.359 -20.875 6.035 1 89.19 104 ILE B O 1
ATOM 6839 N N . LEU B 1 105 ? -28.578 -19.688 4.113 1 89.31 105 LEU B N 1
ATOM 6840 C CA . LEU B 1 105 ? -29.094 -18.516 4.812 1 89.31 105 LEU B CA 1
ATOM 6841 C C . LEU B 1 105 ? -30.422 -18.812 5.492 1 89.31 105 LEU B C 1
ATOM 6843 O O . LEU B 1 105 ? -30.688 -18.312 6.586 1 89.31 105 LEU B O 1
ATOM 6847 N N . ARG B 1 106 ? -31.25 -19.547 4.832 1 86.44 106 ARG B N 1
ATOM 6848 C CA . ARG B 1 106 ? -32.5 -19.969 5.441 1 86.44 106 ARG B CA 1
ATOM 6849 C C . ARG B 1 106 ? -32.25 -20.734 6.738 1 86.44 106 ARG B C 1
ATOM 6851 O O . ARG B 1 106 ? -32.969 -20.516 7.734 1 86.44 106 ARG B O 1
ATOM 6858 N N . TYR B 1 107 ? -31.344 -21.578 6.691 1 83.56 107 TYR B N 1
ATOM 6859 C CA . TYR B 1 107 ? -31 -22.328 7.891 1 83.56 107 TYR B CA 1
ATOM 6860 C C . TYR B 1 107 ? -30.469 -21.406 8.984 1 83.56 107 TYR B C 1
ATOM 6862 O O . TYR B 1 107 ? -30.844 -21.547 10.148 1 83.56 107 TYR B O 1
ATOM 6870 N N . LEU B 1 108 ? -29.562 -20.531 8.648 1 81.56 108 LEU B N 1
ATOM 6871 C CA . LEU B 1 108 ? -28.938 -19.641 9.617 1 81.56 108 LEU B CA 1
ATOM 6872 C C . LEU B 1 108 ? -29.953 -18.703 10.242 1 81.56 108 LEU B C 1
ATOM 6874 O O . LEU B 1 108 ? -29.828 -18.328 11.414 1 81.56 108 LEU B O 1
ATOM 6878 N N . ASN B 1 109 ? -30.938 -18.406 9.445 1 77.69 109 ASN B N 1
ATOM 6879 C CA . ASN B 1 109 ? -31.906 -17.406 9.922 1 77.69 109 ASN B CA 1
ATOM 6880 C C . ASN B 1 109 ? -33.125 -18.078 10.57 1 77.69 109 ASN B C 1
ATOM 6882 O O . ASN B 1 109 ? -33.75 -17.5 11.469 1 77.69 109 ASN B O 1
ATOM 6886 N N . GLU B 1 110 ? -33.594 -19.266 10.047 1 75.69 110 GLU B N 1
ATOM 6887 C CA . GLU B 1 110 ? -34.875 -19.875 10.484 1 75.69 110 GLU B CA 1
ATOM 6888 C C . GLU B 1 110 ? -34.625 -21.188 11.211 1 75.69 110 GLU B C 1
ATOM 6890 O O . GLU B 1 110 ? -35.531 -21.719 11.867 1 75.69 110 GLU B O 1
ATOM 6895 N N . GLU B 1 111 ? -33.562 -21.75 11.281 1 67.44 111 GLU B N 1
ATOM 6896 C CA . GLU B 1 111 ? -33.188 -23.016 11.906 1 67.44 111 GLU B CA 1
ATOM 6897 C C . GLU B 1 111 ? -34.062 -24.156 11.398 1 67.44 111 GLU B C 1
ATOM 6899 O O . GLU B 1 111 ? -34.312 -25.125 12.117 1 67.44 111 GLU B O 1
ATOM 6904 N N . THR B 1 112 ? -34.75 -24.109 10.453 1 64.25 112 THR B N 1
ATOM 6905 C CA . THR B 1 112 ? -35.719 -25.125 10.109 1 64.25 112 THR B CA 1
ATOM 6906 C C . THR B 1 112 ? -35.156 -26.125 9.109 1 64.25 112 THR B C 1
ATOM 6908 O O . THR B 1 112 ? -35.562 -27.297 9.102 1 64.25 112 THR B O 1
ATOM 6911 N N . TYR B 1 113 ? -34.344 -25.688 8.195 1 69.12 113 TYR B N 1
ATOM 6912 C CA . TYR B 1 113 ? -33.906 -26.516 7.078 1 69.12 113 TYR B CA 1
ATOM 6913 C C . TYR B 1 113 ? -32.406 -26.75 7.141 1 69.12 113 TYR B C 1
ATOM 6915 O O . TYR B 1 113 ? -31.625 -25.812 7.281 1 69.12 113 TYR B O 1
ATOM 6923 N N . LEU B 1 114 ? -32.094 -28.094 7.438 1 74.62 114 LEU B N 1
ATOM 6924 C CA . LEU B 1 114 ? -30.688 -28.422 7.348 1 74.62 114 LEU B CA 1
ATOM 6925 C C . LEU B 1 114 ? -30.328 -28.953 5.965 1 74.62 114 LEU B C 1
ATOM 6927 O O . LEU B 1 114 ? -30.781 -30.047 5.582 1 74.62 114 LEU B O 1
ATOM 6931 N N . PRO B 1 115 ? -29.578 -28.172 5.234 1 83.44 115 PRO B N 1
ATOM 6932 C CA . PRO B 1 115 ? -29.203 -28.688 3.918 1 83.44 115 PRO B CA 1
ATOM 6933 C C . PRO B 1 115 ? -28.328 -29.938 4.008 1 83.44 115 PRO B C 1
ATOM 6935 O O . PRO B 1 115 ? -27.562 -30.094 4.961 1 83.44 115 PRO B O 1
ATOM 6938 N N . ASN B 1 116 ? -28.5 -30.812 3.018 1 86.19 116 ASN B N 1
ATOM 6939 C CA . ASN B 1 116 ? -27.641 -32 2.947 1 86.19 116 ASN B CA 1
ATOM 6940 C C . ASN B 1 116 ? -26.188 -31.625 2.695 1 86.19 116 ASN B C 1
ATOM 6942 O O . ASN B 1 116 ? -25.906 -30.703 1.935 1 86.19 116 ASN B O 1
ATOM 6946 N N . ARG B 1 117 ? -25.391 -32.312 3.375 1 91.44 117 ARG B N 1
ATOM 6947 C CA . ARG B 1 117 ? -23.969 -32.219 3.029 1 91.44 117 ARG B CA 1
ATOM 6948 C C . ARG B 1 117 ? -23.656 -33.062 1.797 1 91.44 117 ARG B C 1
ATOM 6950 O O . ARG B 1 117 ? -24.094 -34.219 1.696 1 91.44 117 ARG B O 1
ATOM 6957 N N . GLU B 1 118 ? -23.047 -32.438 0.894 1 95.12 118 GLU B N 1
ATOM 6958 C CA . GLU B 1 118 ? -22.75 -33.094 -0.374 1 95.12 118 GLU B CA 1
ATOM 6959 C C . GLU B 1 118 ? -21.266 -32.969 -0.736 1 95.12 118 GLU B C 1
ATOM 6961 O O . GLU B 1 118 ? -20.578 -32.094 -0.186 1 95.12 118 GLU B O 1
ATOM 6966 N N . ALA B 1 119 ? -20.781 -33.812 -1.587 1 97.25 119 ALA B N 1
ATOM 6967 C CA . ALA B 1 119 ? -19.422 -33.75 -2.135 1 97.25 119 ALA B CA 1
ATOM 6968 C C . ALA B 1 119 ? -19.453 -33.562 -3.65 1 97.25 119 ALA B C 1
ATOM 6970 O O . ALA B 1 119 ? -20.422 -33.969 -4.305 1 97.25 119 ALA B O 1
ATOM 6971 N N . LYS B 1 120 ? -18.516 -32.938 -4.129 1 97.5 120 LYS B N 1
ATOM 6972 C CA . LYS B 1 120 ? -18.234 -32.875 -5.559 1 97.5 120 LYS B CA 1
ATOM 6973 C C . LYS B 1 120 ? -17.016 -33.75 -5.91 1 97.5 120 LYS B C 1
ATOM 6975 O O . LYS B 1 120 ? -15.977 -33.625 -5.27 1 97.5 120 LYS B O 1
ATOM 6980 N N . ALA B 1 121 ? -17.141 -34.594 -6.844 1 98.25 121 ALA B N 1
ATOM 6981 C CA . ALA B 1 121 ? -16.031 -35.406 -7.316 1 98.25 121 ALA B CA 1
ATOM 6982 C C . ALA B 1 121 ? -15.711 -35.125 -8.781 1 98.25 121 ALA B C 1
ATOM 6984 O O . ALA B 1 121 ? -16.609 -34.969 -9.602 1 98.25 121 ALA B O 1
ATOM 6985 N N . VAL B 1 122 ? -14.492 -35 -9.039 1 98.12 122 VAL B N 1
ATOM 6986 C CA . VAL B 1 122 ? -14 -34.844 -10.406 1 98.12 122 VAL B CA 1
ATOM 6987 C C . VAL B 1 122 ? -13.328 -36.125 -10.852 1 98.12 122 VAL B C 1
ATOM 6989 O O . VAL B 1 122 ? -12.375 -36.594 -10.227 1 98.12 122 VAL B O 1
ATOM 6992 N N . ILE B 1 123 ? -13.812 -36.688 -11.906 1 98.25 123 ILE B N 1
ATOM 6993 C CA . ILE B 1 123 ? -13.367 -38 -12.367 1 98.25 123 ILE B CA 1
ATOM 6994 C C . ILE B 1 123 ? -12.789 -37.875 -13.773 1 98.25 123 ILE B C 1
ATOM 6996 O O . ILE B 1 123 ? -13.453 -37.375 -14.688 1 98.25 123 ILE B O 1
ATOM 7000 N N . PHE B 1 124 ? -11.578 -38.344 -13.938 1 98.19 124 PHE B N 1
ATOM 7001 C CA . PHE B 1 124 ? -11.008 -38.5 -15.273 1 98.19 124 PHE B CA 1
ATOM 7002 C C . PHE B 1 124 ? -11.508 -39.781 -15.914 1 98.19 124 PHE B C 1
ATOM 7004 O O . PHE B 1 124 ? -11.422 -40.875 -15.32 1 98.19 124 PHE B O 1
ATOM 7011 N N . ARG B 1 125 ? -12.055 -39.656 -17.109 1 97.94 125 ARG B N 1
ATOM 7012 C CA . ARG B 1 125 ? -12.594 -40.781 -17.844 1 97.94 125 ARG B CA 1
ATOM 7013 C C . ARG B 1 125 ? -11.734 -41.125 -19.047 1 97.94 125 ARG B C 1
ATOM 7015 O O . ARG B 1 125 ? -12.188 -41 -20.188 1 97.94 125 ARG B O 1
ATOM 7022 N N . GLY B 1 126 ? -10.57 -41.562 -18.781 1 96.44 126 GLY B N 1
ATOM 7023 C CA . GLY B 1 126 ? -9.633 -41.875 -19.859 1 96.44 126 GLY B CA 1
ATOM 7024 C C . GLY B 1 126 ? -9.977 -43.125 -20.609 1 96.44 126 GLY B C 1
ATOM 7025 O O . GLY B 1 126 ? -9.539 -43.312 -21.75 1 96.44 126 GLY B O 1
ATOM 7026 N N . ASN B 1 127 ? -10.781 -44 -20.047 1 95.31 127 ASN B N 1
ATOM 7027 C CA . ASN B 1 127 ? -11.117 -45.281 -20.641 1 95.31 127 ASN B CA 1
ATOM 7028 C C . ASN B 1 127 ? -12.344 -45.156 -21.547 1 95.31 127 ASN B C 1
ATOM 7030 O O . ASN B 1 127 ? -12.703 -46.125 -22.234 1 95.31 127 ASN B O 1
ATOM 7034 N N . GLU B 1 128 ? -13 -44.062 -21.562 1 96.12 128 GLU B N 1
ATOM 7035 C CA . GLU B 1 128 ? -14.188 -43.875 -22.406 1 96.12 128 GLU B CA 1
ATOM 7036 C C . GLU B 1 128 ? -13.812 -43.781 -23.875 1 96.12 128 GLU B C 1
ATOM 7038 O O . GLU B 1 128 ? -12.711 -43.344 -24.219 1 96.12 128 GLU B O 1
ATOM 7043 N N . PRO B 1 129 ? -14.758 -44.219 -24.797 1 95.19 129 PRO B N 1
ATOM 7044 C CA . PRO B 1 129 ? -14.469 -44.062 -26.234 1 95.19 129 PRO B CA 1
ATOM 7045 C C . PRO B 1 129 ? -14.086 -42.656 -26.609 1 95.19 129 PRO B C 1
ATOM 7047 O O . PRO B 1 129 ? -13.172 -42.438 -27.406 1 95.19 129 PRO B O 1
ATOM 7050 N N . ILE B 1 130 ? -14.805 -41.75 -26.078 1 96.31 130 ILE B N 1
ATOM 7051 C CA . ILE B 1 130 ? -14.391 -40.344 -26.125 1 96.31 130 ILE B CA 1
ATOM 7052 C C . ILE B 1 130 ? -13.953 -39.875 -24.75 1 96.31 130 ILE B C 1
ATOM 7054 O O . ILE B 1 130 ? -14.789 -39.5 -23.922 1 96.31 130 ILE B O 1
ATOM 7058 N N . PRO B 1 131 ? -12.68 -39.906 -24.547 1 97.06 131 PRO B N 1
ATOM 7059 C CA . PRO B 1 131 ? -12.195 -39.531 -23.219 1 97.06 131 PRO B CA 1
ATOM 7060 C C . PRO B 1 131 ? -12.664 -38.156 -22.781 1 97.06 131 PRO B C 1
ATOM 7062 O O . PRO B 1 131 ? -12.719 -37.219 -23.594 1 97.06 131 PRO B O 1
ATOM 7065 N N . CYS B 1 132 ? -12.945 -37.938 -21.531 1 97.81 132 CYS B N 1
ATOM 7066 C CA . CYS B 1 132 ? -13.453 -36.656 -21 1 97.81 132 CYS B CA 1
ATOM 7067 C C . CYS B 1 132 ? -13.242 -36.594 -19.5 1 97.81 132 CYS B C 1
ATOM 7069 O O . CYS B 1 132 ? -12.656 -37.5 -18.906 1 97.81 132 CYS B O 1
ATOM 7071 N N . VAL B 1 133 ? -13.461 -35.5 -18.891 1 98 133 VAL B N 1
ATOM 7072 C CA . VAL B 1 133 ? -13.547 -35.312 -17.453 1 98 133 VAL B CA 1
ATOM 7073 C C . VAL B 1 133 ? -15.008 -35.094 -17.047 1 98 133 VAL B C 1
ATOM 7075 O O . VAL B 1 133 ? -15.734 -34.344 -17.672 1 98 133 VAL B O 1
ATOM 7078 N N . GLU B 1 134 ? -15.438 -35.812 -16.047 1 98.31 134 GLU B N 1
ATOM 7079 C CA . GLU B 1 134 ? -16.812 -35.656 -15.547 1 98.31 134 GLU B CA 1
ATOM 7080 C C . GLU B 1 134 ? -16.812 -35.156 -14.102 1 98.31 134 GLU B C 1
ATOM 7082 O O . GLU B 1 134 ? -15.969 -35.562 -13.297 1 98.31 134 GLU B O 1
ATOM 7087 N N . GLU B 1 135 ? -17.672 -34.25 -13.805 1 98.12 135 GLU B N 1
ATOM 7088 C CA . GLU B 1 135 ? -17.891 -33.781 -12.445 1 98.12 135 GLU B CA 1
ATOM 7089 C C . GLU B 1 135 ? -19.25 -34.188 -11.906 1 98.12 135 GLU B C 1
ATOM 7091 O O . GLU B 1 135 ? -20.266 -34.062 -12.602 1 98.12 135 GLU B O 1
ATOM 7096 N N . TYR B 1 136 ? -19.266 -34.688 -10.672 1 98.19 136 TYR B N 1
ATOM 7097 C CA . TYR B 1 136 ? -20.484 -35.219 -10.047 1 98.19 136 TYR B CA 1
ATOM 7098 C C . TYR B 1 136 ? -20.703 -34.562 -8.688 1 98.19 136 TYR B C 1
ATOM 7100 O O . TYR B 1 136 ? -19.75 -34.219 -7.984 1 98.19 136 TYR B O 1
ATOM 7108 N N . VAL B 1 137 ? -21.953 -34.406 -8.336 1 97.69 137 VAL B N 1
ATOM 7109 C CA . VAL B 1 137 ? -22.359 -34.125 -6.965 1 97.69 137 VAL B CA 1
ATOM 7110 C C . VAL B 1 137 ? -22.922 -35.375 -6.32 1 97.69 137 VAL B C 1
ATOM 7112 O O . VAL B 1 137 ? -23.75 -36.094 -6.918 1 97.69 137 VAL B O 1
ATOM 7115 N N . ILE B 1 138 ? -22.469 -35.688 -5.145 1 97.81 138 ILE B N 1
ATOM 7116 C CA . ILE B 1 138 ? -22.828 -36.906 -4.441 1 97.81 138 ILE B CA 1
ATOM 7117 C C . ILE B 1 138 ? -23.344 -36.562 -3.045 1 97.81 138 ILE B C 1
ATOM 7119 O O . ILE B 1 138 ? -22.719 -35.781 -2.314 1 97.81 138 ILE B O 1
ATOM 7123 N N . GLY B 1 139 ? -24.469 -37.188 -2.711 1 94.75 139 GLY B N 1
ATOM 7124 C CA . GLY B 1 139 ? -24.969 -37 -1.36 1 94.75 139 GLY B CA 1
ATOM 7125 C C . GLY B 1 139 ? -26.25 -37.75 -1.093 1 94.75 139 GLY B C 1
ATOM 7126 O O . GLY B 1 139 ? -26.703 -38.531 -1.929 1 94.75 139 GLY B O 1
ATOM 7127 N N . PRO B 1 140 ? -26.781 -37.531 0.135 1 94.19 140 PRO B N 1
ATOM 7128 C CA . PRO B 1 140 ? -26.141 -36.875 1.295 1 94.19 140 PRO B CA 1
ATOM 7129 C C . PRO B 1 140 ? -24.984 -37.688 1.847 1 94.19 140 PRO B C 1
ATOM 7131 O O . PRO B 1 140 ? -24.906 -38.906 1.637 1 94.19 140 PRO B O 1
ATOM 7134 N N . LEU B 1 141 ? -24.047 -37.062 2.459 1 93.88 141 LEU B N 1
ATOM 7135 C CA . LEU B 1 141 ? -22.812 -37.719 2.889 1 93.88 141 LEU B CA 1
ATOM 7136 C C . LEU B 1 141 ? -23.062 -38.562 4.125 1 93.88 141 LEU B C 1
ATOM 7138 O O . LEU B 1 141 ? -22.219 -39.406 4.492 1 93.88 141 LEU B O 1
ATOM 7142 N N . SER B 1 142 ? -24.203 -38.438 4.789 1 87.75 142 SER B N 1
ATOM 7143 C CA . SER B 1 142 ? -24.578 -39.312 5.898 1 87.75 142 SER B CA 1
ATOM 7144 C C . SER B 1 142 ? -24.969 -40.688 5.402 1 87.75 142 SER B C 1
ATOM 7146 O O . SER B 1 142 ? -24.703 -41.719 6.059 1 87.75 142 SER B O 1
ATOM 7148 N N . ASN B 1 143 ? -25.656 -40.844 4.375 1 90.44 143 ASN B N 1
ATOM 7149 C CA . ASN B 1 143 ? -26.094 -42.031 3.666 1 90.44 143 ASN B CA 1
ATOM 7150 C C . ASN B 1 143 ? -26.297 -41.75 2.178 1 90.44 143 ASN B C 1
ATOM 7152 O O . ASN B 1 143 ? -27.406 -41.438 1.745 1 90.44 143 ASN B O 1
ATOM 7156 N N . ILE B 1 144 ? -25.25 -42 1.437 1 96.12 144 ILE B N 1
ATOM 7157 C CA . ILE B 1 144 ? -25.25 -41.594 0.033 1 96.12 144 ILE B CA 1
ATOM 7158 C C . ILE B 1 144 ? -26.375 -42.312 -0.713 1 96.12 144 ILE B C 1
ATOM 7160 O O . ILE B 1 144 ? -26.422 -43.562 -0.739 1 96.12 144 ILE B O 1
ATOM 7164 N N . THR B 1 145 ? -27.297 -41.562 -1.328 1 94.5 145 THR B N 1
ATOM 7165 C CA . THR B 1 145 ? -28.438 -42.125 -2.027 1 94.5 145 THR B CA 1
ATOM 7166 C C . THR B 1 145 ? -28.5 -41.625 -3.469 1 94.5 145 THR B C 1
ATOM 7168 O O . THR B 1 145 ? -29.219 -42.188 -4.297 1 94.5 145 THR B O 1
ATOM 7171 N N . TYR B 1 146 ? -27.734 -40.562 -3.754 1 95.12 146 TYR B N 1
ATOM 7172 C CA . TYR B 1 146 ? -27.828 -40.062 -5.121 1 95.12 146 TYR B CA 1
ATOM 7173 C C . TYR B 1 146 ? -26.469 -39.594 -5.621 1 95.12 146 TYR B C 1
ATOM 7175 O O . TYR B 1 146 ? -25.562 -39.375 -4.828 1 95.12 146 TYR B O 1
ATOM 7183 N N . MET B 1 147 ? -26.344 -39.5 -6.84 1 96.12 147 MET B N 1
ATOM 7184 C CA . MET B 1 147 ? -25.219 -38.969 -7.625 1 96.12 147 MET B CA 1
ATOM 7185 C C . MET B 1 147 ? -25.703 -38.344 -8.914 1 96.12 147 MET B C 1
ATOM 7187 O O . MET B 1 147 ? -26.484 -38.938 -9.664 1 96.12 147 MET B O 1
ATOM 7191 N N . HIS B 1 148 ? -25.359 -37.062 -9.18 1 95.88 148 HIS B N 1
ATOM 7192 C CA . HIS B 1 148 ? -25.766 -36.344 -10.383 1 95.88 148 HIS B CA 1
ATOM 7193 C C . HIS B 1 148 ? -24.562 -35.75 -11.102 1 95.88 148 HIS B C 1
ATOM 7195 O O . HIS B 1 148 ? -23.719 -35.125 -10.469 1 95.88 148 HIS B O 1
ATOM 7201 N N . LYS B 1 149 ? -24.484 -35.938 -12.383 1 96.69 149 LYS B N 1
ATOM 7202 C CA . LYS B 1 149 ? -23.422 -35.344 -13.188 1 96.69 149 LYS B CA 1
ATOM 7203 C C . LYS B 1 149 ? -23.719 -33.844 -13.422 1 96.69 149 LYS B C 1
ATOM 7205 O O . LYS B 1 149 ? -24.812 -33.5 -13.836 1 96.69 149 LYS B O 1
ATOM 7210 N N . ILE B 1 150 ? -22.734 -33 -13.188 1 94.31 150 ILE B N 1
ATOM 7211 C CA . ILE B 1 150 ? -22.906 -31.562 -13.32 1 94.31 150 ILE B CA 1
ATOM 7212 C C . ILE B 1 150 ? -22.375 -31.109 -14.68 1 94.31 150 ILE B C 1
ATOM 7214 O O . ILE B 1 150 ? -22.953 -30.219 -15.305 1 94.31 150 ILE B O 1
ATOM 7218 N N . ARG B 1 151 ? -21.25 -31.641 -15.109 1 94.69 151 ARG B N 1
ATOM 7219 C CA . ARG B 1 151 ? -20.688 -31.219 -16.391 1 94.69 151 ARG B CA 1
ATOM 7220 C C . ARG B 1 151 ? -19.688 -32.25 -16.906 1 94.69 151 ARG B C 1
ATOM 7222 O O . ARG B 1 151 ? -19.25 -33.125 -16.156 1 94.69 151 ARG B O 1
ATOM 7229 N N . THR B 1 152 ? -19.5 -32.25 -18.156 1 97.25 152 THR B N 1
ATOM 7230 C CA . THR B 1 152 ? -18.484 -33 -18.875 1 97.25 152 THR B CA 1
ATOM 7231 C C . THR B 1 152 ? -17.516 -32.062 -19.609 1 97.25 152 THR B C 1
ATOM 7233 O O . THR B 1 152 ? -17.938 -31.156 -20.312 1 97.25 152 THR B O 1
ATOM 7236 N N . ILE B 1 153 ? -16.281 -32.25 -19.391 1 97.44 153 ILE B N 1
ATOM 7237 C CA . ILE B 1 153 ? -15.242 -31.406 -19.984 1 97.44 153 ILE B CA 1
ATOM 7238 C C . ILE B 1 153 ? -14.391 -32.25 -20.938 1 97.44 153 ILE B C 1
ATOM 7240 O O . ILE B 1 153 ? -14.039 -33.375 -20.625 1 97.44 153 ILE B O 1
ATOM 7244 N N . PRO B 1 154 ? -14.078 -31.672 -22.156 1 96.31 154 PRO B N 1
ATOM 7245 C CA . PRO B 1 154 ? -13.172 -32.406 -23.031 1 96.31 154 PRO B CA 1
ATOM 7246 C C . PRO B 1 154 ? -11.859 -32.781 -22.344 1 96.31 154 PRO B C 1
ATOM 7248 O O . PRO B 1 154 ? -11.305 -31.969 -21.578 1 96.31 154 PRO B O 1
ATOM 7251 N N . PHE B 1 155 ? -11.32 -33.969 -22.625 1 96.81 155 PHE B N 1
ATOM 7252 C CA . PHE B 1 155 ? -10.18 -34.5 -21.891 1 96.81 155 PHE B CA 1
ATOM 7253 C C . PHE B 1 155 ? -8.938 -33.656 -22.141 1 96.81 155 PHE B C 1
ATOM 7255 O O . PHE B 1 155 ? -8.07 -33.562 -21.266 1 96.81 155 PHE B O 1
ATOM 7262 N N . TYR B 1 156 ? -8.781 -33.062 -23.328 1 95 156 TYR B N 1
ATOM 7263 C CA . TYR B 1 156 ? -7.578 -32.281 -23.641 1 95 156 TYR B CA 1
ATOM 7264 C C . TYR B 1 156 ? -7.449 -31.078 -22.719 1 95 156 TYR B C 1
ATOM 7266 O O . TYR B 1 156 ? -6.367 -30.5 -22.609 1 95 156 TYR B O 1
ATOM 7274 N N . GLN B 1 157 ? -8.516 -30.656 -22.047 1 95.56 157 GLN B N 1
ATOM 7275 C CA . GLN B 1 157 ? -8.5 -29.484 -21.188 1 95.56 157 GLN B CA 1
ATOM 7276 C C . GLN B 1 157 ? -8.18 -29.859 -19.734 1 95.56 157 GLN B C 1
ATOM 7278 O O . GLN B 1 157 ? -8.094 -28.984 -18.875 1 95.56 157 GLN B O 1
ATOM 7283 N N . ARG B 1 158 ? -8.008 -31.125 -19.469 1 95.75 158 ARG B N 1
ATOM 7284 C CA . ARG B 1 158 ? -7.809 -31.609 -18.109 1 95.75 158 ARG B CA 1
ATOM 7285 C C . ARG B 1 158 ? -6.629 -30.906 -17.438 1 95.75 158 ARG B C 1
ATOM 7287 O O . ARG B 1 158 ? -5.672 -30.516 -18.109 1 95.75 158 ARG B O 1
ATOM 7294 N N . PRO B 1 159 ? -6.695 -30.734 -16.109 1 94 159 PRO B N 1
ATOM 7295 C CA . PRO B 1 159 ? -5.5 -30.234 -15.422 1 94 159 PRO B CA 1
ATOM 7296 C C . PRO B 1 159 ? -4.324 -31.203 -15.508 1 94 159 PRO B C 1
ATOM 7298 O O . PRO B 1 159 ? -4.523 -32.406 -15.602 1 94 159 PRO B O 1
ATOM 7301 N N . ILE B 1 160 ? -3.146 -30.656 -15.477 1 90.5 160 ILE B N 1
ATOM 7302 C CA . ILE B 1 160 ? -1.97 -31.516 -15.523 1 90.5 160 ILE B CA 1
ATOM 7303 C C . ILE B 1 160 ? -1.794 -32.219 -14.18 1 90.5 160 ILE B C 1
ATOM 7305 O O . ILE B 1 160 ? -1.92 -31.594 -13.125 1 90.5 160 ILE B O 1
ATOM 7309 N N . THR B 1 161 ? -1.553 -33.531 -14.203 1 92 161 THR B N 1
ATOM 7310 C CA . THR B 1 161 ? -1.426 -34.312 -12.992 1 92 161 THR B CA 1
ATOM 7311 C C . THR B 1 161 ? 0.025 -34.75 -12.766 1 92 161 THR B C 1
ATOM 7313 O O . THR B 1 161 ? 0.852 -34.625 -13.68 1 92 161 THR B O 1
ATOM 7316 N N . VAL B 1 162 ? 0.268 -35.188 -11.602 1 90.12 162 VAL B N 1
ATOM 7317 C CA . VAL B 1 162 ? 1.589 -35.719 -11.273 1 90.12 162 VAL B CA 1
ATOM 7318 C C . VAL B 1 162 ? 1.879 -36.938 -12.148 1 90.12 162 VAL B C 1
ATOM 7320 O O . VAL B 1 162 ? 3.008 -37.125 -12.602 1 90.12 162 VAL B O 1
ATOM 7323 N N . MET B 1 163 ? 0.931 -37.719 -12.344 1 92.25 163 MET B N 1
ATOM 7324 C CA . MET B 1 163 ? 1.065 -38.906 -13.211 1 92.25 163 MET B CA 1
ATOM 7325 C C . MET B 1 163 ? 1.463 -38.469 -14.625 1 92.25 163 MET B C 1
ATOM 7327 O O . MET B 1 163 ? 2.316 -39.125 -15.242 1 92.25 163 MET B O 1
ATOM 7331 N N . GLU B 1 164 ? 0.859 -37.531 -15.109 1 93.31 164 GLU B N 1
ATOM 7332 C CA . GLU B 1 164 ? 1.188 -37.031 -16.453 1 93.31 164 GLU B CA 1
ATOM 7333 C C . GLU B 1 164 ? 2.617 -36.5 -16.516 1 93.31 164 GLU B C 1
ATOM 7335 O O . GLU B 1 164 ? 3.291 -36.656 -17.531 1 93.31 164 GLU B O 1
ATOM 7340 N N . MET B 1 165 ? 3.043 -35.906 -15.484 1 92.88 165 MET B N 1
ATOM 7341 C CA . MET B 1 165 ? 4.426 -35.438 -15.422 1 92.88 165 MET B CA 1
ATOM 7342 C C . MET B 1 165 ? 5.395 -36.625 -15.5 1 92.88 165 MET B C 1
ATOM 7344 O O . MET B 1 165 ? 6.422 -36.531 -16.172 1 92.88 165 MET B O 1
ATOM 7348 N N . LYS B 1 166 ? 5.051 -37.656 -14.805 1 93.56 166 LYS B N 1
ATOM 7349 C CA . LYS B 1 166 ? 5.863 -38.875 -14.867 1 93.56 166 LYS B CA 1
ATOM 7350 C C . LYS B 1 166 ? 5.84 -39.469 -16.266 1 93.56 166 LYS B C 1
ATOM 7352 O O . LYS B 1 166 ? 6.859 -39.938 -16.75 1 93.56 166 LYS B O 1
ATOM 7357 N N . ASN B 1 167 ? 4.703 -39.438 -16.797 1 96.44 167 ASN B N 1
ATOM 7358 C CA . ASN B 1 167 ? 4.57 -39.969 -18.156 1 96.44 167 ASN B CA 1
ATOM 7359 C C . ASN B 1 167 ? 5.344 -39.156 -19.156 1 96.44 167 ASN B C 1
ATOM 7361 O O . ASN B 1 167 ? 5.875 -39.688 -20.141 1 96.44 167 ASN B O 1
ATOM 7365 N N . LEU B 1 168 ? 5.352 -37.844 -18.984 1 97.19 168 LEU B N 1
ATOM 7366 C CA . LEU B 1 168 ? 6.152 -37 -19.844 1 97.19 168 LEU B CA 1
ATOM 7367 C C . LEU B 1 168 ? 7.621 -37.406 -19.812 1 97.19 168 LEU B C 1
ATOM 7369 O O . LEU B 1 168 ? 8.289 -37.406 -20.844 1 97.19 168 LEU B O 1
ATOM 7373 N N . LYS B 1 169 ? 8.078 -37.688 -18.656 1 96.25 169 LYS B N 1
ATOM 7374 C CA . LYS B 1 169 ? 9.453 -38.156 -18.516 1 96.25 169 LYS B CA 1
ATOM 7375 C C . LYS B 1 169 ? 9.68 -39.469 -19.25 1 96.25 169 LYS B C 1
ATOM 7377 O O . LYS B 1 169 ? 10.656 -39.594 -19.984 1 96.25 169 LYS B O 1
ATOM 7382 N N . LEU B 1 170 ? 8.75 -40.344 -19.141 1 96.25 170 LEU B N 1
ATOM 7383 C CA . LEU B 1 170 ? 8.914 -41.719 -19.625 1 96.25 170 LEU B CA 1
ATOM 7384 C C . LEU B 1 170 ? 8.695 -41.781 -21.141 1 96.25 170 LEU B C 1
ATOM 7386 O O . LEU B 1 170 ? 9.328 -42.594 -21.812 1 96.25 170 LEU B O 1
ATOM 7390 N N . TYR B 1 171 ? 7.824 -40.938 -21.609 1 97.44 171 TYR B N 1
ATOM 7391 C CA . TYR B 1 171 ? 7.402 -41.188 -22.984 1 97.44 171 TYR B CA 1
ATOM 7392 C C . TYR B 1 171 ? 7.887 -40.062 -23.906 1 97.44 171 TYR B C 1
ATOM 7394 O O . TYR B 1 171 ? 7.941 -40.219 -25.125 1 97.44 171 TYR B O 1
ATOM 7402 N N . ILE B 1 172 ? 8.156 -38.906 -23.422 1 98.31 172 ILE B N 1
ATOM 7403 C CA . ILE B 1 172 ? 8.602 -37.812 -24.266 1 98.31 172 ILE B CA 1
ATOM 7404 C C . ILE B 1 172 ? 10.086 -37.531 -24.016 1 98.31 172 ILE B C 1
ATOM 7406 O O . ILE B 1 172 ? 10.891 -37.562 -24.953 1 98.31 172 ILE B O 1
ATOM 7410 N N . ILE B 1 173 ? 10.453 -37.25 -22.797 1 98.25 173 ILE B N 1
ATOM 7411 C CA . ILE B 1 173 ? 11.828 -36.875 -22.469 1 98.25 173 ILE B CA 1
ATOM 7412 C C . ILE B 1 173 ? 12.766 -38.031 -22.844 1 98.25 173 ILE B C 1
ATOM 7414 O O . ILE B 1 173 ? 13.852 -37.812 -23.391 1 98.25 173 ILE B O 1
ATOM 7418 N N . LYS B 1 174 ? 12.383 -39.281 -22.5 1 97.5 174 LYS B N 1
ATOM 7419 C CA . LYS B 1 174 ? 13.188 -40.438 -22.875 1 97.5 174 LYS B CA 1
ATOM 7420 C C . LYS B 1 174 ? 13.359 -40.531 -24.375 1 97.5 174 LYS B C 1
ATOM 7422 O O . LYS B 1 174 ? 14.461 -40.781 -24.875 1 97.5 174 LYS B O 1
ATOM 7427 N N . LYS B 1 175 ? 12.289 -40.344 -25.094 1 97.19 175 LYS B N 1
ATOM 7428 C CA . LYS B 1 175 ? 12.344 -40.375 -26.562 1 97.19 175 LYS B CA 1
ATOM 7429 C C . LYS B 1 175 ? 13.305 -39.312 -27.078 1 97.19 175 LYS B C 1
ATOM 7431 O O . LYS B 1 175 ? 14.055 -39.562 -28.031 1 97.19 175 LYS B O 1
ATOM 7436 N N . VAL B 1 176 ? 13.258 -38.156 -26.516 1 98.25 176 VAL B N 1
ATOM 7437 C CA . VAL B 1 176 ? 14.117 -37.031 -26.938 1 98.25 176 VAL B CA 1
ATOM 7438 C C . VAL B 1 176 ? 15.57 -37.375 -26.594 1 98.25 176 VAL B C 1
ATOM 7440 O O . VAL B 1 176 ? 16.469 -37.156 -27.422 1 98.25 176 VAL B O 1
ATOM 7443 N N . GLU B 1 177 ? 15.797 -37.844 -25.344 1 97.69 177 GLU B N 1
ATOM 7444 C CA . GLU B 1 177 ? 17.156 -38.219 -25 1 97.69 177 GLU B CA 1
ATOM 7445 C C . GLU B 1 177 ? 17.703 -39.281 -25.969 1 97.69 177 GLU B C 1
ATOM 7447 O O . GLU B 1 177 ? 18.844 -39.156 -26.438 1 97.69 177 GLU B O 1
ATOM 7452 N N . ASP B 1 178 ? 16.953 -40.344 -26.297 1 97.06 178 ASP B N 1
ATOM 7453 C CA . ASP B 1 178 ? 17.391 -41.438 -27.172 1 97.06 178 ASP B CA 1
ATOM 7454 C C . ASP B 1 178 ? 17.75 -40.938 -28.562 1 97.06 178 ASP B C 1
ATOM 7456 O O . ASP B 1 178 ? 18.734 -41.375 -29.156 1 97.06 178 ASP B O 1
ATOM 7460 N N . LYS B 1 179 ? 16.969 -40.031 -29.016 1 97.31 179 LYS B N 1
ATOM 7461 C CA . LYS B 1 179 ? 17.156 -39.531 -30.375 1 97.31 179 LYS B CA 1
ATOM 7462 C C . LYS B 1 179 ? 18.297 -38.5 -30.438 1 97.31 179 LYS B C 1
ATOM 7464 O O . LYS B 1 179 ? 18.906 -38.312 -31.484 1 97.31 179 LYS B O 1
ATOM 7469 N N . THR B 1 180 ? 18.578 -37.812 -29.344 1 97.25 180 THR B N 1
ATOM 7470 C CA . THR B 1 180 ? 19.5 -36.688 -29.391 1 97.25 180 THR B CA 1
ATOM 7471 C C . THR B 1 180 ? 20.641 -36.906 -28.406 1 97.25 180 THR B C 1
ATOM 7473 O O . THR B 1 180 ? 21.297 -35.938 -28 1 97.25 180 THR B O 1
ATOM 7476 N N . ARG B 1 181 ? 20.906 -38.031 -27.953 1 95 181 ARG B N 1
ATOM 7477 C CA . ARG B 1 181 ? 21.875 -38.344 -26.891 1 95 181 ARG B CA 1
ATOM 7478 C C . ARG B 1 181 ? 23.234 -37.75 -27.203 1 95 181 ARG B C 1
ATOM 7480 O O . ARG B 1 181 ? 23.812 -37.031 -26.375 1 95 181 ARG B O 1
ATOM 7487 N N . ASP B 1 182 ? 23.781 -38 -28.422 1 93.06 182 ASP B N 1
ATOM 7488 C CA . ASP B 1 182 ? 25.109 -37.5 -28.812 1 93.06 182 ASP B CA 1
ATOM 7489 C C . ASP B 1 182 ? 25.141 -36 -28.859 1 93.06 182 ASP B C 1
ATOM 7491 O O . ASP B 1 182 ? 26.094 -35.375 -28.406 1 93.06 182 ASP B O 1
ATOM 7495 N N . PHE B 1 183 ? 24.156 -35.438 -29.406 1 93.56 183 PHE B N 1
ATOM 7496 C CA . PHE B 1 183 ? 24.016 -34 -29.484 1 93.56 183 PHE B CA 1
ATOM 7497 C C . PHE B 1 183 ? 24.031 -33.375 -28.078 1 93.56 183 PHE B C 1
ATOM 7499 O O . PHE B 1 183 ? 24.75 -32.438 -27.828 1 93.56 183 PHE B O 1
ATOM 7506 N N . LEU B 1 184 ? 23.172 -33.938 -27.094 1 93.88 184 LEU B N 1
ATOM 7507 C CA . LEU B 1 184 ? 23.078 -33.406 -25.734 1 93.88 184 LEU B CA 1
ATOM 7508 C C . LEU B 1 184 ? 24.422 -33.531 -25 1 93.88 184 LEU B C 1
ATOM 7510 O O . LEU B 1 184 ? 24.812 -32.594 -24.297 1 93.88 184 LEU B O 1
ATOM 7514 N N . LEU B 1 185 ? 25.109 -34.625 -25.141 1 90.44 185 LEU B N 1
ATOM 7515 C CA . LEU B 1 185 ? 26.391 -34.812 -24.484 1 90.44 185 LEU B CA 1
ATOM 7516 C C . LEU B 1 185 ? 27.438 -33.875 -25.062 1 90.44 185 LEU B C 1
ATOM 7518 O O . LEU B 1 185 ? 28.25 -33.312 -24.328 1 90.44 185 LEU B O 1
ATOM 7522 N N . LYS B 1 186 ? 27.438 -33.688 -26.375 1 88.38 186 LYS B N 1
ATOM 7523 C CA . LYS B 1 186 ? 28.406 -32.812 -27.047 1 88.38 186 LYS B CA 1
ATOM 7524 C C . LYS B 1 186 ? 28.172 -31.359 -26.688 1 88.38 186 LYS B C 1
ATOM 7526 O O . LYS B 1 186 ? 29.109 -30.625 -26.422 1 88.38 186 LYS B O 1
ATOM 7531 N N . GLU B 1 187 ? 26.922 -30.969 -26.656 1 88.38 187 GLU B N 1
ATOM 7532 C CA . GLU B 1 187 ? 26.578 -29.562 -26.484 1 88.38 187 GLU B CA 1
ATOM 7533 C C . GLU B 1 187 ? 26.562 -29.172 -25.016 1 88.38 187 GLU B C 1
ATOM 7535 O O . GLU B 1 187 ? 26.891 -28.047 -24.656 1 88.38 187 GLU B O 1
ATOM 7540 N N . TYR B 1 188 ? 26.078 -30.094 -24.156 1 88.12 188 TYR B N 1
ATOM 7541 C CA . TYR B 1 188 ? 25.797 -29.688 -22.781 1 88.12 188 TYR B CA 1
ATOM 7542 C C . TYR B 1 188 ? 26.484 -30.609 -21.781 1 88.12 188 TYR B C 1
ATOM 7544 O O . TYR B 1 188 ? 26.516 -30.312 -20.578 1 88.12 188 TYR B O 1
ATOM 7552 N N . ASP B 1 189 ? 27.047 -31.672 -22.094 1 88.88 189 ASP B N 1
ATOM 7553 C CA . ASP B 1 189 ? 27.625 -32.688 -21.203 1 88.88 189 ASP B CA 1
ATOM 7554 C C . ASP B 1 189 ? 26.625 -33.062 -20.125 1 88.88 189 ASP B C 1
ATOM 7556 O O . ASP B 1 189 ? 26.969 -33.094 -18.938 1 88.88 189 ASP B O 1
ATOM 7560 N N . ALA B 1 190 ? 25.344 -33.25 -20.547 1 90.19 190 ALA B N 1
ATOM 7561 C CA . ALA B 1 190 ? 24.266 -33.562 -19.594 1 90.19 190 ALA B CA 1
ATOM 7562 C C . ALA B 1 190 ? 23.141 -34.344 -20.266 1 90.19 190 ALA B C 1
ATOM 7564 O O . ALA B 1 190 ? 22.953 -34.25 -21.484 1 90.19 190 ALA B O 1
ATOM 7565 N N . LEU B 1 191 ? 22.516 -35.125 -19.531 1 93.69 191 LEU B N 1
ATOM 7566 C CA . LEU B 1 191 ? 21.359 -35.906 -20 1 93.69 191 LEU B CA 1
ATOM 7567 C C . LEU B 1 191 ? 20.188 -35.781 -19.047 1 93.69 191 LEU B C 1
ATOM 7569 O O . LEU B 1 191 ? 20.375 -35.594 -17.828 1 93.69 191 LEU B O 1
ATOM 7573 N N . PRO B 1 192 ? 19.031 -35.844 -19.578 1 94.06 192 PRO B N 1
ATOM 7574 C CA . PRO B 1 192 ? 17.859 -35.625 -18.719 1 94.06 192 PRO B CA 1
ATOM 7575 C C . PRO B 1 192 ? 17.453 -36.906 -17.969 1 94.06 192 PRO B C 1
ATOM 7577 O O . PRO B 1 192 ? 16.875 -36.812 -16.875 1 94.06 192 PRO B O 1
ATOM 7580 N N . ILE B 1 193 ? 17.656 -38.062 -18.453 1 94.31 193 ILE B N 1
ATOM 7581 C CA . ILE B 1 193 ? 17.203 -39.312 -17.828 1 94.31 193 ILE B CA 1
ATOM 7582 C C . ILE B 1 193 ? 18.406 -40.094 -17.297 1 94.31 193 ILE B C 1
ATOM 7584 O O . ILE B 1 193 ? 18.484 -40.375 -16.094 1 94.31 193 ILE B O 1
ATOM 7588 N N . SER B 1 194 ? 19.328 -40.375 -18.156 1 92 194 SER B N 1
ATOM 7589 C CA . SER B 1 194 ? 20.5 -41.156 -17.797 1 92 194 SER B CA 1
ATOM 7590 C C . SER B 1 194 ? 21.688 -40.281 -17.422 1 92 194 SER B C 1
ATOM 7592 O O . SER B 1 194 ? 22.781 -40.438 -17.938 1 92 194 SER B O 1
ATOM 7594 N N . CYS B 1 195 ? 21.344 -39.375 -16.531 1 85.06 195 CYS B N 1
ATOM 7595 C CA . CYS B 1 195 ? 22.391 -38.406 -16.281 1 85.06 195 CYS B CA 1
ATOM 7596 C C . CYS B 1 195 ? 23.578 -39.062 -15.57 1 85.06 195 CYS B C 1
ATOM 7598 O O . CYS B 1 195 ? 23.391 -39.906 -14.719 1 85.06 195 CYS B O 1
ATOM 7600 N N . ILE B 1 196 ? 24.734 -38.75 -15.883 1 79.19 196 ILE B N 1
ATOM 7601 C CA . ILE B 1 196 ? 26 -39.25 -15.359 1 79.19 196 ILE B CA 1
ATOM 7602 C C . ILE B 1 196 ? 26.688 -38.125 -14.547 1 79.19 196 ILE B C 1
ATOM 7604 O O . ILE B 1 196 ? 26.609 -38.125 -13.32 1 79.19 196 ILE B O 1
ATOM 7608 N N . ALA B 1 197 ? 27.281 -37.125 -15.273 1 73.19 197 ALA B N 1
ATOM 7609 C CA . ALA B 1 197 ? 27.984 -36.031 -14.609 1 73.19 197 ALA B CA 1
ATOM 7610 C C . ALA B 1 197 ? 27.047 -34.875 -14.281 1 73.19 197 ALA B C 1
ATOM 7612 O O . ALA B 1 197 ? 27.094 -34.312 -13.18 1 73.19 197 ALA B O 1
ATOM 7613 N N . HIS B 1 198 ? 26.281 -34.5 -15.25 1 81.44 198 HIS B N 1
ATOM 7614 C CA . HIS B 1 198 ? 25.312 -33.406 -15.078 1 81.44 198 HIS B CA 1
ATOM 7615 C C . HIS B 1 198 ? 23.922 -33.844 -15.508 1 81.44 198 HIS B C 1
ATOM 7617 O O . HIS B 1 198 ? 23.766 -34.625 -16.453 1 81.44 198 HIS B O 1
ATOM 7623 N N . CYS B 1 199 ? 22.984 -33.344 -14.75 1 86.56 199 CYS B N 1
ATOM 7624 C CA . CYS B 1 199 ? 21.609 -33.75 -15.016 1 86.56 199 CYS B CA 1
ATOM 7625 C C . CYS B 1 199 ? 20.781 -32.562 -15.523 1 86.56 199 CYS B C 1
ATOM 7627 O O . CYS B 1 199 ? 20.984 -31.422 -15.07 1 86.56 199 CYS B O 1
ATOM 7629 N N . LEU B 1 200 ? 19.953 -32.844 -16.469 1 90.12 200 LEU B N 1
ATOM 7630 C CA . LEU B 1 200 ? 19 -31.875 -16.953 1 90.12 200 LEU B CA 1
ATOM 7631 C C . LEU B 1 200 ? 17.594 -32.156 -16.422 1 90.12 200 LEU B C 1
ATOM 7633 O O . LEU B 1 200 ? 17.219 -33.312 -16.25 1 90.12 200 LEU B O 1
ATOM 7637 N N . GLU B 1 201 ? 16.938 -31.156 -16.094 1 89.75 201 GLU B N 1
ATOM 7638 C CA . GLU B 1 201 ? 15.516 -31.219 -15.758 1 89.75 201 GLU B CA 1
ATOM 7639 C C . GLU B 1 201 ? 14.68 -30.453 -16.781 1 89.75 201 GLU B C 1
ATOM 7641 O O . GLU B 1 201 ? 15.109 -29.406 -17.297 1 89.75 201 GLU B O 1
ATOM 7646 N N . PHE B 1 202 ? 13.5 -31.031 -17.109 1 92.62 202 PHE B N 1
ATOM 7647 C CA . PHE B 1 202 ? 12.703 -30.375 -18.125 1 92.62 202 PHE B CA 1
ATOM 7648 C C . PHE B 1 202 ? 11.734 -29.375 -17.5 1 92.62 202 PHE B C 1
ATOM 7650 O O . PHE B 1 202 ? 11.367 -29.516 -16.328 1 92.62 202 PHE B O 1
ATOM 7657 N N . TYR B 1 203 ? 11.398 -28.344 -18.188 1 91.19 203 TYR B N 1
ATOM 7658 C CA . TYR B 1 203 ? 10.297 -27.438 -17.906 1 91.19 203 TYR B CA 1
ATOM 7659 C C . TYR B 1 203 ? 9.305 -27.375 -19.062 1 91.19 203 TYR B C 1
ATOM 7661 O O . TYR B 1 203 ? 9.602 -27.844 -20.156 1 91.19 203 TYR B O 1
ATOM 7669 N N . MET B 1 204 ? 8.141 -26.906 -18.781 1 92.38 204 MET B N 1
ATOM 7670 C CA . MET B 1 204 ? 7.117 -26.938 -19.828 1 92.38 204 MET B CA 1
ATOM 7671 C C . MET B 1 204 ? 6.449 -25.562 -19.953 1 92.38 204 MET B C 1
ATOM 7673 O O . MET B 1 204 ? 6.344 -24.828 -18.984 1 92.38 204 MET B O 1
ATOM 7677 N N . SER B 1 205 ? 6.02 -25.234 -21.109 1 93.44 205 SER B N 1
ATOM 7678 C CA . SER B 1 205 ? 5.215 -24.078 -21.484 1 93.44 205 SER B CA 1
ATOM 7679 C C . SER B 1 205 ? 3.982 -24.484 -22.281 1 93.44 205 SER B C 1
ATOM 7681 O O . SER B 1 205 ? 4.082 -24.797 -23.469 1 93.44 205 SER B O 1
ATOM 7683 N N . PRO B 1 206 ? 2.885 -24.406 -21.641 1 92.31 206 PRO B N 1
ATOM 7684 C CA . PRO B 1 206 ? 1.672 -24.781 -22.375 1 92.31 206 PRO B CA 1
ATOM 7685 C C . PRO B 1 206 ? 1.387 -23.844 -23.547 1 92.31 206 PRO B C 1
ATOM 7687 O O . PRO B 1 206 ? 1.572 -22.625 -23.438 1 92.31 206 PRO B O 1
ATOM 7690 N N . VAL B 1 207 ? 0.938 -24.422 -24.641 1 90.94 207 VAL B N 1
ATOM 7691 C CA . VAL B 1 207 ? 0.561 -23.641 -25.812 1 90.94 207 VAL B CA 1
ATOM 7692 C C . VAL B 1 207 ? -0.93 -23.312 -25.766 1 90.94 207 VAL B C 1
ATOM 7694 O O . VAL B 1 207 ? -1.769 -24.219 -25.766 1 90.94 207 VAL B O 1
ATOM 7697 N N . PRO B 1 208 ? -1.246 -22.047 -25.734 1 87.19 208 PRO B N 1
ATOM 7698 C CA . PRO B 1 208 ? -2.676 -21.734 -25.812 1 87.19 208 PRO B CA 1
ATOM 7699 C C . PRO B 1 208 ? -3.332 -22.297 -27.078 1 87.19 208 PRO B C 1
ATOM 7701 O O . PRO B 1 208 ? -2.787 -22.172 -28.172 1 87.19 208 PRO B O 1
ATOM 7704 N N . GLU B 1 209 ? -4.465 -22.812 -26.922 1 86.81 209 GLU B N 1
ATOM 7705 C CA . GLU B 1 209 ? -5.18 -23.453 -28.016 1 86.81 209 GLU B CA 1
ATOM 7706 C C . GLU B 1 209 ? -5.379 -22.516 -29.188 1 86.81 209 GLU B C 1
ATOM 7708 O O . GLU B 1 209 ? -5.246 -22.906 -30.344 1 86.81 209 GLU B O 1
ATOM 7713 N N . VAL B 1 210 ? -5.68 -21.281 -28.891 1 87.25 210 VAL B N 1
ATOM 7714 C CA . VAL B 1 210 ? -6.051 -20.328 -29.922 1 87.25 210 VAL B CA 1
ATOM 7715 C C . VAL B 1 210 ? -4.812 -19.922 -30.719 1 87.25 210 VAL B C 1
ATOM 7717 O O . VAL B 1 210 ? -4.926 -19.438 -31.844 1 87.25 210 VAL B O 1
ATOM 7720 N N . LEU B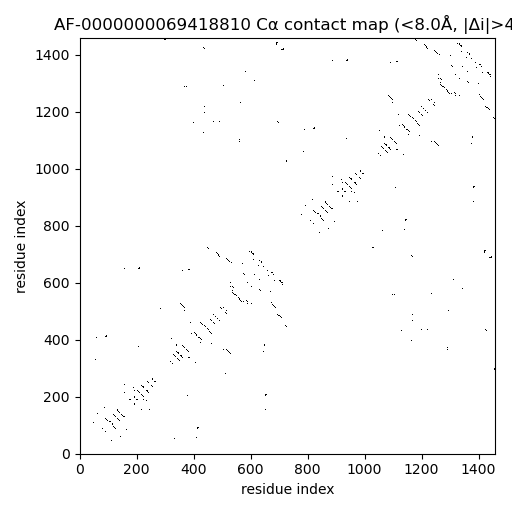 1 211 ? -3.695 -20.062 -30.172 1 85.38 211 LEU B N 1
ATOM 7721 C CA . LEU B 1 211 ? -2.459 -19.688 -30.859 1 85.38 211 LEU B CA 1
ATOM 7722 C C . LEU B 1 211 ? -1.829 -20.906 -31.531 1 85.38 211 LEU B C 1
ATOM 7724 O O . LEU B 1 211 ? -0.989 -20.766 -32.406 1 85.38 211 LEU B O 1
ATOM 7728 N N . GLY B 1 212 ? -2.219 -22.062 -31.078 1 84.06 212 GLY B N 1
ATOM 7729 C CA . GLY B 1 212 ? -1.724 -23.312 -31.625 1 84.06 212 GLY B CA 1
ATOM 7730 C C . GLY B 1 212 ? -2.744 -24.016 -32.5 1 84.06 212 GLY B C 1
ATOM 7731 O O . GLY B 1 212 ? -3.227 -23.453 -33.5 1 84.06 212 GLY B O 1
ATOM 7732 N N . LYS B 1 213 ? -3.016 -25.219 -32.031 1 86.56 213 LYS B N 1
ATOM 7733 C CA . LYS B 1 213 ? -4.012 -26.031 -32.719 1 86.56 213 LYS B CA 1
ATOM 7734 C C . LYS B 1 213 ? -5.242 -26.266 -31.859 1 86.56 213 LYS B C 1
ATOM 7736 O O . LYS B 1 213 ? -5.121 -26.547 -30.672 1 86.56 213 LYS B O 1
ATOM 7741 N N . PHE B 1 214 ? -6.344 -26.203 -32.469 1 89.5 214 PHE B N 1
ATOM 7742 C CA . PHE B 1 214 ? -7.602 -26.344 -31.75 1 89.5 214 PHE B CA 1
ATOM 7743 C C . PHE B 1 214 ? -7.773 -27.781 -31.234 1 89.5 214 PHE B C 1
ATOM 7745 O O . PHE B 1 214 ? -7.445 -28.734 -31.938 1 89.5 214 PHE B O 1
ATOM 7752 N N . LYS B 1 215 ? -8.195 -27.922 -30.016 1 92.31 215 LYS B N 1
ATOM 7753 C CA . LYS B 1 215 ? -8.562 -29.156 -29.344 1 92.31 215 LYS B CA 1
ATOM 7754 C C . LYS B 1 215 ? -7.352 -30.078 -29.188 1 92.31 215 LYS B C 1
ATOM 7756 O O . LYS B 1 215 ? -7.484 -31.297 -29.234 1 92.31 215 LYS B O 1
ATOM 7761 N N . ARG B 1 216 ? -6.203 -29.484 -29.141 1 93.12 216 ARG B N 1
ATOM 7762 C CA . ARG B 1 216 ? -4.965 -30.219 -28.891 1 93.12 216 ARG B CA 1
ATOM 7763 C C . ARG B 1 216 ? -4.281 -29.719 -27.625 1 93.12 216 ARG B C 1
ATOM 7765 O O . ARG B 1 216 ? -4.402 -28.547 -27.266 1 93.12 216 ARG B O 1
ATOM 7772 N N . ARG B 1 217 ? -3.629 -30.625 -27.016 1 95.19 217 ARG B N 1
ATOM 7773 C CA . ARG B 1 217 ? -2.814 -30.312 -25.844 1 95.19 217 ARG B CA 1
ATOM 7774 C C . ARG B 1 217 ? -1.331 -30.297 -26.203 1 95.19 217 ARG B C 1
ATOM 7776 O O . ARG B 1 217 ? -0.631 -31.297 -26.016 1 95.19 217 ARG B O 1
ATOM 7783 N N . LEU B 1 218 ? -0.883 -29.125 -26.625 1 94.19 218 LEU B N 1
ATOM 7784 C CA . LEU B 1 218 ? 0.5 -28.953 -27.062 1 94.19 218 LEU B CA 1
ATOM 7785 C C . LEU B 1 218 ? 1.323 -28.266 -25.969 1 94.19 218 LEU B C 1
ATOM 7787 O O . LEU B 1 218 ? 0.795 -27.469 -25.203 1 94.19 218 LEU B O 1
ATOM 7791 N N . LEU B 1 219 ? 2.564 -28.641 -25.891 1 95.25 219 LEU B N 1
ATOM 7792 C CA . LEU B 1 219 ? 3.549 -28.062 -24.984 1 95.25 219 LEU B CA 1
ATOM 7793 C C . LEU B 1 219 ? 4.852 -27.766 -25.719 1 95.25 219 LEU B C 1
ATOM 7795 O O . LEU B 1 219 ? 5.238 -28.484 -26.641 1 95.25 219 LEU B O 1
ATOM 7799 N N . TRP B 1 220 ? 5.43 -26.688 -25.359 1 96.12 220 TRP B N 1
ATOM 7800 C CA . TRP B 1 220 ? 6.867 -26.562 -25.594 1 96.12 220 TRP B CA 1
ATOM 7801 C C . TRP B 1 220 ? 7.645 -26.953 -24.328 1 96.12 220 TRP B C 1
ATOM 7803 O O . TRP B 1 220 ? 7.281 -26.562 -23.219 1 96.12 220 TRP B O 1
ATOM 7813 N N . LEU B 1 221 ? 8.633 -27.766 -24.5 1 97.06 221 LEU B N 1
ATOM 7814 C CA . LEU B 1 221 ? 9.492 -28.203 -23.391 1 97.06 221 LEU B CA 1
ATOM 7815 C C . LEU B 1 221 ? 10.93 -27.75 -23.609 1 97.06 221 LEU B C 1
ATOM 7817 O O . LEU B 1 221 ? 11.344 -27.516 -24.75 1 97.06 221 LEU B O 1
ATOM 7821 N N . GLY B 1 222 ? 11.602 -27.531 -22.547 1 95.19 222 GLY B N 1
ATOM 7822 C CA . GLY B 1 222 ? 13.023 -27.25 -22.516 1 95.19 222 GLY B CA 1
ATOM 7823 C C . GLY B 1 222 ? 13.742 -27.891 -21.344 1 95.19 222 GLY B C 1
ATOM 7824 O O . GLY B 1 222 ? 13.125 -28.609 -20.562 1 95.19 222 GLY B O 1
ATOM 7825 N N . PHE B 1 223 ? 15.078 -27.703 -21.375 1 93.69 223 PHE B N 1
ATOM 7826 C CA . PHE B 1 223 ? 15.875 -28.297 -20.297 1 93.69 223 PHE B CA 1
ATOM 7827 C C . PHE B 1 223 ? 16.625 -27.234 -19.516 1 93.69 223 PHE B C 1
ATOM 7829 O O . PHE B 1 223 ? 16.938 -26.172 -20.062 1 93.69 223 PHE B O 1
ATOM 7836 N N . SER B 1 224 ? 16.781 -27.516 -18.281 1 90.38 224 SER B N 1
ATOM 7837 C CA . SER B 1 224 ? 17.672 -26.766 -17.406 1 90.38 224 SER B CA 1
ATOM 7838 C C . SER B 1 224 ? 18.594 -27.703 -16.625 1 90.38 224 SER B C 1
ATOM 7840 O O . SER B 1 224 ? 18.203 -28.828 -16.312 1 90.38 224 SER B O 1
ATOM 7842 N N . TYR B 1 225 ? 19.781 -27.203 -16.344 1 85.06 225 TYR B N 1
ATOM 7843 C CA . TYR B 1 225 ? 20.641 -27.984 -15.469 1 85.06 225 TYR B CA 1
ATOM 7844 C C . TYR B 1 225 ? 20.031 -28.141 -14.086 1 85.06 225 TYR B C 1
ATOM 7846 O O . TYR B 1 225 ? 19.453 -27.188 -13.547 1 85.06 225 TYR B O 1
ATOM 7854 N N . LYS B 1 226 ? 20.031 -29.312 -13.625 1 79.19 226 LYS B N 1
ATOM 7855 C CA . LYS B 1 226 ? 19.578 -29.547 -12.25 1 79.19 226 LYS B CA 1
ATOM 7856 C C . LYS B 1 226 ? 20.641 -29.109 -11.242 1 79.19 226 LYS B C 1
ATOM 7858 O O . LYS B 1 226 ? 21.625 -29.828 -11.016 1 79.19 226 LYS B O 1
ATOM 7863 N N . THR B 1 227 ? 20.609 -27.891 -10.844 1 70.06 227 THR B N 1
ATOM 7864 C CA . THR B 1 227 ? 21.594 -27.375 -9.891 1 70.06 227 THR B CA 1
ATOM 7865 C C . THR B 1 227 ? 20.906 -27 -8.578 1 70.06 227 THR B C 1
ATOM 7867 O O . THR B 1 227 ? 19.688 -27.016 -8.477 1 70.06 227 THR B O 1
ATOM 7870 N N . ILE B 1 228 ? 21.719 -26.875 -7.629 1 57.19 228 ILE B N 1
ATOM 7871 C CA . ILE B 1 228 ? 21.203 -26.547 -6.301 1 57.19 228 ILE B CA 1
ATOM 7872 C C . ILE B 1 228 ? 20.703 -25.094 -6.285 1 57.19 228 ILE B C 1
ATOM 7874 O O . ILE B 1 228 ? 19.641 -24.812 -5.707 1 57.19 228 ILE B O 1
ATOM 7878 N N . TYR B 1 229 ? 21.391 -24.281 -6.914 1 58.84 229 TYR B N 1
ATOM 7879 C CA . TYR B 1 229 ? 21.047 -22.891 -6.617 1 58.84 229 TYR B CA 1
ATOM 7880 C C . TYR B 1 229 ? 20.562 -22.172 -7.871 1 58.84 229 TYR B C 1
ATOM 7882 O O . TYR B 1 229 ? 19.781 -21.219 -7.781 1 58.84 229 TYR B O 1
ATOM 7890 N N . ASP B 1 230 ? 21.078 -22.625 -8.898 1 64.5 230 ASP B N 1
ATOM 7891 C CA . ASP B 1 230 ? 20.844 -21.781 -10.062 1 64.5 230 ASP B CA 1
ATOM 7892 C C . ASP B 1 230 ? 20.078 -22.531 -11.148 1 64.5 230 ASP B C 1
ATOM 7894 O O . ASP B 1 230 ? 20.312 -23.719 -11.359 1 64.5 230 ASP B O 1
ATOM 7898 N N . ILE B 1 231 ? 19.062 -21.875 -11.508 1 74.44 231 ILE B N 1
ATOM 7899 C CA . ILE B 1 231 ? 18.391 -22.422 -12.68 1 74.44 231 ILE B CA 1
ATOM 7900 C C . ILE B 1 231 ? 19.125 -22 -13.945 1 74.44 231 ILE B C 1
ATOM 7902 O O . ILE B 1 231 ? 19.312 -20.797 -14.203 1 74.44 231 ILE B O 1
ATOM 7906 N N . SER B 1 232 ? 19.641 -22.922 -14.625 1 84.69 232 SER B N 1
ATOM 7907 C CA . SER B 1 232 ? 20.406 -22.656 -15.836 1 84.69 232 SER B CA 1
ATOM 7908 C C . SER B 1 232 ? 19.781 -23.359 -17.047 1 84.69 232 SER B C 1
ATOM 7910 O O . SER B 1 232 ? 20.25 -24.438 -17.438 1 84.69 232 SER B O 1
ATOM 7912 N N . PRO B 1 233 ? 18.922 -22.703 -17.688 1 90.94 233 PRO B N 1
ATOM 7913 C CA . PRO B 1 233 ? 18.297 -23.297 -18.875 1 90.94 233 PRO B CA 1
ATOM 7914 C C . PRO B 1 233 ? 19.266 -23.375 -20.062 1 90.94 233 PRO B C 1
ATOM 7916 O O . PRO B 1 233 ? 20.172 -22.562 -20.188 1 90.94 233 PRO B O 1
ATOM 7919 N N . VAL B 1 234 ? 19.094 -24.359 -20.844 1 91.56 234 VAL B N 1
ATOM 7920 C CA . VAL B 1 234 ? 19.891 -24.484 -22.062 1 91.56 234 VAL B CA 1
ATOM 7921 C C . VAL B 1 234 ? 19.094 -24 -23.266 1 91.56 234 VAL B C 1
ATOM 7923 O O . VAL B 1 234 ? 17.891 -23.75 -23.156 1 91.56 234 VAL B O 1
ATOM 7926 N N . ASN B 1 235 ? 19.703 -23.75 -24.391 1 93.06 235 ASN B N 1
ATOM 7927 C CA . ASN B 1 235 ? 19.078 -23.172 -25.562 1 93.06 235 ASN B CA 1
ATOM 7928 C C . ASN B 1 235 ? 18.531 -24.234 -26.5 1 93.06 235 ASN B C 1
ATOM 7930 O O . ASN B 1 235 ? 18.734 -24.172 -27.703 1 93.06 235 ASN B O 1
ATOM 7934 N N . PHE B 1 236 ? 17.922 -25.266 -25.953 1 95.81 236 PHE B N 1
ATOM 7935 C CA . PHE B 1 236 ? 17.281 -26.344 -26.703 1 95.81 236 PHE B CA 1
ATOM 7936 C C . PHE B 1 236 ? 15.859 -26.562 -26.203 1 95.81 236 PHE B C 1
ATOM 7938 O O . PHE B 1 236 ? 15.633 -26.734 -25 1 95.81 236 PHE B O 1
ATOM 7945 N N . GLN B 1 237 ? 14.875 -26.5 -27.172 1 97.12 237 GLN B N 1
ATOM 7946 C CA . GLN B 1 237 ? 13.461 -26.688 -26.875 1 97.12 237 GLN B CA 1
ATOM 7947 C C . GLN B 1 237 ? 12.789 -27.562 -27.922 1 97.12 237 GLN B C 1
ATOM 7949 O O . GLN B 1 237 ? 13.297 -27.703 -29.047 1 97.12 237 GLN B O 1
ATOM 7954 N N . PHE B 1 238 ? 11.727 -28.156 -27.562 1 97.94 238 PHE B N 1
ATOM 7955 C CA . PHE B 1 238 ? 10.992 -28.984 -28.516 1 97.94 238 PHE B CA 1
ATOM 7956 C C . PHE B 1 238 ? 9.508 -29.016 -28.172 1 97.94 238 PHE B C 1
ATOM 7958 O O . PHE B 1 238 ? 9.133 -28.812 -27.016 1 97.94 238 PHE B O 1
ATOM 7965 N N . GLU B 1 239 ? 8.711 -29.234 -29.156 1 96.81 239 GLU B N 1
ATOM 7966 C CA . GLU B 1 239 ? 7.254 -29.312 -29.016 1 96.81 239 GLU B CA 1
ATOM 7967 C C . GLU B 1 239 ? 6.797 -30.734 -28.703 1 96.81 239 GLU B C 1
ATOM 7969 O O . GLU B 1 239 ? 7.426 -31.703 -29.156 1 96.81 239 GLU B O 1
ATOM 7974 N N . ALA B 1 240 ? 5.781 -30.906 -27.969 1 97.62 240 ALA B N 1
ATOM 7975 C CA . ALA B 1 240 ? 5.168 -32.219 -27.703 1 97.62 240 ALA B CA 1
ATOM 7976 C C . ALA B 1 240 ? 3.645 -32.125 -27.781 1 97.62 240 ALA B C 1
ATOM 7978 O O . ALA B 1 240 ? 3.055 -31.125 -27.359 1 97.62 240 ALA B O 1
ATOM 7979 N N . ASP B 1 241 ? 3.023 -33.094 -28.375 1 97.44 241 ASP B N 1
ATOM 7980 C CA . ASP B 1 241 ? 1.575 -33.25 -28.359 1 97.44 241 ASP B CA 1
ATOM 7981 C C . ASP B 1 241 ? 1.157 -34.344 -27.375 1 97.44 241 ASP B C 1
ATOM 7983 O O . ASP B 1 241 ? 1.412 -35.531 -27.609 1 97.44 241 ASP B O 1
ATOM 7987 N N . ILE B 1 242 ? 0.493 -33.969 -26.344 1 97.31 242 ILE B N 1
ATOM 7988 C CA . ILE B 1 242 ? 0.132 -34.938 -25.312 1 97.31 242 ILE B CA 1
ATOM 7989 C C . ILE B 1 242 ? -1.389 -35.031 -25.203 1 97.31 242 ILE B C 1
ATOM 7991 O O . ILE B 1 242 ? -1.929 -35.156 -24.094 1 97.31 242 ILE B O 1
ATOM 7995 N N . THR B 1 243 ? -2.115 -34.906 -26.25 1 96.38 243 THR B N 1
ATOM 7996 C CA . THR B 1 243 ? -3.572 -34.875 -26.328 1 96.38 243 THR B CA 1
ATOM 7997 C C . THR B 1 243 ? -4.164 -36.219 -25.938 1 96.38 243 THR B C 1
ATOM 7999 O O . THR B 1 243 ? -5.148 -36.281 -25.188 1 96.38 243 THR B O 1
ATOM 8002 N N . SER B 1 244 ? -3.561 -37.312 -26.344 1 96.25 244 SER B N 1
ATOM 8003 C CA . SER B 1 244 ? -4.098 -38.656 -26.172 1 96.25 244 SER B CA 1
ATOM 8004 C C . SER B 1 244 ? -4.109 -39.062 -24.703 1 96.25 244 SER B C 1
ATOM 8006 O O . SER B 1 244 ? -3.189 -38.75 -23.953 1 96.25 244 SER B O 1
ATOM 8008 N N . PRO B 1 245 ? -5.137 -39.812 -24.281 1 96.19 245 PRO B N 1
ATOM 8009 C CA . PRO B 1 245 ? -5.125 -40.375 -22.922 1 96.19 245 PRO B CA 1
ATOM 8010 C C . PRO B 1 245 ? -4.121 -41.5 -22.766 1 96.19 245 PRO B C 1
ATOM 8012 O O . PRO B 1 245 ? -3.914 -42 -21.656 1 96.19 245 PRO B O 1
ATOM 8015 N N . THR B 1 246 ? -3.543 -41.875 -23.875 1 96.69 246 THR B N 1
ATOM 8016 C CA . THR B 1 246 ? -2.521 -42.906 -23.875 1 96.69 246 THR B CA 1
ATOM 8017 C C . THR B 1 246 ? -1.138 -42.312 -24.109 1 96.69 246 THR B C 1
ATOM 8019 O O . THR B 1 246 ? -0.759 -42.031 -25.25 1 96.69 246 THR B O 1
ATOM 8022 N N . PRO B 1 247 ? -0.369 -42.312 -23.078 1 97.12 247 PRO B N 1
ATOM 8023 C CA . PRO B 1 247 ? 0.91 -41.594 -23.156 1 97.12 247 PRO B CA 1
ATOM 8024 C C . PRO B 1 247 ? 1.817 -42.156 -24.25 1 97.12 247 PRO B C 1
ATOM 8026 O O . PRO B 1 247 ? 2.578 -41.406 -24.859 1 97.12 247 PRO B O 1
ATOM 8029 N N . SER B 1 248 ? 1.789 -43.438 -24.562 1 96.25 248 SER B N 1
ATOM 8030 C CA . SER B 1 248 ? 2.635 -44 -25.594 1 96.25 248 SER B CA 1
ATOM 8031 C C . SER B 1 248 ? 2.326 -43.406 -26.969 1 96.25 248 SER B C 1
ATOM 8033 O O . SER B 1 248 ? 3.135 -43.5 -27.891 1 96.25 248 SER B O 1
ATOM 8035 N N . ASP B 1 249 ? 1.178 -42.75 -27.094 1 97.06 249 ASP B N 1
ATOM 8036 C CA . ASP B 1 249 ? 0.765 -42.125 -28.344 1 97.06 249 ASP B CA 1
ATOM 8037 C C . ASP B 1 249 ? 1.345 -40.719 -28.469 1 97.06 249 ASP B C 1
ATOM 8039 O O . ASP B 1 249 ? 1.266 -40.094 -29.531 1 97.06 249 ASP B O 1
ATOM 8043 N N . TRP B 1 250 ? 1.878 -40.25 -27.438 1 98.25 250 TRP B N 1
ATOM 8044 C CA . TRP B 1 250 ? 2.369 -38.875 -27.453 1 98.25 250 TRP B CA 1
ATOM 8045 C C . TRP B 1 250 ? 3.525 -38.719 -28.438 1 98.25 250 TRP B C 1
ATOM 8047 O O . TRP B 1 250 ? 4.27 -39.688 -28.688 1 98.25 250 TRP B O 1
ATOM 8057 N N . THR B 1 251 ? 3.635 -37.5 -29.047 1 97.69 251 THR B N 1
ATOM 8058 C CA . THR B 1 251 ? 4.609 -37.312 -30.125 1 97.69 251 THR B CA 1
ATOM 8059 C C . THR B 1 251 ? 5.445 -36.062 -29.859 1 97.69 251 THR B C 1
ATOM 8061 O O . THR B 1 251 ? 5.012 -35.156 -29.156 1 97.69 251 THR B O 1
ATOM 8064 N N . VAL B 1 252 ? 6.633 -36.094 -30.406 1 98.06 252 VAL B N 1
ATOM 8065 C CA . VAL B 1 252 ? 7.527 -34.938 -30.422 1 98.06 252 VAL B CA 1
ATOM 8066 C C . VAL B 1 252 ? 7.492 -34.281 -31.797 1 98.06 252 VAL B C 1
ATOM 8068 O O . VAL B 1 252 ? 7.598 -34.969 -32.812 1 98.06 252 VAL B O 1
ATOM 8071 N N . GLY B 1 253 ? 7.262 -33 -31.797 1 95.62 253 GLY B N 1
ATOM 8072 C CA . GLY B 1 253 ? 7.164 -32.25 -33.031 1 95.62 253 GLY B CA 1
ATOM 8073 C C . GLY B 1 253 ? 8.398 -31.438 -33.344 1 95.62 253 GLY B C 1
ATOM 8074 O O . GLY B 1 253 ? 9.516 -31.953 -33.344 1 95.62 253 GLY B O 1
ATOM 8075 N N . LYS B 1 254 ? 8.172 -30.172 -33.594 1 95.69 254 LYS B N 1
ATOM 8076 C CA . LYS B 1 254 ? 9.242 -29.234 -33.938 1 95.69 254 LYS B CA 1
ATOM 8077 C C . LYS B 1 254 ? 10.273 -29.125 -32.812 1 95.69 254 LYS B C 1
ATOM 8079 O O . LYS B 1 254 ? 9.969 -29.422 -31.656 1 95.69 254 LYS B O 1
ATOM 8084 N N . ALA B 1 255 ? 11.414 -28.734 -33.219 1 97.25 255 ALA B N 1
ATOM 8085 C CA . ALA B 1 255 ? 12.5 -28.469 -32.281 1 97.25 255 ALA B CA 1
ATOM 8086 C C . ALA B 1 255 ? 13.125 -27.094 -32.5 1 97.25 255 ALA B C 1
ATOM 8088 O O . ALA B 1 255 ? 13.078 -26.578 -33.625 1 97.25 255 ALA B O 1
ATOM 8089 N N . TRP B 1 256 ? 13.602 -26.5 -31.5 1 96.19 256 TRP B N 1
ATOM 8090 C CA . TRP B 1 256 ? 14.273 -25.203 -31.531 1 96.19 256 TRP B CA 1
ATOM 8091 C C . TRP B 1 256 ? 15.641 -25.281 -30.859 1 96.19 256 TRP B C 1
ATOM 8093 O O . TRP B 1 256 ? 15.75 -25.781 -29.734 1 96.19 256 TRP B O 1
ATOM 8103 N N . PHE B 1 257 ? 16.703 -24.938 -31.547 1 94.62 257 PHE B N 1
ATOM 8104 C CA . PHE B 1 257 ? 18.062 -24.938 -31.016 1 94.62 257 PHE B CA 1
ATOM 8105 C C . PHE B 1 257 ? 18.844 -23.734 -31.531 1 94.62 257 PHE B C 1
ATOM 8107 O O . PHE B 1 257 ? 18.922 -23.516 -32.75 1 94.62 257 PHE B O 1
ATOM 8114 N N . ASP B 1 258 ? 19.297 -22.891 -30.562 1 88.94 258 ASP B N 1
ATOM 8115 C CA . ASP B 1 258 ? 20.203 -21.781 -30.859 1 88.94 258 ASP B CA 1
ATOM 8116 C C . ASP B 1 258 ? 19.578 -20.828 -31.875 1 88.94 258 ASP B C 1
ATOM 8118 O O . ASP B 1 258 ? 20.188 -20.531 -32.906 1 88.94 258 ASP B O 1
ATOM 8122 N N . ASN B 1 259 ? 18.359 -20.516 -31.656 1 89.56 259 ASN B N 1
ATOM 8123 C CA . ASN B 1 259 ? 17.609 -19.516 -32.406 1 89.56 259 ASN B CA 1
ATOM 8124 C C . ASN B 1 259 ? 17.312 -20 -33.844 1 89.56 259 ASN B C 1
ATOM 8126 O O . ASN B 1 259 ? 17.359 -19.219 -34.781 1 89.56 259 ASN B O 1
ATOM 8130 N N . LYS B 1 260 ? 17.172 -21.25 -33.938 1 92.44 260 LYS B N 1
ATOM 8131 C CA . LYS B 1 260 ? 16.75 -21.859 -35.188 1 92.44 260 LYS B CA 1
ATOM 8132 C C . LYS B 1 260 ? 15.664 -22.906 -34.938 1 92.44 260 LYS B C 1
ATOM 8134 O O . LYS B 1 260 ? 15.758 -23.703 -34 1 92.44 260 LYS B O 1
ATOM 8139 N N . MET B 1 261 ? 14.664 -22.891 -35.875 1 95.25 261 MET B N 1
ATOM 8140 C CA . MET B 1 261 ? 13.562 -23.844 -35.781 1 95.25 261 MET B CA 1
ATOM 8141 C C . MET B 1 261 ? 13.789 -25.016 -36.719 1 95.25 261 MET B C 1
ATOM 8143 O O . MET B 1 261 ? 14.242 -24.828 -37.875 1 95.25 261 MET B O 1
ATOM 8147 N N . TYR B 1 262 ? 13.539 -26.203 -36.312 1 96.31 262 TYR B N 1
ATOM 8148 C CA . TYR B 1 262 ? 13.633 -27.438 -37.094 1 96.31 262 TYR B CA 1
ATOM 8149 C C . TYR B 1 262 ? 12.289 -28.156 -37.125 1 96.31 262 TYR B C 1
ATOM 8151 O O . TYR B 1 262 ? 11.492 -28.062 -36.188 1 96.31 262 TYR B O 1
ATOM 8159 N N . ASP B 1 263 ? 12.055 -28.859 -38.156 1 95.25 263 ASP B N 1
ATOM 8160 C CA . ASP B 1 263 ? 10.781 -29.531 -38.344 1 95.25 263 ASP B CA 1
ATOM 8161 C C . ASP B 1 263 ? 10.594 -30.672 -37.375 1 95.25 263 ASP B C 1
ATOM 8163 O O . ASP B 1 263 ? 9.469 -31.047 -37.031 1 95.25 263 ASP B O 1
ATOM 8167 N N . ASN B 1 264 ? 11.695 -31.266 -37.031 1 96.62 264 ASN B N 1
ATOM 8168 C CA . ASN B 1 264 ? 11.719 -32.344 -36.062 1 96.62 264 ASN B CA 1
ATOM 8169 C C . ASN B 1 264 ? 13.125 -32.594 -35.531 1 96.62 264 ASN B C 1
ATOM 8171 O O . ASN B 1 264 ? 14.07 -31.891 -35.906 1 96.62 264 ASN B O 1
ATOM 8175 N N . LEU B 1 265 ? 13.242 -33.562 -34.625 1 97.88 265 LEU B N 1
ATOM 8176 C CA . LEU B 1 265 ? 14.523 -33.844 -34 1 97.88 265 LEU B CA 1
ATOM 8177 C C . LEU B 1 265 ? 15.516 -34.406 -35 1 97.88 265 LEU B C 1
ATOM 8179 O O . LEU B 1 265 ? 16.719 -34.156 -34.906 1 97.88 265 LEU B O 1
ATOM 8183 N N . THR B 1 266 ? 15.055 -35.219 -35.969 1 97.44 266 THR B N 1
ATOM 8184 C CA . THR B 1 266 ? 15.93 -35.781 -37 1 97.44 266 THR B CA 1
ATOM 8185 C C . THR B 1 266 ? 16.578 -34.688 -37.812 1 97.44 266 THR B C 1
ATOM 8187 O O . THR B 1 266 ? 17.781 -34.75 -38.094 1 97.44 266 THR B O 1
ATOM 8190 N N . HIS B 1 267 ? 15.75 -33.781 -38.219 1 97 267 HIS B N 1
ATOM 8191 C CA . HIS B 1 267 ? 16.266 -32.625 -38.969 1 97 267 HIS B CA 1
ATOM 8192 C C . HIS B 1 267 ? 17.328 -31.875 -38.156 1 97 267 HIS B C 1
ATOM 8194 O O . HIS B 1 267 ? 18.312 -31.406 -38.719 1 97 267 HIS B O 1
ATOM 8200 N N . LEU B 1 268 ? 17.094 -31.625 -36.875 1 96.88 268 LEU B N 1
ATOM 8201 C CA . LEU B 1 268 ? 18.047 -30.953 -36.031 1 96.88 268 LEU B CA 1
ATOM 8202 C C . LEU B 1 268 ? 19.375 -31.719 -35.969 1 96.88 268 LEU B C 1
ATOM 8204 O O . LEU B 1 268 ? 20.438 -31.125 -36.156 1 96.88 268 LEU B O 1
ATOM 8208 N N . ILE B 1 269 ? 19.328 -33.031 -35.781 1 96.56 269 ILE B N 1
ATOM 8209 C CA . ILE B 1 269 ? 20.516 -33.875 -35.625 1 96.56 269 ILE B CA 1
ATOM 8210 C C . ILE B 1 269 ? 21.297 -33.875 -36.938 1 96.56 269 ILE B C 1
ATOM 8212 O O . ILE B 1 269 ? 22.531 -33.812 -36.938 1 96.56 269 ILE B O 1
ATOM 8216 N N . GLN B 1 270 ? 20.641 -34 -38.031 1 96.12 270 GLN B N 1
ATOM 8217 C CA . GLN B 1 270 ? 21.297 -34 -39.344 1 96.12 270 GLN B CA 1
ATOM 8218 C C . GLN B 1 270 ? 22.047 -32.688 -39.594 1 96.12 270 GLN B C 1
ATOM 8220 O O . GLN B 1 270 ? 23.203 -32.688 -40.031 1 96.12 270 GLN B O 1
ATOM 8225 N N . ASP B 1 271 ? 21.328 -31.656 -39.312 1 94.75 271 ASP B N 1
ATOM 8226 C CA . ASP B 1 271 ? 21.938 -30.344 -39.5 1 94.75 271 ASP B CA 1
ATOM 8227 C C . ASP B 1 271 ? 23.109 -30.141 -38.531 1 94.75 271 ASP B C 1
ATOM 8229 O O . ASP B 1 271 ? 24.156 -29.609 -38.938 1 94.75 271 ASP B O 1
ATOM 8233 N N . TYR B 1 272 ? 22.906 -30.516 -37.312 1 93 272 TYR B N 1
ATOM 8234 C CA . TYR B 1 272 ? 23.953 -30.391 -36.281 1 93 272 TYR B CA 1
ATOM 8235 C C . TYR B 1 272 ? 25.188 -31.188 -36.656 1 93 272 TYR B C 1
ATOM 8237 O O . TYR B 1 272 ? 26.312 -30.688 -36.531 1 93 272 TYR B O 1
ATOM 8245 N N . ASN B 1 273 ? 25.062 -32.406 -37.125 1 91.5 273 ASN B N 1
ATOM 8246 C CA . ASN B 1 273 ? 26.188 -33.25 -37.5 1 91.5 273 ASN B CA 1
ATOM 8247 C C . ASN B 1 273 ? 26.969 -32.688 -38.688 1 91.5 273 ASN B C 1
ATOM 8249 O O . ASN B 1 273 ? 28.188 -32.875 -38.781 1 91.5 273 ASN B O 1
ATOM 8253 N N . LYS B 1 274 ? 26.328 -31.984 -39.469 1 91.31 274 LYS B N 1
ATOM 8254 C CA . LYS B 1 274 ? 26.984 -31.359 -40.594 1 91.31 274 LYS B CA 1
ATOM 8255 C C . LYS B 1 274 ? 27.781 -30.125 -40.188 1 91.31 274 LYS B C 1
ATOM 8257 O O . LYS B 1 274 ? 28.781 -29.781 -40.812 1 91.31 274 LYS B O 1
ATOM 8262 N N . THR B 1 275 ? 27.328 -29.453 -39.188 1 84.19 275 THR B N 1
ATOM 8263 C CA . THR B 1 275 ? 27.875 -28.141 -38.844 1 84.19 275 THR B CA 1
ATOM 8264 C C . THR B 1 275 ? 28.75 -28.219 -37.594 1 84.19 275 THR B C 1
ATOM 8266 O O . THR B 1 275 ? 29.469 -27.281 -37.281 1 84.19 275 THR B O 1
ATOM 8269 N N . TYR B 1 276 ? 28.656 -29.328 -36.875 1 80.56 276 TYR B N 1
ATOM 8270 C CA . TYR B 1 276 ? 29.359 -29.453 -35.625 1 80.56 276 TYR B CA 1
ATOM 8271 C C . TYR B 1 276 ? 30.875 -29.391 -35.844 1 80.56 276 TYR B C 1
ATOM 8273 O O . TYR B 1 276 ? 31.406 -30.047 -36.719 1 80.56 276 TYR B O 1
ATOM 8281 N N . ASN B 1 277 ? 31.516 -28.359 -35.219 1 68.81 277 ASN B N 1
ATOM 8282 C CA . ASN B 1 277 ? 32.969 -28.25 -35.125 1 68.81 277 ASN B CA 1
ATOM 8283 C C . ASN B 1 277 ? 33.469 -28.328 -33.688 1 68.81 277 ASN B C 1
ATOM 8285 O O . ASN B 1 277 ? 33 -27.547 -32.844 1 68.81 277 ASN B O 1
ATOM 8289 N N . GLU B 1 278 ? 34.25 -29.328 -33.312 1 60.62 278 GLU B N 1
ATOM 8290 C CA . GLU B 1 278 ? 34.75 -29.609 -31.984 1 60.62 278 GLU B CA 1
ATOM 8291 C C . GLU B 1 278 ? 35.344 -28.359 -31.344 1 60.62 278 GLU B C 1
ATOM 8293 O O . GLU B 1 278 ? 35.375 -28.219 -30.125 1 60.62 278 GLU B O 1
ATOM 8298 N N . ASN B 1 279 ? 35.938 -27.359 -32 1 52.97 279 ASN B N 1
ATOM 8299 C CA . ASN B 1 279 ? 36.625 -26.188 -31.453 1 52.97 279 ASN B CA 1
ATOM 8300 C C . ASN B 1 279 ? 35.656 -25.141 -30.969 1 52.97 279 ASN B C 1
ATOM 8302 O O . ASN B 1 279 ? 36.031 -24.109 -30.438 1 52.97 279 ASN B O 1
ATOM 8306 N N . THR B 1 280 ? 34.469 -25.281 -31.125 1 49.03 280 THR B N 1
ATOM 8307 C CA . THR B 1 280 ? 33.531 -24.266 -30.672 1 49.03 280 THR B CA 1
ATOM 8308 C C . THR B 1 280 ? 33.25 -24.391 -29.172 1 49.03 280 THR B C 1
ATOM 8310 O O . THR B 1 280 ? 32.844 -25.469 -28.703 1 49.03 280 THR B O 1
ATOM 8313 N N . THR B 1 281 ? 34.031 -23.75 -28.281 1 46.84 281 THR B N 1
ATOM 8314 C CA . THR B 1 281 ? 33.938 -23.641 -26.828 1 46.84 281 THR B CA 1
ATOM 8315 C C . THR B 1 281 ? 32.5 -23.641 -26.359 1 46.84 281 THR B C 1
ATOM 8317 O O . THR B 1 281 ? 31.703 -22.797 -26.781 1 46.84 281 THR B O 1
ATOM 8320 N N . ARG B 1 282 ? 32.094 -24.766 -25.906 1 51.16 282 ARG B N 1
ATOM 8321 C CA . ARG B 1 282 ? 30.75 -25.031 -25.375 1 51.16 282 ARG B CA 1
ATOM 8322 C C . ARG B 1 282 ? 30.453 -24.125 -24.188 1 51.16 282 ARG B C 1
ATOM 8324 O O . ARG B 1 282 ? 31.078 -24.234 -23.141 1 51.16 282 ARG B O 1
ATOM 8331 N N . PHE B 1 283 ? 29.906 -23.031 -24.344 1 48.94 283 PHE B N 1
ATOM 8332 C CA . PHE B 1 283 ? 29.625 -21.906 -23.469 1 48.94 283 PHE B CA 1
ATOM 8333 C C . PHE B 1 283 ? 28.875 -22.375 -22.219 1 48.94 283 PHE B C 1
ATOM 8335 O O . PHE B 1 283 ? 29.219 -21.969 -21.094 1 48.94 283 PHE B O 1
ATOM 8342 N N . TYR B 1 284 ? 27.875 -23.234 -22.344 1 52.62 284 TYR B N 1
ATOM 8343 C CA . TYR B 1 284 ? 27.016 -23.531 -21.188 1 52.62 284 TYR B CA 1
ATOM 8344 C C . TYR B 1 284 ? 27.766 -24.375 -20.172 1 52.62 284 TYR B C 1
ATOM 8346 O O . TYR B 1 284 ? 27.516 -24.297 -18.969 1 52.62 284 TYR B O 1
ATOM 8354 N N . GLN B 1 285 ? 28.797 -25.297 -20.5 1 47.94 285 GLN B N 1
ATOM 8355 C CA . GLN B 1 285 ? 29.453 -26.266 -19.625 1 47.94 285 GLN B CA 1
ATOM 8356 C C . GLN B 1 285 ? 30.281 -25.562 -18.547 1 47.94 285 GLN B C 1
ATOM 8358 O O . GLN B 1 285 ? 30.281 -25.984 -17.391 1 47.94 285 GLN B O 1
ATOM 8363 N N . ARG B 1 286 ? 30.984 -24.531 -18.844 1 44.97 286 ARG B N 1
ATOM 8364 C CA . ARG B 1 286 ? 32 -24.016 -17.938 1 44.97 286 ARG B CA 1
ATOM 8365 C C . ARG B 1 286 ? 31.406 -23.125 -16.875 1 44.97 286 ARG B C 1
ATOM 8367 O O . ARG B 1 286 ? 31.875 -23.094 -15.734 1 44.97 286 ARG B O 1
ATOM 8374 N N . THR B 1 287 ? 30.375 -22.438 -17.125 1 47.03 287 THR B N 1
ATOM 8375 C CA . THR B 1 287 ? 29.953 -21.328 -16.281 1 47.03 287 THR B CA 1
ATOM 8376 C C . THR B 1 287 ? 29.016 -21.812 -15.164 1 47.03 287 THR B C 1
ATOM 8378 O O . THR B 1 287 ? 29.047 -21.297 -14.055 1 47.03 287 THR B O 1
ATOM 8381 N N . VAL B 1 288 ? 28.219 -22.766 -15.453 1 48.59 288 VAL B N 1
ATOM 8382 C CA . VAL B 1 288 ? 27.047 -22.953 -14.594 1 48.59 288 VAL B CA 1
ATOM 8383 C C . VAL B 1 288 ? 27.484 -23.609 -13.281 1 48.59 288 VAL B C 1
ATOM 8385 O O . VAL B 1 288 ? 26.859 -23.391 -12.234 1 48.59 288 VAL B O 1
ATOM 8388 N N . PHE B 1 289 ? 28.578 -24.578 -13.328 1 45.62 289 PHE B N 1
ATOM 8389 C CA . PHE B 1 289 ? 28.578 -25.531 -12.234 1 45.62 289 PHE B CA 1
ATOM 8390 C C . PHE B 1 289 ? 29.406 -25.016 -11.062 1 45.62 289 PHE B C 1
ATOM 8392 O O . PHE B 1 289 ? 29.812 -25.797 -10.188 1 45.62 289 PHE B O 1
ATOM 8399 N N . GLN B 1 290 ? 29.766 -23.828 -11.094 1 45.75 290 GLN B N 1
ATOM 8400 C CA . GLN B 1 290 ? 30.438 -23.578 -9.82 1 45.75 290 GLN B CA 1
ATOM 8401 C C . GLN B 1 290 ? 29.453 -23.562 -8.664 1 45.75 290 GLN B C 1
ATOM 8403 O O . GLN B 1 290 ? 28.719 -22.594 -8.477 1 45.75 290 GLN B O 1
ATOM 8408 N N . GLU B 1 291 ? 29.047 -24.766 -8.273 1 48.53 291 GLU B N 1
ATOM 8409 C CA . GLU B 1 291 ? 28.25 -24.922 -7.062 1 48.53 291 GLU B CA 1
ATOM 8410 C C . GLU B 1 291 ? 28.859 -24.125 -5.906 1 48.53 291 GLU B C 1
ATOM 8412 O O . GLU B 1 291 ? 29.984 -24.406 -5.473 1 48.53 291 GLU B O 1
ATOM 8417 N N . LYS B 1 292 ? 28.672 -22.938 -5.91 1 46.38 292 LYS B N 1
ATOM 8418 C CA . LYS B 1 292 ? 29.109 -22.312 -4.664 1 46.38 292 LYS B CA 1
ATOM 8419 C C . LYS B 1 292 ? 28.531 -23.047 -3.453 1 46.38 292 LYS B C 1
ATOM 8421 O O . LYS B 1 292 ? 27.328 -23.266 -3.375 1 46.38 292 LYS B O 1
ATOM 8426 N N . ARG B 1 293 ? 29.328 -23.891 -2.816 1 40.59 293 ARG B N 1
ATOM 8427 C CA . ARG B 1 293 ? 29.078 -24.609 -1.57 1 40.59 293 ARG B CA 1
ATOM 8428 C C . ARG B 1 293 ? 28.453 -23.688 -0.523 1 40.59 293 ARG B C 1
ATOM 8430 O O . ARG B 1 293 ? 29.031 -22.641 -0.195 1 40.59 293 ARG B O 1
ATOM 8437 N N . PHE B 1 294 ? 27.25 -23.578 -0.471 1 45.25 294 PHE B N 1
ATOM 8438 C CA . PHE B 1 294 ? 26.734 -22.922 0.728 1 45.25 294 PHE B CA 1
ATOM 8439 C C . PHE B 1 294 ? 27.078 -23.734 1.974 1 45.25 294 PHE B C 1
ATOM 8441 O O . PHE B 1 294 ? 26.438 -24.734 2.266 1 45.25 294 PHE B O 1
ATOM 8448 N N . SER B 1 295 ? 28.328 -24.062 2.266 1 42 295 SER B N 1
ATOM 8449 C CA . SER B 1 295 ? 28.812 -24.844 3.398 1 42 295 SER B CA 1
ATOM 8450 C C . SER B 1 295 ? 27.953 -24.625 4.633 1 42 295 SER B C 1
ATOM 8452 O O . SER B 1 295 ? 27.906 -25.484 5.523 1 42 295 SER B O 1
ATOM 8454 N N . ASN B 1 296 ? 27.719 -23.438 5.156 1 44.25 296 ASN B N 1
ATOM 8455 C CA . ASN B 1 296 ? 27.281 -23.297 6.539 1 44.25 296 ASN B CA 1
ATOM 8456 C C . ASN B 1 296 ? 25.766 -23.438 6.668 1 44.25 296 ASN B C 1
ATOM 8458 O O . ASN B 1 296 ? 25.047 -22.438 6.719 1 44.25 296 ASN B O 1
ATOM 8462 N N . PHE B 1 297 ? 25.312 -24.656 6.254 1 45.09 297 PHE B N 1
ATOM 8463 C CA . PHE B 1 297 ? 23.938 -25.078 6.496 1 45.09 297 PHE B CA 1
ATOM 8464 C C . PHE B 1 297 ? 23.578 -24.969 7.977 1 45.09 297 PHE B C 1
ATOM 8466 O O . PHE B 1 297 ? 24.297 -25.516 8.828 1 45.09 297 PHE B O 1
ATOM 8473 N N . HIS B 1 298 ? 23.109 -23.953 8.43 1 49.62 298 HIS B N 1
ATOM 8474 C CA . HIS B 1 298 ? 22.609 -23.984 9.805 1 49.62 298 HIS B CA 1
ATOM 8475 C C . HIS B 1 298 ? 21.328 -24.781 9.914 1 49.62 298 HIS B C 1
ATOM 8477 O O . HIS B 1 298 ? 20.391 -24.578 9.125 1 49.62 298 HIS B O 1
ATOM 8483 N N . LYS B 1 299 ? 21.5 -26.047 10.445 1 48.38 299 LYS B N 1
ATOM 8484 C CA . LYS B 1 299 ? 20.328 -26.844 10.812 1 48.38 299 LYS B CA 1
ATOM 8485 C C . LYS B 1 299 ? 19.344 -26.016 11.625 1 48.38 299 LYS B C 1
ATOM 8487 O O . LYS B 1 299 ? 19.734 -25.281 12.531 1 48.38 299 LYS B O 1
ATOM 8492 N N . TYR B 1 300 ? 18.188 -25.953 11.062 1 49.56 300 TYR B N 1
ATOM 8493 C CA . TYR B 1 300 ? 17.109 -25.344 11.828 1 49.56 300 TYR B CA 1
ATOM 8494 C C . TYR B 1 300 ? 16.969 -25.984 13.203 1 49.56 300 TYR B C 1
ATOM 8496 O O . TYR B 1 300 ? 16.844 -27.203 13.32 1 49.56 300 TYR B O 1
ATOM 8504 N N . GLU B 1 301 ? 17.766 -25.578 14.164 1 49.81 301 GLU B N 1
ATOM 8505 C CA . GLU B 1 301 ? 17.281 -26 15.477 1 49.81 301 GLU B CA 1
ATOM 8506 C C . GLU B 1 301 ? 16.109 -25.141 15.938 1 49.81 301 GLU B C 1
ATOM 8508 O O . GLU B 1 301 ? 16.203 -23.922 15.961 1 49.81 301 GLU B O 1
ATOM 8513 N N . GLN B 1 302 ? 15.047 -25.797 15.711 1 44.84 302 GLN B N 1
ATOM 8514 C CA . GLN B 1 302 ? 13.891 -25.109 16.281 1 44.84 302 GLN B CA 1
ATOM 8515 C C . GLN B 1 302 ? 14.242 -24.438 17.609 1 44.84 302 GLN B C 1
ATOM 8517 O O . GLN B 1 302 ? 14.68 -25.109 18.547 1 44.84 302 GLN B O 1
ATOM 8522 N N . LYS B 1 303 ? 14.82 -23.422 17.562 1 45.25 303 LYS B N 1
ATOM 8523 C CA . LYS B 1 303 ? 14.977 -22.781 18.859 1 45.25 303 LYS B CA 1
ATOM 8524 C C . LYS B 1 303 ? 13.672 -22.812 19.656 1 45.25 303 LYS B C 1
ATOM 8526 O O . LYS B 1 303 ? 12.617 -22.453 19.141 1 45.25 303 LYS B O 1
ATOM 8531 N N . GLU B 1 304 ? 13.617 -23.844 20.516 1 35.25 304 GLU B N 1
ATOM 8532 C CA . GLU B 1 304 ? 12.516 -23.766 21.469 1 35.25 304 GLU B CA 1
ATOM 8533 C C . GLU B 1 304 ? 12.352 -22.344 22 1 35.25 304 GLU B C 1
ATOM 8535 O O . GLU B 1 304 ? 13.258 -21.797 22.625 1 35.25 304 GLU B O 1
ATOM 8540 N N . GLU B 1 305 ? 12.164 -21.406 21.219 1 37.31 305 GLU B N 1
ATOM 8541 C CA . GLU B 1 305 ? 11.844 -20.281 22.078 1 37.31 305 GLU B CA 1
ATOM 8542 C C . GLU B 1 305 ? 11.258 -20.734 23.406 1 37.31 305 GLU B C 1
ATOM 8544 O O . GLU B 1 305 ? 10.391 -21.609 23.438 1 37.31 305 GLU B O 1
ATOM 8549 N N . SER B 1 306 ? 12.164 -20.766 24.406 1 32.78 306 SER B N 1
ATOM 8550 C CA . SER B 1 306 ? 11.656 -20.953 25.766 1 32.78 306 SER B CA 1
ATOM 8551 C C . SER B 1 306 ? 10.195 -20.531 25.859 1 32.78 306 SER B C 1
ATOM 8553 O O . SER B 1 306 ? 9.812 -19.469 25.344 1 32.78 306 SER B O 1
ATOM 8555 N N . SER B 1 307 ? 9.398 -21.531 25.828 1 34.03 307 SER B N 1
ATOM 8556 C CA . SER B 1 307 ? 8.031 -21.422 26.312 1 34.03 307 SER B CA 1
ATOM 8557 C C . SER B 1 307 ? 7.914 -20.375 27.422 1 34.03 307 SER B C 1
ATOM 8559 O O . SER B 1 307 ? 7.086 -20.516 28.328 1 34.03 307 SER B O 1
ATOM 8561 N N . GLY B 1 308 ? 9.016 -19.938 27.906 1 32.25 308 GLY B N 1
ATOM 8562 C CA . GLY B 1 308 ? 8.766 -19.234 29.156 1 32.25 308 GLY B CA 1
ATOM 8563 C C . GLY B 1 308 ? 7.52 -18.375 29.125 1 32.25 308 GLY B C 1
ATOM 8564 O O . GLY B 1 308 ? 7.16 -17.75 30.125 1 32.25 308 GLY B O 1
ATOM 8565 N N . GLY B 1 309 ? 7.645 -17.312 28.266 1 32.47 309 GLY B N 1
ATOM 8566 C CA . GLY B 1 309 ? 6.637 -16.438 28.844 1 32.47 309 GLY B CA 1
ATOM 8567 C C . GLY B 1 309 ? 5.312 -17.125 29.094 1 32.47 309 GLY B C 1
ATOM 8568 O O . GLY B 1 309 ? 5.105 -18.25 28.641 1 32.47 309 GLY B O 1
ATOM 8569 N N . SER B 1 310 ? 4.418 -16.312 29.672 1 34.97 310 SER B N 1
ATOM 8570 C CA . SER B 1 310 ? 3.082 -16.422 30.234 1 34.97 310 SER B CA 1
ATOM 8571 C C . SER B 1 310 ? 2.168 -17.25 29.344 1 34.97 310 SER B C 1
ATOM 8573 O O . SER B 1 310 ? 2.363 -17.312 28.125 1 34.97 310 SER B O 1
ATOM 8575 N N . ASP B 1 311 ? 1.644 -18.359 29.641 1 39.59 311 ASP B N 1
ATOM 8576 C CA . ASP B 1 311 ? 0.273 -18.781 29.359 1 39.59 311 ASP B CA 1
ATOM 8577 C C . ASP B 1 311 ? -0.487 -17.688 28.609 1 39.59 311 ASP B C 1
ATOM 8579 O O . ASP B 1 311 ? -1.327 -17 29.188 1 39.59 311 ASP B O 1
ATOM 8583 N N . SER B 1 312 ? 0.097 -16.812 28.016 1 50.41 312 SER B N 1
ATOM 8584 C CA . SER B 1 312 ? -0.562 -15.648 27.422 1 50.41 312 SER B CA 1
ATOM 8585 C C . SER B 1 312 ? -1.73 -16.062 26.531 1 50.41 312 SER B C 1
ATOM 8587 O O . SER B 1 312 ? -1.551 -16.828 25.578 1 50.41 312 SER B O 1
ATOM 8589 N N . LYS B 1 313 ? -2.795 -16.203 27 1 64.56 313 LYS B N 1
ATOM 8590 C CA . LYS B 1 313 ? -4.125 -16.516 26.484 1 64.56 313 LYS B CA 1
ATOM 8591 C C . LYS B 1 313 ? -4.328 -15.945 25.078 1 64.56 313 LYS B C 1
ATOM 8593 O O . LYS B 1 313 ? -4.168 -14.742 24.875 1 64.56 313 LYS B O 1
ATOM 8598 N N . LYS B 1 314 ? -4.047 -16.875 24.031 1 84 314 LYS B N 1
ATOM 8599 C CA . LYS B 1 314 ? -4.461 -16.5 22.688 1 84 314 LYS B CA 1
ATOM 8600 C C . LYS B 1 314 ? -5.734 -15.656 22.719 1 84 314 LYS B C 1
ATOM 8602 O O . LYS B 1 314 ? -6.613 -15.875 23.547 1 84 314 LYS B O 1
ATOM 8607 N N . SER B 1 315 ? -5.652 -14.688 21.891 1 90.19 315 SER B N 1
ATOM 8608 C CA . SER B 1 315 ? -6.812 -13.797 21.828 1 90.19 315 SER B CA 1
ATOM 8609 C C . SER B 1 315 ? -7.902 -14.375 20.938 1 90.19 315 SER B C 1
ATOM 8611 O O . SER B 1 315 ? -8.891 -13.703 20.641 1 90.19 315 SER B O 1
ATOM 8613 N N . TYR B 1 316 ? -7.691 -15.617 20.438 1 95.75 316 TYR B N 1
ATOM 8614 C CA . TYR B 1 316 ? -8.656 -16.25 19.547 1 95.75 316 TYR B CA 1
ATOM 8615 C C . TYR B 1 316 ? -8.906 -17.703 19.953 1 95.75 316 TYR B C 1
ATOM 8617 O O . TYR B 1 316 ? -8.141 -18.266 20.734 1 95.75 316 TYR B O 1
ATOM 8625 N N . THR B 1 317 ? -10.039 -18.25 19.516 1 94.94 317 THR B N 1
ATOM 8626 C CA . THR B 1 317 ? -10.375 -19.672 19.688 1 94.94 317 THR B CA 1
ATOM 8627 C C . THR B 1 317 ? -10.742 -20.297 18.359 1 94.94 317 THR B C 1
ATOM 8629 O O . THR B 1 317 ? -11.344 -19.656 17.484 1 94.94 317 THR B O 1
ATOM 8632 N N . ILE B 1 318 ? -10.312 -21.484 18.156 1 93.19 318 ILE B N 1
ATOM 8633 C CA . ILE B 1 318 ? -10.656 -22.281 16.969 1 93.19 318 ILE B CA 1
ATOM 8634 C C . ILE B 1 318 ? -11.562 -23.438 17.375 1 93.19 318 ILE B C 1
ATOM 8636 O O . ILE B 1 318 ? -11.172 -24.281 18.188 1 93.19 318 ILE B O 1
ATOM 8640 N N . LEU B 1 319 ? -12.695 -23.422 16.797 1 88.38 319 LEU B N 1
ATOM 8641 C CA . LEU B 1 319 ? -13.664 -24.469 17.094 1 88.38 319 LEU B CA 1
ATOM 8642 C C . LEU B 1 319 ? -13.758 -25.453 15.938 1 88.38 319 LEU B C 1
ATOM 8644 O O . LEU B 1 319 ? -13.922 -25.062 14.781 1 88.38 319 LEU B O 1
ATOM 8648 N N . LYS B 1 320 ? -13.68 -26.703 16.203 1 82 320 LYS B N 1
ATOM 8649 C CA . LYS B 1 320 ? -13.82 -27.812 15.266 1 82 320 LYS B CA 1
ATOM 8650 C C . LYS B 1 320 ? -12.906 -27.641 14.055 1 82 320 LYS B C 1
ATOM 8652 O O . LYS B 1 320 ? -13.289 -27.953 12.93 1 82 320 LYS B O 1
ATOM 8657 N N . GLN B 1 321 ? -11.93 -26.906 14.211 1 82.75 321 GLN B N 1
ATOM 8658 C CA . GLN B 1 321 ? -10.914 -26.672 13.188 1 82.75 321 GLN B CA 1
ATOM 8659 C C . GLN B 1 321 ? -11.508 -25.969 11.969 1 82.75 321 GLN B C 1
ATOM 8661 O O . GLN B 1 321 ? -10.992 -26.109 10.859 1 82.75 321 GLN B O 1
ATOM 8666 N N . SER B 1 322 ? -12.617 -25.297 12.18 1 90.38 322 SER B N 1
ATOM 8667 C CA . SER B 1 322 ? -13.266 -24.703 11.023 1 90.38 322 SER B CA 1
ATOM 8668 C C . SER B 1 322 ? -13.867 -23.344 11.359 1 90.38 322 SER B C 1
ATOM 8670 O O . SER B 1 322 ? -14.367 -22.641 10.477 1 90.38 322 SER B O 1
ATOM 8672 N N . THR B 1 323 ? -13.891 -23.031 12.609 1 93.06 323 THR B N 1
ATOM 8673 C CA . THR B 1 323 ? -14.484 -21.766 13.047 1 93.06 323 THR B CA 1
ATOM 8674 C C . THR B 1 323 ? -13.508 -20.984 13.93 1 93.06 323 THR B C 1
ATOM 8676 O O . THR B 1 323 ? -12.922 -21.547 14.859 1 93.06 323 THR B O 1
ATOM 8679 N N . ILE B 1 324 ? -13.406 -19.766 13.656 1 95.69 324 ILE B N 1
ATOM 8680 C CA . ILE B 1 324 ? -12.547 -18.906 14.469 1 95.69 324 ILE B CA 1
ATOM 8681 C C . ILE B 1 324 ? -13.375 -17.812 15.125 1 95.69 324 ILE B C 1
ATOM 8683 O O . ILE B 1 324 ? -14.227 -17.203 14.469 1 95.69 324 ILE B O 1
ATOM 8687 N N . HIS B 1 325 ? -13.164 -17.672 16.422 1 95.56 325 HIS B N 1
ATOM 8688 C CA . HIS B 1 325 ? -13.648 -16.516 17.188 1 95.56 325 HIS B CA 1
ATOM 8689 C C . HIS B 1 325 ? -12.5 -15.625 17.625 1 95.56 325 HIS B C 1
ATOM 8691 O O . HIS B 1 325 ? -11.539 -16.094 18.234 1 95.56 325 HIS B O 1
ATOM 8697 N N . TYR B 1 326 ? -12.57 -14.391 17.312 1 96 326 TYR B N 1
ATOM 8698 C CA . TYR B 1 326 ? -11.586 -13.383 17.688 1 96 326 TYR B CA 1
ATOM 8699 C C . TYR B 1 326 ? -12.266 -12.055 18.016 1 96 326 TYR B C 1
ATOM 8701 O O . TYR B 1 326 ? -12.727 -11.359 17.109 1 96 326 TYR B O 1
ATOM 8709 N N . PHE B 1 327 ? -12.273 -11.688 19.297 1 92.31 327 PHE B N 1
ATOM 8710 C CA . PHE B 1 327 ? -13.016 -10.508 19.734 1 92.31 327 PHE B CA 1
ATOM 8711 C C . PHE B 1 327 ? -14.414 -10.508 19.125 1 92.31 327 PHE B C 1
ATOM 8713 O O . PHE B 1 327 ? -15.195 -11.43 19.359 1 92.31 327 PHE B O 1
ATOM 8720 N N . ASN B 1 328 ? -14.711 -9.484 18.234 1 93.56 328 ASN B N 1
ATOM 8721 C CA . ASN B 1 328 ? -16.062 -9.375 17.688 1 93.56 328 ASN B CA 1
ATOM 8722 C C . ASN B 1 328 ? -16.172 -10.086 16.344 1 93.56 328 ASN B C 1
ATOM 8724 O O . ASN B 1 328 ? -17.234 -10.047 15.711 1 93.56 328 ASN B O 1
ATOM 8728 N N . TRP B 1 329 ? -15.172 -10.797 15.969 1 96.81 329 TRP B N 1
ATOM 8729 C CA . TRP B 1 329 ? -15.172 -11.531 14.711 1 96.81 329 TRP B CA 1
ATOM 8730 C C . TRP B 1 329 ? -15.547 -12.992 14.93 1 96.81 329 TRP B C 1
ATOM 8732 O O . TRP B 1 329 ? -15.125 -13.602 15.914 1 96.81 329 TRP B O 1
ATOM 8742 N N . LYS B 1 330 ? -16.297 -13.484 14.047 1 95.56 330 LYS B N 1
ATOM 8743 C CA . LYS B 1 330 ? -16.578 -14.914 13.898 1 95.56 330 LYS B CA 1
ATOM 8744 C C . LYS B 1 330 ? -16.672 -15.312 12.43 1 95.56 330 LYS B C 1
ATOM 8746 O O . LYS B 1 330 ? -17.344 -14.641 11.641 1 95.56 330 LYS B O 1
ATOM 8751 N N . PHE B 1 331 ? -16.016 -16.328 12.062 1 96.44 331 PHE B N 1
ATOM 8752 C CA . PHE B 1 331 ? -16.109 -16.766 10.672 1 96.44 331 PHE B CA 1
ATOM 8753 C C . PHE B 1 331 ? -15.719 -18.234 10.539 1 96.44 331 PHE B C 1
ATOM 8755 O O . PHE B 1 331 ? -15.148 -18.812 11.461 1 96.44 331 PHE B O 1
ATOM 8762 N N . HIS B 1 332 ? -16.141 -18.844 9.484 1 94.88 332 HIS B N 1
ATOM 8763 C CA . HIS B 1 332 ? -15.766 -20.203 9.109 1 94.88 332 HIS B CA 1
ATOM 8764 C C . HIS B 1 332 ? -14.688 -20.188 8.031 1 94.88 332 HIS B C 1
ATOM 8766 O O . HIS B 1 332 ? -14.484 -19.188 7.352 1 94.88 332 HIS B O 1
ATOM 8772 N N . PHE B 1 333 ? -13.961 -21.281 7.977 1 95.56 333 PHE B N 1
ATOM 8773 C CA . PHE B 1 333 ? -12.984 -21.438 6.91 1 95.56 333 PHE B CA 1
ATOM 8774 C C . PHE B 1 333 ? -12.781 -22.906 6.57 1 95.56 333 PHE B C 1
ATOM 8776 O O . PHE B 1 333 ? -13.055 -23.781 7.391 1 95.56 333 PHE B O 1
ATOM 8783 N N . HIS B 1 334 ? -12.406 -23.156 5.391 1 93.44 334 HIS B N 1
ATOM 8784 C CA . HIS B 1 334 ? -11.961 -24.484 5.012 1 93.44 334 HIS B CA 1
ATOM 8785 C C . HIS B 1 334 ? -11.055 -24.453 3.787 1 93.44 334 HIS B C 1
ATOM 8787 O O . HIS B 1 334 ? -10.938 -23.406 3.133 1 93.44 334 HIS B O 1
ATOM 8793 N N . ILE B 1 335 ? -10.383 -25.516 3.512 1 93.81 335 ILE B N 1
ATOM 8794 C CA . ILE B 1 335 ? -9.523 -25.688 2.34 1 93.81 335 ILE B CA 1
ATOM 8795 C C . ILE B 1 335 ? -10.102 -26.766 1.425 1 93.81 335 ILE B C 1
ATOM 8797 O O . ILE B 1 335 ? -10.445 -27.859 1.881 1 93.81 335 ILE B O 1
ATOM 8801 N N . THR B 1 336 ? -10.312 -26.438 0.236 1 93.31 336 THR B N 1
ATOM 8802 C CA . THR B 1 336 ? -10.688 -27.438 -0.769 1 93.31 336 THR B CA 1
ATOM 8803 C C . THR B 1 336 ? -9.578 -27.609 -1.801 1 93.31 336 THR B C 1
ATOM 8805 O O . THR B 1 336 ? -8.742 -26.719 -1.98 1 93.31 336 THR B O 1
ATOM 8808 N N . PRO B 1 337 ? -9.57 -28.703 -2.43 1 94.81 337 PRO B N 1
ATOM 8809 C CA . PRO B 1 337 ? -8.516 -28.922 -3.422 1 94.81 337 PRO B CA 1
ATOM 8810 C C . PRO B 1 337 ? -8.5 -27.875 -4.52 1 94.81 337 PRO B C 1
ATOM 8812 O O . PRO B 1 337 ? -7.434 -27.359 -4.871 1 94.81 337 PRO B O 1
ATOM 8815 N N . SER B 1 338 ? -9.562 -27.484 -5.043 1 94.06 338 SER B N 1
ATOM 8816 C CA . SER B 1 338 ? -9.617 -26.641 -6.227 1 94.06 338 SER B CA 1
ATOM 8817 C C . SER B 1 338 ? -9.375 -25.172 -5.871 1 94.06 338 SER B C 1
ATOM 8819 O O . SER B 1 338 ? -8.578 -24.5 -6.527 1 94.06 338 SER B O 1
ATOM 8821 N N . VAL B 1 339 ? -10.008 -24.641 -4.832 1 91.31 339 VAL B N 1
ATOM 8822 C CA . VAL B 1 339 ? -10.016 -23.203 -4.535 1 91.31 339 VAL B CA 1
ATOM 8823 C C . VAL B 1 339 ? -8.969 -22.891 -3.469 1 91.31 339 VAL B C 1
ATOM 8825 O O . VAL B 1 339 ? -8.469 -21.766 -3.387 1 91.31 339 VAL B O 1
ATOM 8828 N N . GLY B 1 340 ? -8.633 -23.875 -2.699 1 94.31 340 GLY B N 1
ATOM 8829 C CA . GLY B 1 340 ? -7.785 -23.594 -1.55 1 94.31 340 GLY B CA 1
ATOM 8830 C C . GLY B 1 340 ? -8.547 -23 -0.378 1 94.31 340 GLY B C 1
ATOM 8831 O O . GLY B 1 340 ? -9.633 -23.469 -0.039 1 94.31 340 GLY B O 1
ATOM 8832 N N . LEU B 1 341 ? -7.938 -22.062 0.273 1 96.62 341 LEU B N 1
ATOM 8833 C CA . LEU B 1 341 ? -8.508 -21.484 1.482 1 96.62 341 LEU B CA 1
ATOM 8834 C C . LEU B 1 341 ? -9.68 -20.562 1.144 1 96.62 341 LEU B C 1
ATOM 8836 O O . LEU B 1 341 ? -9.547 -19.656 0.333 1 96.62 341 LEU B O 1
ATOM 8840 N N . ARG B 1 342 ? -10.805 -20.844 1.754 1 96.25 342 ARG B N 1
ATOM 8841 C CA . ARG B 1 342 ? -12.008 -20.016 1.674 1 96.25 342 ARG B CA 1
ATOM 8842 C C . ARG B 1 342 ? -12.43 -19.516 3.057 1 96.25 342 ARG B C 1
ATOM 8844 O O . ARG B 1 342 ? -12.43 -20.297 4.02 1 96.25 342 ARG B O 1
ATOM 8851 N N . ILE B 1 343 ? -12.734 -18.328 3.129 1 98 343 ILE B N 1
ATOM 8852 C CA . ILE B 1 343 ? -13.32 -17.766 4.344 1 98 343 ILE B CA 1
ATOM 8853 C C . ILE B 1 343 ? -14.812 -17.547 4.137 1 98 343 ILE B C 1
ATOM 8855 O O . ILE B 1 343 ? -15.227 -16.938 3.146 1 98 343 ILE B O 1
ATOM 8859 N N . LEU B 1 344 ? -15.602 -18.031 5.113 1 96.06 344 LEU B N 1
ATOM 8860 C CA . LEU B 1 344 ? -17.047 -18.078 4.938 1 96.06 344 LEU B CA 1
ATOM 8861 C C . LEU B 1 344 ? -17.766 -17.484 6.148 1 96.06 344 LEU B C 1
ATOM 8863 O O . LEU B 1 344 ? -17.219 -17.484 7.258 1 96.06 344 LEU B O 1
ATOM 8867 N N . ASN B 1 345 ? -18.891 -16.969 5.809 1 94.88 345 ASN B N 1
ATOM 8868 C CA . ASN B 1 345 ? -19.766 -16.484 6.871 1 94.88 345 ASN B CA 1
ATOM 8869 C C . ASN B 1 345 ? -19.031 -15.555 7.824 1 94.88 345 ASN B C 1
ATOM 8871 O O . ASN B 1 345 ? -19 -15.789 9.031 1 94.88 345 ASN B O 1
ATOM 8875 N N . ILE B 1 346 ? -18.438 -14.562 7.285 1 97.56 346 ILE B N 1
ATOM 8876 C CA . ILE B 1 346 ? -17.688 -13.602 8.086 1 97.56 346 ILE B CA 1
ATOM 8877 C C . ILE B 1 346 ? -18.641 -12.656 8.797 1 97.56 346 ILE B C 1
ATOM 8879 O O . ILE B 1 346 ? -19.375 -11.898 8.148 1 97.56 346 ILE B O 1
ATOM 8883 N N . ARG B 1 347 ? -18.547 -12.711 10.055 1 96.56 347 ARG B N 1
ATOM 8884 C CA . ARG B 1 347 ? -19.438 -11.906 10.875 1 96.56 347 ARG B CA 1
ATOM 8885 C C . ARG B 1 347 ? -18.656 -10.977 11.797 1 96.56 347 ARG B C 1
ATOM 8887 O O . ARG B 1 347 ? -17.609 -11.359 12.328 1 96.56 347 ARG B O 1
ATOM 8894 N N . TYR B 1 348 ? -19.141 -9.82 11.922 1 96.81 348 TYR B N 1
ATOM 8895 C CA . TYR B 1 348 ? -18.672 -8.844 12.898 1 96.81 348 TYR B CA 1
ATOM 8896 C C . TYR B 1 348 ? -19.812 -8.359 13.781 1 96.81 348 TYR B C 1
ATOM 8898 O O . TYR B 1 348 ? -20.859 -7.938 13.289 1 96.81 348 TYR B O 1
ATOM 8906 N N . TRP B 1 349 ? -19.656 -8.422 15.109 1 93 349 TRP B N 1
ATOM 8907 C CA . TRP B 1 349 ? -20.719 -8.125 16.062 1 93 349 TRP B CA 1
ATOM 8908 C C . TRP B 1 349 ? -22 -8.891 15.719 1 93 349 TRP B C 1
ATOM 8910 O O . TRP B 1 349 ? -23.078 -8.312 15.68 1 93 349 TRP B O 1
ATOM 8920 N N . ASN B 1 350 ? -21.812 -10.102 15.297 1 90.38 350 ASN B N 1
ATOM 8921 C CA . ASN B 1 350 ? -22.859 -11.086 15.039 1 90.38 350 ASN B CA 1
ATOM 8922 C C . ASN B 1 350 ? -23.672 -10.734 13.789 1 90.38 350 ASN B C 1
ATOM 8924 O O . ASN B 1 350 ? -24.766 -11.258 13.586 1 90.38 350 ASN B O 1
ATOM 8928 N N . GLU B 1 351 ? -23.172 -9.852 12.992 1 93.38 351 GLU B N 1
ATOM 8929 C CA . GLU B 1 351 ? -23.766 -9.539 11.695 1 93.38 351 GLU B CA 1
ATOM 8930 C C . GLU B 1 351 ? -22.891 -10.031 10.547 1 93.38 351 GLU B C 1
ATOM 8932 O O . GLU B 1 351 ? -21.688 -9.789 10.539 1 93.38 351 GLU B O 1
ATOM 8937 N N . GLN B 1 352 ? -23.562 -10.734 9.656 1 95.19 352 GLN B N 1
ATOM 8938 C CA . GLN B 1 352 ? -22.797 -11.203 8.5 1 95.19 352 GLN B CA 1
ATOM 8939 C C . GLN B 1 352 ? -22.453 -10.055 7.559 1 95.19 352 GLN B C 1
ATOM 8941 O O . GLN B 1 352 ? -23.328 -9.297 7.152 1 95.19 352 GLN B O 1
ATOM 8946 N N . ILE B 1 353 ? -21.203 -9.969 7.199 1 97.31 353 ILE B N 1
ATOM 8947 C CA . ILE B 1 353 ? -20.734 -8.906 6.312 1 97.31 353 ILE B CA 1
ATOM 8948 C C . ILE B 1 353 ? -20.359 -9.508 4.961 1 97.31 353 ILE B C 1
ATOM 8950 O O . ILE B 1 353 ? -20.516 -8.859 3.922 1 97.31 353 ILE B O 1
ATOM 8954 N N . VAL B 1 354 ? -19.797 -10.688 5.008 1 98.38 354 VAL B N 1
ATOM 8955 C CA . VAL B 1 354 ? -19.344 -11.383 3.807 1 98.38 354 VAL B CA 1
ATOM 8956 C C . VAL B 1 354 ? -19.75 -12.859 3.879 1 98.38 354 VAL B C 1
ATOM 8958 O O . VAL B 1 354 ? -19.453 -13.539 4.863 1 98.38 354 VAL B O 1
ATOM 8961 N N . TYR B 1 355 ? -20.375 -13.289 2.883 1 97.06 355 TYR B N 1
ATOM 8962 C CA . TYR B 1 355 ? -20.766 -14.695 2.812 1 97.06 355 TYR B CA 1
ATOM 8963 C C . TYR B 1 355 ? -19.578 -15.57 2.438 1 97.06 355 TYR B C 1
ATOM 8965 O O . TYR B 1 355 ? -19.375 -16.641 3.008 1 97.06 355 TYR B O 1
ATOM 8973 N N . GLU B 1 356 ? -18.781 -15.039 1.463 1 97.44 356 GLU B N 1
ATOM 8974 C CA . GLU B 1 356 ? -17.594 -15.758 0.998 1 97.44 356 GLU B CA 1
ATOM 8975 C C . GLU B 1 356 ? -16.5 -14.789 0.553 1 97.44 356 GLU B C 1
ATOM 8977 O O . GLU B 1 356 ? -16.781 -13.789 -0.104 1 97.44 356 GLU B O 1
ATOM 8982 N N . MET B 1 357 ? -15.375 -15.016 0.958 1 98.44 357 MET B N 1
ATOM 8983 C CA . MET B 1 357 ? -14.156 -14.391 0.455 1 98.44 357 MET B CA 1
ATOM 8984 C C . MET B 1 357 ? -13.109 -15.445 0.104 1 98.44 357 MET B C 1
ATOM 8986 O O . MET B 1 357 ? -12.664 -16.203 0.972 1 98.44 357 MET B O 1
ATOM 8990 N N . SER B 1 358 ? -12.68 -15.469 -1.171 1 97.81 358 SER B N 1
ATOM 8991 C CA . SER B 1 358 ? -11.758 -16.531 -1.56 1 97.81 358 SER B CA 1
ATOM 8992 C C . SER B 1 358 ? -10.961 -16.156 -2.801 1 97.81 358 SER B C 1
ATOM 8994 O O . SER B 1 358 ? -11.453 -15.414 -3.66 1 97.81 358 SER B O 1
ATOM 8996 N N . LEU B 1 359 ? -9.758 -16.625 -2.865 1 97.94 359 LEU B N 1
ATOM 8997 C CA . LEU B 1 359 ? -8.914 -16.516 -4.051 1 97.94 359 LEU B CA 1
ATOM 8998 C C . LEU B 1 359 ? -9.43 -17.406 -5.172 1 97.94 359 LEU B C 1
ATOM 9000 O O . LEU B 1 359 ? -9.594 -18.625 -4.984 1 97.94 359 LEU B O 1
ATOM 9004 N N . GLN B 1 360 ? -9.656 -16.812 -6.312 1 97.94 360 GLN B N 1
ATOM 9005 C CA . GLN B 1 360 ? -10.258 -17.547 -7.418 1 97.94 360 GLN B CA 1
ATOM 9006 C C . GLN B 1 360 ? -9.195 -18.031 -8.398 1 97.94 360 GLN B C 1
ATOM 9008 O O . GLN B 1 360 ? -9.367 -19.062 -9.055 1 97.94 360 GLN B O 1
ATOM 9013 N N . GLU B 1 361 ? -8.172 -17.219 -8.508 1 97.69 361 GLU B N 1
ATOM 9014 C CA . GLU B 1 361 ? -7.148 -17.578 -9.484 1 97.69 361 GLU B CA 1
ATOM 9015 C C . GLU B 1 361 ? -5.867 -16.766 -9.266 1 97.69 361 GLU B C 1
ATOM 9017 O O . GLU B 1 361 ? -5.906 -15.672 -8.711 1 97.69 361 GLU B O 1
ATOM 9022 N N . ILE B 1 362 ? -4.758 -17.344 -9.648 1 97.62 362 ILE B N 1
ATOM 9023 C CA . ILE B 1 362 ? -3.48 -16.672 -9.867 1 97.62 362 ILE B CA 1
ATOM 9024 C C . ILE B 1 362 ? -3.012 -16.891 -11.297 1 97.62 362 ILE B C 1
ATOM 9026 O O . ILE B 1 362 ? -2.916 -18.031 -11.758 1 97.62 362 ILE B O 1
ATOM 9030 N N . ALA B 1 363 ? -2.777 -15.82 -11.977 1 97.12 363 ALA B N 1
ATOM 9031 C CA . ALA B 1 363 ? -2.244 -15.914 -13.336 1 97.12 363 ALA B CA 1
ATOM 9032 C C . ALA B 1 363 ? -0.907 -15.188 -13.445 1 97.12 363 ALA B C 1
ATOM 9034 O O . ALA B 1 363 ? -0.717 -14.125 -12.852 1 97.12 363 ALA B O 1
ATOM 9035 N N . VAL B 1 364 ? -0.013 -15.758 -14.117 1 96.81 364 VAL B N 1
ATOM 9036 C CA . VAL B 1 364 ? 1.28 -15.148 -14.406 1 96.81 364 VAL B CA 1
ATOM 9037 C C . VAL B 1 364 ? 1.535 -15.156 -15.914 1 96.81 364 VAL B C 1
ATOM 9039 O O . VAL B 1 364 ? 1.609 -16.219 -16.531 1 96.81 364 VAL B O 1
ATOM 9042 N N . LEU B 1 365 ? 1.695 -14.062 -16.5 1 96.5 365 LEU B N 1
ATOM 9043 C CA . LEU B 1 365 ? 1.894 -13.938 -17.938 1 96.5 365 LEU B CA 1
ATOM 9044 C C . LEU B 1 365 ? 3.289 -13.406 -18.25 1 96.5 365 LEU B C 1
ATOM 9046 O O . LEU B 1 365 ? 3.633 -12.289 -17.875 1 96.5 365 LEU B O 1
ATOM 9050 N N . TYR B 1 366 ? 4.082 -14.148 -18.969 1 95.88 366 TYR B N 1
ATOM 9051 C CA . TYR B 1 366 ? 5.469 -13.812 -19.281 1 95.88 366 TYR B CA 1
ATOM 9052 C C . TYR B 1 366 ? 5.594 -13.258 -20.688 1 95.88 366 TYR B C 1
ATOM 9054 O O . TYR B 1 366 ? 4.664 -13.367 -21.5 1 95.88 366 TYR B O 1
ATOM 9062 N N . SER B 1 367 ? 6.73 -12.641 -20.906 1 95.69 367 SER B N 1
ATOM 9063 C CA . SER B 1 367 ? 7.215 -12.297 -22.25 1 95.69 367 SER B CA 1
ATOM 9064 C C . SER B 1 367 ? 8.547 -12.977 -22.547 1 95.69 367 SER B C 1
ATOM 9066 O O . SER B 1 367 ? 9.32 -13.266 -21.625 1 95.69 367 SER B O 1
ATOM 9068 N N . GLY B 1 368 ? 8.727 -13.266 -23.781 1 94 368 GLY B N 1
ATOM 9069 C CA . GLY B 1 368 ? 9.961 -13.945 -24.156 1 94 368 GLY B CA 1
ATOM 9070 C C . GLY B 1 368 ? 10.203 -13.945 -25.656 1 94 368 GLY B C 1
ATOM 9071 O O . GLY B 1 368 ? 9.492 -13.281 -26.406 1 94 368 GLY B O 1
ATOM 9072 N N . PHE B 1 369 ? 11.297 -14.664 -26.016 1 93.44 369 PHE B N 1
ATOM 9073 C CA . PHE B 1 369 ? 11.727 -14.688 -27.406 1 93.44 369 PHE B CA 1
ATOM 9074 C C . PHE B 1 369 ? 11.672 -16.109 -27.969 1 93.44 369 PHE B C 1
ATOM 9076 O O . PHE B 1 369 ? 11.25 -16.312 -29.109 1 93.44 369 PHE B O 1
ATOM 9083 N N . SER B 1 370 ? 12.117 -17.078 -27.203 1 93.19 370 SER B N 1
ATOM 9084 C CA . SER B 1 370 ? 12.094 -18.469 -27.656 1 93.19 370 SER B CA 1
ATOM 9085 C C . SER B 1 370 ? 10.664 -18.984 -27.75 1 93.19 370 SER B C 1
ATOM 9087 O O . SER B 1 370 ? 9.734 -18.375 -27.203 1 93.19 370 SER B O 1
ATOM 9089 N N . PRO B 1 371 ? 10.477 -20.078 -28.422 1 93.56 371 PRO B N 1
ATOM 9090 C CA . PRO B 1 371 ? 9.117 -20.609 -28.516 1 93.56 371 PRO B CA 1
ATOM 9091 C C . PRO B 1 371 ? 8.469 -20.844 -27.156 1 93.56 371 PRO B C 1
ATOM 9093 O O . PRO B 1 371 ? 7.324 -20.453 -26.938 1 93.56 371 PRO B O 1
ATOM 9096 N N . ALA B 1 372 ? 9.203 -21.469 -26.281 1 93.25 372 ALA B N 1
ATOM 9097 C CA . ALA B 1 372 ? 8.664 -21.672 -24.938 1 93.25 372 ALA B CA 1
ATOM 9098 C C . ALA B 1 372 ? 8.461 -20.344 -24.203 1 93.25 372 ALA B C 1
ATOM 9100 O O . ALA B 1 372 ? 7.504 -20.203 -23.438 1 93.25 372 ALA B O 1
ATOM 9101 N N . GLY B 1 373 ? 9.312 -19.406 -24.469 1 91.62 373 GLY B N 1
ATOM 9102 C CA . GLY B 1 373 ? 9.266 -18.141 -23.766 1 91.62 373 GLY B CA 1
ATOM 9103 C C . GLY B 1 373 ? 8.125 -17.25 -24.219 1 91.62 373 GLY B C 1
ATOM 9104 O O . GLY B 1 373 ? 7.48 -16.594 -23.391 1 91.62 373 GLY B O 1
ATOM 9105 N N . ILE B 1 374 ? 7.871 -17.188 -25.484 1 91.5 374 ILE B N 1
ATOM 9106 C CA . ILE B 1 374 ? 6.867 -16.297 -26.047 1 91.5 374 ILE B CA 1
ATOM 9107 C C . ILE B 1 374 ? 5.473 -16.75 -25.625 1 91.5 374 ILE B C 1
ATOM 9109 O O . ILE B 1 374 ? 4.559 -15.922 -25.5 1 91.5 374 ILE B O 1
ATOM 9113 N N . LEU B 1 375 ? 5.328 -18.016 -25.344 1 89.94 375 LEU B N 1
ATOM 9114 C CA . LEU B 1 375 ? 4.02 -18.578 -25.031 1 89.94 375 LEU B CA 1
ATOM 9115 C C . LEU B 1 375 ? 3.893 -18.906 -23.547 1 89.94 375 LEU B C 1
ATOM 9117 O O . LEU B 1 375 ? 2.936 -19.562 -23.141 1 89.94 375 LEU B O 1
ATOM 9121 N N . LEU B 1 376 ? 4.762 -18.438 -22.797 1 91.69 376 LEU B N 1
ATOM 9122 C CA . LEU B 1 376 ? 4.863 -18.844 -21.406 1 91.69 376 LEU B CA 1
ATOM 9123 C C . LEU B 1 376 ? 3.818 -18.125 -20.547 1 91.69 376 LEU B C 1
ATOM 9125 O O . LEU B 1 376 ? 4.031 -16.984 -20.125 1 91.69 376 LEU B O 1
ATOM 9129 N N . ASN B 1 377 ? 2.693 -18.75 -20.25 1 92.81 377 ASN B N 1
ATOM 9130 C CA . ASN B 1 377 ? 1.628 -18.266 -19.375 1 92.81 377 ASN B CA 1
ATOM 9131 C C . ASN B 1 377 ? 1.147 -19.359 -18.422 1 92.81 377 ASN B C 1
ATOM 9133 O O . ASN B 1 377 ? 1.063 -20.531 -18.797 1 92.81 377 ASN B O 1
ATOM 9137 N N . PHE B 1 378 ? 0.849 -18.906 -17.25 1 93.31 378 PHE B N 1
ATOM 9138 C CA . PHE B 1 378 ? 0.406 -19.891 -16.266 1 93.31 378 PHE B CA 1
ATOM 9139 C C . PHE B 1 378 ? -0.914 -19.469 -15.633 1 93.31 378 PHE B C 1
ATOM 9141 O O . PHE B 1 378 ? -1.149 -18.266 -15.422 1 93.31 378 PHE B O 1
ATOM 9148 N N . ILE B 1 379 ? -1.742 -20.438 -15.406 1 94.25 379 ILE B N 1
ATOM 9149 C CA . ILE B 1 379 ? -2.938 -20.406 -14.57 1 94.25 379 ILE B CA 1
ATOM 9150 C C . ILE B 1 379 ? -2.779 -21.359 -13.398 1 94.25 379 ILE B C 1
ATOM 9152 O O . ILE B 1 379 ? -3.039 -22.562 -13.539 1 94.25 379 ILE B O 1
ATOM 9156 N N . ASP B 1 380 ? -2.531 -20.812 -12.312 1 94.25 380 ASP B N 1
ATOM 9157 C CA . ASP B 1 380 ? -2.02 -21.641 -11.227 1 94.25 380 ASP B CA 1
ATOM 9158 C C . ASP B 1 380 ? -3.139 -22.453 -10.578 1 94.25 380 ASP B C 1
ATOM 9160 O O . ASP B 1 380 ? -2.883 -23.484 -9.945 1 94.25 380 ASP B O 1
ATOM 9164 N N . GLY B 1 381 ? -4.332 -22.016 -10.703 1 93.81 381 GLY B N 1
ATOM 9165 C CA . GLY B 1 381 ? -5.449 -22.766 -10.164 1 93.81 381 GLY B CA 1
ATOM 9166 C C . GLY B 1 381 ? -5.551 -24.172 -10.727 1 93.81 381 GLY B C 1
ATOM 9167 O O . GLY B 1 381 ? -6.16 -25.047 -10.109 1 93.81 381 GLY B O 1
ATOM 9168 N N . THR B 1 382 ? -4.953 -24.406 -11.844 1 92.88 382 THR B N 1
ATOM 9169 C CA . THR B 1 382 ? -4.977 -25.719 -12.477 1 92.88 382 THR B CA 1
ATOM 9170 C C . THR B 1 382 ? -4.25 -26.75 -11.617 1 92.88 382 THR B C 1
ATOM 9172 O O . THR B 1 382 ? -4.512 -27.953 -11.719 1 92.88 382 THR B O 1
ATOM 9175 N N . ALA B 1 383 ? -3.352 -26.266 -10.805 1 91.19 383 ALA B N 1
ATOM 9176 C CA . ALA B 1 383 ? -2.578 -27.156 -9.938 1 91.19 383 ALA B CA 1
ATOM 9177 C C . ALA B 1 383 ? -3.336 -27.453 -8.656 1 91.19 383 ALA B C 1
ATOM 9179 O O . ALA B 1 383 ? -2.859 -28.219 -7.812 1 91.19 383 ALA B O 1
ATOM 9180 N N . LEU B 1 384 ? -4.492 -26.969 -8.469 1 93.81 384 LEU B N 1
ATOM 9181 C CA . LEU B 1 384 ? -5.324 -27.188 -7.293 1 93.81 384 LEU B CA 1
ATOM 9182 C C . LEU B 1 384 ? -4.703 -26.562 -6.051 1 93.81 384 LEU B C 1
ATOM 9184 O O . LEU B 1 384 ? -3.953 -27.219 -5.324 1 93.81 384 LEU B O 1
ATOM 9188 N N . PHE B 1 385 ? -5.152 -25.438 -5.66 1 91.38 385 PHE B N 1
ATOM 9189 C CA . PHE B 1 385 ? -4.562 -24.609 -4.605 1 91.38 385 PHE B CA 1
ATOM 9190 C C . PHE B 1 385 ? -4.477 -25.406 -3.301 1 91.38 385 PHE B C 1
ATOM 9192 O O . PHE B 1 385 ? -3.447 -25.375 -2.621 1 91.38 385 PHE B O 1
ATOM 9199 N N . GLY B 1 386 ? -5.492 -26.109 -3.008 1 91.38 386 GLY B N 1
ATOM 9200 C CA . GLY B 1 386 ? -5.555 -26.781 -1.724 1 91.38 386 GLY B CA 1
ATOM 9201 C C . GLY B 1 386 ? -4.488 -27.859 -1.561 1 91.38 386 GLY B C 1
ATOM 9202 O O . GLY B 1 386 ? -4.039 -28.125 -0.445 1 91.38 386 GLY B O 1
ATOM 9203 N N . THR B 1 387 ? -4.062 -28.453 -2.658 1 91.75 387 THR B N 1
ATOM 9204 C CA . THR B 1 387 ? -3.074 -29.531 -2.619 1 91.75 387 THR B CA 1
ATOM 9205 C C . THR B 1 387 ? -1.662 -28.953 -2.523 1 91.75 387 THR B C 1
ATOM 9207 O O . THR B 1 387 ? -0.703 -29.688 -2.291 1 91.75 387 THR B O 1
ATOM 9210 N N . ARG B 1 388 ? -1.616 -27.641 -2.648 1 90.81 388 ARG B N 1
ATOM 9211 C CA . ARG B 1 388 ? -0.318 -26.969 -2.654 1 90.81 388 ARG B CA 1
ATOM 9212 C C . ARG B 1 388 ? -0.106 -26.172 -1.373 1 90.81 388 ARG B C 1
ATOM 9214 O O . ARG B 1 388 ? 0.879 -25.438 -1.245 1 90.81 388 ARG B O 1
ATOM 9221 N N . SER B 1 389 ? -0.991 -26.266 -0.513 1 90.5 389 SER B N 1
ATOM 9222 C CA . SER B 1 389 ? -0.917 -25.594 0.78 1 90.5 389 SER B CA 1
ATOM 9223 C C . SER B 1 389 ? -0.417 -26.531 1.867 1 90.5 389 SER B C 1
ATOM 9225 O O . SER B 1 389 ? -1.182 -27.344 2.389 1 90.5 389 SER B O 1
ATOM 9227 N N . LYS B 1 390 ? 0.87 -26.531 2.223 1 83.88 390 LYS B N 1
ATOM 9228 C CA . LYS B 1 390 ? 1.404 -27.391 3.275 1 83.88 390 LYS B CA 1
ATOM 9229 C C . LYS B 1 390 ? 2.803 -26.938 3.691 1 83.88 390 LYS B C 1
ATOM 9231 O O . LYS B 1 390 ? 3.436 -26.141 3 1 83.88 390 LYS B O 1
ATOM 9236 N N . GLY B 1 391 ? 3.137 -27.406 4.879 1 88.75 391 GLY B N 1
ATOM 9237 C CA . GLY B 1 391 ? 4.531 -27.359 5.281 1 88.75 391 GLY B CA 1
ATOM 9238 C C . GLY B 1 391 ? 4.934 -26.031 5.898 1 88.75 391 GLY B C 1
ATOM 9239 O O . GLY B 1 391 ? 6.094 -25.625 5.812 1 88.75 391 GLY B O 1
ATOM 9240 N N . LEU B 1 392 ? 4.016 -25.297 6.453 1 94.38 392 LEU B N 1
ATOM 9241 C CA . LEU B 1 392 ? 4.391 -24.078 7.137 1 94.38 392 LEU B CA 1
ATOM 9242 C C . LEU B 1 392 ? 5.281 -24.359 8.344 1 94.38 392 LEU B C 1
ATOM 9244 O O . LEU B 1 392 ? 5.066 -25.359 9.047 1 94.38 392 LEU B O 1
ATOM 9248 N N . ILE B 1 393 ? 6.238 -23.562 8.555 1 92.12 393 ILE B N 1
ATOM 9249 C CA . ILE B 1 393 ? 7.227 -23.781 9.602 1 92.12 393 ILE B CA 1
ATOM 9250 C C . ILE B 1 393 ? 7.078 -22.734 10.688 1 92.12 393 ILE B C 1
ATOM 9252 O O . ILE B 1 393 ? 7.109 -21.531 10.406 1 92.12 393 ILE B O 1
ATOM 9256 N N . ALA B 1 394 ? 6.98 -23.203 11.938 1 92.56 394 ALA B N 1
ATOM 9257 C CA . ALA B 1 394 ? 6.914 -22.312 13.086 1 92.56 394 ALA B CA 1
ATOM 9258 C C . ALA B 1 394 ? 8.211 -21.531 13.25 1 92.56 394 ALA B C 1
ATOM 9260 O O . ALA B 1 394 ? 9.305 -22.094 13.141 1 92.56 394 ALA B O 1
ATOM 9261 N N . GLY B 1 395 ? 8.062 -20.188 13.445 1 89.81 395 GLY B N 1
ATOM 9262 C CA . GLY B 1 395 ? 9.219 -19.328 13.633 1 89.81 395 GLY B CA 1
ATOM 9263 C C . GLY B 1 395 ? 9.773 -18.781 12.336 1 89.81 395 GLY B C 1
ATOM 9264 O O . GLY B 1 395 ? 10.648 -17.906 12.344 1 89.81 395 GLY B O 1
ATOM 9265 N N . VAL B 1 396 ? 9.258 -19.328 11.234 1 91.38 396 VAL B N 1
ATOM 9266 C CA . VAL B 1 396 ? 9.719 -18.875 9.922 1 91.38 396 VAL B CA 1
ATOM 9267 C C . VAL B 1 396 ? 8.547 -18.344 9.117 1 91.38 396 VAL B C 1
ATOM 9269 O O . VAL B 1 396 ? 8.344 -17.125 9.031 1 91.38 396 VAL B O 1
ATOM 9272 N N . ASP B 1 397 ? 7.652 -19.297 8.82 1 94.44 397 ASP B N 1
ATOM 9273 C CA . ASP B 1 397 ? 6.469 -18.891 8.07 1 94.44 397 ASP B CA 1
ATOM 9274 C C . ASP B 1 397 ? 5.473 -18.156 8.961 1 94.44 397 ASP B C 1
ATOM 9276 O O . ASP B 1 397 ? 4.781 -17.25 8.516 1 94.44 397 ASP B O 1
ATOM 9280 N N . CYS B 1 398 ? 5.375 -18.625 10.133 1 95.75 398 CYS B N 1
ATOM 9281 C CA . CYS B 1 398 ? 4.504 -18.078 11.156 1 95.75 398 CYS B CA 1
ATOM 9282 C C . CYS B 1 398 ? 5.234 -17.984 12.492 1 95.75 398 CYS B C 1
ATOM 9284 O O . CYS B 1 398 ? 6.219 -18.688 12.719 1 95.75 398 CYS B O 1
ATOM 9286 N N . PRO B 1 399 ? 4.805 -17.078 13.32 1 93 399 PRO B N 1
ATOM 9287 C CA . PRO B 1 399 ? 5.457 -17.016 14.633 1 93 399 PRO B CA 1
ATOM 9288 C C . PRO B 1 399 ? 5.316 -18.312 15.422 1 93 399 PRO B C 1
ATOM 9290 O O . PRO B 1 399 ? 4.445 -19.125 15.125 1 93 399 PRO B O 1
ATOM 9293 N N . ASN B 1 400 ? 6.098 -18.469 16.422 1 91.31 400 ASN B N 1
ATOM 9294 C CA . ASN B 1 400 ? 6.125 -19.672 17.219 1 91.31 400 ASN B CA 1
ATOM 9295 C C . ASN B 1 400 ? 4.809 -19.891 17.953 1 91.31 400 ASN B C 1
ATOM 9297 O O . ASN B 1 400 ? 4.402 -21.031 18.203 1 91.31 400 ASN B O 1
ATOM 9301 N N . HIS B 1 401 ? 4.113 -18.828 18.297 1 92.06 401 HIS B N 1
ATOM 9302 C CA . HIS B 1 401 ? 2.904 -18.953 19.094 1 92.06 401 HIS B CA 1
ATOM 9303 C C . HIS B 1 401 ? 1.686 -19.234 18.219 1 92.06 401 HIS B C 1
ATOM 9305 O O . HIS B 1 401 ? 0.563 -19.312 18.719 1 92.06 401 HIS B O 1
ATOM 9311 N N . ALA B 1 402 ? 1.868 -19.438 16.969 1 96.5 402 ALA B N 1
ATOM 9312 C CA . ALA B 1 402 ? 0.763 -19.672 16.047 1 96.5 402 ALA B CA 1
ATOM 9313 C C . ALA B 1 402 ? 0.151 -21.047 16.266 1 96.5 402 ALA B C 1
ATOM 9315 O O . ALA B 1 402 ? 0.809 -21.953 16.781 1 96.5 402 ALA B O 1
ATOM 9316 N N . THR B 1 403 ? -1.126 -21.172 15.93 1 96.88 403 THR B N 1
ATOM 9317 C CA . THR B 1 403 ? -1.785 -22.469 15.844 1 96.88 403 THR B CA 1
ATOM 9318 C C . THR B 1 403 ? -1.76 -22.984 14.406 1 96.88 403 THR B C 1
ATOM 9320 O O . THR B 1 403 ? -2.188 -22.297 13.484 1 96.88 403 THR B O 1
ATOM 9323 N N . PHE B 1 404 ? -1.294 -24.219 14.258 1 96.38 404 PHE B N 1
ATOM 9324 C CA . PHE B 1 404 ? -1.201 -24.797 12.93 1 96.38 404 PHE B CA 1
ATOM 9325 C C . PHE B 1 404 ? -2.34 -25.797 12.695 1 96.38 404 PHE B C 1
ATOM 9327 O O . PHE B 1 404 ? -2.773 -26.484 13.625 1 96.38 404 PHE B O 1
ATOM 9334 N N . LEU B 1 405 ? -2.828 -25.781 11.539 1 95.44 405 LEU B N 1
ATOM 9335 C CA . LEU B 1 405 ? -3.91 -26.688 11.156 1 95.44 405 LEU B CA 1
ATOM 9336 C C . LEU B 1 405 ? -3.508 -27.531 9.953 1 95.44 405 LEU B C 1
ATOM 9338 O O . LEU B 1 405 ? -2.832 -27.047 9.039 1 95.44 405 LEU B O 1
ATOM 9342 N N . SER B 1 406 ? -3.926 -28.828 9.938 1 94.44 406 SER B N 1
ATOM 9343 C CA . SER B 1 406 ? -3.549 -29.812 8.93 1 94.44 406 SER B CA 1
ATOM 9344 C C . SER B 1 406 ? -4.766 -30.578 8.422 1 94.44 406 SER B C 1
ATOM 9346 O O . SER B 1 406 ? -4.977 -31.734 8.789 1 94.44 406 SER B O 1
ATOM 9348 N N . PRO B 1 407 ? -5.516 -30.016 7.512 1 92.69 407 PRO B N 1
ATOM 9349 C CA . PRO B 1 407 ? -6.699 -30.703 6.996 1 92.69 407 PRO B CA 1
ATOM 9350 C C . PRO B 1 407 ? -6.344 -31.875 6.078 1 92.69 407 PRO B C 1
ATOM 9352 O O . PRO B 1 407 ? -5.199 -31.984 5.633 1 92.69 407 PRO B O 1
ATOM 9355 N N . TYR B 1 408 ? -7.395 -32.75 5.902 1 93.75 408 TYR B N 1
ATOM 9356 C CA . TYR B 1 408 ? -7.266 -33.844 4.93 1 93.75 408 TYR B CA 1
ATOM 9357 C C . TYR B 1 408 ? -7.852 -33.438 3.584 1 93.75 408 TYR B C 1
ATOM 9359 O O . TYR B 1 408 ? -8.891 -32.75 3.527 1 93.75 408 TYR B O 1
ATOM 9367 N N . ILE B 1 409 ? -7.191 -33.844 2.543 1 95.06 409 ILE B N 1
ATOM 9368 C CA . ILE B 1 409 ? -7.668 -33.625 1.186 1 95.06 409 ILE B CA 1
ATOM 9369 C C . ILE B 1 409 ? -7.496 -34.875 0.346 1 95.06 409 ILE B C 1
ATOM 9371 O O . ILE B 1 409 ? -6.625 -35.719 0.629 1 95.06 409 ILE B O 1
ATOM 9375 N N . TYR B 1 410 ? -8.359 -35.094 -0.563 1 96.69 410 TYR B N 1
ATOM 9376 C CA . TYR B 1 410 ? -8.219 -36.188 -1.516 1 96.69 410 TYR B CA 1
ATOM 9377 C C . TYR B 1 410 ? -7.836 -35.656 -2.896 1 96.69 410 TYR B C 1
ATOM 9379 O O . TYR B 1 410 ? -8.539 -34.812 -3.459 1 96.69 410 TYR B O 1
ATOM 9387 N N . SER B 1 411 ? -6.812 -36.156 -3.457 1 96.38 411 SER B N 1
ATOM 9388 C CA . SER B 1 411 ? -6.383 -35.875 -4.824 1 96.38 411 SER B CA 1
ATOM 9389 C C . SER B 1 411 ? -5.559 -37.031 -5.395 1 96.38 411 SER B C 1
ATOM 9391 O O . SER B 1 411 ? -4.77 -37.656 -4.68 1 96.38 411 SER B O 1
ATOM 9393 N N . SER B 1 412 ? -5.758 -37.281 -6.625 1 95.19 412 SER B N 1
ATOM 9394 C CA . SER B 1 412 ? -4.953 -38.312 -7.277 1 95.19 412 SER B CA 1
ATOM 9395 C C . SER B 1 412 ? -3.482 -37.906 -7.328 1 95.19 412 SER B C 1
ATOM 9397 O O . SER B 1 412 ? -2.602 -38.781 -7.379 1 95.19 412 SER B O 1
ATOM 9399 N N . ASN B 1 413 ? -3.223 -36.625 -7.312 1 92.31 413 ASN B N 1
ATOM 9400 C CA . ASN B 1 413 ? -1.847 -36.156 -7.34 1 92.31 413 ASN B CA 1
ATOM 9401 C C . ASN B 1 413 ? -1.077 -36.562 -6.094 1 92.31 413 ASN B C 1
ATOM 9403 O O . ASN B 1 413 ? 0.153 -36.656 -6.113 1 92.31 413 ASN B O 1
ATOM 9407 N N . ASP B 1 414 ? -1.836 -36.875 -5.066 1 91.06 414 ASP B N 1
ATOM 9408 C CA . ASP B 1 414 ? -1.228 -37.25 -3.801 1 91.06 414 ASP B CA 1
ATOM 9409 C C . ASP B 1 414 ? -1.478 -38.75 -3.514 1 91.06 414 ASP B C 1
ATOM 9411 O O . ASP B 1 414 ? -1.28 -39.219 -2.387 1 91.06 414 ASP B O 1
ATOM 9415 N N . GLY B 1 415 ? -2.002 -39.406 -4.379 1 92.25 415 GLY B N 1
ATOM 9416 C CA . GLY B 1 415 ? -2.266 -40.812 -4.223 1 92.25 415 GLY B CA 1
ATOM 9417 C C . GLY B 1 415 ? -3.561 -41.094 -3.488 1 92.25 415 GLY B C 1
ATOM 9418 O O . GLY B 1 415 ? -3.793 -42.25 -3.053 1 92.25 415 GLY B O 1
ATOM 9419 N N . GLY B 1 416 ? -4.32 -40.094 -3.314 1 94.75 416 GLY B N 1
ATOM 9420 C CA . GLY B 1 416 ? -5.574 -40.25 -2.59 1 94.75 416 GLY B CA 1
ATOM 9421 C C . GLY B 1 416 ? -5.703 -39.25 -1.437 1 94.75 416 GLY B C 1
ATOM 9422 O O . GLY B 1 416 ? -5.398 -38.062 -1.583 1 94.75 416 GLY B O 1
ATOM 9423 N N . MET B 1 417 ? -6.289 -39.75 -0.378 1 95.62 417 MET B N 1
ATOM 9424 C CA . MET B 1 417 ? -6.473 -38.906 0.791 1 95.62 417 MET B CA 1
ATOM 9425 C C . MET B 1 417 ? -5.152 -38.688 1.52 1 95.62 417 MET B C 1
ATOM 9427 O O . MET B 1 417 ? -4.438 -39.625 1.818 1 95.62 417 MET B O 1
ATOM 9431 N N . LYS B 1 418 ? -4.812 -37.5 1.75 1 94.56 418 LYS B N 1
ATOM 9432 C CA . LYS B 1 418 ? -3.574 -37.125 2.438 1 94.56 418 LYS B CA 1
ATOM 9433 C C . LYS B 1 418 ? -3.803 -36 3.424 1 94.56 418 LYS B C 1
ATOM 9435 O O . LYS B 1 418 ? -4.602 -35.094 3.162 1 94.56 418 LYS B O 1
ATOM 9440 N N . LYS B 1 419 ? -3.113 -36.094 4.523 1 94.44 419 LYS B N 1
ATOM 9441 C CA . LYS B 1 419 ? -3.1 -35 5.477 1 94.44 419 LYS B CA 1
ATOM 9442 C C . LYS B 1 419 ? -2.15 -33.875 5.023 1 94.44 419 LYS B C 1
ATOM 9444 O O . LYS B 1 419 ? -0.964 -34.125 4.801 1 94.44 419 LYS B O 1
ATOM 9449 N N . MET B 1 420 ? -2.635 -32.719 4.812 1 93.69 420 MET B N 1
ATOM 9450 C CA . MET B 1 420 ? -1.8 -31.578 4.465 1 93.69 420 MET B CA 1
ATOM 9451 C C . MET B 1 420 ? -1.207 -30.938 5.711 1 93.69 420 MET B C 1
ATOM 9453 O O . MET B 1 420 ? -1.785 -30 6.27 1 93.69 420 MET B O 1
ATOM 9457 N N . GLU B 1 421 ? -0.021 -31.344 6.039 1 93.19 421 GLU B N 1
ATOM 9458 C CA . GLU B 1 421 ? 0.596 -30.938 7.301 1 93.19 421 GLU B CA 1
ATOM 9459 C C . GLU B 1 421 ? 0.854 -29.438 7.344 1 93.19 421 GLU B C 1
ATOM 9461 O O . GLU B 1 421 ? 1.518 -28.891 6.461 1 93.19 421 GLU B O 1
ATOM 9466 N N . ASN B 1 422 ? 0.379 -28.766 8.375 1 95.06 422 ASN B N 1
ATOM 9467 C CA . ASN B 1 422 ? 0.573 -27.344 8.609 1 95.06 422 ASN B CA 1
ATOM 9468 C C . ASN B 1 422 ? 0.226 -26.516 7.367 1 95.06 422 ASN B C 1
ATOM 9470 O O . ASN B 1 422 ? 1.029 -25.703 6.914 1 95.06 422 ASN B O 1
ATOM 9474 N N . ALA B 1 423 ? -0.919 -26.797 6.871 1 95.69 423 ALA B N 1
ATOM 9475 C CA . ALA B 1 423 ? -1.389 -26.094 5.676 1 95.69 423 ALA B CA 1
ATOM 9476 C C . ALA B 1 423 ? -1.766 -24.656 6 1 95.69 423 ALA B C 1
ATOM 9478 O O . ALA B 1 423 ? -1.737 -23.797 5.121 1 95.69 423 ALA B O 1
ATOM 9479 N N . LEU B 1 424 ? -2.16 -24.422 7.254 1 96.31 424 LEU B N 1
ATOM 9480 C CA . LEU B 1 424 ? -2.588 -23.109 7.727 1 96.31 424 LEU B CA 1
ATOM 9481 C C . LEU B 1 424 ? -1.972 -22.797 9.086 1 96.31 424 LEU B C 1
ATOM 9483 O O . LEU B 1 424 ? -1.639 -23.703 9.852 1 96.31 424 LEU B O 1
ATOM 9487 N N . CYS B 1 425 ? -1.854 -21.594 9.328 1 97.31 425 CYS B N 1
ATOM 9488 C CA . CYS B 1 425 ? -1.556 -21.156 10.688 1 97.31 425 CYS B CA 1
ATOM 9489 C C . CYS B 1 425 ? -2.367 -19.922 11.062 1 97.31 425 CYS B C 1
ATOM 9491 O O . CYS B 1 425 ? -2.766 -19.156 10.188 1 97.31 425 CYS B O 1
ATOM 9493 N N . VAL B 1 426 ? -2.738 -19.781 12.328 1 97.88 426 VAL B N 1
ATOM 9494 C CA . VAL B 1 426 ? -3.502 -18.672 12.891 1 97.88 426 VAL B CA 1
ATOM 9495 C C . VAL B 1 426 ? -2.717 -18.031 14.039 1 97.88 426 VAL B C 1
ATOM 9497 O O . VAL B 1 426 ? -2.197 -18.734 14.906 1 97.88 426 VAL B O 1
ATOM 9500 N N . PHE B 1 427 ? -2.605 -16.734 14.016 1 96.88 427 PHE B N 1
ATOM 9501 C CA . PHE B 1 427 ? -1.917 -16.047 15.102 1 96.88 427 PHE B CA 1
ATOM 9502 C C . PHE B 1 427 ? -2.391 -14.602 15.219 1 96.88 427 PHE B C 1
ATOM 9504 O O . PHE B 1 427 ? -2.988 -14.062 14.281 1 96.88 427 PHE B O 1
ATOM 9511 N N . ASP B 1 428 ? -2.273 -14.023 16.297 1 95 428 ASP B N 1
ATOM 9512 C CA . ASP B 1 428 ? -2.504 -12.594 16.484 1 95 428 ASP B CA 1
ATOM 9513 C C . ASP B 1 428 ? -1.186 -11.82 16.5 1 95 428 ASP B C 1
ATOM 9515 O O . ASP B 1 428 ? -0.132 -12.383 16.812 1 95 428 ASP B O 1
ATOM 9519 N N . GLN B 1 429 ? -1.274 -10.617 16.094 1 92.88 429 GLN B N 1
ATOM 9520 C CA . GLN B 1 429 ? -0.066 -9.797 16.031 1 92.88 429 GLN B CA 1
ATOM 9521 C C . GLN B 1 429 ? -0.389 -8.32 16.25 1 92.88 429 GLN B C 1
ATOM 9523 O O . GLN B 1 429 ? -1.442 -7.844 15.82 1 92.88 429 GLN B O 1
ATOM 9528 N N . SER B 1 430 ? 0.59 -7.645 16.922 1 91 430 SER B N 1
ATOM 9529 C CA . SER B 1 430 ? 0.512 -6.188 17 1 91 430 SER B CA 1
ATOM 9530 C C . SER B 1 430 ? 0.976 -5.531 15.703 1 91 430 SER B C 1
ATOM 9532 O O . SER B 1 430 ? 1.948 -5.977 15.094 1 91 430 SER B O 1
ATOM 9534 N N . THR B 1 431 ? 0.32 -4.496 15.32 1 91.25 431 THR B N 1
ATOM 9535 C CA . THR B 1 431 ? 0.758 -3.768 14.133 1 91.25 431 THR B CA 1
ATOM 9536 C C . THR B 1 431 ? 1.875 -2.787 14.484 1 91.25 431 THR B C 1
ATOM 9538 O O . THR B 1 431 ? 2.543 -2.254 13.602 1 91.25 431 THR B O 1
ATOM 9541 N N . MET B 1 432 ? 2.08 -2.531 15.68 1 92 432 MET B N 1
ATOM 9542 C CA . MET B 1 432 ? 3.08 -1.622 16.234 1 92 432 MET B CA 1
ATOM 9543 C C . MET B 1 432 ? 2.781 -0.179 15.836 1 92 432 MET B C 1
ATOM 9545 O O . MET B 1 432 ? 3.619 0.705 16.016 1 92 432 MET B O 1
ATOM 9549 N N . VAL B 1 433 ? 1.73 0.122 15.195 1 94.69 433 VAL B N 1
ATOM 9550 C CA . VAL B 1 433 ? 1.175 1.446 14.938 1 94.69 433 VAL B CA 1
ATOM 9551 C C . VAL B 1 433 ? -0.172 1.588 15.648 1 94.69 433 VAL B C 1
ATOM 9553 O O . VAL B 1 433 ? -1.062 0.753 15.469 1 94.69 433 VAL B O 1
ATOM 9556 N N . PRO B 1 434 ? -0.287 2.57 16.484 1 94.38 434 PRO B N 1
ATOM 9557 C CA . PRO B 1 434 ? -1.599 2.734 17.109 1 94.38 434 PRO B CA 1
ATOM 9558 C C . PRO B 1 434 ? -2.725 2.908 16.094 1 94.38 434 PRO B C 1
ATOM 9560 O O . PRO B 1 434 ? -2.543 3.578 15.07 1 94.38 434 PRO B O 1
ATOM 9563 N N . LEU B 1 435 ? -3.852 2.305 16.328 1 94.5 435 LEU B N 1
ATOM 9564 C CA . LEU B 1 435 ? -5.02 2.469 15.461 1 94.5 435 LEU B CA 1
ATOM 9565 C C . LEU B 1 435 ? -5.527 3.906 15.5 1 94.5 435 LEU B C 1
ATOM 9567 O O . LEU B 1 435 ? -6.051 4.41 14.508 1 94.5 435 LEU B O 1
ATOM 9571 N N . SER B 1 436 ? -5.41 4.473 16.672 1 93.75 436 SER B N 1
ATOM 9572 C CA . SER B 1 436 ? -5.648 5.902 16.844 1 93.75 436 SER B CA 1
ATOM 9573 C C . SER B 1 436 ? -4.871 6.453 18.031 1 93.75 436 SER B C 1
ATOM 9575 O O . SER B 1 436 ? -4.559 5.719 18.969 1 93.75 436 SER B O 1
ATOM 9577 N N . ARG B 1 437 ? -4.551 7.715 18.031 1 92.75 437 ARG B N 1
ATOM 9578 C CA . ARG B 1 437 ? -3.916 8.414 19.141 1 92.75 437 ARG B CA 1
ATOM 9579 C C . ARG B 1 437 ? -4.051 9.93 18.984 1 92.75 437 ARG B C 1
ATOM 9581 O O . ARG B 1 437 ? -3.977 10.453 17.859 1 92.75 437 ARG B O 1
ATOM 9588 N N . HIS B 1 438 ? -4.301 10.555 20.031 1 90.31 438 HIS B N 1
ATOM 9589 C CA . HIS B 1 438 ? -4.395 12.016 19.984 1 90.31 438 HIS B CA 1
ATOM 9590 C C . HIS B 1 438 ? -4.301 12.609 21.391 1 90.31 438 HIS B C 1
ATOM 9592 O O . HIS B 1 438 ? -4.852 12.055 22.344 1 90.31 438 HIS B O 1
ATOM 9598 N N . LYS B 1 439 ? -3.537 13.602 21.453 1 84.62 439 LYS B N 1
ATOM 9599 C CA . LYS B 1 439 ? -3.518 14.445 22.641 1 84.62 439 LYS B CA 1
ATOM 9600 C C . LYS B 1 439 ? -4.438 15.648 22.484 1 84.62 439 LYS B C 1
ATOM 9602 O O . LYS B 1 439 ? -4.395 16.344 21.453 1 84.62 439 LYS B O 1
ATOM 9607 N N . PHE B 1 440 ? -5.297 15.883 23.453 1 75.75 440 PHE B N 1
ATOM 9608 C CA . PHE B 1 440 ? -6.238 16.984 23.344 1 75.75 440 PHE B CA 1
ATOM 9609 C C . PHE B 1 440 ? -6.43 17.672 24.688 1 75.75 440 PHE B C 1
ATOM 9611 O O . PHE B 1 440 ? -6.254 17.062 25.734 1 75.75 440 PHE B O 1
ATOM 9618 N N . THR B 1 441 ? -6.695 18.906 24.578 1 73.94 441 THR B N 1
ATOM 9619 C CA . THR B 1 441 ? -6.898 19.703 25.781 1 73.94 441 THR B CA 1
ATOM 9620 C C . THR B 1 441 ? -8.375 20.031 25.969 1 73.94 441 THR B C 1
ATOM 9622 O O . THR B 1 441 ? -9.086 20.312 25.016 1 73.94 441 THR B O 1
ATOM 9625 N N . THR B 1 442 ? -8.867 19.891 27.172 1 69.19 442 THR B N 1
ATOM 9626 C CA . THR B 1 442 ? -10.227 20.234 27.578 1 69.19 442 THR B CA 1
ATOM 9627 C C . THR B 1 442 ? -10.211 21.25 28.719 1 69.19 442 THR B C 1
ATOM 9629 O O . THR B 1 442 ? -9.148 21.719 29.109 1 69.19 442 THR B O 1
ATOM 9632 N N . MET B 1 443 ? -11.414 21.641 29.125 1 65.56 443 MET B N 1
ATOM 9633 C CA . MET B 1 443 ? -11.539 22.531 30.281 1 65.56 443 MET B CA 1
ATOM 9634 C C . MET B 1 443 ? -11.008 21.859 31.547 1 65.56 443 MET B C 1
ATOM 9636 O O . MET B 1 443 ? -10.648 22.531 32.5 1 65.56 443 MET B O 1
ATOM 9640 N N . HIS B 1 444 ? -10.922 20.562 31.438 1 69.12 444 HIS B N 1
ATOM 9641 C CA . HIS B 1 444 ? -10.508 19.797 32.594 1 69.12 444 HIS B CA 1
ATOM 9642 C C . HIS B 1 444 ? -9.031 19.438 32.531 1 69.12 444 HIS B C 1
ATOM 9644 O O . HIS B 1 444 ? -8.516 18.734 33.406 1 69.12 444 HIS B O 1
ATOM 9650 N N . GLY B 1 445 ? -8.445 19.891 31.516 1 73.5 445 GLY B N 1
ATOM 9651 C CA . GLY B 1 445 ? -7.035 19.578 31.359 1 73.5 445 GLY B CA 1
ATOM 9652 C C . GLY B 1 445 ? -6.711 18.953 30.016 1 73.5 445 GLY B C 1
ATOM 9653 O O . GLY B 1 445 ? -7.547 18.938 29.109 1 73.5 445 GLY B O 1
ATOM 9654 N N . THR B 1 446 ? -5.402 18.547 29.938 1 80 446 THR B N 1
ATOM 9655 C CA . THR B 1 446 ? -4.949 17.891 28.703 1 80 446 THR B CA 1
ATOM 9656 C C . THR B 1 446 ? -4.934 16.375 28.875 1 80 446 THR B C 1
ATOM 9658 O O . THR B 1 446 ? -4.496 15.859 29.906 1 80 446 THR B O 1
ATOM 9661 N N . PHE B 1 447 ? -5.484 15.695 27.891 1 80.81 447 PHE B N 1
ATOM 9662 C CA . PHE B 1 447 ? -5.613 14.242 27.969 1 80.81 447 PHE B CA 1
ATOM 9663 C C . PHE B 1 447 ? -5.008 13.586 26.734 1 80.81 447 PHE B C 1
ATOM 9665 O O . PHE B 1 447 ? -4.875 14.219 25.688 1 80.81 447 PHE B O 1
ATOM 9672 N N . PHE B 1 448 ? -4.59 12.352 26.953 1 86.25 448 PHE B N 1
ATOM 9673 C CA . PHE B 1 448 ? -4.117 11.492 25.875 1 86.25 448 PHE B CA 1
ATOM 9674 C C . PHE B 1 448 ? -5.066 10.32 25.672 1 86.25 448 PHE B C 1
ATOM 9676 O O . PHE B 1 448 ? -5.531 9.703 26.625 1 86.25 448 PHE B O 1
ATOM 9683 N N . ASP B 1 449 ? -5.422 10.141 24.391 1 87.31 449 ASP B N 1
ATOM 9684 C CA . ASP B 1 449 ? -6.316 9.062 23.984 1 87.31 449 ASP B CA 1
ATOM 9685 C C . ASP B 1 449 ? -5.691 8.211 22.891 1 87.31 449 ASP B C 1
ATOM 9687 O O . ASP B 1 449 ? -5.227 8.75 21.875 1 87.31 449 ASP B O 1
ATOM 9691 N N . ALA B 1 450 ? -5.672 6.859 23.141 1 91 450 ALA B N 1
ATOM 9692 C CA . ALA B 1 450 ? -5.086 6.016 22.094 1 91 450 ALA B CA 1
ATOM 9693 C C . ALA B 1 450 ? -5.73 4.637 22.078 1 91 450 ALA B C 1
ATOM 9695 O O . ALA B 1 450 ? -6.203 4.152 23.109 1 91 450 ALA B O 1
ATOM 9696 N N . LEU B 1 451 ? -5.809 4.055 20.906 1 91.19 451 LEU B N 1
ATOM 9697 C CA . LEU B 1 451 ? -6.199 2.67 20.656 1 91.19 451 LEU B CA 1
ATOM 9698 C C . LEU B 1 451 ? -5.094 1.913 19.938 1 91.19 451 LEU B C 1
ATOM 9700 O O . LEU B 1 451 ? -4.52 2.418 18.969 1 91.19 451 LEU B O 1
ATOM 9704 N N . LEU B 1 452 ? -4.789 0.785 20.5 1 89.81 452 LEU B N 1
ATOM 9705 C CA . LEU B 1 452 ? -3.818 -0.07 19.812 1 89.81 452 LEU B CA 1
ATOM 9706 C C . LEU B 1 452 ? -4.516 -1.021 18.859 1 89.81 452 LEU B C 1
ATOM 9708 O O . LEU B 1 452 ? -5.719 -1.255 18.969 1 89.81 452 LEU B O 1
ATOM 9712 N N . ASP B 1 453 ? -3.734 -1.483 17.875 1 87.75 453 ASP B N 1
ATOM 9713 C CA . ASP B 1 453 ? -4.281 -2.414 16.891 1 87.75 453 ASP B CA 1
ATOM 9714 C C . ASP B 1 453 ? -3.605 -3.779 16.984 1 87.75 453 ASP B C 1
ATOM 9716 O O . ASP B 1 453 ? -2.443 -3.93 16.609 1 87.75 453 ASP B O 1
ATOM 9720 N N . LYS B 1 454 ? -4.273 -4.707 17.516 1 90.06 454 LYS B N 1
ATOM 9721 C CA . LYS B 1 454 ? -3.916 -6.121 17.469 1 90.06 454 LYS B CA 1
ATOM 9722 C C . LYS B 1 454 ? -4.766 -6.867 16.438 1 90.06 454 LYS B C 1
ATOM 9724 O O . LYS B 1 454 ? -5.996 -6.855 16.531 1 90.06 454 LYS B O 1
ATOM 9729 N N . ILE B 1 455 ? -4.164 -7.547 15.508 1 96.06 455 ILE B N 1
ATOM 9730 C CA . ILE B 1 455 ? -4.898 -8.141 14.398 1 96.06 455 ILE B CA 1
ATOM 9731 C C . ILE B 1 455 ? -4.801 -9.664 14.469 1 96.06 455 ILE B C 1
ATOM 9733 O O . ILE B 1 455 ? -3.848 -10.203 15.039 1 96.06 455 ILE B O 1
ATOM 9737 N N . LEU B 1 456 ? -5.832 -10.328 13.992 1 97.94 456 LEU B N 1
ATOM 9738 C CA . LEU B 1 456 ? -5.766 -11.766 13.742 1 97.94 456 LEU B CA 1
ATOM 9739 C C . LEU B 1 456 ? -5.324 -12.055 12.312 1 97.94 456 LEU B C 1
ATOM 9741 O O . LEU B 1 456 ? -5.84 -11.453 11.367 1 97.94 456 LEU B O 1
ATOM 9745 N N . VAL B 1 457 ? -4.391 -12.961 12.203 1 98.19 457 VAL B N 1
ATOM 9746 C CA . VAL B 1 457 ? -3.883 -13.352 10.891 1 98.19 457 VAL B CA 1
ATOM 9747 C C . VAL B 1 457 ? -4.188 -14.82 10.625 1 98.19 457 VAL B C 1
ATOM 9749 O O . VAL B 1 457 ? -3.854 -15.688 11.445 1 98.19 457 VAL B O 1
ATOM 9752 N N . LEU B 1 458 ? -4.906 -15.109 9.625 1 98.5 458 LEU B N 1
ATOM 9753 C CA . LEU B 1 458 ? -5.012 -16.438 9.039 1 98.5 458 LEU B CA 1
ATOM 9754 C C . LEU B 1 458 ? -4.156 -16.547 7.781 1 98.5 458 LEU B C 1
ATOM 9756 O O . LEU B 1 458 ? -4.406 -15.852 6.793 1 98.5 458 LEU B O 1
ATOM 9760 N N . ARG B 1 459 ? -3.082 -17.484 7.867 1 97.88 459 ARG B N 1
ATOM 9761 C CA . ARG B 1 459 ? -2.082 -17.516 6.809 1 97.88 459 ARG B CA 1
ATOM 9762 C C . ARG B 1 459 ? -2 -18.906 6.168 1 97.88 459 ARG B C 1
ATOM 9764 O O . ARG B 1 459 ? -2.055 -19.906 6.867 1 97.88 459 ARG B O 1
ATOM 9771 N N . THR B 1 460 ? -1.914 -18.891 4.824 1 97.88 460 THR B N 1
ATOM 9772 C CA . THR B 1 460 ? -1.496 -20.062 4.066 1 97.88 460 THR B CA 1
ATOM 9773 C C . THR B 1 460 ? -0.442 -19.688 3.027 1 97.88 460 THR B C 1
ATOM 9775 O O . THR B 1 460 ? -0.279 -18.516 2.695 1 97.88 460 THR B O 1
ATOM 9778 N N . VAL B 1 461 ? 0.404 -20.641 2.637 1 96.62 461 VAL B N 1
ATOM 9779 C CA . VAL B 1 461 ? 1.361 -20.469 1.549 1 96.62 461 VAL B CA 1
ATOM 9780 C C . VAL B 1 461 ? 1.1 -21.5 0.459 1 96.62 461 VAL B C 1
ATOM 9782 O O . VAL B 1 461 ? 1.05 -22.703 0.736 1 96.62 461 VAL B O 1
ATOM 9785 N N . VAL B 1 462 ? 0.865 -20.984 -0.68 1 95.31 462 VAL B N 1
ATOM 9786 C CA . VAL B 1 462 ? 0.681 -21.875 -1.83 1 95.31 462 VAL B CA 1
ATOM 9787 C C . VAL B 1 462 ? 1.935 -21.859 -2.699 1 95.31 462 VAL B C 1
ATOM 9789 O O . VAL B 1 462 ? 2.398 -20.781 -3.111 1 95.31 462 VAL B O 1
ATOM 9792 N N . THR B 1 463 ? 2.424 -22.984 -2.973 1 91.44 463 THR B N 1
ATOM 9793 C CA . THR B 1 463 ? 3.648 -23.094 -3.758 1 91.44 463 THR B CA 1
ATOM 9794 C C . THR B 1 463 ? 3.367 -23.719 -5.121 1 91.44 463 THR B C 1
ATOM 9796 O O . THR B 1 463 ? 2.812 -24.812 -5.203 1 91.44 463 THR B O 1
ATOM 9799 N N . PHE B 1 464 ? 3.75 -22.984 -6.078 1 86.56 464 PHE B N 1
ATOM 9800 C CA . PHE B 1 464 ? 3.658 -23.5 -7.445 1 86.56 464 PHE B CA 1
ATOM 9801 C C . PHE B 1 464 ? 5.008 -23.406 -8.148 1 86.56 464 PHE B C 1
ATOM 9803 O O . PHE B 1 464 ? 5.465 -22.312 -8.484 1 86.56 464 PHE B O 1
ATOM 9810 N N . LEU B 1 465 ? 5.566 -24.547 -8.422 1 81.75 465 LEU B N 1
ATOM 9811 C CA . LEU B 1 465 ? 6.859 -24.609 -9.094 1 81.75 465 LEU B CA 1
ATOM 9812 C C . LEU B 1 465 ? 7.875 -23.703 -8.391 1 81.75 465 LEU B C 1
ATOM 9814 O O . LEU B 1 465 ? 8.203 -23.938 -7.223 1 81.75 465 LEU B O 1
ATOM 9818 N N . SER B 1 466 ? 8.125 -22.547 -9.008 1 81.44 466 SER B N 1
ATOM 9819 C CA . SER B 1 466 ? 9.195 -21.703 -8.5 1 81.44 466 SER B CA 1
ATOM 9820 C C . SER B 1 466 ? 8.648 -20.609 -7.594 1 81.44 466 SER B C 1
ATOM 9822 O O . SER B 1 466 ? 9.406 -19.906 -6.918 1 81.44 466 SER B O 1
ATOM 9824 N N . TYR B 1 467 ? 7.391 -20.547 -7.469 1 90.44 467 TYR B N 1
ATOM 9825 C CA . TYR B 1 467 ? 6.84 -19.406 -6.754 1 90.44 467 TYR B CA 1
ATOM 9826 C C . TYR B 1 467 ? 6.129 -19.844 -5.48 1 90.44 467 TYR B C 1
ATOM 9828 O O . TYR B 1 467 ? 5.477 -20.891 -5.453 1 90.44 467 TYR B O 1
ATOM 9836 N N . ASP B 1 468 ? 6.289 -19.125 -4.496 1 95.69 468 ASP B N 1
ATOM 9837 C CA . ASP B 1 468 ? 5.52 -19.188 -3.254 1 95.69 468 ASP B CA 1
ATOM 9838 C C . ASP B 1 468 ? 4.656 -17.938 -3.076 1 95.69 468 ASP B C 1
ATOM 9840 O O . ASP B 1 468 ? 5.145 -16.812 -3.197 1 95.69 468 ASP B O 1
ATOM 9844 N N . TYR B 1 469 ? 3.422 -18.125 -2.809 1 97.44 469 TYR B N 1
ATOM 9845 C CA . TYR B 1 469 ? 2.512 -17.031 -2.494 1 97.44 469 TYR B CA 1
ATOM 9846 C C . TYR B 1 469 ? 2.072 -17.078 -1.035 1 97.44 469 TYR B C 1
ATOM 9848 O O . TYR B 1 469 ? 1.381 -18.016 -0.625 1 97.44 469 TYR B O 1
ATOM 9856 N N . ILE B 1 470 ? 2.533 -16.156 -0.277 1 98 470 ILE B N 1
ATOM 9857 C CA . ILE B 1 470 ? 2.072 -16.031 1.101 1 98 470 ILE B CA 1
ATOM 9858 C C . ILE B 1 470 ? 0.744 -15.273 1.135 1 98 470 ILE B C 1
ATOM 9860 O O . ILE B 1 470 ? 0.688 -14.086 0.806 1 98 470 ILE B O 1
ATOM 9864 N N . ILE B 1 471 ? -0.298 -15.914 1.543 1 98.31 471 ILE B N 1
ATOM 9865 C CA . ILE B 1 471 ? -1.641 -15.344 1.515 1 98.31 471 ILE B CA 1
ATOM 9866 C C . ILE B 1 471 ? -2.137 -15.125 2.941 1 98.31 471 ILE B C 1
ATOM 9868 O O . ILE B 1 471 ? -2.252 -16.078 3.721 1 98.31 471 ILE B O 1
ATOM 9872 N N . ASP B 1 472 ? -2.432 -13.938 3.273 1 98.5 472 ASP B N 1
ATOM 9873 C CA . ASP B 1 472 ? -2.879 -13.562 4.609 1 98.5 472 ASP B CA 1
ATOM 9874 C C . ASP B 1 472 ? -4.273 -12.945 4.57 1 98.5 472 ASP B C 1
ATOM 9876 O O . ASP B 1 472 ? -4.578 -12.141 3.689 1 98.5 472 ASP B O 1
ATOM 9880 N N . TYR B 1 473 ? -5.109 -13.328 5.457 1 98.69 473 TYR B N 1
ATOM 9881 C CA . TYR B 1 473 ? -6.34 -12.633 5.82 1 98.69 473 TYR B CA 1
ATOM 9882 C C . TYR B 1 473 ? -6.215 -11.984 7.195 1 98.69 473 TYR B C 1
ATOM 9884 O O . TYR B 1 473 ? -6.016 -12.672 8.195 1 98.69 473 TYR B O 1
ATOM 9892 N N . LEU B 1 474 ? -6.289 -10.703 7.211 1 98.5 474 LEU B N 1
ATOM 9893 C CA . LEU B 1 474 ? -6.117 -9.945 8.445 1 98.5 474 LEU B CA 1
ATOM 9894 C C . LEU B 1 474 ? -7.453 -9.398 8.938 1 98.5 474 LEU B C 1
ATOM 9896 O O . LEU B 1 474 ? -8.164 -8.719 8.188 1 98.5 474 LEU B O 1
ATOM 9900 N N . PHE B 1 475 ? -7.781 -9.672 10.148 1 98.31 475 PHE B N 1
ATOM 9901 C CA . PHE B 1 475 ? -8.992 -9.172 10.773 1 98.31 475 PHE B CA 1
ATOM 9902 C C . PHE B 1 475 ? -8.664 -8.125 11.828 1 98.31 475 PHE B C 1
ATOM 9904 O O . PHE B 1 475 ? -8.172 -8.461 12.906 1 98.31 475 PHE B O 1
ATOM 9911 N N . HIS B 1 476 ? -8.977 -6.906 11.523 1 97.06 476 HIS B N 1
ATOM 9912 C CA . HIS B 1 476 ? -8.734 -5.801 12.438 1 97.06 476 HIS B CA 1
ATOM 9913 C C . HIS B 1 476 ? -9.859 -5.664 13.453 1 97.06 476 HIS B C 1
ATOM 9915 O O . HIS B 1 476 ? -11.016 -5.961 13.148 1 97.06 476 HIS B O 1
ATOM 9921 N N . LYS B 1 477 ? -9.57 -5.137 14.547 1 93.25 477 LYS B N 1
ATOM 9922 C CA . LYS B 1 477 ? -10.539 -5.047 15.633 1 93.25 477 LYS B CA 1
ATOM 9923 C C . LYS B 1 477 ? -11.672 -4.082 15.281 1 93.25 477 LYS B C 1
ATOM 9925 O O . LYS B 1 477 ? -12.758 -4.156 15.867 1 93.25 477 LYS B O 1
ATOM 9930 N N . ASN B 1 478 ? -11.438 -3.203 14.383 1 94.25 478 ASN B N 1
ATOM 9931 C CA . ASN B 1 478 ? -12.414 -2.148 14.125 1 94.25 478 ASN B CA 1
ATOM 9932 C C . ASN B 1 478 ? -13.422 -2.566 13.055 1 94.25 478 ASN B C 1
ATOM 9934 O O . ASN B 1 478 ? -14.141 -1.726 12.516 1 94.25 478 ASN B O 1
ATOM 9938 N N . GLY B 1 479 ? -13.352 -3.809 12.625 1 96.69 479 GLY B N 1
ATOM 9939 C CA . GLY B 1 479 ? -14.32 -4.305 11.656 1 96.69 479 GLY B CA 1
ATOM 9940 C C . GLY B 1 479 ? -13.781 -4.328 10.242 1 96.69 479 GLY B C 1
ATOM 9941 O O . GLY B 1 479 ? -14.5 -4.672 9.305 1 96.69 479 GLY B O 1
ATOM 9942 N N . ALA B 1 480 ? -12.562 -3.996 10.039 1 97.75 480 ALA B N 1
ATOM 9943 C CA . ALA B 1 480 ? -11.945 -4.039 8.719 1 97.75 480 ALA B CA 1
ATOM 9944 C C . ALA B 1 480 ? -11.297 -5.395 8.453 1 97.75 480 ALA B C 1
ATOM 9946 O O . ALA B 1 480 ? -10.82 -6.051 9.383 1 97.75 480 ALA B O 1
ATOM 9947 N N . ILE B 1 481 ? -11.305 -5.789 7.238 1 98.5 481 ILE B N 1
ATOM 9948 C CA . ILE B 1 481 ? -10.625 -6.988 6.766 1 98.5 481 ILE B CA 1
ATOM 9949 C C . ILE B 1 481 ? -9.617 -6.613 5.68 1 98.5 481 ILE B C 1
ATOM 9951 O O . ILE B 1 481 ? -9.922 -5.812 4.793 1 98.5 481 ILE B O 1
ATOM 9955 N N . GLU B 1 482 ? -8.453 -7.168 5.793 1 98.25 482 GLU B N 1
ATOM 9956 C CA . GLU B 1 482 ? -7.43 -6.945 4.777 1 98.25 482 GLU B CA 1
ATOM 9957 C C . GLU B 1 482 ? -6.91 -8.266 4.211 1 98.25 482 GLU B C 1
ATOM 9959 O O . GLU B 1 482 ? -6.715 -9.227 4.953 1 98.25 482 GLU B O 1
ATOM 9964 N N . VAL B 1 483 ? -6.809 -8.297 2.938 1 98.62 483 VAL B N 1
ATOM 9965 C CA . VAL B 1 483 ? -6.148 -9.414 2.26 1 98.62 483 VAL B CA 1
ATOM 9966 C C . VAL B 1 483 ? -4.793 -8.953 1.723 1 98.62 483 VAL B C 1
ATOM 9968 O O . VAL B 1 483 ? -4.688 -7.887 1.116 1 98.62 483 VAL B O 1
ATOM 9971 N N . GLN B 1 484 ? -3.787 -9.766 1.993 1 98.25 484 GLN B N 1
ATOM 9972 C CA . GLN B 1 484 ? -2.449 -9.516 1.47 1 98.25 484 GLN B CA 1
ATOM 9973 C C . GLN B 1 484 ? -1.864 -10.773 0.826 1 98.25 484 GLN B C 1
ATOM 9975 O O . GLN B 1 484 ? -2.049 -11.875 1.333 1 98.25 484 GLN B O 1
ATOM 9980 N N . ILE B 1 485 ? -1.208 -10.539 -0.26 1 98.56 485 ILE B N 1
ATOM 9981 C CA . ILE B 1 485 ? -0.439 -11.602 -0.888 1 98.56 485 ILE B CA 1
ATOM 9982 C C . ILE B 1 485 ? 0.996 -11.141 -1.123 1 98.56 485 ILE B C 1
ATOM 9984 O O . ILE B 1 485 ? 1.222 -10.07 -1.69 1 98.56 485 ILE B O 1
ATOM 9988 N N . HIS B 1 486 ? 1.956 -11.906 -0.671 1 98.06 486 HIS B N 1
ATOM 9989 C CA . HIS B 1 486 ? 3.373 -11.695 -0.943 1 98.06 486 HIS B CA 1
ATOM 9990 C C . HIS B 1 486 ? 3.934 -12.797 -1.839 1 98.06 486 HIS B C 1
ATOM 9992 O O . HIS B 1 486 ? 3.75 -13.984 -1.561 1 98.06 486 HIS B O 1
ATOM 9998 N N . SER B 1 487 ? 4.57 -12.367 -2.869 1 97.62 487 SER B N 1
ATOM 9999 C CA . SER B 1 487 ? 5.16 -13.336 -3.785 1 97.62 487 SER B CA 1
ATOM 10000 C C . SER B 1 487 ? 6.66 -13.484 -3.551 1 97.62 487 SER B C 1
ATOM 10002 O O . SER B 1 487 ? 7.355 -12.484 -3.34 1 97.62 487 SER B O 1
ATOM 10004 N N . THR B 1 488 ? 7.137 -14.664 -3.508 1 96.62 488 THR B N 1
ATOM 10005 C CA . THR B 1 488 ? 8.547 -14.992 -3.373 1 96.62 488 THR B CA 1
ATOM 10006 C C . THR B 1 488 ? 8.867 -16.297 -4.105 1 96.62 488 THR B C 1
ATOM 10008 O O . THR B 1 488 ? 8.094 -16.75 -4.949 1 96.62 488 THR B O 1
ATOM 10011 N N . GLY B 1 489 ? 10.078 -16.766 -3.945 1 93.12 489 GLY B N 1
ATOM 10012 C CA . GLY B 1 489 ? 10.508 -17.938 -4.676 1 93.12 489 GLY B CA 1
ATOM 10013 C C . GLY B 1 489 ? 11.594 -17.641 -5.695 1 93.12 489 GLY B C 1
ATOM 10014 O O . GLY B 1 489 ? 12.336 -16.672 -5.555 1 93.12 489 GLY B O 1
ATOM 10015 N N . LYS B 1 490 ? 11.664 -18.547 -6.664 1 90.06 490 LYS B N 1
ATOM 10016 C CA . LYS B 1 490 ? 12.742 -18.438 -7.648 1 90.06 490 LYS B CA 1
ATOM 10017 C C . LYS B 1 490 ? 12.227 -17.875 -8.969 1 90.06 490 LYS B C 1
ATOM 10019 O O . LYS B 1 490 ? 11.07 -18.109 -9.336 1 90.06 490 LYS B O 1
ATOM 10024 N N . LEU B 1 491 ? 13.133 -17.25 -9.672 1 90.94 491 LEU B N 1
ATOM 10025 C CA . LEU B 1 491 ? 12.789 -16.672 -10.961 1 90.94 491 LEU B CA 1
ATOM 10026 C C . LEU B 1 491 ? 12.625 -17.766 -12.016 1 90.94 491 LEU B C 1
ATOM 10028 O O . LEU B 1 491 ? 13.367 -18.75 -12.023 1 90.94 491 LEU B O 1
ATOM 10032 N N . LEU B 1 492 ? 11.633 -17.562 -12.82 1 89.44 492 LEU B N 1
ATOM 10033 C CA . LEU B 1 492 ? 11.609 -18.328 -14.07 1 89.44 492 LEU B CA 1
ATOM 10034 C C . LEU B 1 492 ? 12.547 -17.703 -15.094 1 89.44 492 LEU B C 1
ATOM 10036 O O . LEU B 1 492 ? 12.477 -16.484 -15.352 1 89.44 492 LEU B O 1
ATOM 10040 N N . VAL B 1 493 ? 13.414 -18.469 -15.672 1 91.38 493 VAL B N 1
ATOM 10041 C CA . VAL B 1 493 ? 14.477 -17.938 -16.531 1 91.38 493 VAL B CA 1
ATOM 10042 C C . VAL B 1 493 ? 14.539 -18.75 -17.828 1 91.38 493 VAL B C 1
ATOM 10044 O O . VAL B 1 493 ? 14.047 -19.875 -17.891 1 91.38 493 VAL B O 1
ATOM 10047 N N . THR B 1 494 ? 15.008 -18.141 -18.859 1 92.19 494 THR B N 1
ATOM 10048 C CA . THR B 1 494 ? 15.32 -18.766 -20.141 1 92.19 494 THR B CA 1
ATOM 10049 C C . THR B 1 494 ? 16.781 -18.516 -20.516 1 92.19 494 THR B C 1
ATOM 10051 O O . THR B 1 494 ? 17.484 -17.766 -19.844 1 92.19 494 THR B O 1
ATOM 10054 N N . SER B 1 495 ? 17.219 -19.266 -21.5 1 92 495 SER B N 1
ATOM 10055 C CA . SER B 1 495 ? 18.578 -19.047 -21.984 1 92 495 SER B CA 1
ATOM 10056 C C . SER B 1 495 ? 18.734 -17.656 -22.578 1 92 495 SER B C 1
ATOM 10058 O O . SER B 1 495 ? 17.828 -17.156 -23.234 1 92 495 SER B O 1
ATOM 10060 N N . TYR B 1 496 ? 19.891 -17.109 -22.391 1 91.12 496 TYR B N 1
ATOM 10061 C CA . TYR B 1 496 ? 20.125 -15.727 -22.828 1 91.12 496 TYR B CA 1
ATOM 10062 C C . TYR B 1 496 ? 20.625 -15.695 -24.266 1 91.12 496 TYR B C 1
ATOM 10064 O O . TYR B 1 496 ? 21.422 -16.547 -24.672 1 91.12 496 TYR B O 1
ATOM 10072 N N . SER B 1 497 ? 20.203 -14.75 -25 1 89.25 497 SER B N 1
ATOM 10073 C CA . SER B 1 497 ? 20.75 -14.242 -26.25 1 89.25 497 SER B CA 1
ATOM 10074 C C . SER B 1 497 ? 20.469 -12.758 -26.422 1 89.25 497 SER B C 1
ATOM 10076 O O . SER B 1 497 ? 19.516 -12.234 -25.828 1 89.25 497 SER B O 1
ATOM 10078 N N . PRO B 1 498 ? 21.281 -12.023 -27.125 1 84.75 498 PRO B N 1
ATOM 10079 C CA . PRO B 1 498 ? 21.141 -10.57 -27.234 1 84.75 498 PRO B CA 1
ATOM 10080 C C . PRO B 1 498 ? 19.734 -10.164 -27.703 1 84.75 498 PRO B C 1
ATOM 10082 O O . PRO B 1 498 ? 19.25 -9.094 -27.328 1 84.75 498 PRO B O 1
ATOM 10085 N N . ASN B 1 499 ? 19.031 -10.969 -28.453 1 81.75 499 ASN B N 1
ATOM 10086 C CA . ASN B 1 499 ? 17.703 -10.664 -28.984 1 81.75 499 ASN B CA 1
ATOM 10087 C C . ASN B 1 499 ? 16.641 -10.711 -27.891 1 81.75 499 ASN B C 1
ATOM 10089 O O . ASN B 1 499 ? 15.523 -10.242 -28.094 1 81.75 499 ASN B O 1
ATOM 10093 N N . LYS B 1 500 ? 17.031 -11.172 -26.828 1 84.62 500 LYS B N 1
ATOM 10094 C CA . LYS B 1 500 ? 16.062 -11.398 -25.766 1 84.62 500 LYS B CA 1
ATOM 10095 C C . LYS B 1 500 ? 16.031 -10.242 -24.766 1 84.62 500 LYS B C 1
ATOM 10097 O O . LYS B 1 500 ? 15.234 -10.227 -23.844 1 84.62 500 LYS B O 1
ATOM 10102 N N . GLY B 1 501 ? 16.797 -9.227 -24.938 1 89.75 501 GLY B N 1
ATOM 10103 C CA . GLY B 1 501 ? 16.953 -8.125 -24 1 89.75 501 GLY B CA 1
ATOM 10104 C C . GLY B 1 501 ? 15.68 -7.352 -23.766 1 89.75 501 GLY B C 1
ATOM 10105 O O . GLY B 1 501 ? 15.469 -6.812 -22.672 1 89.75 501 GLY B O 1
ATOM 10106 N N . ALA B 1 502 ? 14.805 -7.34 -24.734 1 93.31 502 ALA B N 1
ATOM 10107 C CA . ALA B 1 502 ? 13.555 -6.582 -24.641 1 93.31 502 ALA B CA 1
ATOM 10108 C C . ALA B 1 502 ? 12.539 -7.309 -23.766 1 93.31 502 ALA B C 1
ATOM 10110 O O . ALA B 1 502 ? 11.531 -6.727 -23.359 1 93.31 502 ALA B O 1
ATOM 10111 N N . TYR B 1 503 ? 12.867 -8.531 -23.438 1 95.69 503 TYR B N 1
ATOM 10112 C CA . TYR B 1 503 ? 11.852 -9.336 -22.766 1 95.69 503 TYR B CA 1
ATOM 10113 C C . TYR B 1 503 ? 12.344 -9.797 -21.391 1 95.69 503 TYR B C 1
ATOM 10115 O O . TYR B 1 503 ? 11.773 -10.727 -20.812 1 95.69 503 TYR B O 1
ATOM 10123 N N . GLY B 1 504 ? 13.406 -9.195 -20.906 1 95.69 504 GLY B N 1
ATOM 10124 C CA . GLY B 1 504 ? 13.891 -9.586 -19.594 1 95.69 504 GLY B CA 1
ATOM 10125 C C . GLY B 1 504 ? 15.195 -8.906 -19.219 1 95.69 504 GLY B C 1
ATOM 10126 O O . GLY B 1 504 ? 15.578 -7.902 -19.812 1 95.69 504 GLY B O 1
ATOM 10127 N N . VAL B 1 505 ? 15.781 -9.391 -18.125 1 95.5 505 VAL B N 1
ATOM 10128 C CA . VAL B 1 505 ? 17.062 -8.898 -17.609 1 95.5 505 VAL B CA 1
ATOM 10129 C C . VAL B 1 505 ? 18.047 -10.055 -17.516 1 95.5 505 VAL B C 1
ATOM 10131 O O . VAL B 1 505 ? 17.75 -11.102 -16.922 1 95.5 505 VAL B O 1
ATOM 10134 N N . GLN B 1 506 ? 19.203 -9.867 -18.188 1 93.56 506 GLN B N 1
ATOM 10135 C CA . GLN B 1 506 ? 20.25 -10.875 -18.094 1 93.56 506 GLN B CA 1
ATOM 10136 C C . GLN B 1 506 ? 20.766 -10.992 -16.672 1 93.56 506 GLN B C 1
ATOM 10138 O O . GLN B 1 506 ? 21.188 -9.992 -16.078 1 93.56 506 GLN B O 1
ATOM 10143 N N . ILE B 1 507 ? 20.766 -12.188 -16.141 1 90.25 507 ILE B N 1
ATOM 10144 C CA . ILE B 1 507 ? 21.141 -12.336 -14.734 1 90.25 507 ILE B CA 1
ATOM 10145 C C . ILE B 1 507 ? 22.391 -13.203 -14.617 1 90.25 507 ILE B C 1
ATOM 10147 O O . ILE B 1 507 ? 22.969 -13.328 -13.539 1 90.25 507 ILE B O 1
ATOM 10151 N N . SER B 1 508 ? 22.75 -13.867 -15.648 1 88 508 SER B N 1
ATOM 10152 C CA . SER B 1 508 ? 24.016 -14.578 -15.781 1 88 508 SER B CA 1
ATOM 10153 C C . SER B 1 508 ? 24.5 -14.562 -17.234 1 88 508 SER B C 1
ATOM 10155 O O . SER B 1 508 ? 23.844 -14.016 -18.109 1 88 508 SER B O 1
ATOM 10157 N N . LYS B 1 509 ? 25.625 -15.148 -17.438 1 86.56 509 LYS B N 1
ATOM 10158 C CA . LYS B 1 509 ? 26.172 -15.164 -18.781 1 86.56 509 LYS B CA 1
ATOM 10159 C C . LYS B 1 509 ? 25.25 -15.891 -19.75 1 86.56 509 LYS B C 1
ATOM 10161 O O . LYS B 1 509 ? 25.203 -15.562 -20.938 1 86.56 509 LYS B O 1
ATOM 10166 N N . THR B 1 510 ? 24.469 -16.844 -19.203 1 88.06 510 THR B N 1
ATOM 10167 C CA . THR B 1 510 ? 23.703 -17.688 -20.109 1 88.06 510 THR B CA 1
ATOM 10168 C C . THR B 1 510 ? 22.203 -17.594 -19.797 1 88.06 510 THR B C 1
ATOM 10170 O O . THR B 1 510 ? 21.406 -18.359 -20.359 1 88.06 510 THR B O 1
ATOM 10173 N N . THR B 1 511 ? 21.891 -16.766 -18.891 1 91.12 511 THR B N 1
ATOM 10174 C CA . THR B 1 511 ? 20.516 -16.828 -18.406 1 91.12 511 THR B CA 1
ATOM 10175 C C . THR B 1 511 ? 19.891 -15.438 -18.406 1 91.12 511 THR B C 1
ATOM 10177 O O . THR B 1 511 ? 20.531 -14.453 -18.062 1 91.12 511 THR B O 1
ATOM 10180 N N . ILE B 1 512 ? 18.656 -15.352 -18.828 1 93.5 512 ILE B N 1
ATOM 10181 C CA . ILE B 1 512 ? 17.859 -14.141 -18.766 1 93.5 512 ILE B CA 1
ATOM 10182 C C . ILE B 1 512 ? 16.562 -14.422 -17.984 1 93.5 512 ILE B C 1
ATOM 10184 O O . ILE B 1 512 ? 15.969 -15.484 -18.125 1 93.5 512 ILE B O 1
ATOM 10188 N N . ALA B 1 513 ? 16.281 -13.602 -17.031 1 94.88 513 ALA B N 1
ATOM 10189 C CA . ALA B 1 513 ? 15 -13.648 -16.328 1 94.88 513 ALA B CA 1
ATOM 10190 C C . ALA B 1 513 ? 13.938 -12.828 -17.047 1 94.88 513 ALA B C 1
ATOM 10192 O O . ALA B 1 513 ? 14.125 -11.633 -17.281 1 94.88 513 ALA B O 1
ATOM 10193 N N . ASN B 1 514 ? 12.812 -13.406 -17.344 1 96.31 514 ASN B N 1
ATOM 10194 C CA . ASN B 1 514 ? 11.812 -12.797 -18.219 1 96.31 514 ASN B CA 1
ATOM 10195 C C . ASN B 1 514 ? 10.883 -11.875 -17.422 1 96.31 514 ASN B C 1
ATOM 10197 O O . ASN B 1 514 ? 10.508 -12.18 -16.297 1 96.31 514 ASN B O 1
ATOM 10201 N N . ILE B 1 515 ? 10.484 -10.719 -18.062 1 97.44 515 ILE B N 1
ATOM 10202 C CA . ILE B 1 515 ? 9.484 -9.852 -17.469 1 97.44 515 ILE B CA 1
ATOM 10203 C C . ILE B 1 515 ? 8.133 -10.562 -17.438 1 97.44 515 ILE B C 1
ATOM 10205 O O . ILE B 1 515 ? 7.859 -11.422 -18.281 1 97.44 515 ILE B O 1
ATOM 10209 N N . HIS B 1 516 ? 7.316 -10.242 -16.453 1 97 516 HIS B N 1
ATOM 10210 C CA . HIS B 1 516 ? 6.031 -10.922 -16.344 1 97 516 HIS B CA 1
ATOM 10211 C C . HIS B 1 516 ? 5.059 -10.133 -15.484 1 97 516 HIS B C 1
ATOM 10213 O O . HIS B 1 516 ? 5.465 -9.203 -14.781 1 97 516 HIS B O 1
ATOM 10219 N N . ASN B 1 517 ? 3.822 -10.438 -15.609 1 97.31 517 ASN B N 1
ATOM 10220 C CA . ASN B 1 517 ? 2.697 -9.836 -14.898 1 97.31 517 ASN B CA 1
ATOM 10221 C C . ASN B 1 517 ? 2.016 -10.844 -13.977 1 97.31 517 ASN B C 1
ATOM 10223 O O . ASN B 1 517 ? 1.51 -11.867 -14.43 1 97.31 517 ASN B O 1
ATOM 10227 N N . HIS B 1 518 ? 2.049 -10.633 -12.648 1 97.88 518 HIS B N 1
ATOM 10228 C CA . HIS B 1 518 ? 1.28 -11.422 -11.688 1 97.88 518 HIS B CA 1
ATOM 10229 C C . HIS B 1 518 ? -0.111 -10.828 -11.477 1 97.88 518 HIS B C 1
ATOM 10231 O O . HIS B 1 518 ? -0.25 -9.641 -11.203 1 97.88 518 HIS B O 1
ATOM 10237 N N . LEU B 1 519 ? -1.086 -11.688 -11.523 1 98.25 519 LEU B N 1
ATOM 10238 C CA . LEU B 1 519 ? -2.473 -11.289 -11.305 1 98.25 519 LEU B CA 1
ATOM 10239 C C . LEU B 1 519 ? -3.152 -12.227 -10.305 1 98.25 519 LEU B C 1
ATOM 10241 O O . LEU B 1 519 ? -2.928 -13.438 -10.336 1 98.25 519 LEU B O 1
ATOM 10245 N N . PHE B 1 520 ? -3.941 -11.664 -9.438 1 98.56 520 PHE B N 1
ATOM 10246 C CA . PHE B 1 520 ? -4.695 -12.383 -8.414 1 98.56 520 PHE B CA 1
ATOM 10247 C C . PHE B 1 520 ? -6.164 -11.977 -8.438 1 98.56 520 PHE B C 1
ATOM 10249 O O . PHE B 1 520 ? -6.484 -10.789 -8.383 1 98.56 520 PHE B O 1
ATOM 10256 N N . HIS B 1 521 ? -7.023 -12.883 -8.539 1 98.62 521 HIS B N 1
ATOM 10257 C CA . HIS B 1 521 ? -8.445 -12.562 -8.633 1 98.62 521 HIS B CA 1
ATOM 10258 C C . HIS B 1 521 ? -9.211 -13.086 -7.426 1 98.62 521 HIS B C 1
ATOM 10260 O O . HIS B 1 521 ? -9.062 -14.25 -7.047 1 98.62 521 HIS B O 1
ATOM 10266 N N . TYR B 1 522 ? -10.047 -12.25 -6.824 1 98.75 522 TYR B N 1
ATOM 10267 C CA . TYR B 1 522 ? -10.789 -12.594 -5.613 1 98.75 522 TYR B CA 1
ATOM 10268 C C . TYR B 1 522 ? -12.289 -12.469 -5.836 1 98.75 522 TYR B C 1
ATOM 10270 O O . TYR B 1 522 ? -12.742 -11.57 -6.551 1 98.75 522 TYR B O 1
ATOM 10278 N N . LYS B 1 523 ? -12.938 -13.336 -5.184 1 98.69 523 LYS B N 1
ATOM 10279 C CA . LYS B 1 523 ? -14.383 -13.25 -4.996 1 98.69 523 LYS B CA 1
ATOM 10280 C C . LYS B 1 523 ? -14.734 -12.719 -3.609 1 98.69 523 LYS B C 1
ATOM 10282 O O . LYS B 1 523 ? -14.266 -13.258 -2.602 1 98.69 523 LYS B O 1
ATOM 10287 N N . VAL B 1 524 ? -15.5 -11.711 -3.537 1 98.88 524 VAL B N 1
ATOM 10288 C CA . VAL B 1 524 ? -16.031 -11.188 -2.281 1 98.88 524 VAL B CA 1
ATOM 10289 C C . VAL B 1 524 ? -17.547 -11.078 -2.373 1 98.88 524 VAL B C 1
ATOM 10291 O O . VAL B 1 524 ? -18.078 -10.117 -2.936 1 98.88 524 VAL B O 1
ATOM 10294 N N . ASP B 1 525 ? -18.203 -12.023 -1.816 1 98.69 525 ASP B N 1
ATOM 10295 C CA . ASP B 1 525 ? -19.656 -12.062 -1.754 1 98.69 525 ASP B CA 1
ATOM 10296 C C . ASP B 1 525 ? -20.172 -11.305 -0.533 1 98.69 525 ASP B C 1
ATOM 10298 O O . ASP B 1 525 ? -20.25 -11.859 0.563 1 98.69 525 ASP B O 1
ATOM 10302 N N . LEU B 1 526 ? -20.656 -10.109 -0.779 1 98.38 526 LEU B N 1
ATOM 10303 C CA . LEU B 1 526 ? -20.953 -9.195 0.317 1 98.38 526 LEU B CA 1
ATOM 10304 C C . LEU B 1 526 ? -22.406 -9.328 0.755 1 98.38 526 LEU B C 1
ATOM 10306 O O . LEU B 1 526 ? -23.297 -9.516 -0.079 1 98.38 526 LEU B O 1
ATOM 10310 N N . ASP B 1 527 ? -22.625 -9.242 1.994 1 97.69 527 ASP B N 1
ATOM 10311 C CA . ASP B 1 527 ? -23.938 -9.172 2.627 1 97.69 527 ASP B CA 1
ATOM 10312 C C . ASP B 1 527 ? -23.984 -8.047 3.658 1 97.69 527 ASP B C 1
ATOM 10314 O O . ASP B 1 527 ? -24.047 -8.305 4.863 1 97.69 527 ASP B O 1
ATOM 10318 N N . VAL B 1 528 ? -24.062 -6.871 3.223 1 98.12 528 VAL B N 1
ATOM 10319 C CA . VAL B 1 528 ? -24.062 -5.699 4.094 1 98.12 528 VAL B CA 1
ATOM 10320 C C . VAL B 1 528 ? -25.484 -5.41 4.578 1 98.12 528 VAL B C 1
ATOM 10322 O O . VAL B 1 528 ? -26.312 -4.93 3.809 1 98.12 528 VAL B O 1
ATOM 10325 N N . LYS B 1 529 ? -25.719 -5.594 5.832 1 97.31 529 LYS B N 1
ATOM 10326 C CA . LYS B 1 529 ? -27.047 -5.449 6.41 1 97.31 529 LYS B CA 1
ATOM 10327 C C . LYS B 1 529 ? -28.078 -6.281 5.645 1 97.31 529 LYS B C 1
ATOM 10329 O O . LYS B 1 529 ? -29.188 -5.812 5.375 1 97.31 529 LYS B O 1
ATOM 10334 N N . GLY B 1 530 ? -27.656 -7.465 5.27 1 95.38 530 GLY B N 1
ATOM 10335 C CA . GLY B 1 530 ? -28.5 -8.359 4.496 1 95.38 530 GLY B CA 1
ATOM 10336 C C . GLY B 1 530 ? -27.984 -8.602 3.09 1 95.38 530 GLY B C 1
ATOM 10337 O O . GLY B 1 530 ? -26.875 -8.188 2.748 1 95.38 530 GLY B O 1
ATOM 10338 N N . THR B 1 531 ? -28.781 -9.297 2.295 1 96.75 531 THR B N 1
ATOM 10339 C CA . THR B 1 531 ? -28.328 -9.688 0.963 1 96.75 531 THR B CA 1
ATOM 10340 C C . THR B 1 531 ? -28.75 -8.648 -0.075 1 96.75 531 THR B C 1
ATOM 10342 O O . THR B 1 531 ? -28.203 -8.617 -1.182 1 96.75 531 THR B O 1
ATOM 10345 N N . GLU B 1 532 ? -29.75 -7.828 0.208 1 97.75 532 GLU B N 1
ATOM 10346 C CA . GLU B 1 532 ? -30.203 -6.824 -0.747 1 97.75 532 GLU B CA 1
ATOM 10347 C C . GLU B 1 532 ? -29.312 -5.586 -0.717 1 97.75 532 GLU B C 1
ATOM 10349 O O . GLU B 1 532 ? -29.609 -4.613 -0.019 1 97.75 532 GLU B O 1
ATOM 10354 N N . ASN B 1 533 ? -28.344 -5.629 -1.617 1 98.62 533 ASN B N 1
ATOM 10355 C CA . ASN B 1 533 ? -27.344 -4.559 -1.59 1 98.62 533 ASN B CA 1
ATOM 10356 C C . ASN B 1 533 ? -27.391 -3.723 -2.865 1 98.62 533 ASN B C 1
ATOM 10358 O O . ASN B 1 533 ? -28 -4.125 -3.855 1 98.62 533 ASN B O 1
ATOM 10362 N N . ARG B 1 534 ? -26.812 -2.592 -2.803 1 98.62 534 ARG B N 1
ATOM 10363 C CA . ARG B 1 534 ? -26.547 -1.671 -3.902 1 98.62 534 ARG B CA 1
ATOM 10364 C C . ARG B 1 534 ? -25.062 -1.306 -3.951 1 98.62 534 ARG B C 1
ATOM 10366 O O . ARG B 1 534 ? -24.344 -1.467 -2.963 1 98.62 534 ARG B O 1
ATOM 10373 N N . PHE B 1 535 ? -24.641 -0.942 -5.199 1 98.62 535 PHE B N 1
ATOM 10374 C CA . PHE B 1 535 ? -23.281 -0.484 -5.414 1 98.62 535 PHE B CA 1
ATOM 10375 C C . PHE B 1 535 ? -23.266 0.979 -5.84 1 98.62 535 PHE B C 1
ATOM 10377 O O . PHE B 1 535 ? -23.938 1.362 -6.793 1 98.62 535 PHE B O 1
ATOM 10384 N N . GLU B 1 536 ? -22.484 1.744 -5.07 1 98.12 536 GLU B N 1
ATOM 10385 C CA . GLU B 1 536 ? -22.375 3.178 -5.324 1 98.12 536 GLU B CA 1
ATOM 10386 C C . GLU B 1 536 ? -20.922 3.641 -5.266 1 98.12 536 GLU B C 1
ATOM 10388 O O . GLU B 1 536 ? -20.109 3.072 -4.527 1 98.12 536 GLU B O 1
ATOM 10393 N N . THR B 1 537 ? -20.609 4.633 -6.156 1 98.25 537 THR B N 1
ATOM 10394 C CA . THR B 1 537 ? -19.312 5.289 -6.043 1 98.25 537 THR B CA 1
ATOM 10395 C C . THR B 1 537 ? -19.484 6.723 -5.543 1 98.25 537 THR B C 1
ATOM 10397 O O . THR B 1 537 ? -20.406 7.422 -5.945 1 98.25 537 THR B O 1
ATOM 10400 N N . TRP B 1 538 ? -18.719 7.098 -4.543 1 98 538 TRP B N 1
ATOM 10401 C CA . TRP B 1 538 ? -18.594 8.492 -4.133 1 98 538 TRP B CA 1
ATOM 10402 C C . TRP B 1 538 ? -17.391 9.148 -4.781 1 98 538 TRP B C 1
ATOM 10404 O O . TRP B 1 538 ? -16.25 8.844 -4.418 1 98 538 TRP B O 1
ATOM 10414 N N . ASN B 1 539 ? -17.656 10.031 -5.691 1 97.81 539 ASN B N 1
ATOM 10415 C CA . ASN B 1 539 ? -16.641 10.594 -6.566 1 97.81 539 ASN B CA 1
ATOM 10416 C C . ASN B 1 539 ? -16.203 11.984 -6.109 1 97.81 539 ASN B C 1
ATOM 10418 O O . ASN B 1 539 ? -17.031 12.781 -5.676 1 97.81 539 ASN B O 1
ATOM 10422 N N . LEU B 1 540 ? -14.922 12.234 -6.09 1 97.88 540 LEU B N 1
ATOM 10423 C CA . LEU B 1 540 ? -14.359 13.562 -5.863 1 97.88 540 LEU B CA 1
ATOM 10424 C C . LEU B 1 540 ? -13.859 14.172 -7.164 1 97.88 540 LEU B C 1
ATOM 10426 O O . LEU B 1 540 ? -13.14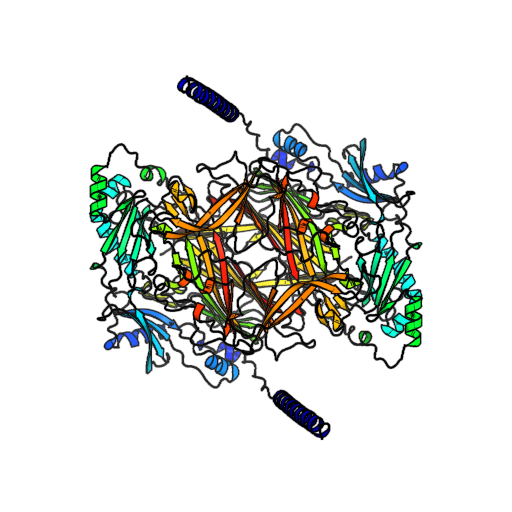8 13.516 -7.93 1 97.88 540 LEU B O 1
ATOM 10430 N N . GLN B 1 541 ? -14.227 15.375 -7.41 1 96.19 541 GLN B N 1
ATOM 10431 C CA . GLN B 1 541 ? -13.812 16.047 -8.641 1 96.19 541 GLN B CA 1
ATOM 10432 C C . GLN B 1 541 ? -13.664 17.547 -8.43 1 96.19 541 GLN B C 1
ATOM 10434 O O . GLN B 1 541 ? -14.273 18.109 -7.523 1 96.19 541 GLN B O 1
ATOM 10439 N N . GLN B 1 542 ? -12.789 18.078 -9.234 1 94.56 542 GLN B N 1
ATOM 10440 C CA . GLN B 1 542 ? -12.727 19.531 -9.328 1 94.56 542 GLN B CA 1
ATOM 10441 C C . GLN B 1 542 ? -14.039 20.109 -9.859 1 94.56 542 GLN B C 1
ATOM 10443 O O . GLN B 1 542 ? -14.609 19.578 -10.82 1 94.56 542 GLN B O 1
ATOM 10448 N N . TYR B 1 543 ? -14.508 21.172 -9.164 1 92.88 543 TYR B N 1
ATOM 10449 C CA . TYR B 1 543 ? -15.805 21.719 -9.555 1 92.88 543 TYR B CA 1
ATOM 10450 C C . TYR B 1 543 ? -15.836 23.234 -9.391 1 92.88 543 TYR B C 1
ATOM 10452 O O . TYR B 1 543 ? -15.578 23.75 -8.297 1 92.88 543 TYR B O 1
ATOM 10460 N N . PRO B 1 544 ? -16.219 23.953 -10.438 1 92.19 544 PRO B N 1
ATOM 10461 C CA . PRO B 1 544 ? -16.469 25.375 -10.258 1 92.19 544 PRO B CA 1
ATOM 10462 C C . PRO B 1 544 ? -17.703 25.672 -9.406 1 92.19 544 PRO B C 1
ATOM 10464 O O . PRO B 1 544 ? -18.75 25.062 -9.633 1 92.19 544 PRO B O 1
ATOM 10467 N N . THR B 1 545 ? -17.531 26.484 -8.453 1 89.69 545 THR B N 1
ATOM 10468 C CA . THR B 1 545 ? -18.609 26.781 -7.52 1 89.69 545 THR B CA 1
ATOM 10469 C C . THR B 1 545 ? -18.859 28.281 -7.449 1 89.69 545 THR B C 1
ATOM 10471 O O . THR B 1 545 ? -17.922 29.078 -7.316 1 89.69 545 THR B O 1
ATOM 10474 N N . HIS B 1 546 ? -20.156 28.625 -7.57 1 89.38 546 HIS B N 1
ATOM 10475 C CA . HIS B 1 546 ? -20.547 30 -7.258 1 89.38 546 HIS B CA 1
ATOM 10476 C C . HIS B 1 546 ? -20.609 30.219 -5.75 1 89.38 546 HIS B C 1
ATOM 10478 O O . HIS B 1 546 ? -21.312 29.5 -5.039 1 89.38 546 HIS B O 1
ATOM 10484 N N . VAL B 1 547 ? -19.844 31.188 -5.234 1 87.94 547 VAL B N 1
ATOM 10485 C CA . VAL B 1 547 ? -19.797 31.516 -3.812 1 87.94 547 VAL B CA 1
ATOM 10486 C C . VAL B 1 547 ? -20.828 32.594 -3.494 1 87.94 547 VAL B C 1
ATOM 10488 O O . VAL B 1 547 ? -20.719 33.719 -3.959 1 87.94 547 VAL B O 1
ATOM 10491 N N . PRO B 1 548 ? -21.781 32.281 -2.723 1 86.25 548 PRO B N 1
ATOM 10492 C CA . PRO B 1 548 ? -22.859 33.219 -2.477 1 86.25 548 PRO B CA 1
ATOM 10493 C C . PRO B 1 548 ? -22.469 34.312 -1.473 1 86.25 548 PRO B C 1
ATOM 10495 O O . PRO B 1 548 ? -23.266 35.188 -1.157 1 86.25 548 PRO B O 1
ATOM 10498 N N . TRP B 1 549 ? -21.297 34.281 -1.03 1 89 549 TRP B N 1
ATOM 10499 C CA . TRP B 1 549 ? -20.844 35.25 -0.028 1 89 549 TRP B CA 1
ATOM 10500 C C . TRP B 1 549 ? -20.188 36.438 -0.688 1 89 549 TRP B C 1
ATOM 10502 O O . TRP B 1 549 ? -19.031 36.375 -1.122 1 89 549 TRP B O 1
ATOM 10512 N N . ASP B 1 550 ? -20.828 37.562 -0.604 1 78.62 550 ASP B N 1
ATOM 10513 C CA . ASP B 1 550 ? -20.391 38.75 -1.317 1 78.62 550 ASP B CA 1
ATOM 10514 C C . ASP B 1 550 ? -19 39.188 -0.859 1 78.62 550 ASP B C 1
ATOM 10516 O O . ASP B 1 550 ? -18.719 39.25 0.341 1 78.62 550 ASP B O 1
ATOM 10520 N N . ARG B 1 551 ? -18.172 39.469 -1.786 1 78.44 551 ARG B N 1
ATOM 10521 C CA . ARG B 1 551 ? -16.844 40.062 -1.637 1 78.44 551 ARG B CA 1
ATOM 10522 C C . ARG B 1 551 ? -15.93 39.156 -0.817 1 78.44 551 ARG B C 1
ATOM 10524 O O . ARG B 1 551 ? -15 39.625 -0.165 1 78.44 551 ARG B O 1
ATOM 10531 N N . LEU B 1 552 ? -16.297 37.906 -0.673 1 82.88 552 LEU B N 1
ATOM 10532 C CA . LEU B 1 552 ? -15.367 36.969 -0.064 1 82.88 552 LEU B CA 1
ATOM 10533 C C . LEU B 1 552 ? -14.211 36.656 -1.011 1 82.88 552 LEU B C 1
ATOM 10535 O O . LEU B 1 552 ? -13.047 36.688 -0.607 1 82.88 552 LEU B O 1
ATOM 10539 N N . ILE B 1 553 ? -14.555 36.219 -2.217 1 84.12 553 ILE B N 1
ATOM 10540 C CA . ILE B 1 553 ? -13.617 35.906 -3.281 1 84.12 553 ILE B CA 1
ATOM 10541 C C . ILE B 1 553 ? -13.906 36.75 -4.512 1 84.12 553 ILE B C 1
ATOM 10543 O O . ILE B 1 553 ? -15.062 37.094 -4.785 1 84.12 553 ILE B O 1
ATOM 10547 N N . LYS B 1 554 ? -12.852 37 -5.227 1 77.38 554 LYS B N 1
ATOM 10548 C CA . LYS B 1 554 ? -13.016 37.812 -6.422 1 77.38 554 LYS B CA 1
ATOM 10549 C C . LYS B 1 554 ? -14.039 37.219 -7.371 1 77.38 554 LYS B C 1
ATOM 10551 O O . LYS B 1 554 ? -14 36 -7.656 1 77.38 554 LYS B O 1
ATOM 10556 N N . ASN B 1 555 ? -15.055 37.906 -7.828 1 79.88 555 ASN B N 1
ATOM 10557 C CA . ASN B 1 555 ? -16.094 37.562 -8.789 1 79.88 555 ASN B CA 1
ATOM 10558 C C . ASN B 1 555 ? -17.016 36.469 -8.242 1 79.88 555 ASN B C 1
ATOM 10560 O O . ASN B 1 555 ? -17.797 35.875 -8.992 1 79.88 555 ASN B O 1
ATOM 10564 N N . ASN B 1 556 ? -16.812 36.094 -7.027 1 87.56 556 ASN B N 1
ATOM 10565 C CA . ASN B 1 556 ? -17.656 35.125 -6.332 1 87.56 556 ASN B CA 1
ATOM 10566 C C . ASN B 1 556 ? -17.594 33.75 -6.988 1 87.56 556 ASN B C 1
ATOM 10568 O O . ASN B 1 556 ? -18.609 33.031 -7.047 1 87.56 556 ASN B O 1
ATOM 10572 N N . ASN B 1 557 ? -16.531 33.531 -7.664 1 88.94 557 ASN B N 1
ATOM 10573 C CA . ASN B 1 557 ? -16.297 32.219 -8.25 1 88.94 557 ASN B CA 1
ATOM 10574 C C . ASN B 1 557 ? -15.102 31.516 -7.613 1 88.94 557 ASN B C 1
ATOM 10576 O O . ASN B 1 557 ? -14.07 32.156 -7.375 1 88.94 557 ASN B O 1
ATOM 10580 N N . HIS B 1 558 ? -15.344 30.297 -7.242 1 91.12 558 HIS B N 1
ATOM 10581 C CA . HIS B 1 558 ? -14.297 29.5 -6.625 1 91.12 558 HIS B CA 1
ATOM 10582 C C . HIS B 1 558 ? -14.281 28.078 -7.191 1 91.12 558 HIS B C 1
ATOM 10584 O O . 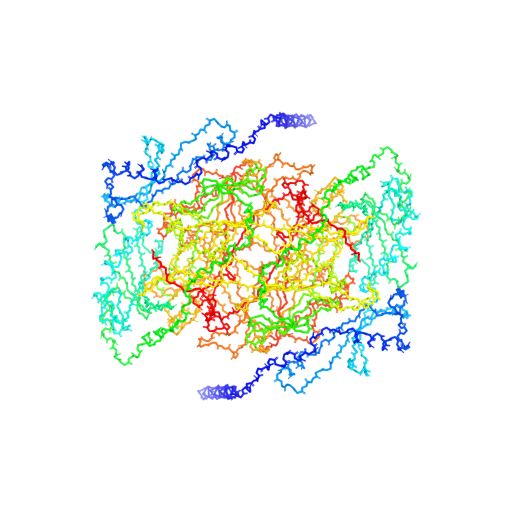HIS B 1 558 ? -15.297 27.609 -7.703 1 91.12 558 HIS B O 1
ATOM 10590 N N . ILE B 1 559 ? -13.094 27.516 -7.336 1 92.88 559 ILE B N 1
ATOM 10591 C CA . ILE B 1 559 ? -12.977 26.109 -7.723 1 92.88 559 ILE B CA 1
ATOM 10592 C C . ILE B 1 559 ? -12.555 25.281 -6.516 1 92.88 559 ILE B C 1
ATOM 10594 O O . ILE B 1 559 ? -11.547 25.578 -5.863 1 92.88 559 ILE B O 1
ATOM 10598 N N . GLN B 1 560 ? -13.297 24.312 -6.148 1 93.81 560 GLN B N 1
ATOM 10599 C CA . GLN B 1 560 ? -12.969 23.406 -5.047 1 93.81 560 GLN B CA 1
ATOM 10600 C C . GLN B 1 560 ? -13.453 22 -5.332 1 93.81 560 GLN B C 1
ATOM 10602 O O . GLN B 1 560 ? -14.141 21.75 -6.332 1 93.81 560 GLN B O 1
ATOM 10607 N N . THR B 1 561 ? -13.008 21.016 -4.586 1 95.56 561 THR B N 1
ATOM 10608 C CA . THR B 1 561 ? -13.383 19.625 -4.73 1 95.56 561 THR B CA 1
ATOM 10609 C C . THR B 1 561 ? -14.836 19.406 -4.297 1 95.56 561 THR B C 1
ATOM 10611 O O . THR B 1 561 ? -15.281 19.969 -3.295 1 95.56 561 THR B O 1
ATOM 10614 N N . ARG B 1 562 ? -15.531 18.688 -5.012 1 96.56 562 ARG B N 1
ATOM 10615 C CA . ARG B 1 562 ? -16.922 18.359 -4.715 1 96.56 562 ARG B CA 1
ATOM 10616 C C . ARG B 1 562 ? -17.141 16.859 -4.668 1 96.56 562 ARG B C 1
ATOM 10618 O O . ARG B 1 562 ? -16.484 16.109 -5.406 1 96.56 562 ARG B O 1
ATOM 10625 N N . LEU B 1 563 ? -18.031 16.438 -3.777 1 97.06 563 LEU B N 1
ATOM 10626 C CA . LEU B 1 563 ? -18.438 15.039 -3.633 1 97.06 563 LEU B CA 1
ATOM 10627 C C . LEU B 1 563 ? -19.719 14.758 -4.41 1 97.06 563 LEU B C 1
ATOM 10629 O O . LEU B 1 563 ? -20.703 15.477 -4.262 1 97.06 563 LEU B O 1
ATOM 10633 N N . THR B 1 564 ? -19.672 13.805 -5.281 1 96.88 564 THR B N 1
ATOM 10634 C CA . THR B 1 564 ? -20.859 13.336 -5.996 1 96.88 564 THR B CA 1
ATOM 10635 C C . THR B 1 564 ? -21.078 11.844 -5.754 1 96.88 564 THR B C 1
ATOM 10637 O O . THR B 1 564 ? -20.141 11.047 -5.848 1 96.88 564 THR B O 1
ATOM 10640 N N . ARG B 1 565 ? -22.328 11.539 -5.426 1 96.25 565 ARG B N 1
ATOM 10641 C CA . ARG B 1 565 ? -22.703 10.141 -5.207 1 96.25 565 ARG B CA 1
ATOM 10642 C C . ARG B 1 565 ? -23.359 9.555 -6.453 1 96.25 565 ARG B C 1
ATOM 10644 O O . ARG B 1 565 ? -24.312 10.117 -6.992 1 96.25 565 ARG B O 1
ATOM 10651 N N . VAL B 1 566 ? -22.828 8.414 -6.934 1 97.94 566 VAL B N 1
ATOM 10652 C CA . VAL B 1 566 ? -23.312 7.832 -8.18 1 97.94 566 VAL B CA 1
ATOM 10653 C C . VAL B 1 566 ? -23.75 6.383 -7.945 1 97.94 566 VAL B C 1
ATOM 10655 O O . VAL B 1 566 ? -22.906 5.516 -7.688 1 97.94 566 VAL B O 1
ATOM 10658 N N . LEU B 1 567 ? -25.031 6.105 -8.031 1 98.25 567 LEU B N 1
ATOM 10659 C CA . LEU B 1 567 ? -25.562 4.742 -7.98 1 98.25 567 LEU B CA 1
ATOM 10660 C C . LEU B 1 567 ? -25.297 4.012 -9.297 1 98.25 567 LEU B C 1
ATOM 10662 O O . LEU B 1 567 ? -25.625 4.52 -10.367 1 98.25 567 LEU B O 1
ATOM 10666 N N . ILE B 1 568 ? -24.656 2.896 -9.219 1 98.62 568 ILE B N 1
ATOM 10667 C CA . ILE B 1 568 ? -24.453 2.064 -10.398 1 98.62 568 ILE B CA 1
ATOM 10668 C C . ILE B 1 568 ? -25.547 1.007 -10.484 1 98.62 568 ILE B C 1
ATOM 10670 O O . ILE B 1 568 ? -25.688 0.181 -9.578 1 98.62 568 ILE B O 1
ATOM 10674 N N . GLU B 1 569 ? -26.219 0.933 -11.602 1 98.31 569 GLU B N 1
ATOM 10675 C CA . GLU B 1 569 ? -27.484 0.205 -11.594 1 98.31 569 GLU B CA 1
ATOM 10676 C C . GLU B 1 569 ? -27.344 -1.13 -12.32 1 98.31 569 GLU B C 1
ATOM 10678 O O . GLU B 1 569 ? -28.172 -2.023 -12.141 1 98.31 569 GLU B O 1
ATOM 10683 N N . THR B 1 570 ? -26.359 -1.237 -13.195 1 98.5 570 THR B N 1
ATOM 10684 C CA . THR B 1 570 ? -26.266 -2.451 -14 1 98.5 570 THR B CA 1
ATOM 10685 C C . THR B 1 570 ? -24.859 -3.031 -13.938 1 98.5 570 THR B C 1
ATOM 10687 O O . THR B 1 570 ? -23.891 -2.309 -13.695 1 98.5 570 THR B O 1
ATOM 10690 N N . GLU B 1 571 ? -24.766 -4.297 -14.211 1 98.19 571 GLU B N 1
ATOM 10691 C CA . GLU B 1 571 ? -23.5 -4.996 -14.203 1 98.19 571 GLU B CA 1
ATOM 10692 C C . GLU B 1 571 ? -22.547 -4.422 -15.242 1 98.19 571 GLU B C 1
ATOM 10694 O O . GLU B 1 571 ? -21.328 -4.324 -15.008 1 98.19 571 GLU B O 1
ATOM 10699 N N . THR B 1 572 ? -23.047 -4.043 -16.359 1 96.94 572 THR B N 1
ATOM 10700 C CA . THR B 1 572 ? -22.219 -3.547 -17.453 1 96.94 572 THR B CA 1
ATOM 10701 C C . THR B 1 572 ? -21.469 -2.289 -17.047 1 96.94 572 THR B C 1
ATOM 10703 O O . THR B 1 572 ? -20.328 -2.072 -17.469 1 96.94 572 THR B O 1
ATOM 10706 N N . ASN B 1 573 ? -22.109 -1.542 -16.234 1 97.12 573 ASN B N 1
ATOM 10707 C CA . ASN B 1 573 ? -21.5 -0.297 -15.781 1 97.12 573 ASN B CA 1
ATOM 10708 C C . ASN B 1 573 ? -20.75 -0.478 -14.461 1 97.12 573 ASN B C 1
ATOM 10710 O O . ASN B 1 573 ? -20.078 0.437 -13.992 1 97.12 573 ASN B O 1
ATOM 10714 N N . ALA B 1 574 ? -20.844 -1.631 -13.883 1 98.12 574 ALA B N 1
ATOM 10715 C CA . ALA B 1 574 ? -20.297 -1.861 -12.547 1 98.12 574 ALA B CA 1
ATOM 10716 C C . ALA B 1 574 ? -18.875 -2.387 -12.633 1 98.12 574 ALA B C 1
ATOM 10718 O O . ALA B 1 574 ? -18.531 -3.404 -12.016 1 98.12 574 ALA B O 1
ATOM 10719 N N . THR B 1 575 ? -18.078 -1.739 -13.461 1 97.19 575 THR B N 1
ATOM 10720 C CA . THR B 1 575 ? -16.656 -2.014 -13.547 1 97.19 575 THR B CA 1
ATOM 10721 C C . THR B 1 575 ? -15.836 -0.842 -13 1 97.19 575 THR B C 1
ATOM 10723 O O . THR B 1 575 ? -16.266 0.31 -13.086 1 97.19 575 THR B O 1
ATOM 10726 N N . PHE B 1 576 ? -14.75 -1.168 -12.398 1 97.12 576 PHE B N 1
ATOM 10727 C CA . PHE B 1 576 ? -13.875 -0.158 -11.82 1 97.12 576 PHE B CA 1
ATOM 10728 C C . PHE B 1 576 ? -12.438 -0.355 -12.297 1 97.12 576 PHE B C 1
ATOM 10730 O O . PHE B 1 576 ? -11.906 -1.467 -12.242 1 97.12 576 PHE B O 1
ATOM 10737 N N . ASP B 1 577 ? -11.852 0.698 -12.75 1 96.38 577 ASP B N 1
ATOM 10738 C CA . ASP B 1 577 ? -10.43 0.811 -13.047 1 96.38 577 ASP B CA 1
ATOM 10739 C C . ASP B 1 577 ? -9.805 1.992 -12.312 1 96.38 577 ASP B C 1
ATOM 10741 O O . ASP B 1 577 ? -10.25 3.131 -12.461 1 96.38 577 ASP B O 1
ATOM 10745 N N . TYR B 1 578 ? -8.797 1.679 -11.586 1 95 578 TYR B N 1
ATOM 10746 C CA . TYR B 1 578 ? -8.172 2.693 -10.742 1 95 578 TYR B CA 1
ATOM 10747 C C . TYR B 1 578 ? -7.582 3.816 -11.594 1 95 578 TYR B C 1
ATOM 10749 O O . TYR B 1 578 ? -6.863 3.562 -12.562 1 95 578 TYR B O 1
ATOM 10757 N N . GLU B 1 579 ? -7.914 5.047 -11.266 1 91.88 579 GLU B N 1
ATOM 10758 C CA . GLU B 1 579 ? -7.359 6.277 -11.82 1 91.88 579 GLU B CA 1
ATOM 10759 C C . GLU B 1 579 ? -7.125 7.316 -10.727 1 91.88 579 GLU B C 1
ATOM 10761 O O . GLU B 1 579 ? -8.078 7.855 -10.164 1 91.88 579 GLU B O 1
ATOM 10766 N N . SER B 1 580 ? -5.871 7.656 -10.547 1 88.56 580 SER B N 1
ATOM 10767 C CA . SER B 1 580 ? -5.551 8.586 -9.469 1 88.56 580 SER B CA 1
ATOM 10768 C C . SER B 1 580 ? -6.172 9.953 -9.711 1 88.56 580 SER B C 1
ATOM 10770 O O . SER B 1 580 ? -6.438 10.695 -8.766 1 88.56 580 SER B O 1
ATOM 10772 N N . SER B 1 581 ? -6.438 10.352 -10.922 1 91.62 581 SER B N 1
ATOM 10773 C CA . SER B 1 581 ? -6.977 11.664 -11.266 1 91.62 581 SER B CA 1
ATOM 10774 C C . SER B 1 581 ? -8.477 11.727 -10.992 1 91.62 581 SER B C 1
ATOM 10776 O O . SER B 1 581 ? -9.062 12.812 -10.984 1 91.62 581 SER B O 1
ATOM 10778 N N . SER B 1 582 ? -9.062 10.594 -10.789 1 93.56 582 SER B N 1
ATOM 10779 C CA . SER B 1 582 ? -10.484 10.508 -10.492 1 93.56 582 SER B CA 1
ATOM 10780 C C . SER B 1 582 ? -10.742 9.68 -9.234 1 93.56 582 SER B C 1
ATOM 10782 O O . SER B 1 582 ? -11.297 8.578 -9.32 1 93.56 582 SER B O 1
ATOM 10784 N N . PRO B 1 583 ? -10.398 10.242 -8.117 1 95.5 583 PRO B N 1
ATOM 10785 C CA . PRO B 1 583 ? -10.555 9.477 -6.875 1 95.5 583 PRO B CA 1
ATOM 10786 C C . PRO B 1 583 ? -12.016 9.141 -6.57 1 95.5 583 PRO B C 1
ATOM 10788 O O . PRO B 1 583 ? -12.891 9.984 -6.742 1 95.5 583 PRO B O 1
ATOM 10791 N N . LYS B 1 584 ? -12.234 7.867 -6.137 1 96.06 584 LYS B N 1
ATOM 10792 C CA . LYS B 1 584 ? -13.578 7.387 -5.82 1 96.06 584 LYS B CA 1
ATOM 10793 C C . LYS B 1 584 ? -13.555 6.398 -4.656 1 96.06 584 LYS B C 1
ATOM 10795 O O . LYS B 1 584 ? -12.594 5.648 -4.496 1 96.06 584 LYS B O 1
ATOM 10800 N N . TYR B 1 585 ? -14.633 6.492 -3.838 1 97.94 585 TYR B N 1
ATOM 10801 C CA . TYR B 1 585 ? -14.891 5.43 -2.873 1 97.94 585 TYR B CA 1
ATOM 10802 C C . TYR B 1 585 ? -15.875 4.41 -3.438 1 97.94 585 TYR B C 1
ATOM 10804 O O . TYR B 1 585 ? -16.859 4.773 -4.09 1 97.94 585 TYR B O 1
ATOM 10812 N N . LEU B 1 586 ? -15.555 3.131 -3.309 1 98.81 586 LEU B N 1
ATOM 10813 C CA . LEU B 1 586 ? -16.406 2.023 -3.738 1 98.81 586 LEU B CA 1
ATOM 10814 C C . LEU B 1 586 ? -17.234 1.486 -2.576 1 98.81 586 LEU B C 1
ATOM 10816 O O . LEU B 1 586 ? -16.688 0.845 -1.671 1 98.81 586 LEU B O 1
ATOM 10820 N N . LEU B 1 587 ? -18.562 1.668 -2.643 1 98.75 587 LEU B N 1
ATOM 10821 C CA . LEU B 1 587 ? -19.391 1.429 -1.467 1 98.75 587 LEU B CA 1
ATOM 10822 C C . LEU B 1 587 ? -20.5 0.417 -1.772 1 98.75 587 LEU B C 1
ATOM 10824 O O . LEU B 1 587 ? -21.172 0.515 -2.803 1 98.75 587 LEU B O 1
ATOM 10828 N N . PHE B 1 588 ? -20.656 -0.565 -0.948 1 98.88 588 PHE B N 1
ATOM 10829 C CA . PHE B 1 588 ? -21.766 -1.508 -0.935 1 98.88 588 PHE B CA 1
ATOM 10830 C C . PHE B 1 588 ? -22.672 -1.262 0.267 1 98.88 588 PHE B C 1
ATOM 10832 O O . PHE B 1 588 ? -22.188 -1.119 1.394 1 98.88 588 PHE B O 1
ATOM 10839 N N . TYR B 1 589 ? -24 -1.147 0.048 1 98.31 589 TYR B N 1
ATOM 10840 C CA . TYR B 1 589 ? -24.891 -0.827 1.16 1 98.31 589 TYR B CA 1
ATOM 10841 C C . TYR B 1 589 ? -26.281 -1.382 0.919 1 98.31 589 TYR B C 1
ATOM 10843 O O . TYR B 1 589 ? -26.562 -1.937 -0.146 1 98.31 589 TYR B O 1
ATOM 10851 N N . ASN B 1 590 ? -27.047 -1.407 1.974 1 97.69 590 ASN B N 1
ATOM 10852 C CA . ASN B 1 590 ? -28.469 -1.706 1.935 1 97.69 590 ASN B CA 1
ATOM 10853 C C . ASN B 1 590 ? -29.312 -0.437 2.035 1 97.69 590 ASN B C 1
ATOM 10855 O O . ASN B 1 590 ? -29.219 0.301 3.018 1 97.69 590 ASN B O 1
ATOM 10859 N N . LYS B 1 591 ? -30.141 -0.196 1.032 1 95.81 591 LYS B N 1
ATOM 10860 C CA . LYS B 1 591 ? -30.906 1.049 0.948 1 95.81 591 LYS B CA 1
ATOM 10861 C C . LYS B 1 591 ? -31.812 1.219 2.158 1 95.81 591 LYS B C 1
ATOM 10863 O O . LYS B 1 591 ? -32.188 2.34 2.512 1 95.81 591 LYS B O 1
ATOM 10868 N N . LEU B 1 592 ? -32.125 0.179 2.783 1 96.25 592 LEU B N 1
ATOM 10869 C CA . LEU B 1 592 ? -33.094 0.222 3.877 1 96.25 592 LEU B CA 1
ATOM 10870 C C . LEU B 1 592 ? -32.406 0.471 5.207 1 96.25 592 LEU B C 1
ATOM 10872 O O . LEU B 1 592 ? -33.062 0.665 6.234 1 96.25 592 LEU B O 1
ATOM 10876 N N . SER B 1 593 ? -31.141 0.437 5.215 1 97 593 SER B N 1
ATOM 10877 C CA . SER B 1 593 ? -30.375 0.65 6.445 1 97 593 SER B CA 1
ATOM 10878 C C . SER B 1 593 ? -29.562 1.938 6.379 1 97 593 SER B C 1
ATOM 10880 O O . SER B 1 593 ? -28.469 1.959 5.809 1 97 593 SER B O 1
ATOM 10882 N N . ASN B 1 594 ? -29.984 2.949 7.02 1 96.06 594 ASN B N 1
ATOM 10883 C CA . ASN B 1 594 ? -29.328 4.246 7.066 1 96.06 594 ASN B CA 1
ATOM 10884 C C . ASN B 1 594 ? -29.094 4.703 8.508 1 96.06 594 ASN B C 1
ATOM 10886 O O . ASN B 1 594 ? -29.766 4.246 9.43 1 96.06 594 ASN B O 1
ATOM 10890 N N . ASN B 1 595 ? -28.156 5.5 8.68 1 93.19 595 ASN B N 1
ATOM 10891 C CA . ASN B 1 595 ? -28 6.098 10.008 1 93.19 595 ASN B CA 1
ATOM 10892 C C . ASN B 1 595 ? -28.938 7.273 10.211 1 93.19 595 ASN B C 1
ATOM 10894 O O . ASN B 1 595 ? -29.766 7.57 9.344 1 93.19 595 ASN B O 1
ATOM 10898 N N . GLU B 1 596 ? -28.828 7.91 11.32 1 92.06 596 GLU B N 1
ATOM 10899 C CA . GLU B 1 596 ? -29.766 8.961 11.703 1 92.06 596 GLU B CA 1
ATOM 10900 C C . GLU B 1 596 ? -29.656 10.164 10.773 1 92.06 596 GLU B C 1
ATOM 10902 O O . GLU B 1 596 ? -30.594 10.969 10.688 1 92.06 596 GLU B O 1
ATOM 10907 N N . PHE B 1 597 ? -28.641 10.25 9.961 1 90.88 597 PHE B N 1
ATOM 10908 C CA . PHE B 1 597 ? -28.422 11.406 9.102 1 90.88 597 PHE B CA 1
ATOM 10909 C C . PHE B 1 597 ? -28.688 11.062 7.641 1 90.88 597 PHE B C 1
ATOM 10911 O O . PHE B 1 597 ? -28.406 11.852 6.746 1 90.88 597 PHE B O 1
ATOM 10918 N N . GLY B 1 598 ? -29.047 9.867 7.449 1 90.44 598 GLY B N 1
ATOM 10919 C CA . GLY B 1 598 ? -29.469 9.461 6.117 1 90.44 598 GLY B CA 1
ATOM 10920 C C . GLY B 1 598 ? -28.359 8.812 5.312 1 90.44 598 GLY B C 1
ATOM 10921 O O . GLY B 1 598 ? -28.562 8.406 4.172 1 90.44 598 GLY B O 1
ATOM 10922 N N . ASN B 1 599 ? -27.234 8.727 5.828 1 91.5 599 ASN B N 1
ATOM 10923 C CA . ASN B 1 599 ? -26.156 8.016 5.129 1 91.5 599 ASN B CA 1
ATOM 10924 C C . ASN B 1 599 ? -26.375 6.508 5.172 1 91.5 599 ASN B C 1
ATOM 10926 O O . ASN B 1 599 ? -26.703 5.949 6.219 1 91.5 599 ASN B O 1
ATOM 10930 N N . PRO B 1 600 ? -26.219 5.902 4.047 1 95.38 600 PRO B N 1
ATOM 10931 C CA . PRO B 1 600 ? -26.359 4.445 4.062 1 95.38 600 PRO B CA 1
ATOM 10932 C C . PRO B 1 600 ? -25.266 3.752 4.867 1 95.38 600 PRO B C 1
ATOM 10934 O O . PRO B 1 600 ? -24.109 4.164 4.816 1 95.38 600 PRO B O 1
ATOM 10937 N N . ARG B 1 601 ? -25.688 2.771 5.629 1 97.62 601 ARG B N 1
ATOM 10938 C CA . ARG B 1 601 ? -24.688 1.913 6.266 1 97.62 601 ARG B CA 1
ATOM 10939 C C . ARG B 1 601 ? -23.984 1.033 5.238 1 97.62 601 ARG B C 1
ATOM 10941 O O . ARG B 1 601 ? -24.609 0.166 4.625 1 97.62 601 ARG B O 1
ATOM 10948 N N . SER B 1 602 ? -22.641 1.237 5.086 1 98.38 602 SER B N 1
ATOM 10949 C CA . SER B 1 602 ? -21.953 0.647 3.939 1 98.38 602 SER B CA 1
ATOM 10950 C C . SER B 1 602 ? -20.625 0.038 4.348 1 98.38 602 SER B C 1
ATOM 10952 O O . SER B 1 602 ? -20.141 0.283 5.453 1 98.38 602 SER B O 1
ATOM 10954 N N . TYR B 1 603 ? -20.109 -0.794 3.555 1 98.69 603 TYR B N 1
ATOM 10955 C CA . TYR B 1 603 ? -18.703 -1.192 3.539 1 98.69 603 TYR B CA 1
ATOM 10956 C C . TYR B 1 603 ? -18 -0.666 2.293 1 98.69 603 TYR B C 1
ATOM 10958 O O . TYR B 1 603 ? -18.578 -0.655 1.204 1 98.69 603 TYR B O 1
ATOM 10966 N N . ARG B 1 604 ? -16.781 -0.234 2.504 1 98.56 604 ARG B N 1
ATOM 10967 C CA . ARG B 1 604 ? -15.945 0.327 1.456 1 98.56 604 ARG B CA 1
ATOM 10968 C C . ARG B 1 604 ? -14.875 -0.673 1.017 1 98.56 604 ARG B C 1
ATOM 10970 O O . ARG B 1 604 ? -14.25 -1.327 1.852 1 98.56 604 ARG B O 1
ATOM 10977 N N . VAL B 1 605 ? -14.758 -0.837 -0.314 1 98.69 605 VAL B N 1
ATOM 10978 C CA . VAL B 1 605 ? -13.648 -1.613 -0.86 1 98.69 605 VAL B CA 1
ATOM 10979 C C . VAL B 1 605 ? -12.508 -0.678 -1.247 1 98.69 605 VAL B C 1
ATOM 10981 O O . VAL B 1 605 ? -12.711 0.3 -1.97 1 98.69 605 VAL B O 1
ATOM 10984 N N . ILE B 1 606 ? -11.359 -0.945 -0.722 1 98 606 ILE B N 1
ATOM 10985 C CA . ILE B 1 606 ? -10.141 -0.224 -1.075 1 98 606 ILE B CA 1
ATOM 10986 C C . ILE B 1 606 ? -9.156 -1.176 -1.751 1 98 606 ILE B C 1
ATOM 10988 O O . ILE B 1 606 ? -8.688 -2.135 -1.134 1 98 606 ILE B O 1
ATOM 10992 N N . ILE B 1 607 ? -8.867 -0.947 -2.967 1 97.88 607 ILE B N 1
ATOM 10993 C CA . ILE B 1 607 ? -7.883 -1.748 -3.691 1 97.88 607 ILE B CA 1
ATOM 10994 C C . ILE B 1 607 ? -6.535 -1.032 -3.695 1 97.88 607 ILE B C 1
ATOM 10996 O O . ILE B 1 607 ? -6.387 0.023 -4.316 1 97.88 607 ILE B O 1
ATOM 11000 N N . ASN B 1 608 ? -5.535 -1.573 -3.092 1 96.25 608 ASN B N 1
ATOM 11001 C CA . ASN B 1 608 ? -4.266 -0.886 -2.889 1 96.25 608 ASN B CA 1
ATOM 11002 C C . ASN B 1 608 ? -3.299 -1.136 -4.043 1 96.25 608 ASN B C 1
ATOM 11004 O O . ASN B 1 608 ? -2.482 -0.273 -4.375 1 96.25 608 ASN B O 1
ATOM 11008 N N . ASP B 1 609 ? -3.375 -2.355 -4.582 1 96.69 609 ASP B N 1
ATOM 11009 C CA . ASP B 1 609 ? -2.385 -2.723 -5.59 1 96.69 609 ASP B CA 1
ATOM 11010 C C . ASP B 1 609 ? -3.057 -3.287 -6.84 1 96.69 609 ASP B C 1
ATOM 11012 O O . ASP B 1 609 ? -3.688 -4.344 -6.785 1 96.69 609 ASP B O 1
ATOM 11016 N N . VAL B 1 610 ? -2.887 -2.551 -7.891 1 95.81 610 VAL B N 1
ATOM 11017 C CA . VAL B 1 610 ? -3.521 -2.955 -9.141 1 95.81 610 VAL B CA 1
ATOM 11018 C C . VAL B 1 610 ? -2.471 -3.062 -10.242 1 95.81 610 VAL B C 1
ATOM 11020 O O . VAL B 1 610 ? -1.385 -2.49 -10.133 1 95.81 610 VAL B O 1
ATOM 11023 N N . SER B 1 611 ? -2.719 -3.836 -11.25 1 95.44 611 SER B N 1
ATOM 11024 C CA . SER B 1 611 ? -1.978 -3.891 -12.5 1 95.44 611 SER B CA 1
ATOM 11025 C C . SER B 1 611 ? -2.91 -4.133 -13.688 1 95.44 611 SER B C 1
ATOM 11027 O O . SER B 1 611 ? -3.887 -4.875 -13.57 1 95.44 611 SER B O 1
ATOM 11029 N N . ASN B 1 612 ? -2.662 -3.479 -14.719 1 94.44 612 ASN B N 1
ATOM 11030 C CA . ASN B 1 612 ? -3.42 -3.719 -15.938 1 94.44 612 ASN B CA 1
ATOM 11031 C C . ASN B 1 612 ? -2.867 -4.91 -16.719 1 94.44 612 ASN B C 1
ATOM 11033 O O . ASN B 1 612 ? -1.656 -5.141 -16.734 1 94.44 612 ASN B O 1
ATOM 11037 N N . LEU B 1 613 ? -3.785 -5.609 -17.266 1 94.69 613 LEU B N 1
ATOM 11038 C CA . LEU B 1 613 ? -3.4 -6.617 -18.25 1 94.69 613 LEU B CA 1
ATOM 11039 C C . LEU B 1 613 ? -2.852 -5.961 -19.516 1 94.69 613 LEU B C 1
ATOM 11041 O O . LEU B 1 613 ? -3.547 -5.184 -20.172 1 94.69 613 LEU B O 1
ATOM 11045 N N . LEU B 1 614 ? -1.614 -6.152 -19.844 1 94 614 LEU B N 1
ATOM 11046 C CA . LEU B 1 614 ? -0.997 -5.539 -21.016 1 94 614 LEU B CA 1
ATOM 11047 C C . LEU B 1 614 ? -1.154 -6.43 -22.25 1 94 614 LEU B C 1
ATOM 11049 O O . LEU B 1 614 ? -0.175 -6.719 -22.938 1 94 614 LEU B O 1
ATOM 11053 N N . LEU B 1 615 ? -2.277 -6.945 -22.469 1 93.5 615 LEU B N 1
ATOM 11054 C CA . LEU B 1 615 ? -2.727 -7.68 -23.641 1 93.5 615 LEU B CA 1
ATOM 11055 C C . LEU B 1 615 ? -4.066 -7.148 -24.141 1 93.5 615 LEU B C 1
ATOM 11057 O O . LEU B 1 615 ? -4.902 -6.719 -23.344 1 93.5 615 LEU B O 1
ATOM 11061 N N . PRO B 1 616 ? -4.207 -7.203 -25.438 1 93 616 PRO B N 1
ATOM 11062 C CA . PRO B 1 616 ? -5.535 -6.809 -25.922 1 93 616 PRO B CA 1
ATOM 11063 C C . PRO B 1 616 ? -6.637 -7.758 -25.469 1 93 616 PRO B C 1
ATOM 11065 O O . PRO B 1 616 ? -6.398 -8.961 -25.312 1 93 616 PRO B O 1
ATOM 11068 N N . ARG B 1 617 ? -7.812 -7.207 -25.391 1 92 617 ARG B N 1
ATOM 11069 C CA . ARG B 1 617 ? -8.969 -8.031 -25.047 1 92 617 ARG B CA 1
ATOM 11070 C C . ARG B 1 617 ? -9.172 -9.141 -26.078 1 92 617 ARG B C 1
ATOM 11072 O O . ARG B 1 617 ? -9 -8.922 -27.266 1 92 617 ARG B O 1
ATOM 11079 N N . ASP B 1 618 ? -9.453 -10.344 -25.609 1 89.12 618 ASP B N 1
ATOM 11080 C CA . ASP B 1 618 ? -9.828 -11.516 -26.391 1 89.12 618 ASP B CA 1
ATOM 11081 C C . ASP B 1 618 ? -8.648 -12.047 -27.203 1 89.12 618 ASP B C 1
ATOM 11083 O O . ASP B 1 618 ? -8.828 -12.836 -28.125 1 89.12 618 ASP B O 1
ATOM 11087 N N . TYR B 1 619 ? -7.496 -11.594 -26.875 1 89.88 619 TYR B N 1
ATOM 11088 C CA . TYR B 1 619 ? -6.312 -12.078 -27.578 1 89.88 619 TYR B CA 1
ATOM 11089 C C . TYR B 1 619 ? -5.598 -13.148 -26.766 1 89.88 619 TYR B C 1
ATOM 11091 O O . TYR B 1 619 ? -5.191 -12.906 -25.625 1 89.88 619 TYR B O 1
ATOM 11099 N N . GLY B 1 620 ? -5.449 -14.281 -27.422 1 86.69 620 GLY B N 1
ATOM 11100 C CA . GLY B 1 620 ? -4.66 -15.336 -26.812 1 86.69 620 GLY B CA 1
ATOM 11101 C C . GLY B 1 620 ? -5.133 -15.719 -25.422 1 86.69 620 GLY B C 1
ATOM 11102 O O . GLY B 1 620 ? -6.305 -16.047 -25.234 1 86.69 620 GLY B O 1
ATOM 11103 N N . PHE B 1 621 ? -4.215 -15.531 -24.531 1 89.38 621 PHE B N 1
ATOM 11104 C CA . PHE B 1 621 ? -4.457 -15.969 -23.156 1 89.38 621 PHE B CA 1
ATOM 11105 C C . PHE B 1 621 ? -5.352 -14.977 -22.422 1 89.38 621 PHE B C 1
ATOM 11107 O O . PHE B 1 621 ? -5.902 -15.289 -21.375 1 89.38 621 PHE B O 1
ATOM 11114 N N . ALA B 1 622 ? -5.582 -13.758 -22.906 1 92.56 622 ALA B N 1
ATOM 11115 C CA . ALA B 1 622 ? -6.473 -12.773 -22.312 1 92.56 622 ALA B CA 1
ATOM 11116 C C . ALA B 1 622 ? -7.891 -13.328 -22.172 1 92.56 622 ALA B C 1
ATOM 11118 O O . ALA B 1 622 ? -8.609 -12.977 -21.234 1 92.56 622 ALA B O 1
ATOM 11119 N N . ARG B 1 623 ? -8.242 -14.242 -23.031 1 91.75 623 ARG B N 1
ATOM 11120 C CA . ARG B 1 623 ? -9.562 -14.852 -23 1 91.75 623 ARG B CA 1
ATOM 11121 C C . ARG B 1 623 ? -9.75 -15.68 -21.719 1 91.75 623 ARG B C 1
ATOM 11123 O O . ARG B 1 623 ? -10.852 -15.719 -21.156 1 91.75 623 ARG B O 1
ATOM 11130 N N . THR B 1 624 ? -8.695 -16.312 -21.359 1 94.56 624 THR B N 1
ATOM 11131 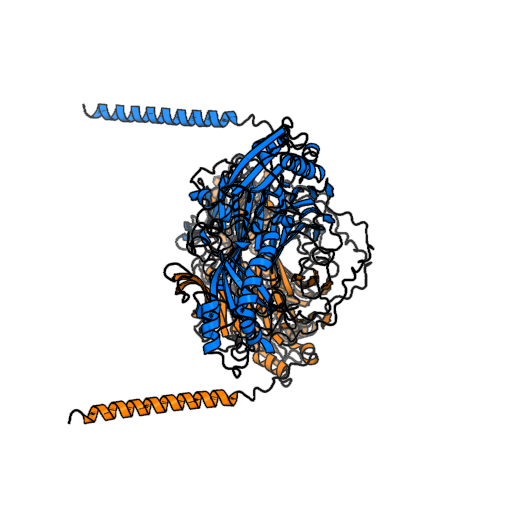C CA . THR B 1 624 ? -8.734 -17.172 -20.188 1 94.56 624 THR B CA 1
ATOM 11132 C C . THR B 1 624 ? -8.797 -16.344 -18.906 1 94.56 624 THR B C 1
ATOM 11134 O O . THR B 1 624 ? -9.344 -16.781 -17.891 1 94.56 624 THR B O 1
ATOM 11137 N N . VAL B 1 625 ? -8.227 -15.125 -18.953 1 96.94 625 VAL B N 1
ATOM 11138 C CA . VAL B 1 625 ? -8.148 -14.289 -17.766 1 96.94 625 VAL B CA 1
ATOM 11139 C C . VAL B 1 625 ? -9 -13.039 -17.953 1 96.94 625 VAL B C 1
ATOM 11141 O O . VAL B 1 625 ? -8.586 -11.938 -17.594 1 96.94 625 VAL B O 1
ATOM 11144 N N . SER B 1 626 ? -10.172 -13.195 -18.5 1 96.75 626 SER B N 1
ATOM 11145 C CA . SER B 1 626 ? -11.031 -12.055 -18.781 1 96.75 626 SER B CA 1
ATOM 11146 C C . SER B 1 626 ? -11.398 -11.297 -17.516 1 96.75 626 SER B C 1
ATOM 11148 O O . SER B 1 626 ? -11.797 -10.133 -17.562 1 96.75 626 SER B O 1
ATOM 11150 N N . TRP B 1 627 ? -11.289 -11.938 -16.359 1 97.75 627 TRP B N 1
ATOM 11151 C CA . TRP B 1 627 ? -11.516 -11.281 -15.078 1 97.75 627 TRP B CA 1
ATOM 11152 C C . TRP B 1 627 ? -10.484 -10.195 -14.828 1 97.75 627 TRP B C 1
ATOM 11154 O O . TRP B 1 627 ? -10.656 -9.359 -13.938 1 97.75 627 TRP B O 1
ATOM 11164 N N . ALA B 1 628 ? -9.414 -10.109 -15.594 1 97.5 628 ALA B N 1
ATOM 11165 C CA . ALA B 1 628 ? -8.336 -9.148 -15.398 1 97.5 628 ALA B CA 1
ATOM 11166 C C . ALA B 1 628 ? -8.562 -7.887 -16.234 1 97.5 628 ALA B C 1
ATOM 11168 O O . ALA B 1 628 ? -7.746 -6.965 -16.219 1 97.5 628 ALA B O 1
ATOM 11169 N N . TYR B 1 629 ? -9.68 -7.828 -16.969 1 96.88 629 TYR B N 1
ATOM 11170 C CA . TYR B 1 629 ? -9.945 -6.668 -17.812 1 96.88 629 TYR B CA 1
ATOM 11171 C C . TYR B 1 629 ? -10.188 -5.422 -16.969 1 96.88 629 TYR B C 1
ATOM 11173 O O . TYR B 1 629 ? -10.008 -4.297 -17.438 1 96.88 629 TYR B O 1
ATOM 11181 N N . HIS B 1 630 ? -10.656 -5.613 -15.758 1 97.38 630 HIS B N 1
ATOM 11182 C CA . HIS B 1 630 ? -10.922 -4.523 -14.82 1 97.38 630 HIS B CA 1
ATOM 11183 C C . HIS B 1 630 ? -10.344 -4.828 -13.445 1 97.38 630 HIS B C 1
ATOM 11185 O O . HIS B 1 630 ? -10.086 -5.988 -13.117 1 97.38 630 HIS B O 1
ATOM 11191 N N . HIS B 1 631 ? -10.141 -3.785 -12.727 1 98.31 631 HIS B N 1
ATOM 11192 C CA . HIS B 1 631 ? -9.609 -3.979 -11.383 1 98.31 631 HIS B CA 1
ATOM 11193 C C . HIS B 1 631 ? -10.703 -4.457 -10.422 1 98.31 631 HIS B C 1
ATOM 11195 O O . HIS B 1 631 ? -10.406 -5.062 -9.391 1 98.31 631 HIS B O 1
ATOM 11201 N N . MET B 1 632 ? -11.922 -4.203 -10.719 1 98.62 632 MET B N 1
ATOM 11202 C CA . MET B 1 632 ? -13.062 -4.762 -9.992 1 98.62 632 MET B CA 1
ATOM 11203 C C . MET B 1 632 ? -14.305 -4.797 -10.875 1 98.62 632 MET B C 1
ATOM 11205 O O . MET B 1 632 ? -14.508 -3.912 -11.711 1 98.62 632 MET B O 1
ATOM 11209 N N . SER B 1 633 ? -15.094 -5.773 -10.758 1 98.62 633 SER B N 1
ATOM 11210 C CA . SER B 1 633 ? -16.422 -5.914 -11.336 1 98.62 633 SER B CA 1
ATOM 11211 C C . SER B 1 633 ? -17.453 -6.328 -10.281 1 98.62 633 SER B C 1
ATOM 11213 O O . SER B 1 633 ? -17.109 -7.031 -9.328 1 98.62 633 SER B O 1
ATOM 11215 N N . VAL B 1 634 ? -18.609 -5.828 -10.438 1 98.81 634 VAL B N 1
ATOM 11216 C CA . VAL B 1 634 ? -19.688 -6.188 -9.508 1 98.81 634 VAL B CA 1
ATOM 11217 C C . VAL B 1 634 ? -20.828 -6.855 -10.258 1 98.81 634 VAL B C 1
ATOM 11219 O O . VAL B 1 634 ? -21.281 -6.348 -11.289 1 98.81 634 VAL B O 1
ATOM 11222 N N . THR B 1 635 ? -21.281 -7.973 -9.766 1 98.69 635 THR B N 1
ATOM 11223 C CA . THR B 1 635 ? -22.406 -8.672 -10.383 1 98.69 635 THR B CA 1
ATOM 11224 C C . THR B 1 635 ? -23.438 -9.062 -9.336 1 98.69 635 THR B C 1
ATOM 11226 O O . THR B 1 635 ? -23.156 -9.039 -8.133 1 98.69 635 THR B O 1
ATOM 11229 N N . SER B 1 636 ? -24.641 -9.359 -9.852 1 98.38 636 SER B N 1
ATOM 11230 C CA . SER B 1 636 ? -25.625 -10.047 -9.023 1 98.38 636 SER B CA 1
ATOM 11231 C C . SER B 1 636 ? -25.266 -11.516 -8.828 1 98.38 636 SER B C 1
ATOM 11233 O O . SER B 1 636 ? -24.875 -12.195 -9.781 1 98.38 636 SER B O 1
ATOM 11235 N N . ARG B 1 637 ? -25.375 -11.953 -7.641 1 98.06 637 ARG B N 1
ATOM 11236 C CA . ARG B 1 637 ? -24.938 -13.305 -7.301 1 98.06 637 ARG B CA 1
ATOM 11237 C C . ARG B 1 637 ? -25.828 -14.344 -7.969 1 98.06 637 ARG B C 1
ATOM 11239 O O . ARG B 1 637 ? -27.047 -14.227 -7.949 1 98.06 637 ARG B O 1
ATOM 11246 N N . LYS B 1 638 ? -25.25 -15.305 -8.492 1 96.69 638 LYS B N 1
ATOM 11247 C CA . LYS B 1 638 ? -25.938 -16.469 -9.062 1 96.69 638 LYS B CA 1
ATOM 11248 C C . LYS B 1 638 ? -25.266 -17.766 -8.625 1 96.69 638 LYS B C 1
ATOM 11250 O O . LYS B 1 638 ? -24.047 -17.828 -8.5 1 96.69 638 LYS B O 1
ATOM 11255 N N . GLU B 1 639 ? -26.078 -18.781 -8.461 1 95.25 639 GLU B N 1
ATOM 11256 C CA . GLU B 1 639 ? -25.531 -20.078 -8.117 1 95.25 639 GLU B CA 1
ATOM 11257 C C . GLU B 1 639 ? -24.672 -20.641 -9.25 1 95.25 639 GLU B C 1
ATOM 11259 O O . GLU B 1 639 ? -23.734 -21.406 -9.016 1 95.25 639 GLU B O 1
ATOM 11264 N N . THR B 1 640 ? -24.922 -20.188 -10.438 1 94.25 640 THR B N 1
ATOM 11265 C CA . THR B 1 640 ? -24.203 -20.688 -11.609 1 94.25 640 THR B CA 1
ATOM 11266 C C . THR B 1 640 ? -22.875 -19.969 -11.781 1 94.25 640 THR B C 1
ATOM 11268 O O . THR B 1 640 ? -22.047 -20.359 -12.609 1 94.25 640 THR B O 1
ATOM 11271 N N . GLU B 1 641 ? -22.688 -18.906 -11.047 1 96.69 641 GLU B N 1
ATOM 11272 C CA . GLU B 1 641 ? -21.438 -18.141 -11.094 1 96.69 641 GLU B CA 1
ATOM 11273 C C . GLU B 1 641 ? -20.609 -18.344 -9.836 1 96.69 641 GLU B C 1
ATOM 11275 O O . GLU B 1 641 ? -20.203 -17.391 -9.18 1 96.69 641 GLU B O 1
ATOM 11280 N N . GLU B 1 642 ? -20.281 -19.578 -9.625 1 94.75 642 GLU B N 1
ATOM 11281 C CA . GLU B 1 642 ? -19.609 -19.969 -8.391 1 94.75 642 GLU B CA 1
ATOM 11282 C C . GLU B 1 642 ? -18.156 -19.5 -8.383 1 94.75 642 GLU B C 1
ATOM 11284 O O . GLU B 1 642 ? -17.641 -19.094 -7.336 1 94.75 642 GLU B O 1
ATOM 11289 N N . ARG B 1 643 ? -17.516 -19.641 -9.508 1 96 643 ARG B N 1
ATOM 11290 C CA . ARG B 1 643 ? -16.094 -19.297 -9.656 1 96 643 ARG B CA 1
ATOM 11291 C C . ARG B 1 643 ? -15.875 -18.422 -10.891 1 96 643 ARG B C 1
ATOM 11293 O O . ARG B 1 643 ? -16.562 -18.578 -11.898 1 96 643 ARG B O 1
ATOM 11300 N N . SER B 1 644 ? -14.867 -17.578 -10.75 1 96.75 644 SER B N 1
ATOM 11301 C CA . SER B 1 644 ? -14.57 -16.688 -11.867 1 96.75 644 SER B CA 1
ATOM 11302 C C . SER B 1 644 ? -13.555 -17.312 -12.82 1 96.75 644 SER B C 1
ATOM 11304 O O . SER B 1 644 ? -13.234 -16.734 -13.859 1 96.75 644 SER B O 1
ATOM 11306 N N . SER B 1 645 ? -13.016 -18.406 -12.438 1 95.94 645 SER B N 1
ATOM 11307 C CA . SER B 1 645 ? -12.062 -19.203 -13.211 1 95.94 645 SER B CA 1
ATOM 11308 C C . SER B 1 645 ? -12.297 -20.688 -13.031 1 95.94 645 SER B C 1
ATOM 11310 O O . SER B 1 645 ? -13.32 -21.109 -12.477 1 95.94 645 SER B O 1
ATOM 11312 N N . SER B 1 646 ? -11.508 -21.531 -13.711 1 95.06 646 SER B N 1
ATOM 11313 C CA . SER B 1 646 ? -11.664 -22.984 -13.57 1 95.06 646 SER B CA 1
ATOM 11314 C C . SER B 1 646 ? -10.312 -23.688 -13.547 1 95.06 646 SER B C 1
ATOM 11316 O O . SER B 1 646 ? -9.305 -23.125 -13.961 1 95.06 646 SER B O 1
ATOM 11318 N N . ILE B 1 647 ? -10.305 -24.906 -13.055 1 95.75 647 ILE B N 1
ATOM 11319 C CA . ILE B 1 647 ? -9.086 -25.688 -12.969 1 95.75 647 ILE B CA 1
ATOM 11320 C C . ILE B 1 647 ? -8.648 -26.141 -14.359 1 95.75 647 ILE B C 1
ATOM 11322 O O . ILE B 1 647 ? -7.566 -26.703 -14.531 1 95.75 647 ILE B O 1
ATOM 11326 N N . TYR B 1 648 ? -9.422 -25.812 -15.422 1 96 648 TYR B N 1
ATOM 11327 C CA . TYR B 1 648 ? -9.164 -26.25 -16.797 1 96 648 TYR B CA 1
ATOM 11328 C C . TYR B 1 648 ? -8.57 -25.125 -17.625 1 96 648 TYR B C 1
ATOM 11330 O O . TYR B 1 648 ? -8.477 -25.219 -18.844 1 96 648 TYR B O 1
ATOM 11338 N N . GLY B 1 649 ? -8.156 -24.078 -17.016 1 93.44 649 GLY B N 1
ATOM 11339 C CA . GLY B 1 649 ? -7.863 -22.812 -17.672 1 93.44 649 GLY B CA 1
ATOM 11340 C C . GLY B 1 649 ? -6.617 -22.859 -18.531 1 93.44 649 GLY B C 1
ATOM 11341 O O . GLY B 1 649 ? -6.461 -22.062 -19.453 1 93.44 649 GLY B O 1
ATOM 11342 N N . LEU B 1 650 ? -5.738 -23.766 -18.359 1 92.69 650 LEU B N 1
ATOM 11343 C CA . LEU B 1 650 ? -4.453 -23.766 -19.047 1 92.69 650 LEU B CA 1
ATOM 11344 C C . LEU B 1 650 ? -4.633 -23.969 -20.547 1 92.69 650 LEU B C 1
ATOM 11346 O O . LEU B 1 650 ? -3.863 -23.438 -21.344 1 92.69 650 LEU B O 1
ATOM 11350 N N . TRP B 1 651 ? -5.594 -24.781 -20.984 1 92.69 651 TRP B N 1
ATOM 11351 C CA . TRP B 1 651 ? -5.812 -25.062 -22.406 1 92.69 651 TRP B CA 1
ATOM 11352 C C . TRP B 1 651 ? -7.25 -24.766 -22.812 1 92.69 651 TRP B C 1
ATOM 11354 O O . TRP B 1 651 ? -7.785 -25.391 -23.734 1 92.69 651 TRP B O 1
ATOM 11364 N N . ASP B 1 652 ? -7.934 -23.844 -22.188 1 89 652 ASP B N 1
ATOM 11365 C CA . ASP B 1 652 ? -9.352 -23.656 -22.469 1 89 652 ASP B CA 1
ATOM 11366 C C . ASP B 1 652 ? -9.578 -22.375 -23.297 1 89 652 ASP B C 1
ATOM 11368 O O . ASP B 1 652 ? -10.719 -21.953 -23.469 1 89 652 ASP B O 1
ATOM 11372 N N . ASN B 1 653 ? -8.586 -21.688 -23.75 1 86.62 653 ASN B N 1
ATOM 11373 C CA . ASN B 1 653 ? -8.727 -20.359 -24.328 1 86.62 653 ASN B CA 1
ATOM 11374 C C . ASN B 1 653 ? -9.578 -20.391 -25.594 1 86.62 653 ASN B C 1
ATOM 11376 O O . ASN B 1 653 ? -10.117 -19.359 -26 1 86.62 653 ASN B O 1
ATOM 11380 N N . GLY B 1 654 ? -9.68 -21.5 -26.297 1 87.38 654 GLY B N 1
ATOM 11381 C CA . GLY B 1 654 ? -10.555 -21.609 -27.453 1 87.38 654 GLY B CA 1
ATOM 11382 C C . GLY B 1 654 ? -12.008 -21.828 -27.078 1 87.38 654 GLY B C 1
ATOM 11383 O O . GLY B 1 654 ? -12.914 -21.422 -27.812 1 87.38 654 GLY B O 1
ATOM 11384 N N . ASP B 1 655 ? -12.211 -22.5 -26.062 1 91.25 655 ASP B N 1
ATOM 11385 C CA . ASP B 1 655 ? -13.523 -22.812 -25.516 1 91.25 655 ASP B CA 1
ATOM 11386 C C . ASP B 1 655 ? -13.484 -22.844 -23.984 1 91.25 655 ASP B C 1
ATOM 11388 O O . ASP B 1 655 ? -13.414 -23.922 -23.375 1 91.25 655 ASP B O 1
ATOM 11392 N N . GLN B 1 656 ? -13.734 -21.734 -23.422 1 93.12 656 GLN B N 1
ATOM 11393 C CA . GLN B 1 656 ? -13.523 -21.578 -21.984 1 93.12 656 GLN B CA 1
ATOM 11394 C C . GLN B 1 656 ? -14.609 -22.312 -21.203 1 93.12 656 GLN B C 1
ATOM 11396 O O . GLN B 1 656 ? -15.797 -22.156 -21.469 1 93.12 656 GLN B O 1
ATOM 11401 N N . VAL B 1 657 ? -14.195 -23.078 -20.219 1 94.5 657 VAL B N 1
ATOM 11402 C CA . VAL B 1 657 ? -15.141 -23.719 -19.312 1 94.5 657 VAL B CA 1
ATOM 11403 C C . VAL B 1 657 ? -15.859 -22.656 -18.469 1 94.5 657 VAL B C 1
ATOM 11405 O O . VAL B 1 657 ? -17.062 -22.75 -18.25 1 94.5 657 VAL B O 1
ATOM 11408 N N . VAL B 1 658 ? -15.125 -21.719 -17.969 1 95.38 658 VAL B N 1
ATOM 11409 C CA . VAL B 1 658 ? -15.672 -20.547 -17.312 1 95.38 658 VAL B CA 1
ATOM 11410 C C . VAL B 1 658 ? -15.164 -19.281 -18 1 95.38 658 VAL B C 1
ATOM 11412 O O . VAL B 1 658 ? -13.961 -19.062 -18.094 1 95.38 658 VAL B O 1
ATOM 11415 N N . ASN B 1 659 ? -16.047 -18.531 -18.531 1 94.88 659 ASN B N 1
ATOM 11416 C CA . ASN B 1 659 ? -15.766 -17.234 -19.109 1 94.88 659 ASN B CA 1
ATOM 11417 C C . ASN B 1 659 ? -16.328 -16.094 -18.266 1 94.88 659 ASN B C 1
ATOM 11419 O O . ASN B 1 659 ? -17.531 -15.797 -18.344 1 94.88 659 ASN B O 1
ATOM 11423 N N . PHE B 1 660 ? -15.477 -15.453 -17.578 1 97.06 660 PHE B N 1
ATOM 11424 C CA . PHE B 1 660 ? -15.914 -14.43 -16.625 1 97.06 660 PHE B CA 1
ATOM 11425 C C . PHE B 1 660 ? -16.578 -13.266 -17.344 1 97.06 660 PHE B C 1
ATOM 11427 O O . PHE B 1 660 ? -17.469 -12.625 -16.797 1 97.06 660 PHE B O 1
ATOM 11434 N N . ALA B 1 661 ? -16.156 -12.953 -18.547 1 94.5 661 ALA B N 1
ATOM 11435 C CA . ALA B 1 661 ? -16.719 -11.844 -19.297 1 94.5 661 ALA B CA 1
ATOM 11436 C C . ALA B 1 661 ? -18.234 -12 -19.438 1 94.5 661 ALA B C 1
ATOM 11438 O O . ALA B 1 661 ? -18.953 -11.008 -19.594 1 94.5 661 ALA B O 1
ATOM 11439 N N . ASN B 1 662 ? -18.688 -13.203 -19.328 1 94.94 662 ASN B N 1
ATOM 11440 C CA . ASN B 1 662 ? -20.109 -13.477 -19.484 1 94.94 662 ASN B CA 1
ATOM 11441 C C . ASN B 1 662 ? -20.891 -13.18 -18.203 1 94.94 662 ASN B C 1
ATOM 11443 O O . ASN B 1 662 ? -22.125 -13.156 -18.219 1 94.94 662 ASN B O 1
ATOM 11447 N N . PHE B 1 663 ? -20.219 -13.008 -17.094 1 97.19 663 PHE B N 1
ATOM 11448 C CA . PHE B 1 663 ? -20.906 -12.75 -15.836 1 97.19 663 PHE B CA 1
ATOM 11449 C C . PHE B 1 663 ? -21.609 -11.398 -15.867 1 97.19 663 PHE B C 1
ATOM 11451 O O . PHE B 1 663 ? -22.625 -11.211 -15.203 1 97.19 663 PHE B O 1
ATOM 11458 N N . SER B 1 664 ? -21.031 -10.43 -16.562 1 95.31 664 SER B N 1
ATOM 11459 C CA . SER B 1 664 ? -21.641 -9.117 -16.719 1 95.31 664 SER B CA 1
ATOM 11460 C C . SER B 1 664 ? -22.594 -9.094 -17.906 1 95.31 664 SER B C 1
ATOM 11462 O O . SER B 1 664 ? -22.219 -8.656 -19 1 95.31 664 SER B O 1
ATOM 11464 N N . ASP B 1 665 ? -23.797 -9.406 -17.703 1 93.62 665 ASP B N 1
ATOM 11465 C CA . ASP B 1 665 ? -24.75 -9.523 -18.797 1 93.62 665 ASP B CA 1
ATOM 11466 C C . ASP B 1 665 ? -25.812 -8.43 -18.734 1 93.62 665 ASP B C 1
ATOM 11468 O O . ASP B 1 665 ? -26.906 -8.586 -19.281 1 93.62 665 ASP B O 1
ATOM 11472 N N . GLY B 1 666 ? -25.562 -7.434 -17.984 1 94.62 666 GLY B N 1
ATOM 11473 C CA . GLY B 1 666 ? -26.406 -6.254 -18.016 1 94.62 666 GLY B CA 1
ATOM 11474 C C . GLY B 1 666 ? -27.516 -6.27 -16.984 1 94.62 666 GLY B C 1
ATOM 11475 O O . GLY B 1 666 ? -28.281 -5.316 -16.859 1 94.62 666 GLY B O 1
ATOM 11476 N N . GLU B 1 667 ? -27.562 -7.23 -16.109 1 96.62 667 GLU B N 1
ATOM 11477 C CA . GLU B 1 667 ? -28.594 -7.32 -15.078 1 96.62 667 GLU B CA 1
ATOM 11478 C C . GLU B 1 667 ? -28.5 -6.148 -14.102 1 96.62 667 GLU B C 1
ATOM 11480 O O . GLU B 1 667 ? -27.438 -5.547 -13.953 1 96.62 667 GLU B O 1
ATOM 11485 N N . SER B 1 668 ? -29.672 -5.914 -13.5 1 97.81 668 SER B N 1
ATOM 11486 C CA . SER B 1 668 ? -29.688 -4.902 -12.445 1 97.81 668 SER B CA 1
ATOM 11487 C C . SER B 1 668 ? -28.922 -5.387 -11.211 1 97.81 668 SER B C 1
ATOM 11489 O O . SER B 1 668 ? -29.016 -6.559 -10.844 1 97.81 668 SER B O 1
ATOM 11491 N N . ILE B 1 669 ? -28.25 -4.504 -10.594 1 98.38 669 ILE B N 1
ATOM 11492 C CA . ILE B 1 669 ? -27.562 -4.832 -9.352 1 98.38 669 ILE B CA 1
ATOM 11493 C C . ILE B 1 669 ? -28.109 -3.971 -8.219 1 98.38 669 ILE B C 1
ATOM 11495 O O . ILE B 1 669 ? -27.438 -3.752 -7.211 1 98.38 669 ILE B O 1
ATOM 11499 N N . CYS B 1 670 ? -29.297 -3.363 -8.391 1 98.44 670 CYS B N 1
ATOM 11500 C CA . CYS B 1 670 ? -29.984 -2.602 -7.348 1 98.44 670 CYS B CA 1
ATOM 11501 C C . CYS B 1 670 ? -30.766 -3.523 -6.422 1 98.44 670 CYS B C 1
ATOM 11503 O O . CYS B 1 670 ? -31.672 -4.234 -6.867 1 98.44 670 CYS B O 1
ATOM 11505 N N . ASP B 1 671 ? -30.453 -3.449 -5.148 1 98.25 671 ASP B N 1
ATOM 11506 C CA . ASP B 1 671 ? -31.125 -4.242 -4.129 1 98.25 671 ASP B CA 1
ATOM 11507 C C . ASP B 1 671 ? -31.016 -5.734 -4.434 1 98.25 671 ASP B C 1
ATOM 11509 O O . ASP B 1 671 ? -32.031 -6.445 -4.445 1 98.25 671 ASP B O 1
ATOM 11513 N N . LYS B 1 672 ? -29.875 -6.121 -4.711 1 98.38 672 LYS B N 1
ATOM 11514 C CA . LYS B 1 672 ? -29.578 -7.508 -5.07 1 98.38 672 LYS B CA 1
ATOM 11515 C C . LYS B 1 672 ? -28.453 -8.07 -4.207 1 98.38 672 LYS B C 1
ATOM 11517 O O . LYS B 1 672 ? -27.781 -7.328 -3.492 1 98.38 672 LYS B O 1
ATOM 11522 N N . ASP B 1 673 ? -28.359 -9.398 -4.199 1 98.31 673 ASP B N 1
ATOM 11523 C CA . ASP B 1 673 ? -27.188 -10.07 -3.654 1 98.31 673 ASP B CA 1
ATOM 11524 C C . ASP B 1 673 ? -25.969 -9.852 -4.543 1 98.31 673 ASP B C 1
ATOM 11526 O O . ASP B 1 673 ? -25.922 -10.336 -5.676 1 98.31 673 ASP B O 1
ATOM 11530 N N . LEU B 1 674 ? -24.969 -9.094 -4.039 1 98.75 674 LEU B N 1
ATOM 11531 C CA . LEU B 1 674 ? -23.906 -8.617 -4.918 1 98.75 674 LEU B CA 1
ATOM 11532 C C . LEU B 1 674 ? -22.594 -9.32 -4.605 1 98.75 674 LEU B C 1
ATOM 11534 O O . LEU B 1 674 ? -22.312 -9.625 -3.447 1 98.75 674 LEU B O 1
ATOM 11538 N N . VAL B 1 675 ? -21.828 -9.539 -5.621 1 98.81 675 VAL B N 1
ATOM 11539 C CA . VAL B 1 675 ? -20.469 -10.062 -5.523 1 98.81 675 VAL B CA 1
ATOM 11540 C C . VAL B 1 675 ? -19.469 -9.055 -6.109 1 98.81 675 VAL B C 1
ATOM 11542 O O . VAL B 1 675 ? -19.641 -8.602 -7.242 1 98.81 675 VAL B O 1
ATOM 11545 N N . ALA B 1 676 ? -18.516 -8.656 -5.348 1 98.88 676 ALA B N 1
ATOM 11546 C CA . ALA B 1 676 ? -17.375 -7.898 -5.863 1 98.88 676 ALA B CA 1
ATOM 11547 C C . ALA B 1 676 ? -16.25 -8.828 -6.316 1 98.88 676 ALA B C 1
ATOM 11549 O O . ALA B 1 676 ? -15.766 -9.656 -5.539 1 98.88 676 ALA B O 1
ATOM 11550 N N . TRP B 1 677 ? -15.891 -8.727 -7.559 1 98.81 677 TRP B N 1
ATOM 11551 C CA . TRP B 1 677 ? -14.758 -9.453 -8.125 1 98.81 677 TRP B CA 1
ATOM 11552 C C . TRP B 1 677 ? -13.539 -8.547 -8.242 1 98.81 677 TRP B C 1
ATOM 11554 O O . TRP B 1 677 ? -13.516 -7.621 -9.062 1 98.81 677 TRP B O 1
ATOM 11564 N N . ILE B 1 678 ? -12.5 -8.82 -7.504 1 98.88 678 ILE B N 1
ATOM 11565 C CA . ILE B 1 678 ? -11.383 -7.895 -7.355 1 98.88 678 ILE B CA 1
ATOM 11566 C C . ILE B 1 678 ? -10.125 -8.492 -8 1 98.88 678 ILE B C 1
ATOM 11568 O O . ILE B 1 678 ? -9.773 -9.641 -7.73 1 98.88 678 ILE B O 1
ATOM 11572 N N . THR B 1 679 ? -9.453 -7.727 -8.805 1 98.69 679 THR B N 1
ATOM 11573 C CA . THR B 1 679 ? -8.203 -8.133 -9.438 1 98.69 679 THR B CA 1
ATOM 11574 C C . THR B 1 679 ? -7.031 -7.34 -8.867 1 98.69 679 THR B C 1
ATOM 11576 O O . THR B 1 679 ? -6.996 -6.113 -8.961 1 98.69 679 THR B O 1
ATOM 11579 N N . LEU B 1 680 ? -6.117 -8.008 -8.273 1 98.62 680 LEU B N 1
ATOM 11580 C CA . LEU B 1 680 ? -4.852 -7.449 -7.816 1 98.62 680 LEU B CA 1
ATOM 11581 C C . LEU B 1 680 ? -3.715 -7.84 -8.758 1 98.62 680 LEU B C 1
ATOM 11583 O O . LEU B 1 680 ? -3.842 -8.789 -9.531 1 98.62 680 LEU B O 1
ATOM 11587 N N . GLY B 1 681 ? -2.607 -7.074 -8.656 1 98.19 681 GLY B N 1
ATOM 11588 C CA . GLY B 1 681 ? -1.491 -7.504 -9.484 1 98.19 681 GLY B CA 1
ATOM 11589 C C . GLY B 1 681 ? -0.298 -6.57 -9.414 1 98.19 681 GLY B C 1
ATOM 11590 O O . GLY B 1 681 ? -0.354 -5.535 -8.75 1 98.19 681 GLY B O 1
ATOM 11591 N N . PHE B 1 682 ? 0.771 -6.957 -10.039 1 97.56 682 PHE B N 1
ATOM 11592 C CA . PHE B 1 682 ? 1.969 -6.152 -10.258 1 97.56 682 PHE B CA 1
ATOM 11593 C C . PHE B 1 682 ? 2.76 -6.676 -11.453 1 97.56 682 PHE B C 1
ATOM 11595 O O . PHE B 1 682 ? 2.592 -7.828 -11.859 1 97.56 682 PHE B O 1
ATOM 11602 N N . HIS B 1 683 ? 3.51 -5.828 -12.047 1 97.56 683 HIS B N 1
ATOM 11603 C CA . HIS B 1 683 ? 4.492 -6.211 -13.055 1 97.56 683 HIS B CA 1
ATOM 11604 C C . HIS B 1 683 ? 5.867 -6.418 -12.43 1 97.56 683 HIS B C 1
ATOM 11606 O O . HIS B 1 683 ? 6.262 -5.676 -11.523 1 97.56 683 HIS B O 1
ATOM 11612 N N . HIS B 1 684 ? 6.527 -7.387 -12.875 1 97.56 684 HIS B N 1
ATOM 11613 C CA . HIS B 1 684 ? 7.844 -7.703 -12.32 1 97.56 684 HIS B CA 1
ATOM 11614 C C . HIS B 1 684 ? 8.93 -7.598 -13.383 1 97.56 684 HIS B C 1
ATOM 11616 O O . HIS B 1 684 ? 8.938 -8.375 -14.344 1 97.56 684 HIS B O 1
ATOM 11622 N N . ILE B 1 685 ? 9.742 -6.645 -13.289 1 97.88 685 ILE B N 1
ATOM 11623 C CA . ILE B 1 685 ? 11.023 -6.613 -13.992 1 97.88 685 ILE B CA 1
ATOM 11624 C C . ILE B 1 685 ? 12.109 -7.219 -13.109 1 97.88 685 ILE B C 1
ATOM 11626 O O . ILE B 1 685 ? 12.531 -6.613 -12.125 1 97.88 685 ILE B O 1
ATOM 11630 N N . PRO B 1 686 ? 12.539 -8.383 -13.453 1 96.25 686 PRO B N 1
ATOM 11631 C CA . PRO B 1 686 ? 13.492 -9.078 -12.586 1 96.25 686 PRO B CA 1
ATOM 11632 C C . PRO B 1 686 ? 14.789 -8.305 -12.398 1 96.25 686 PRO B C 1
ATOM 11634 O O . PRO B 1 686 ? 15.125 -7.438 -13.211 1 96.25 686 PRO B O 1
ATOM 11637 N N . GLN B 1 687 ? 15.477 -8.602 -11.352 1 96 687 GLN B N 1
ATOM 11638 C CA . GLN B 1 687 ? 16.75 -7.977 -10.984 1 96 687 GLN B CA 1
ATOM 11639 C C . GLN B 1 687 ? 17.688 -8.984 -10.32 1 96 687 GLN B C 1
ATOM 11641 O O . GLN B 1 687 ? 17.25 -10.047 -9.875 1 96 687 GLN B O 1
ATOM 11646 N N . LEU B 1 688 ? 18.906 -8.68 -10.227 1 94.81 688 LEU B N 1
ATOM 11647 C CA . LEU B 1 688 ? 19.906 -9.609 -9.711 1 94.81 688 LEU B CA 1
ATOM 11648 C C . LEU B 1 688 ? 19.656 -9.898 -8.234 1 94.81 688 LEU B C 1
ATOM 11650 O O . LEU B 1 688 ? 19.953 -10.992 -7.75 1 94.81 688 LEU B O 1
ATOM 11654 N N . GLU B 1 689 ? 19.078 -8.961 -7.52 1 94.69 689 GLU B N 1
ATOM 11655 C CA . GLU B 1 689 ? 18.797 -9.141 -6.102 1 94.69 689 GLU B CA 1
ATOM 11656 C C . GLU B 1 689 ? 17.719 -10.195 -5.883 1 94.69 689 GLU B C 1
ATOM 11658 O O . GLU B 1 689 ? 17.484 -10.633 -4.754 1 94.69 689 GLU B O 1
ATOM 11663 N N . ASN B 1 690 ? 17.094 -10.703 -6.941 1 93.62 690 ASN B N 1
ATOM 11664 C CA . ASN B 1 690 ? 16.109 -11.773 -6.832 1 93.62 690 ASN B CA 1
ATOM 11665 C C . ASN B 1 690 ? 16.781 -13.141 -6.758 1 93.62 690 ASN B C 1
ATOM 11667 O O . ASN B 1 690 ? 16.109 -14.172 -6.68 1 93.62 690 ASN B O 1
ATOM 11671 N N . ILE B 1 691 ? 18.047 -13.203 -6.82 1 89 691 ILE B N 1
ATOM 11672 C CA . ILE B 1 691 ? 18.812 -14.438 -6.738 1 89 691 ILE B CA 1
ATOM 11673 C C . ILE B 1 691 ? 19.422 -14.586 -5.344 1 89 691 ILE B C 1
ATOM 11675 O O . ILE B 1 691 ? 20.125 -13.688 -4.875 1 89 691 ILE B O 1
ATOM 11679 N N . PRO B 1 692 ? 19.156 -15.664 -4.652 1 85.06 692 PRO B N 1
ATOM 11680 C CA . PRO B 1 692 ? 18.594 -16.922 -5.125 1 85.06 692 PRO B CA 1
ATOM 11681 C C . PRO B 1 692 ? 17.062 -16.938 -5.109 1 85.06 692 PRO B C 1
ATOM 11683 O O . PRO B 1 692 ? 16.438 -17.781 -5.758 1 85.06 692 PRO B O 1
ATOM 11686 N N . SER B 1 693 ? 16.484 -16.078 -4.281 1 90.5 693 SER B N 1
ATOM 11687 C CA . SER B 1 693 ? 15.023 -16.031 -4.203 1 90.5 693 SER B CA 1
ATOM 11688 C C . SER B 1 693 ? 14.516 -14.594 -4.23 1 90.5 693 SER B C 1
ATOM 11690 O O . SER B 1 693 ? 15.141 -13.695 -3.668 1 90.5 693 SER B O 1
ATOM 11692 N N . THR B 1 694 ? 13.43 -14.422 -4.848 1 94.38 694 THR B N 1
ATOM 11693 C CA . THR B 1 694 ? 12.789 -13.109 -4.883 1 94.38 694 THR B CA 1
ATOM 11694 C C . THR B 1 694 ? 12.32 -12.703 -3.488 1 94.38 694 THR B C 1
ATOM 11696 O O . THR B 1 694 ? 11.695 -13.492 -2.781 1 94.38 694 THR B O 1
ATOM 11699 N N . ASN B 1 695 ? 12.656 -11.484 -3.086 1 95.19 695 ASN B N 1
ATOM 11700 C CA . ASN B 1 695 ? 12.211 -10.961 -1.801 1 95.19 695 ASN B CA 1
ATOM 11701 C C . ASN B 1 695 ? 10.742 -10.539 -1.851 1 95.19 695 ASN B C 1
ATOM 11703 O O . ASN B 1 695 ? 10.258 -10.109 -2.896 1 95.19 695 ASN B O 1
ATOM 11707 N N . THR B 1 696 ? 10.086 -10.609 -0.682 1 96.75 696 THR B N 1
ATOM 11708 C CA . THR B 1 696 ? 8.672 -10.266 -0.6 1 96.75 696 THR B CA 1
ATOM 11709 C C . THR B 1 696 ? 8.484 -8.75 -0.608 1 96.75 696 THR B C 1
ATOM 11711 O O . THR B 1 696 ? 7.379 -8.258 -0.843 1 96.75 696 THR B O 1
ATOM 11714 N N . LEU B 1 697 ? 9.531 -8.008 -0.345 1 94.88 697 LEU B N 1
ATOM 11715 C CA . LEU B 1 697 ? 9.438 -6.555 -0.422 1 94.88 697 LEU B CA 1
ATOM 11716 C C . LEU B 1 697 ? 9.281 -6.098 -1.868 1 94.88 697 LEU B C 1
ATOM 11718 O O . LEU B 1 697 ? 10.07 -6.477 -2.736 1 94.88 697 LEU B O 1
ATOM 11722 N N . GLY B 1 698 ? 8.25 -5.395 -2.125 1 93.5 698 GLY B N 1
ATOM 11723 C CA . GLY B 1 698 ? 8.008 -4.891 -3.467 1 93.5 698 GLY B CA 1
ATOM 11724 C C . GLY B 1 698 ? 7.062 -5.766 -4.27 1 93.5 698 GLY B C 1
ATOM 11725 O O . GLY B 1 698 ? 6.715 -5.438 -5.406 1 93.5 698 GLY B O 1
ATOM 11726 N N . THR B 1 699 ? 6.645 -6.863 -3.656 1 96.56 699 THR B N 1
ATOM 11727 C CA . THR B 1 699 ? 5.773 -7.766 -4.406 1 96.56 699 THR B CA 1
ATOM 11728 C C . THR B 1 699 ? 4.406 -7.871 -3.738 1 96.56 699 THR B C 1
ATOM 11730 O O . THR B 1 699 ? 3.543 -8.625 -4.195 1 96.56 699 THR B O 1
ATOM 11733 N N . LYS B 1 700 ? 4.184 -7.184 -2.703 1 97.06 700 LYS B N 1
ATOM 11734 C CA . LYS B 1 700 ? 2.945 -7.27 -1.938 1 97.06 700 LYS B CA 1
ATOM 11735 C C . LYS B 1 700 ? 1.772 -6.688 -2.721 1 97.06 700 LYS B C 1
ATOM 11737 O O . LYS B 1 700 ? 1.89 -5.609 -3.312 1 97.06 700 LYS B O 1
ATOM 11742 N N . VAL B 1 701 ? 0.686 -7.367 -2.758 1 98.31 701 VAL B N 1
ATOM 11743 C CA . VAL B 1 701 ? -0.577 -6.816 -3.24 1 98.31 701 VAL B CA 1
ATOM 11744 C C . VAL B 1 701 ? -1.651 -6.969 -2.166 1 98.31 701 VAL B C 1
ATOM 11746 O O . VAL B 1 701 ? -1.639 -7.934 -1.399 1 98.31 701 VAL B O 1
ATOM 11749 N N . SER B 1 702 ? -2.611 -6.031 -2.098 1 98.44 702 SER B N 1
ATOM 11750 C CA . SER B 1 702 ? -3.592 -6.086 -1.019 1 98.44 702 SER B CA 1
ATOM 11751 C C . SER B 1 702 ? -4.855 -5.312 -1.379 1 98.44 702 SER B C 1
ATOM 11753 O O . SER B 1 702 ? -4.844 -4.48 -2.287 1 98.44 702 SER B O 1
ATOM 11755 N N . PHE B 1 703 ? -5.922 -5.633 -0.779 1 98.44 703 PHE B N 1
ATOM 11756 C CA . PHE B 1 703 ? -7.125 -4.812 -0.722 1 98.44 703 PHE B CA 1
ATOM 11757 C C . PHE B 1 703 ? -7.734 -4.84 0.676 1 98.44 703 PHE B C 1
ATOM 11759 O O . PHE B 1 703 ? -7.379 -5.688 1.496 1 98.44 703 PHE B O 1
ATOM 11766 N N . LEU B 1 704 ? -8.617 -3.877 0.965 1 98.12 704 LEU B N 1
ATOM 11767 C CA . LEU B 1 704 ? -9.258 -3.723 2.268 1 98.12 704 LEU B CA 1
ATOM 11768 C C . LEU B 1 704 ? -10.773 -3.629 2.121 1 98.12 704 LEU B C 1
ATOM 11770 O O . LEU B 1 704 ? -11.273 -3.043 1.157 1 98.12 704 LEU B O 1
ATOM 11774 N N . LEU B 1 705 ? -11.461 -4.262 2.996 1 98.5 705 LEU B N 1
ATOM 11775 C CA . LEU B 1 705 ? -12.875 -4.012 3.275 1 98.5 705 LEU B CA 1
ATOM 11776 C C . LEU B 1 705 ? -13.039 -3.279 4.602 1 98.5 705 LEU B C 1
ATOM 11778 O O . LEU B 1 705 ? -12.664 -3.799 5.656 1 98.5 705 LEU B O 1
ATOM 11782 N N . MET B 1 706 ? -13.609 -2.102 4.543 1 97.62 706 MET B N 1
ATOM 11783 C CA . MET B 1 706 ? -13.68 -1.275 5.742 1 97.62 706 MET B CA 1
ATOM 11784 C C . MET B 1 706 ? -15.086 -0.744 5.957 1 97.62 706 MET B C 1
ATOM 11786 O O . MET B 1 706 ? -15.766 -0.361 5 1 97.62 706 MET B O 1
ATOM 11790 N N . PRO B 1 707 ? -15.531 -0.691 7.254 1 97.81 707 PRO B N 1
ATOM 11791 C CA . PRO B 1 707 ? -16.812 -0.022 7.496 1 97.81 707 PRO B CA 1
ATOM 11792 C C . PRO B 1 707 ? -16.797 1.449 7.086 1 97.81 707 PRO B C 1
ATOM 11794 O O . PRO B 1 707 ? -15.781 2.131 7.262 1 97.81 707 PRO B O 1
ATOM 11797 N N . PHE B 1 708 ? -17.906 1.926 6.527 1 97.81 708 PHE B N 1
ATOM 11798 C CA . PHE B 1 708 ? -18.094 3.312 6.117 1 97.81 708 PHE B CA 1
ATOM 11799 C C . PHE B 1 708 ? -19.5 3.789 6.461 1 97.81 708 PHE B C 1
ATOM 11801 O O . PHE B 1 708 ? -20.438 3.535 5.715 1 97.81 708 PHE B O 1
ATOM 11808 N N . ASN B 1 709 ? -19.578 4.484 7.566 1 97.19 709 ASN B N 1
ATOM 11809 C CA . ASN B 1 709 ? -20.875 4.863 8.141 1 97.19 709 ASN B CA 1
ATOM 11810 C C . ASN B 1 709 ? -21.719 3.639 8.484 1 97.19 709 ASN B C 1
ATOM 11812 O O . ASN B 1 709 ? -22.938 3.691 8.438 1 97.19 709 ASN B O 1
ATOM 11816 N N . TYR B 1 710 ? -21.047 2.561 8.594 1 97.44 710 TYR B N 1
ATOM 11817 C CA . TYR B 1 710 ? -21.734 1.328 8.977 1 97.44 710 TYR B CA 1
ATOM 11818 C C . TYR B 1 710 ? -22.188 1.389 10.43 1 97.44 710 TYR B C 1
ATOM 11820 O O . TYR B 1 710 ? -23.25 0.875 10.773 1 97.44 710 TYR B O 1
ATOM 11828 N N . PHE B 1 711 ? -21.328 1.98 11.242 1 95.38 711 PHE B N 1
ATOM 11829 C CA . PHE B 1 711 ? -21.594 2.221 12.656 1 95.38 711 PHE B CA 1
ATOM 11830 C C . PHE B 1 711 ? -21.875 3.699 12.906 1 95.38 711 PHE B C 1
ATOM 11832 O O . PHE B 1 711 ? -21.578 4.547 12.062 1 95.38 711 PHE B O 1
ATOM 11839 N N . ASP B 1 712 ? -22.422 3.994 14.016 1 92.81 712 ASP B N 1
ATOM 11840 C CA . ASP B 1 712 ? -22.75 5.375 14.352 1 92.81 712 ASP B CA 1
ATOM 11841 C C . ASP B 1 712 ? -21.562 6.09 14.977 1 92.81 712 ASP B C 1
ATOM 11843 O O . ASP B 1 712 ? -21.625 7.285 15.258 1 92.81 712 ASP B O 1
ATOM 11847 N N . LYS B 1 713 ? -20.578 5.375 15.258 1 90.06 713 LYS B N 1
ATOM 11848 C CA . LYS B 1 713 ? -19.266 5.82 15.711 1 90.06 713 LYS B CA 1
ATOM 11849 C C . LYS B 1 713 ? -18.234 4.707 15.57 1 90.06 713 LYS B C 1
ATOM 11851 O O . LYS B 1 713 ? -18.547 3.605 15.125 1 90.06 713 LYS B O 1
ATOM 11856 N N . ASP B 1 714 ? -17.031 5.039 15.93 1 90.06 714 ASP B N 1
ATOM 11857 C CA . ASP B 1 714 ? -16.031 3.984 15.977 1 90.06 714 ASP B CA 1
ATOM 11858 C C . ASP B 1 714 ? -16.5 2.814 16.844 1 90.06 714 ASP B C 1
ATOM 11860 O O . ASP B 1 714 ? -16.844 3 18.016 1 90.06 714 ASP B O 1
ATOM 11864 N N . PRO B 1 715 ? -16.516 1.637 16.281 1 91.19 715 PRO B N 1
ATOM 11865 C CA . PRO B 1 715 ? -17 0.493 17.062 1 91.19 715 PRO B CA 1
ATOM 11866 C C . PRO B 1 715 ? -16.125 0.182 18.266 1 91.19 715 PRO B C 1
ATOM 11868 O O . PRO B 1 715 ? -16.547 -0.543 19.172 1 91.19 715 PRO B O 1
ATOM 11871 N N . LEU B 1 716 ? -14.914 0.752 18.312 1 88.19 716 LEU B N 1
ATOM 11872 C CA . LEU B 1 716 ? -14.008 0.509 19.422 1 88.19 716 LEU B CA 1
ATOM 11873 C C . LEU B 1 716 ? -13.977 1.705 20.375 1 88.19 716 LEU B C 1
ATOM 11875 O O . LEU B 1 716 ? -13.117 1.78 21.25 1 88.19 716 LEU B O 1
ATOM 11879 N N . ALA B 1 717 ? -14.836 2.578 20.172 1 78.12 717 ALA B N 1
ATOM 11880 C CA . ALA B 1 717 ? -14.852 3.812 20.953 1 78.12 717 ALA B CA 1
ATOM 11881 C C . ALA B 1 717 ? -14.938 3.516 22.453 1 78.12 717 ALA B C 1
ATOM 11883 O O . ALA B 1 717 ? -14.352 4.227 23.266 1 78.12 717 ALA B O 1
ATOM 11884 N N . SER B 1 718 ? -15.602 2.371 22.797 1 70.81 718 SER B N 1
ATOM 11885 C CA . SER B 1 718 ? -15.805 2.043 24.203 1 70.81 718 SER B CA 1
ATOM 11886 C C . SER B 1 718 ? -14.984 0.828 24.609 1 70.81 718 SER B C 1
ATOM 11888 O O . SER B 1 718 ? -15.312 0.147 25.594 1 70.81 718 SER B O 1
ATOM 11890 N N . GLU B 1 719 ? -13.969 0.683 23.859 1 75.62 719 GLU B N 1
ATOM 11891 C CA . GLU B 1 719 ? -13.125 -0.476 24.141 1 75.62 719 GLU B CA 1
ATOM 11892 C C . GLU B 1 719 ? -12.43 -0.34 25.484 1 75.62 719 GLU B C 1
ATOM 11894 O O . GLU B 1 719 ? -11.945 0.739 25.844 1 75.62 719 GLU B O 1
ATOM 11899 N N . LYS B 1 720 ? -12.391 -1.383 26.156 1 69.31 720 LYS B N 1
ATOM 11900 C CA . LYS B 1 720 ? -11.836 -1.388 27.516 1 69.31 720 LYS B CA 1
ATOM 11901 C C . LYS B 1 720 ? -10.32 -1.183 27.484 1 69.31 720 LYS B C 1
ATOM 11903 O O . LYS B 1 720 ? -9.75 -0.628 28.422 1 69.31 720 LYS B O 1
ATOM 11908 N N . ASP B 1 721 ? -9.727 -1.572 26.453 1 73.75 721 ASP B N 1
ATOM 11909 C CA . ASP B 1 721 ? -8.273 -1.514 26.391 1 73.75 721 ASP B CA 1
ATOM 11910 C C . ASP B 1 721 ? -7.801 -0.192 25.797 1 73.75 721 ASP B C 1
ATOM 11912 O O . ASP B 1 721 ? -6.621 -0.043 25.453 1 73.75 721 ASP B O 1
ATOM 11916 N N . ARG B 1 722 ? -8.664 0.722 25.812 1 82.56 722 ARG B N 1
ATOM 11917 C CA . ARG B 1 722 ? -8.328 2.057 25.328 1 82.56 722 ARG B CA 1
ATOM 11918 C C . ARG B 1 722 ? -7.488 2.814 26.359 1 82.56 722 ARG B C 1
ATOM 11920 O O . ARG B 1 722 ? -7.73 2.715 27.562 1 82.56 722 ARG B O 1
ATOM 11927 N N . TYR B 1 723 ? -6.438 3.455 25.922 1 81.06 723 TYR B N 1
ATOM 11928 C CA . TYR B 1 723 ? -5.605 4.301 26.766 1 81.06 723 TYR B CA 1
ATOM 11929 C C . TYR B 1 723 ? -6.184 5.707 26.859 1 81.06 723 TYR B C 1
ATOM 11931 O O . TYR B 1 723 ? -6.352 6.387 25.844 1 81.06 723 TYR B O 1
ATOM 11939 N N . PHE B 1 724 ? -6.531 6.113 27.953 1 81.69 724 PHE B N 1
ATOM 11940 C CA . PHE B 1 724 ? -7.043 7.453 28.219 1 81.69 724 PHE B CA 1
ATOM 11941 C C . PHE B 1 724 ? -6.562 7.965 29.562 1 81.69 724 PHE B C 1
ATOM 11943 O O . PHE B 1 724 ? -6.914 7.406 30.609 1 81.69 724 PHE B O 1
ATOM 11950 N N . PHE B 1 725 ? -5.695 8.945 29.609 1 81.75 725 PHE B N 1
ATOM 11951 C CA . PHE B 1 725 ? -5.148 9.453 30.859 1 81.75 725 PHE B CA 1
ATOM 11952 C C . PHE B 1 725 ? -4.711 10.906 30.703 1 81.75 725 PHE B C 1
ATOM 11954 O O . PHE B 1 725 ? -4.457 11.375 29.594 1 81.75 725 PHE B O 1
ATOM 11961 N N . PRO B 1 726 ? -4.711 11.617 31.766 1 80.69 726 PRO B N 1
ATOM 11962 C CA . PRO B 1 726 ? -4.238 13 31.719 1 80.69 726 PRO B CA 1
ATOM 11963 C C . PRO B 1 726 ? -2.736 13.102 31.469 1 80.69 726 PRO B C 1
ATOM 11965 O O . PRO B 1 726 ? -1.975 12.234 31.906 1 80.69 726 PRO B O 1
ATOM 11968 N N . VAL B 1 727 ? -2.4 14.078 30.734 1 78 727 VAL B N 1
ATOM 11969 C CA . VAL B 1 727 ? -0.985 14.328 30.484 1 78 727 VAL B CA 1
ATOM 11970 C C . VAL B 1 727 ? -0.674 15.805 30.734 1 78 727 VAL B C 1
ATOM 11972 O O . VAL B 1 727 ? -1.578 16.641 30.734 1 78 727 VAL B O 1
ATOM 11975 N N . ASP B 1 728 ? 0.591 16.047 31.078 1 69.25 728 ASP B N 1
ATOM 11976 C CA . ASP B 1 728 ? 1.015 17.438 31.266 1 69.25 728 ASP B CA 1
ATOM 11977 C C . ASP B 1 728 ? 1.108 18.156 29.922 1 69.25 728 ASP B C 1
ATOM 11979 O O . ASP B 1 728 ? 1.405 17.547 28.891 1 69.25 728 ASP B O 1
ATOM 11983 N N . ASP B 1 729 ? 0.652 19.391 29.922 1 60.94 729 ASP B N 1
ATOM 11984 C CA . ASP B 1 729 ? 0.69 20.188 28.703 1 60.94 729 ASP B CA 1
ATOM 11985 C C . ASP B 1 729 ? 2.129 20.438 28.25 1 60.94 729 ASP B C 1
ATOM 11987 O O . ASP B 1 729 ? 3.008 20.688 29.078 1 60.94 729 ASP B O 1
#

Nearest PDB structures (foldseek):
  2y74-assembly1_A  TM=8.968E-01  e=4.477E-63  Homo sapiens
  2y74-assembly1_B  TM=8.923E-01  e=1.902E-62  Homo sapiens
  2y73-assembly1_B  TM=9.011E-01  e=7.290E-62  Homo sapiens
  3ala-assembly2_D  TM=8.878E-01  e=7.290E-62  Homo sapiens
  3ala-assembly2_C  TM=8.858E-01  e=1.667E-61  Homo sapiens

InterPro domains:
  IPR000269 Copper amine oxidase [PTHR10638] (53-720)
  IPR015798 Copper amine oxidase, catalytic domain [PF01179] (320-717)
  IPR015800 Copper amine oxidase, N2-terminal [PF02727] (66-147)
  IPR016182 Copper amine oxidase, N-terminal [SSF54416] (49-142)
  IPR016182 Copper amine oxidase, N-terminal [SSF54416] (153-275)
  IPR036460 Copper amine oxidase, catalytic domain superfamily [G3DSA:2.70.98.20] (51-719)
  IPR036460 Copper amine oxidase, catalytic domain superfamily [SSF49998] (314-725)

pLDDT: mean 87.31, std 16.66, range [25.88, 98.88]

Sequence (1458 aa):
MALSHTLKFWRTISYVLIAVSLSLLIAVIVISSERNCYPSEKKPTESMIEKAEWYNELLPNEIELVVKFLEERSNLSIVTAKKALLSDSFIHFIELKMPDKKNILRYLNEETYLPNREAKAVIFRGNEPIPCVEEYVIGPLSNITYMHKIRTIPFYQRPITVMEMKNLKLYIIKKVEDKTRDFLLKEYDALPISCIAHCLEFYMSPVPEVLGKFKRRLLWLGFSYKTIYDISPVNFQFEADITSPTPSDWTVGKAWFDNKMYDNLTHLIQDYNKTYNENTTRFYQRTVFQEKRFSNFHKYEQKEESSGGSDSKKSYTILKQSTIHYFNWKFHFHITPSVGLRILNIRYWNEQIVYEMSLQEIAVLYSGFSPAGILLNFIDGTALFGTRSKGLIAGVDCPNHATFLSPYIYSSNDGGMKKMENALCVFDQSTMVPLSRHKFTTMHGTFFDALLDKILVLRTVVTFLSYDYIIDYLFHKNGAIEVQIHSTGKLLVTSYSPNKGAYGVQISKTTIANIHNHLFHYKVDLDVKGTENRFETWNLQQYPTHVPWDRLIKNNNHIQTRLTRVLIETETNATFDYESSSPKYLLFYNKLSNNEFGNPRSYRVIINDVSNLLLPRDYGFARTVSWAYHHMSVTSRKETEERSSSIYGLWDNGDQVVNFANFSDGESICDKDLVAWITLGFHHIPQLENIPSTNTLGTKVSFLLMPFNYFDKDPLASEKDRYFFPVDDMALSHTLKFWRTISYVLIAVSLSLLIAVIVISSERNCYPSEKKPTESMIEKAEWYNELLPNEIELVVKFLEERSNLSIVTAKKALLSDSFIHFIELKMPDKKNILRYLNEETYLPNREAKAVIFRGNEPIPCVEEYVIGPLSNITYMHKIRTIPFYQRPITVMEMKNLKLYIIKKVEDKTRDFLLKEYDALPISCIAHCLEFYMSPVPEVLGKFKRRLLWLGFSYKTIYDISPVNFQFEADITSPTPSDWTVGKAWFDNKMYDNLTHLIQDYNKTYNENTTRFYQRTVFQEKRFSNFHKYEQKEESSGGSDSKKSYTILKQSTIHYFNWKFHFHITPSVGLRILNIRYWNEQIVYEMSLQEIAVLYSGFSPAGILLNFIDGTALFGTRSKGLIAGVDCPNHATFLSPYIYSSNDGGMKKMENALCVFDQSTMVPLSRHKFTTMHGTFFDALLDKILVLRTVVTFLSYDYIIDYLFHKNGAIEVQIHSTGKLLVTSYSPNKGAYGVQISKTTIANIHNHLFHYKVDLDVKGTENRFETWNLQQYPTHVPWDRLIKNNNHIQTRLTRVLIETETNATFDYESSSPKYLLFYNKLSNNEFGNPRSYRVIINDVSNLLLPRDYGFARTVSWAYHHMSVTSRKETEERSSSIYGLWDNGDQVVNFANFSDGESICDKDLVAWITLGFHHIPQLENIPSTNTLGTKVSFLLMPFNYFDKDPLASEKDRYFFPVDD